Protein AF-0000000072978382 (afdb_homodimer)

Nearest PDB structures (foldseek):
  4eac-assembly1_A  TM=9.762E-01  e=7.987E-50  Escherichia coli K-12
  3ban-assembly1_B  TM=9.102E-01  e=1.188E-33  Streptococcus suis
  3ban-assembly1_A  TM=9.199E-01  e=2.379E-32  Streptococcus suis
  1tz9-assembly1_B  TM=9.025E-01  e=1.292E-32  Enterococcus faecalis V583
  3tva-assembly1_A  TM=6.867E-01  e=3.097E-07  Planctopirus limnophila DSM 3776

Structure (mmCIF, N/CA/C/O backbone):
data_AF-0000000072978382-model_v1
#
loop_
_entity.id
_entity.type
_entity.pdbx_description
1 polymer 'Mannonate dehydratase'
#
loop_
_atom_site.group_PDB
_atom_site.id
_atom_site.type_symbol
_atom_site.label_atom_id
_atom_site.label_alt_id
_atom_site.label_comp_id
_atom_site.label_asym_id
_atom_site.label_entity_id
_atom_site.label_seq_id
_atom_site.pdbx_PDB_ins_code
_atom_site.Cartn_x
_atom_site.Cartn_y
_atom_site.Cartn_z
_atom_site.occupancy
_atom_site.B_iso_or_equiv
_atom_site.auth_seq_id
_atom_site.auth_comp_id
_atom_site.auth_asym_id
_atom_site.auth_atom_id
_atom_site.pdbx_PDB_model_num
ATOM 1 N N . MET A 1 1 ? 10.438 -11.766 7.207 1 97.12 1 MET A N 1
ATOM 2 C CA . MET A 1 1 ? 10.297 -12.336 5.871 1 97.12 1 MET A CA 1
ATOM 3 C C . MET A 1 1 ? 10.945 -11.43 4.824 1 97.12 1 MET A C 1
ATOM 5 O O . MET A 1 1 ? 11.062 -10.219 5.035 1 97.12 1 MET A O 1
ATOM 9 N N . ILE A 1 2 ? 11.438 -11.953 3.729 1 98.38 2 ILE A N 1
ATOM 10 C CA . ILE A 1 2 ? 12.07 -11.188 2.66 1 98.38 2 ILE A CA 1
ATOM 11 C C . ILE A 1 2 ? 11.008 -10.727 1.664 1 98.38 2 ILE A C 1
ATOM 13 O O . ILE A 1 2 ? 10.422 -11.539 0.949 1 98.38 2 ILE A O 1
ATOM 17 N N . GLU A 1 3 ? 10.695 -9.414 1.69 1 98.69 3 GLU A N 1
ATOM 18 C CA . GLU A 1 3 ? 9.773 -8.852 0.7 1 98.69 3 GLU A CA 1
ATOM 19 C C . GLU A 1 3 ? 10.367 -8.945 -0.706 1 98.69 3 GLU A C 1
ATOM 21 O O . GLU A 1 3 ? 11.352 -8.281 -1.015 1 98.69 3 GLU A O 1
ATOM 26 N N . SER A 1 4 ? 9.742 -9.758 -1.543 1 98.81 4 SER A N 1
ATOM 27 C CA . SER A 1 4 ? 10.289 -9.961 -2.879 1 98.81 4 SER A CA 1
ATOM 28 C C . SER A 1 4 ? 9.266 -9.625 -3.955 1 98.81 4 SER A C 1
ATOM 30 O O . SER A 1 4 ? 8.094 -9.406 -3.652 1 98.81 4 SER A O 1
ATOM 32 N N . TRP A 1 5 ? 9.734 -9.508 -5.211 1 98.81 5 TRP A N 1
ATOM 33 C CA . TRP A 1 5 ? 8.938 -9.078 -6.355 1 98.81 5 TRP A CA 1
ATOM 34 C C . TRP A 1 5 ? 9.195 -9.969 -7.562 1 98.81 5 TRP A C 1
ATOM 36 O O . TRP A 1 5 ? 10.352 -10.211 -7.93 1 98.81 5 TRP A O 1
ATOM 46 N N . ARG A 1 6 ? 8.172 -10.477 -8.125 1 98.25 6 ARG A N 1
ATOM 47 C CA . ARG A 1 6 ? 8.312 -11.242 -9.359 1 98.25 6 ARG A CA 1
ATOM 48 C C . ARG A 1 6 ? 8.633 -10.32 -10.539 1 98.25 6 ARG A C 1
ATOM 50 O O . ARG A 1 6 ? 7.863 -9.406 -10.844 1 98.25 6 ARG A O 1
ATOM 57 N N . TRP A 1 7 ? 9.711 -10.531 -11.148 1 98 7 TRP A N 1
ATOM 58 C CA . TRP A 1 7 ? 10.172 -9.742 -12.289 1 98 7 TRP A CA 1
ATOM 59 C C . TRP A 1 7 ? 10.469 -10.641 -13.484 1 98 7 TRP A C 1
ATOM 61 O O . TRP A 1 7 ? 11.148 -11.664 -13.359 1 98 7 TRP A O 1
ATOM 71 N N . TYR A 1 8 ? 9.984 -10.305 -14.672 1 95.88 8 TYR A N 1
ATOM 72 C CA . TYR A 1 8 ? 10.047 -11.195 -15.828 1 95.88 8 TYR A CA 1
ATOM 73 C C . TYR A 1 8 ? 11.164 -10.781 -16.781 1 95.88 8 TYR A C 1
ATOM 75 O O . TYR A 1 8 ? 11.078 -11.016 -17.984 1 95.88 8 TYR A O 1
ATOM 83 N N . GLY A 1 9 ? 12.156 -10.109 -16.25 1 94.62 9 GLY A N 1
ATOM 84 C CA . GLY A 1 9 ? 13.289 -9.734 -17.094 1 94.62 9 GLY A CA 1
ATOM 85 C C . GLY A 1 9 ? 12.898 -8.875 -18.281 1 94.62 9 GLY A C 1
ATOM 86 O O . GLY A 1 9 ? 12.172 -7.895 -18.125 1 94.62 9 GLY A O 1
ATOM 87 N N . GLU A 1 10 ? 13.383 -9.203 -19.406 1 92.19 10 GLU A N 1
ATOM 88 C CA . GLU A 1 10 ? 13.195 -8.438 -20.641 1 92.19 10 GLU A CA 1
ATOM 89 C C . GLU A 1 10 ? 11.742 -8.469 -21.094 1 92.19 10 GLU A C 1
ATOM 91 O O . GLU A 1 10 ? 11.328 -7.664 -21.922 1 92.19 10 GLU A O 1
ATOM 96 N N . PHE A 1 11 ? 10.945 -9.297 -20.531 1 91.38 11 PHE A N 1
ATOM 97 C CA . PHE A 1 11 ? 9.547 -9.43 -20.938 1 91.38 11 PHE A CA 1
ATOM 98 C C . PHE A 1 11 ? 8.641 -8.602 -20.047 1 91.38 11 PHE A C 1
ATOM 100 O O . PHE A 1 11 ? 7.434 -8.516 -20.281 1 91.38 11 PHE A O 1
ATOM 107 N N . ASP A 1 12 ? 9.227 -8.047 -19.016 1 94.56 12 ASP A N 1
ATOM 108 C CA . ASP A 1 12 ? 8.461 -7.266 -18.062 1 94.56 12 ASP A CA 1
ATOM 109 C C . ASP A 1 12 ? 8.492 -5.777 -18.406 1 94.56 12 ASP A C 1
ATOM 111 O O . ASP A 1 12 ? 9.57 -5.18 -18.5 1 94.56 12 ASP A O 1
ATOM 115 N N . SER A 1 13 ? 7.352 -5.172 -18.547 1 95.94 13 SER A N 1
ATOM 116 C CA . SER A 1 13 ? 7.297 -3.744 -18.828 1 95.94 13 SER A CA 1
ATOM 117 C C . SER A 1 13 ? 7.551 -2.918 -17.578 1 95.94 13 SER A C 1
ATOM 119 O O . SER A 1 13 ? 7.703 -1.696 -17.656 1 95.94 13 SER A O 1
ATOM 121 N N . ILE A 1 14 ? 7.621 -3.535 -16.453 1 97.81 14 ILE A N 1
ATOM 122 C CA . ILE A 1 14 ? 7.941 -2.861 -15.203 1 97.81 14 ILE A CA 1
ATOM 123 C C . ILE A 1 14 ? 9.453 -2.891 -14.977 1 97.81 14 ILE A C 1
ATOM 125 O O . ILE A 1 14 ? 10.023 -3.953 -14.727 1 97.81 14 ILE A O 1
ATOM 129 N N . PRO A 1 15 ? 10.109 -1.763 -15.094 1 97.38 15 PRO A N 1
ATOM 130 C CA . PRO A 1 15 ? 11.547 -1.766 -14.844 1 97.38 15 PRO A CA 1
ATOM 131 C C . PRO A 1 15 ? 11.891 -1.951 -13.367 1 97.38 15 PRO A C 1
ATOM 133 O O . PRO A 1 15 ? 11.078 -1.638 -12.492 1 97.38 15 PRO A O 1
ATOM 136 N N . LEU A 1 16 ? 13.109 -2.402 -13.062 1 98.25 16 LEU A N 1
ATOM 137 C CA . LEU A 1 16 ? 13.547 -2.648 -11.688 1 98.25 16 LEU A CA 1
ATOM 138 C C . LEU A 1 16 ? 13.602 -1.349 -10.898 1 98.25 16 LEU A C 1
ATOM 140 O O . LEU A 1 16 ? 13.438 -1.354 -9.672 1 98.25 16 LEU A O 1
ATOM 144 N N . SER A 1 17 ? 13.781 -0.19 -11.539 1 97.38 17 SER A N 1
ATOM 145 C CA . SER A 1 17 ? 13.773 1.097 -10.852 1 97.38 17 SER A CA 1
ATOM 146 C C . SER A 1 17 ? 12.406 1.388 -10.242 1 97.38 17 SER A C 1
ATOM 148 O O . SER A 1 17 ? 12.32 2.016 -9.18 1 97.38 17 SER A O 1
ATOM 150 N N . ASP A 1 18 ? 11.32 0.985 -10.953 1 97.88 18 ASP A N 1
ATOM 151 C CA . ASP A 1 18 ? 9.984 1.111 -10.375 1 97.88 18 ASP A CA 1
ATOM 152 C C . ASP A 1 18 ? 9.805 0.17 -9.188 1 97.88 18 ASP A C 1
ATOM 154 O O . ASP A 1 18 ? 9.227 0.552 -8.172 1 97.88 18 ASP A O 1
ATOM 158 N N . VAL A 1 19 ? 10.336 -1.032 -9.367 1 98.44 19 VAL A N 1
ATOM 159 C CA . VAL A 1 19 ? 10.227 -2.023 -8.305 1 98.44 19 VAL A CA 1
ATOM 160 C C . VAL A 1 19 ? 10.914 -1.504 -7.043 1 98.44 19 VAL A C 1
ATOM 162 O O . VAL A 1 19 ? 10.422 -1.716 -5.93 1 98.44 19 VAL A O 1
ATOM 165 N N . ALA A 1 20 ? 12.023 -0.826 -7.223 1 97.81 20 ALA A N 1
ATOM 166 C CA . ALA A 1 20 ? 12.789 -0.312 -6.09 1 97.81 20 ALA A CA 1
ATOM 167 C C . ALA A 1 20 ? 11.938 0.618 -5.23 1 97.81 20 ALA A C 1
ATOM 169 O O . ALA A 1 20 ? 12.148 0.718 -4.02 1 97.81 20 ALA A O 1
ATOM 170 N N . GLN A 1 21 ? 10.938 1.26 -5.785 1 97.56 21 GLN A N 1
ATOM 171 C CA . GLN A 1 21 ? 10.102 2.217 -5.066 1 97.56 21 GLN A CA 1
ATOM 172 C C . GLN A 1 21 ? 9.031 1.504 -4.242 1 97.56 21 GLN A C 1
ATOM 174 O O . GLN A 1 21 ? 8.383 2.117 -3.389 1 97.56 21 GLN A O 1
ATOM 179 N N . THR A 1 22 ? 8.828 0.204 -4.391 1 97.56 22 THR A N 1
ATOM 180 C CA . THR A 1 22 ? 7.801 -0.548 -3.676 1 97.56 22 THR A CA 1
ATOM 181 C C . THR A 1 22 ? 8.305 -0.963 -2.295 1 97.56 22 THR A C 1
ATOM 183 O O . THR A 1 22 ? 7.508 -1.336 -1.428 1 97.56 22 THR A O 1
ATOM 186 N N . GLY A 1 23 ? 9.57 -0.968 -2.117 1 96 23 GLY A N 1
ATOM 187 C CA . GLY A 1 23 ? 10.172 -1.423 -0.873 1 96 23 GLY A CA 1
ATOM 188 C C . GLY A 1 23 ? 10.641 -2.863 -0.929 1 96 23 GLY A C 1
ATOM 189 O O . GLY A 1 23 ? 11.25 -3.359 0.02 1 96 23 GLY A O 1
ATOM 190 N N . ALA A 1 24 ? 10.398 -3.578 -2.061 1 97.69 24 ALA A N 1
ATOM 191 C CA . ALA A 1 24 ? 10.891 -4.941 -2.217 1 97.69 24 ALA A CA 1
ATOM 192 C C . ALA A 1 24 ? 12.422 -4.973 -2.234 1 97.69 24 ALA A C 1
ATOM 194 O O . ALA A 1 24 ? 13.055 -4.059 -2.764 1 97.69 24 ALA A O 1
ATOM 195 N N . ARG A 1 25 ? 12.961 -6.074 -1.666 1 95.94 25 ARG A N 1
ATOM 196 C CA . ARG A 1 25 ? 14.414 -6.18 -1.617 1 95.94 25 ARG A CA 1
ATOM 197 C C . ARG A 1 25 ? 14.906 -7.418 -2.359 1 95.94 25 ARG A C 1
ATOM 199 O O . ARG A 1 25 ? 16.078 -7.516 -2.715 1 95.94 25 ARG A O 1
ATOM 206 N N . GLY A 1 26 ? 14.062 -8.383 -2.469 1 98.56 26 GLY A N 1
ATOM 207 C CA . GLY A 1 26 ? 14.375 -9.578 -3.236 1 98.56 26 GLY A CA 1
ATOM 208 C C . GLY A 1 26 ? 13.664 -9.633 -4.574 1 98.56 26 GLY A C 1
ATOM 209 O O . GLY A 1 26 ? 12.547 -9.125 -4.715 1 98.56 26 GLY A O 1
ATOM 210 N N . ILE A 1 27 ? 14.336 -10.195 -5.559 1 98.88 27 ILE A N 1
ATOM 211 C CA . ILE A 1 27 ? 13.727 -10.398 -6.867 1 98.88 27 ILE A CA 1
ATOM 212 C C . ILE A 1 27 ? 13.516 -11.891 -7.113 1 98.88 27 ILE A C 1
ATOM 214 O O . ILE A 1 27 ? 14.398 -12.703 -6.816 1 98.88 27 ILE A O 1
ATOM 218 N N . VAL A 1 28 ? 12.375 -12.227 -7.473 1 98.81 28 VAL A N 1
ATOM 219 C CA . VAL A 1 28 ? 12.008 -13.547 -7.988 1 98.81 28 VAL A CA 1
ATOM 220 C C . VAL A 1 28 ? 11.984 -13.516 -9.516 1 98.81 28 VAL A C 1
ATOM 222 O O . VAL A 1 28 ? 11.203 -12.773 -10.117 1 98.81 28 VAL A O 1
ATOM 225 N N . THR A 1 29 ? 12.844 -14.219 -10.141 1 98.44 29 THR A N 1
ATOM 226 C CA . THR A 1 29 ? 12.922 -14.18 -11.594 1 98.44 29 THR A CA 1
ATOM 227 C C . THR A 1 29 ? 13.406 -15.516 -12.148 1 98.44 29 THR A C 1
ATOM 229 O O . THR A 1 29 ? 13.492 -16.5 -11.414 1 98.44 29 THR A O 1
ATOM 232 N N . ALA A 1 30 ? 13.5 -15.648 -13.453 1 97.62 30 ALA A N 1
ATOM 233 C CA . ALA A 1 30 ? 13.93 -16.844 -14.18 1 97.62 30 ALA A CA 1
ATOM 234 C C . ALA A 1 30 ? 14.609 -16.469 -15.5 1 97.62 30 ALA A C 1
ATOM 236 O O . ALA A 1 30 ? 14.75 -15.281 -15.812 1 97.62 30 ALA A O 1
ATOM 237 N N . LEU A 1 31 ? 15.195 -17.406 -16.125 1 97.19 31 LEU A N 1
ATOM 238 C CA . LEU A 1 31 ? 15.656 -17.234 -17.5 1 97.19 31 LEU A CA 1
ATOM 239 C C . LEU A 1 31 ? 14.562 -17.625 -18.5 1 97.19 31 LEU A C 1
ATOM 241 O O . LEU A 1 31 ? 14.609 -18.688 -19.094 1 97.19 31 LEU A O 1
ATOM 245 N N . HIS A 1 32 ? 13.656 -16.719 -18.703 1 93.31 32 HIS A N 1
ATOM 246 C CA . HIS A 1 32 ? 12.375 -16.938 -19.359 1 93.31 32 HIS A CA 1
ATOM 247 C C . HIS A 1 32 ? 12.57 -17.297 -20.844 1 93.31 32 HIS A C 1
ATOM 249 O O . HIS A 1 32 ? 11.68 -17.859 -21.469 1 93.31 32 HIS A O 1
ATOM 255 N N . GLY A 1 33 ? 13.703 -16.984 -21.406 1 92 33 GLY A N 1
ATOM 256 C CA . GLY A 1 33 ? 13.938 -17.219 -22.812 1 92 33 GLY A CA 1
ATOM 257 C C . GLY A 1 33 ? 14.492 -18.594 -23.125 1 92 33 GLY A C 1
ATOM 258 O O . GLY A 1 33 ? 14.602 -18.984 -24.281 1 92 33 GLY A O 1
ATOM 259 N N . ILE A 1 34 ? 14.812 -19.375 -22.109 1 95.56 34 ILE A N 1
ATOM 260 C CA . ILE A 1 34 ? 15.398 -20.703 -22.312 1 95.56 34 ILE A CA 1
ATOM 261 C C . ILE A 1 34 ? 14.289 -21.75 -22.359 1 95.56 34 ILE A C 1
ATOM 263 O O . ILE A 1 34 ? 13.461 -21.828 -21.438 1 95.56 34 ILE A O 1
ATOM 267 N N . PRO A 1 35 ? 14.258 -22.578 -23.406 1 94 35 PRO A N 1
ATOM 268 C CA . PRO A 1 35 ? 13.203 -23.594 -23.516 1 94 35 PRO A CA 1
ATOM 269 C C . PRO A 1 35 ? 13.211 -24.594 -22.375 1 94 35 PRO A C 1
ATOM 271 O O . PRO A 1 35 ? 14.273 -24.891 -21.812 1 94 35 PRO A O 1
ATOM 274 N N . TYR A 1 36 ? 12.055 -25.125 -22.078 1 93.81 36 TYR A N 1
ATOM 275 C CA . TYR A 1 36 ? 11.938 -26.156 -21.047 1 93.81 36 TYR A CA 1
ATOM 276 C C . TYR A 1 36 ? 12.82 -27.359 -21.375 1 93.81 36 TYR A C 1
ATOM 278 O O . TYR A 1 36 ? 12.891 -27.797 -22.516 1 93.81 36 TYR A O 1
ATOM 286 N N . GLY A 1 37 ? 13.531 -27.766 -20.406 1 96.44 37 GLY A N 1
ATOM 287 C CA . GLY A 1 37 ? 14.328 -28.984 -20.562 1 96.44 37 GLY A CA 1
ATOM 288 C C . GLY A 1 37 ? 15.766 -28.703 -20.938 1 96.44 37 GLY A C 1
ATOM 289 O O . GLY A 1 37 ? 16.609 -29.609 -20.891 1 96.44 37 GLY A O 1
ATOM 290 N N . GLU A 1 38 ? 16.031 -27.547 -21.281 1 97.75 38 GLU A N 1
ATOM 291 C CA . GLU A 1 38 ? 17.391 -27.172 -21.625 1 97.75 38 GLU A CA 1
ATOM 292 C C . GLU A 1 38 ? 18.172 -26.703 -20.406 1 97.75 38 GLU A C 1
ATOM 294 O O . GLU A 1 38 ? 17.578 -26.234 -19.422 1 97.75 38 GLU A O 1
ATOM 299 N N . VAL A 1 39 ? 19.469 -26.891 -20.469 1 98.75 39 VAL A N 1
ATOM 300 C CA . VAL A 1 39 ? 20.344 -26.469 -19.375 1 98.75 39 VAL A CA 1
ATOM 301 C C . VAL A 1 39 ? 20.375 -24.938 -19.328 1 98.75 39 VAL A C 1
ATOM 303 O O . VAL A 1 39 ? 20.5 -24.266 -20.359 1 98.75 39 VAL A O 1
ATOM 306 N N . TRP A 1 40 ? 20.172 -24.359 -18.125 1 98.75 40 TRP A N 1
ATOM 307 C CA . TRP A 1 40 ? 20.469 -22.953 -17.922 1 98.75 40 TRP A CA 1
ATOM 308 C C . TRP A 1 40 ? 21.969 -22.703 -17.844 1 98.75 40 TRP A C 1
ATOM 310 O O . TRP A 1 40 ? 22.609 -23.094 -16.875 1 98.75 40 TRP A O 1
ATOM 320 N N . PRO A 1 41 ? 22.5 -22.062 -18.891 1 98.69 41 PRO A N 1
ATOM 321 C CA . PRO A 1 41 ? 23.938 -21.828 -18.875 1 98.69 41 PRO A CA 1
ATOM 322 C C . PRO A 1 41 ? 24.359 -20.906 -17.734 1 98.69 41 PRO A C 1
ATOM 324 O O . PRO A 1 41 ? 23.656 -19.953 -17.422 1 98.69 41 PRO A O 1
ATOM 327 N N . GLN A 1 42 ? 25.516 -21.234 -17.156 1 98.62 42 GLN A N 1
ATOM 328 C CA . GLN A 1 42 ? 26 -20.453 -16.016 1 98.62 42 GLN A CA 1
ATOM 329 C C . GLN A 1 42 ? 26.156 -18.984 -16.406 1 98.62 42 GLN A C 1
ATOM 331 O O . GLN A 1 42 ? 25.859 -18.094 -15.602 1 98.62 42 GLN A O 1
ATOM 336 N N . ASP A 1 43 ? 26.609 -18.719 -17.625 1 98.56 43 ASP A N 1
ATOM 337 C CA . ASP A 1 43 ? 26.828 -17.344 -18.062 1 98.56 43 ASP A CA 1
ATOM 338 C C . ASP A 1 43 ? 25.516 -16.562 -18.109 1 98.56 43 ASP A C 1
ATOM 340 O O . ASP A 1 43 ? 25.484 -15.375 -17.797 1 98.56 43 ASP A O 1
ATOM 344 N N . ALA A 1 44 ? 24.438 -17.172 -18.547 1 98.56 44 ALA A N 1
ATOM 345 C CA . ALA A 1 44 ? 23.125 -16.531 -18.562 1 98.56 44 ALA A CA 1
ATOM 346 C C . ALA A 1 44 ? 22.641 -16.219 -17.156 1 98.56 44 ALA A C 1
ATOM 348 O O . ALA A 1 44 ? 22.031 -15.172 -16.922 1 98.56 44 ALA A O 1
ATOM 349 N N . ILE A 1 45 ? 22.922 -17.094 -16.234 1 98.81 45 ILE A N 1
ATOM 350 C CA . ILE A 1 45 ? 22.578 -16.891 -14.828 1 98.81 45 ILE A CA 1
ATOM 351 C C . ILE A 1 45 ? 23.344 -15.703 -14.266 1 98.81 45 ILE A C 1
ATOM 353 O O . ILE A 1 45 ? 22.766 -14.836 -13.617 1 98.81 45 ILE A O 1
ATOM 357 N N . VAL A 1 46 ? 24.609 -15.672 -14.555 1 98.75 46 VAL A N 1
ATOM 358 C CA . VAL A 1 46 ? 25.469 -14.578 -14.102 1 98.75 46 VAL A CA 1
ATOM 359 C C . VAL A 1 46 ? 24.953 -13.25 -14.648 1 98.75 46 VAL A C 1
ATOM 361 O O . VAL A 1 46 ? 24.891 -12.258 -13.922 1 98.75 46 VAL A O 1
ATOM 364 N N . ALA A 1 47 ? 24.578 -13.25 -15.914 1 98.62 47 ALA A N 1
ATOM 365 C CA . ALA A 1 47 ? 24.078 -12.031 -16.547 1 98.62 47 ALA A CA 1
ATOM 366 C C . ALA A 1 47 ? 22.781 -11.555 -15.891 1 98.62 47 ALA A C 1
ATOM 368 O O . ALA A 1 47 ? 22.625 -10.359 -15.633 1 98.62 47 ALA A O 1
ATOM 369 N N . ARG A 1 48 ? 21.844 -12.453 -15.68 1 98.62 48 ARG A N 1
ATOM 370 C CA . ARG A 1 48 ? 20.594 -12.109 -15.016 1 98.62 48 ARG A CA 1
ATOM 371 C C . ARG A 1 48 ? 20.844 -11.602 -13.602 1 98.62 48 ARG A C 1
ATOM 373 O O . ARG A 1 48 ? 20.266 -10.594 -13.18 1 98.62 48 ARG A O 1
ATOM 380 N N . LYS A 1 49 ? 21.688 -12.297 -12.859 1 98.75 49 LYS A N 1
ATOM 381 C CA . LYS A 1 49 ? 22.031 -11.898 -11.492 1 98.75 49 LYS A CA 1
ATOM 382 C C . LYS A 1 49 ? 22.656 -10.5 -11.477 1 98.75 49 LYS A C 1
ATOM 384 O O . LYS A 1 49 ? 22.359 -9.703 -10.586 1 98.75 49 LYS A O 1
ATOM 389 N N . ALA A 1 50 ? 23.453 -10.211 -12.422 1 98.62 50 ALA A N 1
ATOM 390 C CA . ALA A 1 50 ? 24.094 -8.906 -12.508 1 98.62 50 ALA A CA 1
ATOM 391 C C . ALA A 1 50 ? 23.062 -7.797 -12.68 1 98.62 50 ALA A C 1
ATOM 393 O O . ALA A 1 50 ? 23.172 -6.734 -12.055 1 98.62 50 ALA A O 1
ATOM 394 N N . LEU A 1 51 ? 22.047 -8.016 -13.562 1 98.38 51 LEU A N 1
ATOM 395 C CA . LEU A 1 51 ? 20.984 -7.043 -13.742 1 98.38 51 LEU A CA 1
ATOM 396 C C . LEU A 1 51 ? 20.281 -6.758 -12.422 1 98.38 51 LEU A C 1
ATOM 398 O O . LEU A 1 51 ? 20.016 -5.602 -12.086 1 98.38 51 LEU A O 1
ATOM 402 N N . VAL A 1 52 ? 20.016 -7.789 -11.68 1 98.69 52 VAL A N 1
ATOM 403 C CA . VAL A 1 52 ? 19.281 -7.695 -10.422 1 98.69 52 VAL A CA 1
ATOM 404 C C . VAL A 1 52 ? 20.141 -6.98 -9.375 1 98.69 52 VAL A C 1
ATOM 406 O O . VAL A 1 52 ? 19.688 -6.023 -8.742 1 98.69 52 VAL A O 1
ATOM 409 N N . THR A 1 53 ? 21.422 -7.402 -9.258 1 98.38 53 THR A N 1
ATOM 410 C CA . THR A 1 53 ? 22.297 -6.855 -8.227 1 98.38 53 THR A CA 1
ATOM 411 C C . THR A 1 53 ? 22.672 -5.41 -8.539 1 98.38 53 THR A C 1
ATOM 413 O O . THR A 1 53 ? 22.812 -4.586 -7.637 1 98.38 53 THR A O 1
ATOM 416 N N . GLU A 1 54 ? 22.844 -5.125 -9.789 1 97.75 54 GLU A N 1
ATOM 417 C CA . GLU A 1 54 ? 23.156 -3.76 -10.195 1 97.75 54 GLU A CA 1
ATOM 418 C C . GLU A 1 54 ? 22.016 -2.809 -9.883 1 97.75 54 GLU A C 1
ATOM 420 O O . GLU A 1 54 ? 22.234 -1.621 -9.625 1 97.75 54 GLU A O 1
ATOM 425 N N . ALA A 1 55 ? 20.859 -3.328 -9.867 1 97.25 55 ALA A N 1
ATOM 426 C CA . ALA A 1 55 ? 19.688 -2.52 -9.562 1 97.25 55 ALA A CA 1
ATOM 427 C C . ALA A 1 55 ? 19.469 -2.42 -8.055 1 97.25 55 ALA A C 1
ATOM 429 O O . ALA A 1 55 ? 18.516 -1.77 -7.594 1 97.25 55 ALA A O 1
ATOM 430 N N . GLY A 1 56 ? 20.281 -3.076 -7.301 1 96.94 56 GLY A N 1
ATOM 431 C CA . GLY A 1 56 ? 20.25 -2.928 -5.855 1 96.94 56 GLY A CA 1
ATOM 432 C C . GLY A 1 56 ? 19.453 -4.02 -5.16 1 96.94 56 GLY A C 1
ATOM 433 O O . GLY A 1 56 ? 19.094 -3.873 -3.992 1 96.94 56 GLY A O 1
ATOM 434 N N . PHE A 1 57 ? 19.172 -5.121 -5.859 1 98.38 57 PHE A N 1
ATOM 435 C CA . PHE A 1 57 ? 18.359 -6.199 -5.312 1 98.38 57 PHE A CA 1
ATOM 436 C C . PHE A 1 57 ? 19.188 -7.473 -5.152 1 98.38 57 PHE A C 1
ATOM 438 O O . PHE A 1 57 ? 20.312 -7.555 -5.648 1 98.38 57 PHE A O 1
ATOM 445 N N . ASP A 1 58 ? 18.594 -8.383 -4.422 1 98.25 58 ASP A N 1
ATOM 446 C CA . ASP A 1 58 ? 19.078 -9.758 -4.383 1 98.25 58 ASP A CA 1
ATOM 447 C C . ASP A 1 58 ? 18.172 -10.688 -5.18 1 98.25 58 ASP A C 1
ATOM 449 O O . ASP A 1 58 ? 16.938 -10.578 -5.113 1 98.25 58 ASP A O 1
ATOM 453 N N . TRP A 1 59 ? 18.781 -11.492 -6.012 1 98.75 59 TRP A N 1
ATOM 454 C CA . TRP A 1 59 ? 18.016 -12.586 -6.594 1 98.75 59 TRP A CA 1
ATOM 455 C C . TRP A 1 59 ? 17.766 -13.68 -5.562 1 98.75 59 TRP A C 1
ATOM 457 O O . TRP A 1 59 ? 18.656 -14.484 -5.27 1 98.75 59 TRP A O 1
ATOM 467 N N . VAL A 1 60 ? 16.469 -13.805 -5.125 1 98.69 60 VAL A N 1
ATOM 468 C CA . VAL A 1 60 ? 16.281 -14.602 -3.916 1 98.69 60 VAL A CA 1
ATOM 469 C C . VAL A 1 60 ? 15.586 -15.922 -4.266 1 98.69 60 VAL A C 1
ATOM 471 O O . VAL A 1 60 ? 15.695 -16.906 -3.531 1 98.69 60 VAL A O 1
ATOM 474 N N . VAL A 1 61 ? 14.844 -15.945 -5.312 1 98.88 61 VAL A N 1
ATOM 475 C CA . VAL A 1 61 ? 14.141 -17.156 -5.711 1 98.88 61 VAL A CA 1
ATOM 476 C C . VAL A 1 61 ? 14.109 -17.266 -7.234 1 98.88 61 VAL A C 1
ATOM 478 O O . VAL A 1 61 ? 13.914 -16.266 -7.926 1 98.88 61 VAL A O 1
ATOM 481 N N . VAL A 1 62 ? 14.344 -18.469 -7.691 1 98.81 62 VAL A N 1
ATOM 482 C CA . VAL A 1 62 ? 14.055 -18.766 -9.094 1 98.81 62 VAL A CA 1
ATOM 483 C C . VAL A 1 62 ? 12.609 -19.219 -9.234 1 98.81 62 VAL A C 1
ATOM 485 O O . VAL A 1 62 ? 12.172 -20.172 -8.578 1 98.81 62 VAL A O 1
ATOM 488 N N . GLU A 1 63 ? 11.906 -18.547 -10.008 1 97.44 63 GLU A N 1
ATOM 489 C CA . GLU A 1 63 ? 10.555 -18.969 -10.359 1 97.44 63 GLU A CA 1
ATOM 490 C C . GLU A 1 63 ? 10.266 -18.719 -11.836 1 97.44 63 GLU A C 1
ATOM 492 O O . GLU A 1 63 ? 10.078 -17.562 -12.242 1 97.44 63 GLU A O 1
ATOM 497 N N . SER A 1 64 ? 10.25 -19.75 -12.633 1 94.94 64 SER A N 1
ATOM 498 C CA . SER A 1 64 ? 10.438 -21.141 -12.234 1 94.94 64 SER A CA 1
ATOM 499 C C . SER A 1 64 ? 11.57 -21.797 -13.023 1 94.94 64 SER A C 1
ATOM 501 O O . SER A 1 64 ? 11.938 -21.328 -14.094 1 94.94 64 SER A O 1
ATOM 503 N N . LEU A 1 65 ? 12.289 -22.641 -12.391 1 97.62 65 LEU A N 1
ATOM 504 C CA . LEU A 1 65 ? 12.961 -23.641 -13.227 1 97.62 65 LEU A CA 1
ATOM 505 C C . LEU A 1 65 ? 11.969 -24.688 -13.719 1 97.62 65 LEU A C 1
ATOM 507 O O . LEU A 1 65 ? 11.57 -25.578 -12.961 1 97.62 65 LEU A O 1
ATOM 511 N N . PRO A 1 66 ? 11.539 -24.594 -14.945 1 95.25 66 PRO A N 1
ATOM 512 C CA . PRO A 1 66 ? 10.359 -25.344 -15.391 1 95.25 66 PRO A CA 1
ATOM 513 C C . PRO A 1 66 ? 10.641 -26.828 -15.594 1 95.25 66 PRO A C 1
ATOM 515 O O . PRO A 1 66 ? 11.766 -27.203 -15.93 1 95.25 66 PRO A O 1
ATOM 518 N N . ILE A 1 67 ? 9.695 -27.594 -15.43 1 96.69 67 ILE A N 1
ATOM 519 C CA . ILE A 1 67 ? 9.742 -29.031 -15.664 1 96.69 67 ILE A CA 1
ATOM 520 C C . ILE A 1 67 ? 9.164 -29.359 -17.031 1 96.69 67 ILE A C 1
ATOM 522 O O . ILE A 1 67 ? 8.047 -28.953 -17.359 1 96.69 67 ILE A O 1
ATOM 526 N N . HIS A 1 68 ? 9.922 -30.031 -17.797 1 96.06 68 HIS A N 1
ATOM 527 C CA . HIS A 1 68 ? 9.477 -30.422 -19.141 1 96.06 68 HIS A CA 1
ATOM 528 C C . HIS A 1 68 ? 8.25 -31.312 -19.078 1 96.06 68 HIS A C 1
ATOM 530 O O . HIS A 1 68 ? 8.164 -32.188 -18.203 1 96.06 68 HIS A O 1
ATOM 536 N N . GLU A 1 69 ? 7.344 -31.266 -20.031 1 95.06 69 GLU A N 1
ATOM 537 C CA . GLU A 1 69 ? 6.086 -32 -20.047 1 95.06 69 GLU A CA 1
ATOM 538 C C . GLU A 1 69 ? 6.336 -33.5 -20.094 1 95.06 69 GLU A C 1
ATOM 540 O O . GLU A 1 69 ? 5.574 -34.281 -19.516 1 95.06 69 GLU A O 1
ATOM 545 N N . ARG A 1 70 ? 7.414 -33.969 -20.734 1 96.69 70 ARG A N 1
ATOM 546 C CA . ARG A 1 70 ? 7.707 -35.375 -20.828 1 96.69 70 ARG A CA 1
ATOM 547 C C . ARG A 1 70 ? 7.98 -36 -19.469 1 96.69 70 ARG A C 1
ATOM 549 O O . ARG A 1 70 ? 7.711 -37.156 -19.234 1 96.69 70 ARG A O 1
ATOM 556 N N . ILE A 1 71 ? 8.539 -35.219 -18.578 1 98.06 71 ILE A N 1
ATOM 557 C CA . ILE A 1 71 ? 8.758 -35.688 -17.219 1 98.06 71 ILE A CA 1
ATOM 558 C C . ILE A 1 71 ? 7.418 -35.875 -16.516 1 98.06 71 ILE A C 1
ATOM 560 O O . ILE A 1 71 ? 7.215 -36.906 -15.828 1 98.06 71 ILE A O 1
ATOM 564 N N . LYS A 1 72 ? 6.473 -35 -16.719 1 97.56 72 LYS A N 1
ATOM 565 C CA . LYS A 1 72 ? 5.156 -35.094 -16.094 1 97.56 72 LYS A CA 1
ATOM 566 C C . LYS A 1 72 ? 4.371 -36.281 -16.672 1 97.56 72 LYS A C 1
ATOM 568 O O . LYS A 1 72 ? 3.621 -36.938 -15.938 1 97.56 72 LYS A O 1
ATOM 573 N N . ARG A 1 73 ? 4.621 -36.594 -17.938 1 96.94 73 ARG A N 1
ATOM 574 C CA . ARG A 1 73 ? 3.91 -37.688 -18.594 1 96.94 73 ARG A CA 1
ATOM 575 C C . ARG A 1 73 ? 4.621 -39.031 -18.359 1 96.94 73 ARG A C 1
ATOM 577 O O . ARG A 1 73 ? 4.043 -40.094 -18.562 1 96.94 73 ARG A O 1
ATOM 584 N N . GLY A 1 74 ? 5.875 -38.938 -17.922 1 96.38 74 GLY A N 1
ATOM 585 C CA . GLY A 1 74 ? 6.66 -40.156 -17.766 1 96.38 74 GLY A CA 1
ATOM 586 C C . GLY A 1 74 ? 6.949 -40.844 -19.094 1 96.38 74 GLY A C 1
ATOM 587 O O . GLY A 1 74 ? 6.973 -42.062 -19.172 1 96.38 74 GLY A O 1
ATOM 588 N N . ASP A 1 75 ? 7.242 -40.031 -20.078 1 91.06 75 ASP A N 1
ATOM 589 C CA . ASP A 1 75 ? 7.312 -40.531 -21.453 1 91.06 75 ASP A CA 1
ATOM 590 C C . ASP A 1 75 ? 8.758 -40.781 -21.875 1 91.06 75 ASP A C 1
ATOM 592 O O . ASP A 1 75 ? 9.547 -39.844 -22.047 1 91.06 75 ASP A O 1
ATOM 596 N N . GLY A 1 76 ? 9.008 -42.094 -22.156 1 92.12 76 GLY A N 1
ATOM 597 C CA . GLY A 1 76 ? 10.258 -42.406 -22.828 1 92.12 76 GLY A CA 1
ATOM 598 C C . GLY A 1 76 ? 11.469 -42.312 -21.922 1 92.12 76 GLY A C 1
ATOM 599 O O . GLY A 1 76 ? 11.375 -42.562 -20.719 1 92.12 76 GLY A O 1
ATOM 600 N N . ASP A 1 77 ? 12.633 -42.094 -22.609 1 97.38 77 ASP A N 1
ATOM 601 C CA . ASP A 1 77 ? 13.891 -41.938 -21.891 1 97.38 77 ASP A CA 1
ATOM 602 C C . ASP A 1 77 ? 14.047 -40.5 -21.391 1 97.38 77 ASP A C 1
ATOM 604 O O . ASP A 1 77 ? 14.188 -39.562 -22.188 1 97.38 77 ASP A O 1
ATOM 608 N N . LEU A 1 78 ? 14.016 -40.344 -20.125 1 98.38 78 LEU A N 1
ATOM 609 C CA . LEU A 1 78 ? 14 -39.031 -19.484 1 98.38 78 LEU A CA 1
ATOM 610 C C . LEU A 1 78 ? 15.375 -38.688 -18.891 1 98.38 78 LEU A C 1
ATOM 612 O O . LEU A 1 78 ? 15.539 -37.688 -18.234 1 98.38 78 LEU A O 1
ATOM 616 N N . SER A 1 79 ? 16.375 -39.531 -19.156 1 98.38 79 SER A N 1
ATOM 617 C CA . SER A 1 79 ? 17.688 -39.406 -18.516 1 98.38 79 SER A CA 1
ATOM 618 C C . SER A 1 79 ? 18.312 -38.031 -18.812 1 98.38 79 SER A C 1
ATOM 620 O O . SER A 1 79 ? 18.844 -37.375 -17.922 1 98.38 79 SER A O 1
ATOM 622 N N . GLN A 1 80 ? 18.203 -37.656 -20.031 1 98.31 80 GLN A N 1
ATOM 623 C CA . GLN A 1 80 ? 18.812 -36.375 -20.422 1 98.31 80 GLN A CA 1
ATOM 624 C C . GLN A 1 80 ? 18.078 -35.188 -19.797 1 98.31 80 GLN A C 1
ATOM 626 O O . GLN A 1 80 ? 18.719 -34.219 -19.391 1 98.31 80 GLN A O 1
ATOM 631 N N . LEU A 1 81 ? 16.766 -35.219 -19.75 1 98.5 81 LEU A N 1
ATOM 632 C CA . LEU A 1 81 ? 15.977 -34.156 -19.141 1 98.5 81 LEU A CA 1
ATOM 633 C C . LEU A 1 81 ? 16.297 -34 -17.656 1 98.5 81 LEU A C 1
ATOM 635 O O . LEU A 1 81 ? 16.453 -32.875 -17.156 1 98.5 81 LEU A O 1
ATOM 639 N N . PHE A 1 82 ? 16.469 -35.125 -16.953 1 98.81 82 PHE A N 1
ATOM 640 C CA . PHE A 1 82 ? 16.859 -35.094 -15.555 1 98.81 82 PHE A CA 1
ATOM 641 C C . PHE A 1 82 ? 18.266 -34.531 -15.398 1 98.81 82 PHE A C 1
ATOM 643 O O . PHE A 1 82 ? 18.547 -33.75 -14.5 1 98.81 82 PHE A O 1
ATOM 650 N N . ALA A 1 83 ? 19.156 -35 -16.281 1 98.81 83 ALA A N 1
ATOM 651 C CA . ALA A 1 83 ? 20.531 -34.5 -16.25 1 98.81 83 ALA A CA 1
ATOM 652 C C . ALA A 1 83 ? 20.578 -32.969 -16.453 1 98.81 83 ALA A C 1
ATOM 654 O O . ALA A 1 83 ? 21.312 -32.281 -15.766 1 98.81 83 ALA A O 1
ATOM 655 N N . ASN A 1 84 ? 19.812 -32.469 -17.422 1 98.81 84 ASN A N 1
ATOM 656 C CA . ASN A 1 84 ? 19.75 -31.031 -17.688 1 98.81 84 ASN A CA 1
ATOM 657 C C . ASN A 1 84 ? 19.219 -30.266 -16.484 1 98.81 84 ASN A C 1
ATOM 659 O O . ASN A 1 84 ? 19.719 -29.188 -16.172 1 98.81 84 ASN A O 1
ATOM 663 N N . TYR A 1 85 ? 18.203 -30.781 -15.867 1 98.81 85 TYR A N 1
ATOM 664 C CA . TYR A 1 85 ? 17.625 -30.125 -14.695 1 98.81 85 TYR A CA 1
ATOM 665 C C . TYR A 1 85 ? 18.656 -30.047 -13.57 1 98.81 85 TYR A C 1
ATOM 667 O O . TYR A 1 85 ? 18.844 -28.984 -12.969 1 98.81 85 TYR A O 1
ATOM 675 N N . ARG A 1 86 ? 19.375 -31.172 -13.305 1 98.88 86 ARG A N 1
ATOM 676 C CA . ARG A 1 86 ? 20.391 -31.203 -12.266 1 98.88 86 ARG A CA 1
ATOM 677 C C . ARG A 1 86 ? 21.531 -30.234 -12.586 1 98.88 86 ARG A C 1
ATOM 679 O O . ARG A 1 86 ? 22.047 -29.562 -11.695 1 98.88 86 ARG A O 1
ATOM 686 N N . GLN A 1 87 ? 21.859 -30.203 -13.828 1 98.88 87 GLN A N 1
ATOM 687 C CA . GLN A 1 87 ? 22.922 -29.281 -14.227 1 98.88 87 GLN A CA 1
ATOM 688 C C . GLN A 1 87 ? 22.5 -27.828 -14.047 1 98.88 87 GLN A C 1
ATOM 690 O O . GLN A 1 87 ? 23.297 -26.984 -13.641 1 98.88 87 GLN A O 1
ATOM 695 N N . SER A 1 88 ? 21.266 -27.5 -14.484 1 98.88 88 SER A N 1
ATOM 696 C CA . SER A 1 88 ? 20.734 -26.156 -14.266 1 98.88 88 SER A CA 1
ATOM 697 C C . SER A 1 88 ? 20.781 -25.781 -12.789 1 98.88 88 SER A C 1
ATOM 699 O O . SER A 1 88 ? 21.172 -24.672 -12.438 1 98.88 88 SER A O 1
ATOM 701 N N . MET A 1 89 ? 20.406 -26.719 -11.891 1 98.81 89 MET A N 1
ATOM 702 C CA . MET A 1 89 ? 20.453 -26.5 -10.445 1 98.81 89 MET A CA 1
ATOM 703 C C . MET A 1 89 ? 21.891 -26.234 -9.992 1 98.81 89 MET A C 1
ATOM 705 O O . MET A 1 89 ? 22.125 -25.328 -9.18 1 98.81 89 MET A O 1
ATOM 709 N N . ALA A 1 90 ? 22.812 -27.016 -10.5 1 98.88 90 ALA A N 1
ATOM 710 C CA . ALA A 1 90 ? 24.219 -26.859 -10.141 1 98.88 90 ALA A CA 1
ATOM 711 C C . ALA A 1 90 ? 24.719 -25.484 -10.555 1 98.88 90 ALA A C 1
ATOM 713 O O . ALA A 1 90 ? 25.469 -24.828 -9.805 1 98.88 90 ALA A O 1
ATOM 714 N N . ASN A 1 91 ? 24.344 -25.047 -11.766 1 98.94 91 ASN A N 1
ATOM 715 C CA . ASN A 1 91 ? 24.75 -23.734 -12.242 1 98.94 91 ASN A CA 1
ATOM 716 C C . ASN A 1 91 ? 24.172 -22.625 -11.375 1 98.94 91 ASN A C 1
ATOM 718 O O . ASN A 1 91 ? 24.859 -21.625 -11.094 1 98.94 91 ASN A O 1
ATOM 722 N N . LEU A 1 92 ? 22.922 -22.75 -10.969 1 98.88 92 LEU A N 1
ATOM 723 C CA . LEU A 1 92 ? 22.297 -21.781 -10.086 1 98.88 92 LEU A CA 1
ATOM 724 C C . LEU A 1 92 ? 23 -21.75 -8.734 1 98.88 92 LEU A C 1
ATOM 726 O O . LEU A 1 92 ? 23.344 -20.672 -8.234 1 98.88 92 LEU A O 1
ATOM 730 N N . ALA A 1 93 ? 23.25 -22.906 -8.18 1 98.81 93 ALA A N 1
ATOM 731 C CA . ALA A 1 93 ? 23.891 -23.016 -6.879 1 98.81 93 ALA A CA 1
ATOM 732 C C . ALA A 1 93 ? 25.297 -22.406 -6.91 1 98.81 93 ALA A C 1
ATOM 734 O O . ALA A 1 93 ? 25.734 -21.781 -5.941 1 98.81 93 ALA A O 1
ATOM 735 N N . ALA A 1 94 ? 25.953 -22.625 -7.984 1 98.69 94 ALA A N 1
ATOM 736 C CA . ALA A 1 94 ? 27.312 -22.094 -8.141 1 98.69 94 ALA A CA 1
ATOM 737 C C . ALA A 1 94 ? 27.297 -20.562 -8.062 1 98.69 94 ALA A C 1
ATOM 739 O O . ALA A 1 94 ? 28.312 -19.953 -7.707 1 98.69 94 ALA A O 1
ATOM 740 N N . GLU A 1 95 ? 26.156 -19.969 -8.398 1 98.5 95 GLU A N 1
ATOM 741 C CA . GLU A 1 95 ? 26.031 -18.516 -8.352 1 98.5 95 GLU A CA 1
ATOM 742 C C . GLU A 1 95 ? 25.297 -18.062 -7.094 1 98.5 95 GLU A C 1
ATOM 744 O O . GLU A 1 95 ? 24.875 -16.906 -6.996 1 98.5 95 GLU A O 1
ATOM 749 N N . GLY A 1 96 ? 25.062 -18.906 -6.168 1 97.94 96 GLY A N 1
ATOM 750 C CA . GLY A 1 96 ? 24.516 -18.562 -4.867 1 97.94 96 GLY A CA 1
ATOM 751 C C . GLY A 1 96 ? 23 -18.516 -4.855 1 97.94 96 GLY A C 1
ATOM 752 O O . GLY A 1 96 ? 22.391 -17.984 -3.92 1 97.94 96 GLY A O 1
ATOM 753 N N . ILE A 1 97 ? 22.344 -18.953 -5.855 1 98.44 97 ILE A N 1
ATOM 754 C CA . ILE A 1 97 ? 20.891 -19.016 -5.922 1 98.44 97 ILE A CA 1
ATOM 755 C C . ILE A 1 97 ? 20.406 -20.406 -5.527 1 98.44 97 ILE A C 1
ATOM 757 O O . ILE A 1 97 ? 20.609 -21.375 -6.27 1 98.44 97 ILE A O 1
ATOM 761 N N . THR A 1 98 ? 19.688 -20.5 -4.371 1 98.25 98 THR A N 1
ATOM 762 C CA . THR A 1 98 ? 19.531 -21.828 -3.818 1 98.25 98 THR A CA 1
ATOM 763 C C . THR A 1 98 ? 18.062 -22.109 -3.512 1 98.25 98 THR A C 1
ATOM 765 O O . THR A 1 98 ? 17.734 -23.125 -2.895 1 98.25 98 THR A O 1
ATOM 768 N N . THR A 1 99 ? 17.141 -21.234 -3.783 1 98.88 99 THR A N 1
ATOM 769 C CA . THR A 1 99 ? 15.703 -21.484 -3.656 1 98.88 99 THR A CA 1
ATOM 770 C C . THR A 1 99 ? 15.039 -21.516 -5.027 1 98.88 99 THR A C 1
ATOM 772 O O . THR A 1 99 ? 15.102 -20.531 -5.77 1 98.88 99 THR A O 1
ATOM 775 N N . ILE A 1 100 ? 14.438 -22.625 -5.383 1 98.88 100 ILE A N 1
ATOM 776 C CA . ILE A 1 100 ? 13.875 -22.812 -6.719 1 98.88 100 ILE A CA 1
ATOM 777 C C . ILE A 1 100 ? 12.406 -23.234 -6.605 1 98.88 100 ILE A C 1
ATOM 779 O O . ILE A 1 100 ? 12.102 -24.297 -6.055 1 98.88 100 ILE A O 1
ATOM 783 N N . CYS A 1 101 ? 11.555 -22.406 -7.09 1 98.81 101 CYS A N 1
ATOM 784 C CA . CYS A 1 101 ? 10.133 -22.719 -7.203 1 98.81 101 CYS A CA 1
ATOM 785 C C . CYS A 1 101 ? 9.82 -23.391 -8.539 1 98.81 101 CYS A C 1
ATOM 787 O O . CYS A 1 101 ? 10.352 -22.984 -9.57 1 98.81 101 CYS A O 1
ATOM 789 N N . TYR A 1 102 ? 9.062 -24.391 -8.5 1 98.06 102 TYR A N 1
ATOM 790 C CA . TYR A 1 102 ? 8.57 -25.078 -9.688 1 98.06 102 TYR A CA 1
ATOM 791 C C . TYR A 1 102 ? 7.121 -25.516 -9.5 1 98.06 102 TYR A C 1
ATOM 793 O O . TYR A 1 102 ? 6.52 -25.266 -8.453 1 98.06 102 TYR A O 1
ATOM 801 N N . ASN A 1 103 ? 6.5 -25.969 -10.523 1 96.5 103 ASN A N 1
ATOM 802 C CA . ASN A 1 103 ? 5.191 -26.594 -10.406 1 96.5 103 ASN A CA 1
ATOM 803 C C . ASN A 1 103 ? 5.113 -27.875 -11.227 1 96.5 103 ASN A C 1
ATOM 805 O O . ASN A 1 103 ? 5.992 -28.156 -12.047 1 96.5 103 ASN A O 1
ATOM 809 N N . PHE A 1 104 ? 4.18 -28.688 -10.922 1 97.56 104 PHE A N 1
ATOM 810 C CA . PHE A 1 104 ? 4.008 -29.953 -11.633 1 97.56 104 PHE A CA 1
ATOM 811 C C . PHE A 1 104 ? 2.623 -30.031 -12.258 1 97.56 104 PHE A C 1
ATOM 813 O O . PHE A 1 104 ? 2.021 -31.109 -12.312 1 97.56 104 PHE A O 1
ATOM 820 N N . MET A 1 105 ? 2.025 -28.875 -12.555 1 95.62 105 MET A N 1
ATOM 821 C CA . MET A 1 105 ? 0.729 -28.812 -13.227 1 95.62 105 MET A CA 1
ATOM 822 C C . MET A 1 105 ? 0.842 -29.266 -14.68 1 95.62 105 MET A C 1
ATOM 824 O O . MET A 1 105 ? 1.689 -28.766 -15.422 1 95.62 105 MET A O 1
ATOM 828 N N . PRO A 1 106 ? -0.008 -30.172 -15.078 1 93.88 106 PRO A N 1
ATOM 829 C CA . PRO A 1 106 ? 0.053 -30.609 -16.469 1 93.88 106 PRO A CA 1
ATOM 830 C C . PRO A 1 106 ? -0.415 -29.547 -17.453 1 93.88 106 PRO A C 1
ATOM 832 O O . PRO A 1 106 ? -1.519 -29.016 -17.312 1 93.88 106 PRO A O 1
ATOM 835 N N . LEU A 1 107 ? 0.407 -29.203 -18.359 1 90.12 107 LEU A N 1
ATOM 836 C CA . LEU A 1 107 ? 0.103 -28.453 -19.578 1 90.12 107 LEU A CA 1
ATOM 837 C C . LEU A 1 107 ? -0.116 -26.984 -19.266 1 90.12 107 LEU A C 1
ATOM 839 O O . LEU A 1 107 ? 0.5 -26.109 -19.891 1 90.12 107 LEU A O 1
ATOM 843 N N . LEU A 1 108 ? -1.064 -26.688 -18.297 1 88.62 108 LEU A N 1
ATOM 844 C CA . LEU A 1 108 ? -1.368 -25.297 -17.984 1 88.62 108 LEU A CA 1
ATOM 845 C C . LEU A 1 108 ? -0.94 -24.953 -16.547 1 88.62 108 LEU A C 1
ATOM 847 O O . LEU A 1 108 ? -1.26 -25.703 -15.617 1 88.62 108 LEU A O 1
ATOM 851 N N . ASP A 1 109 ? -0.202 -23.859 -16.391 1 89.31 109 ASP A N 1
ATOM 852 C CA . ASP A 1 109 ? 0.173 -23.391 -15.062 1 89.31 109 ASP A CA 1
ATOM 853 C C . ASP A 1 109 ? -1.035 -22.828 -14.32 1 89.31 109 ASP A C 1
ATOM 855 O O . ASP A 1 109 ? -1.883 -23.578 -13.836 1 89.31 109 ASP A O 1
ATOM 859 N N . TRP A 1 110 ? -1.341 -21.562 -14.406 1 92.44 110 TRP A N 1
ATOM 860 C CA . TRP A 1 110 ? -2.559 -21.016 -13.812 1 92.44 110 TRP A CA 1
ATOM 861 C C . TRP A 1 110 ? -3.604 -20.734 -14.883 1 92.44 110 TRP A C 1
ATOM 863 O O . TRP A 1 110 ? -3.262 -20.453 -16.031 1 92.44 110 TRP A O 1
ATOM 873 N N . THR A 1 111 ? -4.848 -20.906 -14.562 1 95.12 111 THR A N 1
ATOM 874 C CA . THR A 1 111 ? -5.926 -20.734 -15.531 1 95.12 111 THR A CA 1
ATOM 875 C C . THR A 1 111 ? -6.98 -19.766 -14.984 1 95.12 111 THR A C 1
ATOM 877 O O . THR A 1 111 ? -7.367 -19.859 -13.82 1 95.12 111 THR A O 1
ATOM 880 N N . ARG A 1 112 ? -7.309 -18.859 -15.828 1 97.38 112 ARG A N 1
ATOM 881 C CA . ARG A 1 112 ? -8.422 -17.938 -15.594 1 97.38 112 ARG A CA 1
ATOM 882 C C . ARG A 1 112 ? -9.305 -17.828 -16.828 1 97.38 112 ARG A C 1
ATOM 884 O O . ARG A 1 112 ? -8.906 -18.25 -17.922 1 97.38 112 ARG A O 1
ATOM 891 N N . THR A 1 113 ? -10.531 -17.312 -16.609 1 97.81 113 THR A N 1
ATOM 892 C CA . THR A 1 113 ? -11.469 -17.203 -17.719 1 97.81 113 THR A CA 1
ATOM 893 C C . THR A 1 113 ? -11.703 -15.734 -18.078 1 97.81 113 THR A C 1
ATOM 895 O O . THR A 1 113 ? -12.281 -15.43 -19.125 1 97.81 113 THR A O 1
ATOM 898 N N . ASP A 1 114 ? -11.32 -14.867 -17.25 1 97.69 114 ASP A N 1
ATOM 899 C CA . ASP A 1 114 ? -11.414 -13.43 -17.453 1 97.69 114 ASP A CA 1
ATOM 900 C C . ASP A 1 114 ? -10.219 -12.703 -16.844 1 97.69 114 ASP A C 1
ATOM 902 O O . ASP A 1 114 ? -9.961 -12.82 -15.648 1 97.69 114 ASP A O 1
ATOM 906 N N . LEU A 1 115 ? -9.508 -11.945 -17.688 1 96.75 115 LEU A N 1
ATOM 907 C CA . LEU A 1 115 ? -8.266 -11.328 -17.234 1 96.75 115 LEU A CA 1
ATOM 908 C C . LEU A 1 115 ? -8.508 -9.914 -16.719 1 96.75 115 LEU A C 1
ATOM 910 O O . LEU A 1 115 ? -7.59 -9.273 -16.203 1 96.75 115 LEU A O 1
ATOM 914 N N . ALA A 1 116 ? -9.742 -9.422 -16.859 1 97 116 ALA A N 1
ATOM 915 C CA . ALA A 1 116 ? -10.016 -8.039 -16.484 1 97 116 ALA A CA 1
ATOM 916 C C . ALA A 1 116 ? -11.43 -7.883 -15.938 1 97 116 ALA A C 1
ATOM 918 O O . ALA A 1 116 ? -12.18 -7.004 -16.375 1 97 11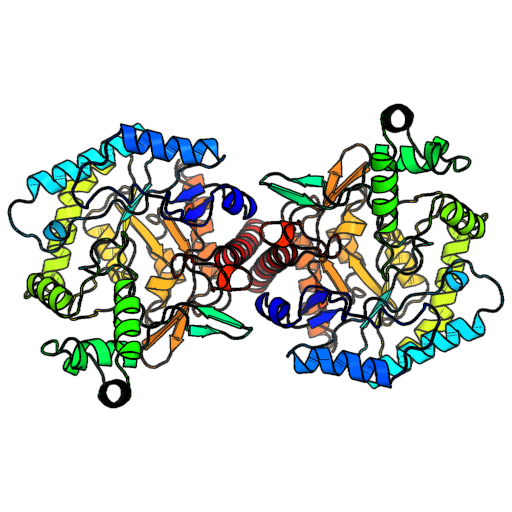6 ALA A O 1
ATOM 919 N N . ALA A 1 117 ? -11.789 -8.805 -15.039 1 98 117 ALA A N 1
ATOM 920 C CA . ALA A 1 117 ? -13.102 -8.695 -14.406 1 98 117 ALA A CA 1
ATOM 921 C C . ALA A 1 117 ? -13.172 -7.461 -13.508 1 98 117 ALA A C 1
ATOM 923 O O . ALA A 1 117 ? -12.258 -7.191 -12.727 1 98 117 ALA A O 1
ATOM 924 N N . PRO A 1 118 ? -14.281 -6.695 -13.602 1 97.56 118 PRO A N 1
ATOM 925 C CA . PRO A 1 118 ? -14.375 -5.465 -12.812 1 97.56 118 PRO A CA 1
ATOM 926 C C . PRO A 1 118 ? -14.5 -5.738 -11.312 1 97.56 118 PRO A C 1
ATOM 928 O O . PRO A 1 118 ? -15.125 -6.723 -10.914 1 97.56 118 PRO A O 1
ATOM 931 N N . VAL A 1 119 ? -13.859 -4.906 -10.539 1 95.81 119 VAL A N 1
ATOM 932 C CA . VAL A 1 119 ? -14.055 -4.93 -9.094 1 95.81 119 VAL A CA 1
ATOM 933 C C . VAL A 1 119 ? -14.57 -3.572 -8.617 1 95.81 119 VAL A C 1
ATOM 935 O O . VAL A 1 119 ? -14.508 -2.586 -9.359 1 95.81 119 VAL A O 1
ATOM 938 N N . ALA A 1 120 ? -15.141 -3.572 -7.395 1 90.44 120 ALA A N 1
ATOM 939 C CA . ALA A 1 120 ? -15.648 -2.33 -6.816 1 90.44 120 ALA A CA 1
ATOM 940 C C . ALA A 1 120 ? -14.555 -1.271 -6.746 1 90.44 120 ALA A C 1
ATOM 942 O O . ALA A 1 120 ? -13.406 -1.573 -6.391 1 90.44 120 ALA A O 1
ATOM 943 N N . GLY A 1 121 ? -14.891 -0.075 -7.184 1 90.56 121 GLY A N 1
ATOM 944 C CA . GLY A 1 121 ? -13.969 1.041 -7.078 1 90.56 121 GLY A CA 1
ATOM 945 C C . GLY A 1 121 ? -13.32 1.404 -8.398 1 90.56 121 GLY A C 1
ATOM 946 O O . GLY A 1 121 ? -12.688 2.455 -8.516 1 90.56 121 GLY A O 1
ATOM 947 N N . GLY A 1 122 ? -13.445 0.501 -9.414 1 94.19 122 GLY A N 1
ATOM 948 C CA . GLY A 1 122 ? -13 0.897 -10.742 1 94.19 122 GLY A CA 1
ATOM 949 C C . GLY A 1 122 ? -11.812 0.094 -11.234 1 94.19 122 GLY A C 1
ATOM 950 O O . GLY A 1 122 ? -11.398 0.229 -12.391 1 94.19 122 GLY A O 1
ATOM 951 N N . ALA A 1 123 ? -11.242 -0.801 -10.43 1 97.5 123 ALA A N 1
ATOM 952 C CA . ALA A 1 123 ? -10.141 -1.679 -10.82 1 97.5 123 ALA A CA 1
ATOM 953 C C . ALA A 1 123 ? -10.664 -2.947 -11.492 1 97.5 123 ALA A C 1
ATOM 955 O O . ALA A 1 123 ? -11.867 -3.088 -11.719 1 97.5 123 ALA A O 1
ATOM 956 N N . THR A 1 124 ? -9.758 -3.762 -11.984 1 98.19 124 THR A N 1
ATOM 957 C CA . THR A 1 124 ? -10.117 -5.07 -12.523 1 98.19 124 THR A CA 1
ATOM 958 C C . THR A 1 124 ? -9.234 -6.16 -11.906 1 98.19 124 THR A C 1
ATOM 960 O O . THR A 1 124 ? -8.227 -5.867 -11.266 1 98.19 124 THR A O 1
ATOM 963 N N . CYS A 1 125 ? -9.656 -7.359 -12.016 1 98.12 125 CYS A N 1
ATOM 964 C CA . CYS A 1 125 ? -8.898 -8.477 -11.461 1 98.12 125 CYS A CA 1
ATOM 965 C C . CYS A 1 125 ? -9.031 -9.711 -12.344 1 98.12 125 CYS A C 1
ATOM 967 O O . CYS A 1 125 ? -9.828 -9.727 -13.281 1 98.12 125 CYS A O 1
ATOM 969 N N . LEU A 1 126 ? -8.18 -10.688 -12.094 1 98.06 126 LEU A N 1
ATOM 970 C CA . LEU A 1 126 ? -8.32 -12.008 -12.703 1 98.06 126 LEU A CA 1
ATOM 971 C C . LEU A 1 126 ? -9.492 -12.773 -12.102 1 98.06 126 LEU A C 1
ATOM 973 O O . LEU A 1 126 ? -9.711 -12.719 -10.891 1 98.06 126 LEU A O 1
ATOM 977 N N . ARG A 1 127 ? -10.227 -13.492 -12.992 1 98.5 127 ARG A N 1
ATOM 978 C CA . ARG A 1 127 ? -11.375 -14.242 -12.516 1 98.5 127 ARG A CA 1
ATOM 979 C C . ARG A 1 127 ? -11.492 -15.586 -13.227 1 98.5 127 ARG A C 1
ATOM 981 O O . ARG A 1 127 ? -11.219 -15.68 -14.43 1 98.5 127 ARG A O 1
ATOM 988 N N . PHE A 1 128 ? -11.789 -16.641 -12.523 1 98.44 128 PHE A N 1
ATOM 989 C CA . PHE A 1 128 ? -12.156 -17.969 -13.023 1 98.44 128 PHE A CA 1
ATOM 990 C C . PHE A 1 128 ? -13.648 -18.219 -12.852 1 98.44 128 PHE A C 1
ATOM 992 O O . PHE A 1 128 ? -14.148 -18.25 -11.727 1 98.44 128 PHE A O 1
ATOM 999 N N . GLU A 1 129 ? -14.32 -18.438 -13.938 1 98.25 129 GLU A N 1
ATOM 1000 C CA . GLU A 1 129 ? -15.758 -18.688 -13.906 1 98.25 129 GLU A CA 1
ATOM 1001 C C . GLU A 1 129 ? -16.062 -20.125 -14.328 1 98.25 129 GLU A C 1
ATOM 1003 O O . GLU A 1 129 ? -15.688 -20.547 -15.422 1 98.25 129 GLU A O 1
ATOM 1008 N N . ALA A 1 130 ? -16.828 -20.75 -13.508 1 97.44 130 ALA A N 1
ATOM 1009 C CA . ALA A 1 130 ? -17.203 -22.141 -13.773 1 97.44 130 ALA A CA 1
ATOM 1010 C C . ALA A 1 130 ? -17.953 -22.25 -15.094 1 97.44 130 ALA A C 1
ATOM 1012 O O . ALA A 1 130 ? -17.703 -23.172 -15.883 1 97.44 130 ALA A O 1
ATOM 1013 N N . VAL A 1 131 ? -18.844 -21.328 -15.352 1 98 131 VAL A N 1
ATOM 1014 C CA . VAL A 1 131 ? -19.688 -21.359 -16.547 1 98 131 VAL A CA 1
ATOM 1015 C C . VAL A 1 131 ? -18.828 -21.203 -17.797 1 98 131 VAL A C 1
ATOM 1017 O O . VAL A 1 131 ? -18.984 -21.969 -18.75 1 98 131 VAL A O 1
ATOM 1020 N N . ARG A 1 132 ? -17.938 -20.25 -17.75 1 98.12 132 ARG A N 1
ATOM 1021 C CA . ARG A 1 132 ? -17.078 -20.016 -18.906 1 98.12 132 ARG A CA 1
ATOM 1022 C C . ARG A 1 132 ? -16.125 -21.188 -19.125 1 98.12 132 ARG A C 1
ATOM 1024 O O . ARG A 1 132 ? -15.82 -21.531 -20.266 1 98.12 132 ARG A O 1
ATOM 1031 N N . MET A 1 133 ? -15.602 -21.719 -18.078 1 97.62 133 MET A N 1
ATOM 1032 C CA . MET A 1 133 ? -14.719 -22.875 -18.188 1 97.62 133 MET A CA 1
ATOM 1033 C C . MET A 1 133 ? -15.469 -24.062 -18.797 1 97.62 133 MET A C 1
ATOM 1035 O O . MET A 1 133 ? -14.93 -24.766 -19.656 1 97.62 133 MET A O 1
ATOM 1039 N N . ALA A 1 134 ? -16.703 -24.297 -18.344 1 97.81 134 ALA A N 1
ATOM 1040 C CA . ALA A 1 134 ? -17.531 -25.359 -18.891 1 97.81 134 ALA A CA 1
ATOM 1041 C C . ALA A 1 134 ? -17.812 -25.125 -20.375 1 97.81 134 ALA A C 1
ATOM 1043 O O . ALA A 1 134 ? -17.75 -26.062 -21.172 1 97.81 134 ALA A O 1
ATOM 1044 N N . ALA A 1 135 ? -18.141 -23.891 -20.719 1 98.12 135 ALA A N 1
ATOM 1045 C CA . ALA A 1 135 ? -18.391 -23.547 -22.109 1 98.12 135 ALA A CA 1
ATOM 1046 C C . ALA A 1 135 ? -17.172 -23.875 -22.969 1 98.12 135 ALA A C 1
ATOM 1048 O O . ALA A 1 135 ? -17.312 -24.375 -24.094 1 98.12 135 ALA A O 1
ATOM 1049 N N . PHE A 1 136 ? -16.078 -23.531 -22.422 1 97.5 136 PHE A N 1
ATOM 1050 C CA . PHE A 1 136 ? -14.844 -23.781 -23.156 1 97.5 136 PHE A CA 1
ATOM 1051 C C . PHE A 1 136 ? -14.625 -25.281 -23.344 1 97.5 136 PHE A C 1
ATOM 1053 O O . PHE A 1 136 ? -14.391 -25.734 -24.469 1 97.5 136 PHE A O 1
ATOM 1060 N N . GLU A 1 137 ? -14.711 -26.125 -22.328 1 96.81 137 GLU A N 1
ATOM 1061 C CA . GLU A 1 137 ? -14.398 -27.547 -22.375 1 96.81 137 GLU A CA 1
ATOM 1062 C C . GLU A 1 137 ? -15.422 -28.312 -23.203 1 96.81 137 GLU A C 1
ATOM 1064 O O . GLU A 1 137 ? -15.055 -29.172 -24 1 96.81 137 GLU A O 1
ATOM 1069 N N . VAL A 1 138 ? -16.703 -27.953 -23.031 1 97.25 138 VAL A N 1
ATOM 1070 C CA . VAL A 1 138 ? -17.766 -28.75 -23.609 1 97.25 138 VAL A CA 1
ATOM 1071 C C . VAL A 1 138 ? -18.031 -28.297 -25.047 1 97.25 138 VAL A C 1
ATOM 1073 O O . VAL A 1 138 ? -18.125 -29.109 -25.969 1 97.25 138 VAL A O 1
ATOM 1076 N N . HIS A 1 139 ? -18.031 -27 -25.266 1 96.94 139 HIS A N 1
ATOM 1077 C CA . HIS A 1 139 ? -18.562 -26.516 -26.516 1 96.94 139 HIS A CA 1
ATOM 1078 C C . HIS A 1 139 ? -17.438 -26.016 -27.438 1 96.94 139 HIS A C 1
ATOM 1080 O O . HIS A 1 139 ? -17.562 -26.094 -28.672 1 96.94 139 HIS A O 1
ATOM 1086 N N . MET A 1 140 ? -16.391 -25.469 -26.875 1 95.88 140 MET A N 1
ATOM 1087 C CA . MET A 1 140 ? -15.305 -24.984 -27.719 1 95.88 140 MET A CA 1
ATOM 1088 C C . MET A 1 140 ? -14.312 -26.094 -28.016 1 95.88 140 MET A C 1
ATOM 1090 O O . MET A 1 140 ? -14 -26.359 -29.188 1 95.88 140 MET A O 1
ATOM 1094 N N . LEU A 1 141 ? -13.859 -26.766 -26.984 1 94.56 141 LEU A N 1
ATOM 1095 C CA . LEU A 1 141 ? -12.891 -27.844 -27.125 1 94.56 141 LEU A CA 1
ATOM 1096 C C . LEU A 1 141 ? -13.586 -29.141 -27.531 1 94.56 141 LEU A C 1
ATOM 1098 O O . LEU A 1 141 ? -13.008 -29.953 -28.266 1 94.56 141 LEU A O 1
ATOM 1102 N N . GLY A 1 142 ? -14.742 -29.359 -27.031 1 94.31 142 GLY A N 1
ATOM 1103 C CA . GLY A 1 142 ? -15.453 -30.609 -27.281 1 94.31 142 GLY A CA 1
ATOM 1104 C C . GLY A 1 142 ? -14.797 -31.812 -26.625 1 94.31 142 GLY A C 1
ATOM 1105 O O . GLY A 1 142 ? -14.664 -32.875 -27.234 1 94.31 142 GLY A O 1
ATOM 1106 N N . ARG A 1 143 ? -14.273 -31.625 -25.438 1 90.31 143 ARG A N 1
ATOM 1107 C CA . ARG A 1 143 ? -13.609 -32.719 -24.719 1 90.31 143 ARG A CA 1
ATOM 1108 C C . ARG A 1 143 ? -14.594 -33.812 -24.375 1 90.31 143 ARG A C 1
ATOM 1110 O O . ARG A 1 143 ? -15.711 -33.562 -23.922 1 90.31 143 ARG A O 1
ATOM 1117 N N . ARG A 1 144 ? -14.055 -34.969 -24.547 1 81.38 144 ARG A N 1
ATOM 1118 C CA . ARG A 1 144 ? -14.867 -36.156 -24.219 1 81.38 144 ARG A CA 1
ATOM 1119 C C . ARG A 1 144 ? -15.148 -36.219 -22.719 1 81.38 144 ARG A C 1
ATOM 1121 O O . ARG A 1 144 ? -14.258 -36 -21.906 1 81.38 144 ARG A O 1
ATOM 1128 N N . ALA A 1 145 ? -16.297 -36.469 -22.188 1 87.31 145 ALA A N 1
ATOM 1129 C CA . ALA A 1 145 ? -16.703 -36.688 -20.797 1 87.31 145 ALA A CA 1
ATOM 1130 C C . ALA A 1 145 ? -16.75 -35.375 -20.016 1 87.31 145 ALA A C 1
ATOM 1132 O O . ALA A 1 145 ? -16.875 -35.406 -18.781 1 87.31 145 ALA A O 1
ATOM 1133 N N . ALA A 1 146 ? -16.453 -34.25 -20.719 1 91.56 146 ALA A N 1
ATOM 1134 C CA . ALA A 1 146 ? -16.422 -32.969 -20.031 1 91.56 146 ALA A CA 1
ATOM 1135 C C . ALA A 1 146 ? -17.75 -32.688 -19.312 1 91.56 146 ALA A C 1
ATOM 1137 O O . ALA A 1 146 ? -17.766 -32.062 -18.25 1 91.56 146 ALA A O 1
ATOM 1138 N N . GLU A 1 147 ? -18.797 -33.156 -19.844 1 93.31 147 GLU A N 1
ATOM 1139 C CA . GLU A 1 147 ? -20.125 -32.906 -19.281 1 93.31 147 GLU A CA 1
ATOM 1140 C C . GLU A 1 147 ? -20.25 -33.562 -17.891 1 93.31 147 GLU A C 1
ATOM 1142 O O . GLU A 1 147 ? -21 -33.062 -17.047 1 93.31 147 GLU A O 1
ATOM 1147 N N . ASP A 1 148 ? -19.484 -34.562 -17.656 1 93.25 148 ASP A N 1
ATOM 1148 C CA . ASP A 1 148 ? -19.547 -35.281 -16.391 1 93.25 148 ASP A CA 1
ATOM 1149 C C . ASP A 1 148 ? -18.859 -34.5 -15.273 1 93.25 148 ASP A C 1
ATOM 1151 O O . ASP A 1 148 ? -19.047 -34.781 -14.094 1 93.25 148 ASP A O 1
ATOM 1155 N N . ASP A 1 149 ? -18.078 -33.531 -15.648 1 93 149 ASP A N 1
ATOM 1156 C CA . ASP A 1 149 ? -17.25 -32.812 -14.695 1 93 149 ASP A CA 1
ATOM 1157 C C . ASP A 1 149 ? -18 -31.609 -14.109 1 93 149 ASP A C 1
ATOM 1159 O O . ASP A 1 149 ? -17.516 -30.953 -13.188 1 93 149 ASP A O 1
ATOM 1163 N N . TYR A 1 150 ? -19.266 -31.281 -14.648 1 94.88 150 TYR A N 1
ATOM 1164 C CA . TYR A 1 150 ? -19.984 -30.078 -14.25 1 94.88 150 TYR A CA 1
ATOM 1165 C C . TYR A 1 150 ? -21.438 -30.406 -13.906 1 94.88 150 TYR A C 1
ATOM 1167 O O . TYR A 1 150 ? -22.047 -31.281 -14.508 1 94.88 150 TYR A O 1
ATOM 1175 N N . PRO A 1 151 ? -21.969 -29.672 -12.922 1 95.25 151 PRO A N 1
ATOM 1176 C CA . PRO A 1 151 ? -23.391 -29.828 -12.641 1 95.25 151 PRO A CA 1
ATOM 1177 C C . PRO A 1 151 ? -24.281 -29.359 -13.789 1 95.25 151 PRO A C 1
ATOM 1179 O O . PRO A 1 151 ? -23.859 -28.516 -14.586 1 95.25 151 PRO A O 1
ATOM 1182 N N . ASP A 1 152 ? -25.547 -29.828 -13.766 1 96.75 152 ASP A N 1
ATOM 1183 C CA . ASP A 1 152 ? -26.484 -29.562 -14.844 1 96.75 152 ASP A CA 1
ATOM 1184 C C . ASP A 1 152 ? -26.734 -28.078 -15.008 1 96.75 152 ASP A C 1
ATOM 1186 O O . ASP A 1 152 ? -26.875 -27.578 -16.125 1 96.75 152 ASP A O 1
ATOM 1190 N N . ASP A 1 153 ? -26.859 -27.422 -13.945 1 97.12 153 ASP A N 1
ATOM 1191 C CA . ASP A 1 153 ? -27.156 -26 -14.008 1 97.12 153 ASP A CA 1
ATOM 1192 C C . ASP A 1 153 ? -26.016 -25.219 -14.664 1 97.12 153 ASP A C 1
ATOM 1194 O O . ASP A 1 153 ? -26.25 -24.281 -15.43 1 97.12 153 ASP A O 1
ATOM 1198 N N . ILE A 1 154 ? -24.75 -25.609 -14.414 1 97.44 154 ILE A N 1
ATOM 1199 C CA . ILE A 1 154 ? -23.578 -24.984 -15.016 1 97.44 154 ILE A CA 1
ATOM 1200 C C . ILE A 1 154 ? -23.531 -25.297 -16.5 1 97.44 154 ILE A C 1
ATOM 1202 O O . ILE A 1 154 ? -23.234 -24.422 -17.328 1 97.44 154 ILE A O 1
ATOM 1206 N N . LEU A 1 155 ? -23.875 -26.531 -16.844 1 97.75 155 LEU A N 1
ATOM 1207 C CA . LEU A 1 155 ? -23.875 -26.953 -18.25 1 97.75 155 LEU A CA 1
ATOM 1208 C C . LEU A 1 155 ? -24.891 -26.141 -19.047 1 97.75 155 LEU A C 1
ATOM 1210 O O . LEU A 1 155 ? -24.609 -25.75 -20.188 1 97.75 155 LEU A O 1
ATOM 1214 N N . ALA A 1 156 ? -26.047 -25.938 -18.406 1 98.12 156 ALA A N 1
ATOM 1215 C CA . ALA A 1 156 ? -27.078 -25.156 -19.094 1 98.12 156 ALA A CA 1
ATOM 1216 C C . ALA A 1 156 ? -26.625 -23.719 -19.328 1 98.12 156 ALA A C 1
ATOM 1218 O O . ALA A 1 156 ? -26.797 -23.188 -20.422 1 98.12 156 ALA A O 1
ATOM 1219 N N . LYS A 1 157 ? -26.031 -23.109 -18.344 1 98.31 157 LYS A N 1
ATOM 1220 C CA . LYS A 1 157 ? -25.53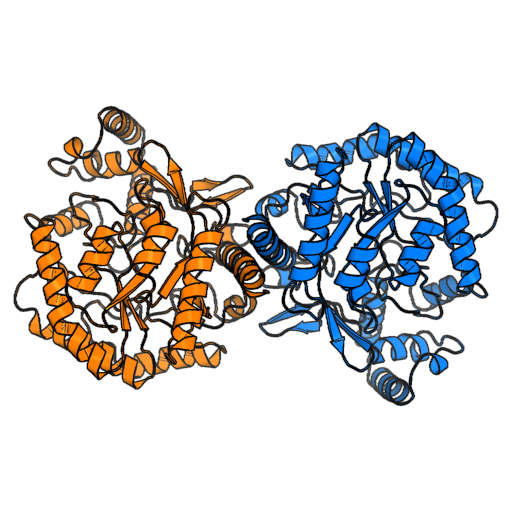1 -21.734 -18.453 1 98.31 157 LYS A CA 1
ATOM 1221 C C . LYS A 1 157 ? -24.391 -21.656 -19.469 1 98.31 157 LYS A C 1
ATOM 1223 O O . LYS A 1 157 ? -24.25 -20.656 -20.188 1 98.31 157 LYS A O 1
ATOM 1228 N N . ALA A 1 158 ? -23.578 -22.641 -19.484 1 98.25 158 ALA A N 1
ATOM 1229 C CA . ALA A 1 158 ? -22.453 -22.703 -20.422 1 98.25 158 ALA A CA 1
ATOM 1230 C C . ALA A 1 158 ? -22.938 -22.766 -21.859 1 98.25 158 ALA A C 1
ATOM 1232 O O . ALA A 1 158 ? -22.406 -22.078 -22.734 1 98.25 158 ALA A O 1
ATOM 1233 N N . ALA A 1 159 ? -23.906 -23.594 -22.094 1 97.88 159 ALA A N 1
ATOM 1234 C CA . ALA A 1 159 ? -24.484 -23.703 -23.438 1 97.88 159 ALA A CA 1
ATOM 1235 C C . ALA A 1 159 ? -25.094 -22.375 -23.875 1 97.88 159 ALA A C 1
ATOM 1237 O O . ALA A 1 159 ? -24.922 -21.953 -25.031 1 97.88 159 ALA A O 1
ATOM 1238 N N . ALA A 1 160 ? -25.781 -21.75 -22.938 1 98.5 160 ALA A N 1
ATOM 1239 C CA . ALA A 1 160 ? -26.375 -20.453 -23.219 1 98.5 160 ALA A CA 1
ATOM 1240 C C . ALA A 1 160 ? -25.312 -19.422 -23.562 1 98.5 160 ALA A C 1
ATOM 1242 O O . ALA A 1 160 ? -25.469 -18.625 -24.484 1 98.5 160 ALA A O 1
ATOM 1243 N N . TRP A 1 161 ? -24.266 -19.359 -22.797 1 98.25 161 TRP A N 1
ATOM 1244 C CA . TRP A 1 161 ? -23.172 -18.422 -23.062 1 98.25 161 TRP A CA 1
ATOM 1245 C C . TRP A 1 161 ? -22.578 -18.672 -24.438 1 98.25 161 TRP A C 1
ATOM 1247 O O . TRP A 1 161 ? -22.344 -17.734 -25.203 1 98.25 161 TRP A O 1
ATOM 1257 N N . PHE A 1 162 ? -22.281 -19.938 -24.766 1 98 162 PHE A N 1
ATOM 1258 C CA . PHE A 1 162 ? -21.641 -20.297 -26.031 1 98 162 PHE A CA 1
ATOM 1259 C C . PHE A 1 162 ? -22.5 -19.875 -27.219 1 98 162 PHE A C 1
ATOM 1261 O O . PHE A 1 162 ? -21.984 -19.375 -28.219 1 98 162 PHE A O 1
ATOM 1268 N N . GLN A 1 163 ? -23.781 -20.062 -27.094 1 97.81 163 GLN A N 1
ATOM 1269 C CA . GLN A 1 163 ? -24.719 -19.703 -28.156 1 97.81 163 GLN A CA 1
ATOM 1270 C C . GLN A 1 163 ? -24.75 -18.188 -28.359 1 97.81 163 GLN A C 1
ATOM 1272 O O . GLN A 1 163 ? -24.891 -17.703 -29.484 1 97.81 163 GLN A O 1
ATOM 1277 N N . ALA A 1 164 ? -24.625 -17.5 -27.297 1 98.12 164 ALA A N 1
ATOM 1278 C CA . ALA A 1 164 ? -24.719 -16.047 -27.344 1 98.12 164 ALA A CA 1
ATOM 1279 C C . ALA A 1 164 ? -23.375 -15.414 -27.719 1 98.12 164 ALA A C 1
ATOM 1281 O O . ALA A 1 164 ? -23.328 -14.297 -28.234 1 98.12 164 ALA A O 1
ATOM 1282 N N . ALA A 1 165 ? -22.25 -16.078 -27.469 1 97.94 165 ALA A N 1
ATOM 1283 C CA . ALA A 1 165 ? -20.906 -15.547 -27.625 1 97.94 165 ALA A CA 1
ATOM 1284 C C . ALA A 1 165 ? -20.547 -15.375 -29.094 1 97.94 165 ALA A C 1
ATOM 1286 O O . ALA A 1 165 ? -20.891 -16.234 -29.922 1 97.94 165 ALA A O 1
ATOM 1287 N N . ASN A 1 166 ? -19.984 -14.266 -29.438 1 97.62 166 ASN A N 1
ATOM 1288 C CA . ASN A 1 166 ? -19.438 -14.07 -30.781 1 97.62 166 ASN A CA 1
ATOM 1289 C C . ASN A 1 166 ? -17.984 -14.516 -30.859 1 97.62 166 ASN A C 1
ATOM 1291 O O . ASN A 1 166 ? -17.438 -15.078 -29.906 1 97.62 166 ASN A O 1
ATOM 1295 N N . ASP A 1 167 ? -17.359 -14.297 -31.969 1 96.69 167 ASP A N 1
ATOM 1296 C CA . ASP A 1 167 ? -15.992 -14.773 -32.188 1 96.69 167 ASP A CA 1
ATOM 1297 C C . ASP A 1 167 ? -15.008 -14.07 -31.266 1 96.69 167 ASP A C 1
ATOM 1299 O O . ASP A 1 167 ? -14.055 -14.68 -30.781 1 96.69 167 ASP A O 1
ATOM 1303 N N . ALA A 1 168 ? -15.273 -12.867 -31.094 1 97 168 ALA A N 1
ATOM 1304 C CA . ALA A 1 168 ? -14.398 -12.094 -30.219 1 97 168 ALA A CA 1
ATOM 1305 C C . ALA A 1 168 ? -14.477 -12.609 -28.781 1 97 168 ALA A C 1
ATOM 1307 O O . ALA A 1 168 ? -13.453 -12.688 -28.094 1 97 168 ALA A O 1
ATOM 1308 N N . ASP A 1 169 ? -15.648 -12.922 -28.328 1 97.19 169 ASP A N 1
ATOM 1309 C CA . ASP A 1 169 ? -15.859 -13.484 -27 1 97.19 169 ASP A CA 1
ATOM 1310 C C . ASP A 1 169 ? -15.094 -14.789 -26.812 1 97.19 169 ASP A C 1
ATOM 1312 O O . ASP A 1 169 ? -14.414 -14.984 -25.812 1 97.19 169 ASP A O 1
ATOM 1316 N N . ARG A 1 170 ? -15.227 -15.609 -27.781 1 96.88 170 ARG A N 1
ATOM 1317 C CA . ARG A 1 170 ? -14.586 -16.922 -27.719 1 96.88 170 ARG A CA 1
ATOM 1318 C C . ARG A 1 170 ? -13.07 -16.797 -27.781 1 96.88 170 ARG A C 1
ATOM 1320 O O . ARG A 1 170 ? -12.352 -17.516 -27.078 1 96.88 170 ARG A O 1
ATOM 1327 N N . ALA A 1 171 ? -12.656 -15.914 -28.609 1 95.5 171 ALA A N 1
ATOM 1328 C CA . ALA A 1 171 ? -11.219 -15.664 -28.719 1 95.5 171 ALA A CA 1
ATOM 1329 C C . ALA A 1 171 ? -10.664 -15.133 -27.391 1 95.5 171 ALA A C 1
ATOM 1331 O O . ALA A 1 171 ? -9.57 -15.516 -26.984 1 95.5 171 ALA A O 1
ATOM 1332 N N . ALA A 1 172 ? -11.398 -14.273 -26.719 1 95.56 172 ALA A N 1
ATOM 1333 C CA . ALA A 1 172 ? -10.984 -13.711 -25.438 1 95.56 172 ALA A CA 1
ATOM 1334 C C . ALA A 1 172 ? -10.922 -14.797 -24.359 1 95.56 172 ALA A C 1
ATOM 1336 O O . ALA A 1 172 ? -10.008 -14.805 -23.531 1 95.56 172 ALA A O 1
ATOM 1337 N N . LEU A 1 173 ? -11.836 -15.641 -24.375 1 96.81 173 LEU A N 1
ATOM 1338 C CA . LEU A 1 173 ? -11.852 -16.734 -23.422 1 96.81 173 LEU A CA 1
ATOM 1339 C C . LEU A 1 173 ? -10.648 -17.656 -23.625 1 96.81 173 LEU A C 1
ATOM 1341 O O . LEU A 1 173 ? -9.961 -18.016 -22.672 1 96.81 173 LEU A O 1
ATOM 1345 N N . LEU A 1 174 ? -10.383 -18 -24.859 1 94.69 174 LEU A N 1
ATOM 1346 C CA . LEU A 1 174 ? -9.219 -18.828 -25.172 1 94.69 174 LEU A CA 1
ATOM 1347 C C . LEU A 1 174 ? -7.93 -18.125 -24.719 1 94.69 174 LEU A C 1
ATOM 1349 O O . LEU A 1 174 ? -7.059 -18.766 -24.125 1 94.69 174 LEU A O 1
ATOM 1353 N N . ALA A 1 175 ? -7.844 -16.906 -25.016 1 92.81 175 ALA A N 1
ATOM 1354 C CA . ALA A 1 175 ? -6.66 -16.141 -24.641 1 92.81 175 ALA A CA 1
ATOM 1355 C C . ALA A 1 175 ? -6.473 -16.141 -23.125 1 92.81 175 ALA A C 1
ATOM 1357 O O . ALA A 1 175 ? -5.348 -16.25 -22.641 1 92.81 175 ALA A O 1
ATOM 1358 N N . ALA A 1 176 ? -7.562 -15.977 -22.375 1 94.81 176 ALA A N 1
ATOM 1359 C CA . ALA A 1 176 ? -7.508 -15.961 -20.922 1 94.81 176 ALA A CA 1
ATOM 1360 C C . ALA A 1 176 ? -7.023 -17.297 -20.375 1 94.81 176 ALA A C 1
ATOM 1362 O O . ALA A 1 176 ? -6.164 -17.344 -19.5 1 94.81 176 ALA A O 1
ATOM 1363 N N . ILE A 1 177 ? -7.527 -18.281 -20.938 1 93.19 177 ILE A N 1
ATOM 1364 C CA . ILE A 1 177 ? -7.203 -19.641 -20.484 1 93.19 177 ILE A CA 1
ATOM 1365 C C . ILE A 1 177 ? -5.734 -19.938 -20.766 1 93.19 177 ILE A C 1
ATOM 1367 O O . ILE A 1 177 ? -5.062 -20.609 -19.984 1 93.19 177 ILE A O 1
ATOM 1371 N N . MET A 1 178 ? -5.188 -19.344 -21.781 1 89.19 178 MET A N 1
ATOM 1372 C CA . MET A 1 178 ? -3.822 -19.625 -22.219 1 89.19 178 MET A CA 1
ATOM 1373 C C . MET A 1 178 ? -2.834 -18.672 -21.547 1 89.19 178 MET A C 1
ATOM 1375 O O . MET A 1 178 ? -1.62 -18.859 -21.672 1 89.19 178 MET A O 1
ATOM 1379 N N . ALA A 1 179 ? -3.324 -17.703 -20.812 1 84.62 179 ALA A N 1
ATOM 1380 C CA . ALA A 1 179 ? -2.475 -16.656 -20.281 1 84.62 179 ALA A CA 1
ATOM 1381 C C . ALA A 1 179 ? -1.533 -17.188 -19.203 1 84.62 179 ALA A C 1
ATOM 1383 O O . ALA A 1 179 ? -0.468 -16.625 -18.953 1 84.62 179 ALA A O 1
ATOM 1384 N N . GLY A 1 180 ? -1.899 -18.234 -18.484 1 72.94 180 GLY A N 1
ATOM 1385 C CA . GLY A 1 180 ? -1.105 -18.781 -17.406 1 72.94 180 GLY A CA 1
ATOM 1386 C C . GLY A 1 180 ? 0.133 -19.516 -17.875 1 72.94 180 GLY A C 1
ATOM 1387 O O . GLY A 1 180 ? 0.925 -20 -17.062 1 72.94 180 GLY A O 1
ATOM 1388 N N . LEU A 1 181 ? 0.224 -19.734 -19.094 1 61.97 181 LEU A N 1
ATOM 1389 C CA . LEU A 1 181 ? 1.397 -20.422 -19.625 1 61.97 181 LEU A CA 1
ATOM 1390 C C . LEU A 1 181 ? 2.582 -19.469 -19.734 1 61.97 181 LEU A C 1
ATOM 1392 O O . LEU A 1 181 ? 2.531 -18.484 -20.484 1 61.97 181 LEU A O 1
ATOM 1396 N N . PRO A 1 182 ? 3.527 -19.609 -18.5 1 54.16 182 PRO A N 1
ATOM 1397 C CA . PRO A 1 182 ? 4.711 -18.75 -18.641 1 54.16 182 PRO A CA 1
ATOM 1398 C C . PRO A 1 182 ? 5.445 -18.969 -19.953 1 54.16 182 PRO A C 1
ATOM 1400 O O . PRO A 1 182 ? 5.496 -20.094 -20.469 1 54.16 182 PRO A O 1
ATOM 1403 N N . GLY A 1 183 ? 5.918 -17.938 -20.562 1 51.78 183 GLY A N 1
ATOM 1404 C CA . GLY A 1 183 ? 6.699 -18.016 -21.781 1 51.78 183 GLY A CA 1
ATOM 1405 C C . GLY A 1 183 ? 5.84 -18.094 -23.031 1 51.78 183 GLY A C 1
ATOM 1406 O O . GLY A 1 183 ? 6.312 -18.5 -24.094 1 51.78 183 GLY A O 1
ATOM 1407 N N . ALA A 1 184 ? 4.844 -17.094 -23.141 1 50.19 184 ALA A N 1
ATOM 1408 C CA . ALA A 1 184 ? 3.973 -16.719 -24.266 1 50.19 184 ALA A CA 1
ATOM 1409 C C . ALA A 1 184 ? 4.207 -17.641 -25.469 1 50.19 184 ALA A C 1
ATOM 1411 O O . ALA A 1 184 ? 3.574 -17.484 -26.5 1 50.19 184 ALA A O 1
ATOM 1412 N N . PHE A 1 185 ? 5.266 -18.484 -25.484 1 45.75 185 PHE A N 1
ATOM 1413 C CA . PHE A 1 185 ? 5.723 -18.797 -26.828 1 45.75 185 PHE A CA 1
ATOM 1414 C C . PHE A 1 185 ? 4.77 -19.781 -27.5 1 45.75 185 PHE A C 1
ATOM 1416 O O . PHE A 1 185 ? 4.645 -19.797 -28.719 1 45.75 185 PHE A O 1
ATOM 1423 N N . ASP A 1 186 ? 4.168 -20.781 -26.484 1 58 186 ASP A N 1
ATOM 1424 C CA . ASP A 1 186 ? 3.445 -21.703 -27.359 1 58 186 ASP A CA 1
ATOM 1425 C C . ASP A 1 186 ? 1.944 -21.656 -27.078 1 58 186 ASP A C 1
ATOM 1427 O O . ASP A 1 186 ? 1.417 -22.469 -26.312 1 58 186 ASP A O 1
ATOM 1431 N N . ARG A 1 187 ? 1.301 -20.406 -27.453 1 72.06 187 ARG A N 1
ATOM 1432 C CA . ARG A 1 187 ? -0.156 -20.359 -27.391 1 72.06 187 ARG A CA 1
ATOM 1433 C C . ARG A 1 187 ? -0.783 -21.344 -28.375 1 72.06 187 ARG A C 1
ATOM 1435 O O . ARG A 1 187 ? -0.331 -21.453 -29.516 1 72.06 187 ARG A O 1
ATOM 1442 N N . TYR A 1 188 ? -1.586 -22.156 -27.688 1 80 188 TYR A N 1
ATOM 1443 C CA . TYR A 1 188 ? -2.336 -23.125 -28.484 1 80 188 TYR A CA 1
ATOM 1444 C C . TYR A 1 188 ? -3.633 -22.516 -29 1 80 188 TYR A C 1
ATOM 1446 O O . TYR A 1 188 ? -4.301 -21.766 -28.297 1 80 188 TYR A O 1
ATOM 1454 N N . ASP A 1 189 ? -3.82 -22.797 -30.312 1 88.88 189 ASP A N 1
ATOM 1455 C CA . ASP A 1 189 ? -5.23 -22.719 -30.688 1 88.88 189 ASP A CA 1
ATOM 1456 C C . ASP A 1 189 ? -6.004 -23.938 -30.188 1 88.88 189 ASP A C 1
ATOM 1458 O O . ASP A 1 189 ? -5.453 -24.781 -29.484 1 88.88 189 ASP A O 1
ATOM 1462 N N . VAL A 1 190 ? -7.242 -23.938 -30.469 1 91.56 190 VAL A N 1
ATOM 1463 C CA . VAL A 1 190 ? -8.109 -24.984 -29.938 1 91.56 190 VAL A CA 1
ATOM 1464 C C . VAL A 1 190 ? -7.605 -26.344 -30.375 1 91.56 190 VAL A C 1
ATOM 1466 O O . VAL A 1 190 ? -7.516 -27.281 -29.578 1 91.56 190 VAL A O 1
ATOM 1469 N N . ASP A 1 191 ? -7.238 -26.469 -31.625 1 92.62 191 ASP A N 1
ATOM 1470 C CA . ASP A 1 191 ? -6.75 -27.75 -32.156 1 92.62 191 ASP A CA 1
ATOM 1471 C C . ASP A 1 191 ? -5.418 -28.125 -31.5 1 92.62 191 ASP A C 1
ATOM 1473 O O . ASP A 1 191 ? -5.199 -29.297 -31.172 1 92.62 191 ASP A O 1
ATOM 1477 N N . GLY A 1 192 ? -4.594 -27.203 -31.422 1 91.44 192 GLY A N 1
ATOM 1478 C CA . GLY A 1 192 ? -3.326 -27.438 -30.75 1 91.44 192 GLY A CA 1
ATOM 1479 C C . GLY A 1 192 ? -3.49 -27.891 -29.312 1 91.44 192 GLY A C 1
ATOM 1480 O O . GLY A 1 192 ? -2.787 -28.797 -28.859 1 91.44 192 GLY A O 1
ATOM 1481 N N . LEU A 1 193 ? -4.418 -27.25 -28.609 1 91.81 193 LEU A N 1
ATOM 1482 C CA . LEU A 1 193 ? -4.684 -27.609 -27.219 1 91.81 193 LEU A CA 1
ATOM 1483 C C . LEU A 1 193 ? -5.25 -29.031 -27.141 1 91.81 193 LEU A C 1
ATOM 1485 O O . LEU A 1 193 ? -4.863 -29.797 -26.266 1 91.81 193 LEU A O 1
ATOM 1489 N N . LYS A 1 194 ? -6.082 -29.391 -28.031 1 91.62 194 LYS A N 1
ATOM 1490 C CA . LYS A 1 194 ? -6.645 -30.75 -28.094 1 91.62 194 LYS A CA 1
ATOM 1491 C C . LYS A 1 194 ? -5.547 -31.797 -28.266 1 91.62 194 LYS A C 1
ATOM 1493 O O . LYS A 1 194 ? -5.562 -32.844 -27.609 1 91.62 194 LYS A O 1
ATOM 1498 N N . ALA A 1 195 ? -4.68 -31.469 -29.141 1 92.31 195 ALA A N 1
ATOM 1499 C CA . ALA A 1 195 ? -3.572 -32.375 -29.391 1 92.31 195 ALA A CA 1
ATOM 1500 C C . ALA A 1 195 ? -2.695 -32.531 -28.156 1 92.31 195 ALA A C 1
ATOM 1502 O O . ALA A 1 195 ? -2.266 -33.656 -27.812 1 92.31 195 ALA A O 1
ATOM 1503 N N . ALA A 1 196 ? -2.42 -31.453 -27.516 1 92.06 196 ALA A N 1
ATOM 1504 C CA . ALA A 1 196 ? -1.604 -31.484 -26.297 1 92.06 196 ALA A CA 1
ATOM 1505 C C . ALA A 1 196 ? -2.295 -32.25 -25.188 1 92.06 196 ALA A C 1
ATOM 1507 O O . ALA A 1 196 ? -1.647 -33 -24.453 1 92.06 196 ALA A O 1
ATOM 1508 N N . LEU A 1 197 ? -3.609 -32.125 -25.109 1 92.88 197 LEU A N 1
ATOM 1509 C CA . LEU A 1 197 ? -4.387 -32.844 -24.094 1 92.88 197 LEU A CA 1
ATOM 1510 C C . LEU A 1 197 ? -4.379 -34.344 -24.344 1 92.88 197 LEU A C 1
ATOM 1512 O O . LEU A 1 197 ? -4.336 -35.125 -23.391 1 92.88 197 LEU A O 1
ATOM 1516 N N . ALA A 1 198 ? -4.344 -34.688 -25.609 1 93.31 198 ALA A N 1
ATOM 1517 C CA . ALA A 1 198 ? -4.363 -36.094 -25.984 1 93.31 198 ALA A CA 1
ATOM 1518 C C . ALA A 1 198 ? -3.113 -36.812 -25.484 1 93.31 198 ALA A C 1
ATOM 1520 O O . ALA A 1 198 ? -3.158 -38 -25.172 1 93.31 198 ALA A O 1
ATOM 1521 N N . ALA A 1 199 ? -2.074 -36.094 -25.375 1 93 199 ALA A N 1
ATOM 1522 C CA . ALA A 1 199 ? -0.816 -36.688 -24.922 1 93 199 ALA A CA 1
ATOM 1523 C C . ALA A 1 199 ? -0.913 -37.125 -23.453 1 93 199 ALA A C 1
ATOM 1525 O O . ALA A 1 199 ? -0.081 -37.875 -22.969 1 93 199 ALA A O 1
ATOM 1526 N N . TYR A 1 200 ? -1.899 -36.656 -22.719 1 94.5 200 TYR A N 1
ATOM 1527 C CA . TYR A 1 200 ? -2.078 -36.969 -21.297 1 94.5 200 TYR A CA 1
ATOM 1528 C C . TYR A 1 200 ? -3.156 -38.031 -21.125 1 94.5 200 TYR A C 1
ATOM 1530 O O . TYR A 1 200 ? -3.498 -38.406 -20 1 94.5 200 TYR A O 1
ATOM 1538 N N . ASP A 1 201 ? -3.699 -38.531 -22.297 1 92.56 201 ASP A N 1
ATOM 1539 C CA . ASP A 1 201 ? -4.719 -39.562 -22.203 1 92.56 201 ASP A CA 1
ATOM 1540 C C . ASP A 1 201 ? -4.199 -40.781 -21.438 1 92.56 201 ASP A C 1
ATOM 1542 O O . ASP A 1 201 ? -3.104 -41.281 -21.703 1 92.56 201 ASP A O 1
ATOM 1546 N N . GLY A 1 202 ? -5.012 -41.188 -20.438 1 92.31 202 GLY A N 1
ATOM 1547 C CA . GLY A 1 202 ? -4.672 -42.375 -19.688 1 92.31 202 GLY A CA 1
ATOM 1548 C C . GLY A 1 202 ? -3.812 -42.094 -18.469 1 92.31 202 GLY A C 1
ATOM 1549 O O . GLY A 1 202 ? -3.531 -43 -17.688 1 92.31 202 GLY A O 1
ATOM 1550 N N . ILE A 1 203 ? -3.367 -40.938 -18.25 1 96.31 203 ILE A N 1
ATOM 1551 C CA . ILE A 1 203 ? -2.561 -40.562 -17.094 1 96.31 203 ILE A CA 1
ATOM 1552 C C . ILE A 1 203 ? -3.459 -40 -16 1 96.31 203 ILE A C 1
ATOM 1554 O O . ILE A 1 203 ? -3.828 -38.844 -16.031 1 96.31 203 ILE A O 1
ATOM 1558 N N . GLY A 1 204 ? -3.832 -40.812 -15.062 1 96.5 204 GLY A N 1
ATOM 1559 C CA . GLY A 1 204 ? -4.656 -40.375 -13.938 1 96.5 204 GLY A CA 1
ATOM 1560 C C . GLY A 1 204 ? -3.85 -39.844 -12.773 1 96.5 204 GLY A C 1
ATOM 1561 O O . GLY A 1 204 ? -2.646 -39.625 -12.898 1 96.5 204 GLY A O 1
ATOM 1562 N N . ARG A 1 205 ? -4.465 -39.625 -11.758 1 97.44 205 ARG A N 1
ATOM 1563 C CA . ARG A 1 205 ? -3.857 -39.062 -10.562 1 97.44 205 ARG A CA 1
ATOM 1564 C C . ARG A 1 205 ? -2.688 -39.906 -10.07 1 97.44 205 ARG A C 1
ATOM 1566 O O . ARG A 1 205 ? -1.61 -39.375 -9.789 1 97.44 205 ARG A O 1
ATOM 1573 N N . ASP A 1 206 ? -2.918 -41.219 -9.969 1 98 206 ASP A N 1
ATOM 1574 C CA . ASP A 1 206 ? -1.889 -42.094 -9.453 1 98 206 ASP A CA 1
ATOM 1575 C C . ASP A 1 206 ? -0.66 -42.094 -10.359 1 98 206 ASP A C 1
ATOM 1577 O O . ASP A 1 206 ? 0.475 -42.094 -9.875 1 98 206 ASP A O 1
ATOM 1581 N N . ALA A 1 207 ? -0.914 -42.156 -11.641 1 98 207 ALA A N 1
ATOM 1582 C CA . ALA A 1 207 ? 0.193 -42.156 -12.594 1 98 207 ALA A CA 1
ATOM 1583 C C . ALA A 1 207 ? 0.965 -40.844 -12.516 1 98 207 ALA A C 1
ATOM 1585 O O . ALA A 1 207 ? 2.197 -40.844 -12.578 1 98 207 ALA A O 1
ATOM 1586 N N . LEU A 1 208 ? 0.262 -39.781 -12.445 1 98.38 208 LEU A N 1
ATOM 1587 C CA . LEU A 1 208 ? 0.91 -38.469 -12.352 1 98.38 208 LEU A CA 1
ATOM 1588 C C . LEU A 1 208 ? 1.723 -38.375 -11.062 1 98.38 208 LEU A C 1
ATOM 1590 O O . LEU A 1 208 ? 2.838 -37.844 -11.07 1 98.38 208 LEU A O 1
ATOM 1594 N N . ARG A 1 209 ? 1.209 -38.812 -9.953 1 98.62 209 ARG A N 1
ATOM 1595 C CA . ARG A 1 209 ? 1.937 -38.812 -8.688 1 98.62 209 ARG A CA 1
ATOM 1596 C C . ARG A 1 209 ? 3.195 -39.688 -8.781 1 98.62 209 ARG A C 1
ATOM 1598 O O . ARG A 1 209 ? 4.238 -39.312 -8.234 1 98.62 209 ARG A O 1
ATOM 1605 N N . ALA A 1 210 ? 3.064 -40.781 -9.445 1 98.5 210 ALA A N 1
ATOM 1606 C CA . ALA A 1 210 ? 4.234 -41.656 -9.625 1 98.5 210 ALA A CA 1
ATOM 1607 C C . ALA A 1 210 ? 5.32 -40.938 -10.422 1 98.5 210 ALA A C 1
ATOM 1609 O O . ALA A 1 210 ? 6.508 -41.031 -10.102 1 98.5 210 ALA A O 1
ATOM 1610 N N . ASN A 1 211 ? 4.883 -40.25 -11.484 1 98.62 211 ASN A N 1
ATOM 1611 C CA . ASN A 1 211 ? 5.832 -39.469 -12.281 1 98.62 211 ASN A CA 1
ATOM 1612 C C . ASN A 1 211 ? 6.457 -38.344 -11.461 1 98.62 211 ASN A C 1
ATOM 1614 O O . ASN A 1 211 ? 7.645 -38.062 -11.602 1 98.62 211 ASN A O 1
ATOM 1618 N N . TYR A 1 212 ? 5.66 -37.75 -10.594 1 98.75 212 TYR A N 1
ATOM 1619 C CA . TYR A 1 212 ? 6.152 -36.688 -9.711 1 98.75 212 TYR A CA 1
ATOM 1620 C C . TYR A 1 212 ? 7.184 -37.25 -8.727 1 98.75 212 TYR A C 1
ATOM 1622 O O . TYR A 1 212 ? 8.242 -36.656 -8.531 1 98.75 212 TYR A O 1
ATOM 1630 N N . GLN A 1 213 ? 6.855 -38.344 -8.148 1 98.75 213 GLN A N 1
ATOM 1631 C CA . GLN A 1 213 ? 7.801 -38.969 -7.23 1 98.75 213 GLN A CA 1
ATOM 1632 C C . GLN A 1 213 ? 9.102 -39.344 -7.938 1 98.75 213 GLN A C 1
ATOM 1634 O O . GLN A 1 213 ? 10.188 -39.219 -7.359 1 98.75 213 GLN A O 1
ATOM 1639 N N . ARG A 1 214 ? 9.008 -39.812 -9.141 1 98.69 214 ARG A N 1
ATOM 1640 C CA . ARG A 1 214 ? 10.211 -40.125 -9.906 1 98.69 214 ARG A CA 1
ATOM 1641 C C . ARG A 1 214 ? 11.07 -38.875 -10.078 1 98.69 214 ARG A C 1
ATOM 1643 O O . ARG A 1 214 ? 12.289 -38.906 -9.93 1 98.69 214 ARG A O 1
ATOM 1650 N N . PHE A 1 215 ? 10.414 -37.812 -10.477 1 98.75 215 PHE A N 1
ATOM 1651 C CA . PHE A 1 215 ? 11.125 -36.531 -10.586 1 98.75 215 PHE A CA 1
ATOM 1652 C C . PHE A 1 215 ? 11.867 -36.219 -9.297 1 98.75 215 PHE A C 1
ATOM 1654 O O . PHE A 1 215 ? 13.055 -35.875 -9.328 1 98.75 215 PHE A O 1
ATOM 1661 N N . LEU A 1 216 ? 11.172 -36.25 -8.133 1 98.88 216 LEU A N 1
ATOM 1662 C CA . LEU A 1 216 ? 11.789 -35.969 -6.84 1 98.88 216 LEU A CA 1
ATOM 1663 C C . LEU A 1 216 ? 12.977 -36.875 -6.59 1 98.88 216 LEU A C 1
ATOM 1665 O O . LEU A 1 216 ? 14.047 -36.438 -6.18 1 98.88 216 LEU A O 1
ATOM 1669 N N . ASN A 1 217 ? 12.797 -38.156 -6.895 1 98.75 217 ASN A N 1
ATOM 1670 C CA . ASN A 1 217 ? 13.867 -39.156 -6.699 1 98.75 217 ASN A CA 1
ATOM 1671 C C . ASN A 1 217 ? 15.086 -38.812 -7.551 1 98.75 217 ASN A C 1
ATOM 1673 O O . ASN A 1 217 ? 16.219 -39.062 -7.137 1 98.75 217 ASN A O 1
ATOM 1677 N N . GLU A 1 218 ? 14.828 -38.344 -8.695 1 98.62 218 GLU A N 1
ATOM 1678 C CA . GLU A 1 218 ? 15.898 -38.094 -9.664 1 98.62 218 GLU A CA 1
ATOM 1679 C C . GLU A 1 218 ? 16.625 -36.781 -9.344 1 98.62 218 GLU A C 1
ATOM 1681 O O . GLU A 1 218 ? 17.812 -36.625 -9.672 1 98.62 218 GLU A O 1
ATOM 1686 N N . VAL A 1 219 ? 15.961 -35.844 -8.688 1 98.69 219 VAL A N 1
ATOM 1687 C CA . VAL A 1 219 ? 16.516 -34.469 -8.68 1 98.69 219 VAL A CA 1
ATOM 1688 C C . VAL A 1 219 ? 16.844 -34.062 -7.254 1 98.69 219 VAL A C 1
ATOM 1690 O O . VAL A 1 219 ? 17.797 -33.312 -7.023 1 98.69 219 VAL A O 1
ATOM 1693 N N . VAL A 1 220 ? 16.188 -34.531 -6.188 1 98.88 220 VAL A N 1
ATOM 1694 C CA . VAL A 1 220 ? 16.297 -34.031 -4.82 1 98.88 220 VAL A CA 1
ATOM 1695 C C . VAL A 1 220 ? 17.672 -34.375 -4.262 1 98.88 220 VAL A C 1
ATOM 1697 O O . VAL A 1 220 ? 18.281 -33.594 -3.531 1 98.88 220 VAL A O 1
ATOM 1700 N N . PRO A 1 221 ? 18.25 -35.594 -4.547 1 98.81 221 PRO A N 1
ATOM 1701 C CA . PRO A 1 221 ? 19.594 -35.875 -4.062 1 98.81 221 PRO A CA 1
ATOM 1702 C C . PRO A 1 221 ? 20.609 -34.812 -4.492 1 98.81 221 PRO A C 1
ATOM 1704 O O . PRO A 1 221 ? 21.453 -34.406 -3.695 1 98.81 221 PRO A O 1
ATOM 1707 N N . THR A 1 222 ? 20.547 -34.438 -5.742 1 98.81 222 THR A N 1
ATOM 1708 C CA . THR A 1 222 ? 21.422 -33.375 -6.219 1 98.81 222 THR A CA 1
ATOM 1709 C C . THR A 1 222 ? 21.156 -32.094 -5.465 1 98.81 222 THR A C 1
ATOM 1711 O O . THR A 1 222 ? 22.094 -31.359 -5.117 1 98.81 222 THR A O 1
ATOM 1714 N N . ALA A 1 223 ? 19.859 -31.75 -5.246 1 98.88 223 ALA A N 1
ATOM 1715 C CA . ALA A 1 223 ? 19.516 -30.562 -4.477 1 98.88 223 ALA A CA 1
ATOM 1716 C C . ALA A 1 223 ? 20.141 -30.594 -3.088 1 98.88 223 ALA A C 1
ATOM 1718 O O . ALA A 1 223 ? 20.688 -29.594 -2.623 1 98.88 223 ALA A O 1
ATOM 1719 N N . GLU A 1 224 ? 20.109 -31.75 -2.453 1 98.62 224 GLU A N 1
ATOM 1720 C CA . GLU A 1 224 ? 20.734 -31.922 -1.142 1 98.62 224 GLU A CA 1
ATOM 1721 C C . GLU A 1 224 ? 22.234 -31.625 -1.188 1 98.62 224 GLU A C 1
ATOM 1723 O O . GLU A 1 224 ? 22.75 -30.891 -0.343 1 98.62 224 GLU A O 1
ATOM 1728 N N . GLU A 1 225 ? 22.812 -32.156 -2.127 1 98.56 225 GLU A N 1
ATOM 1729 C CA . GLU A 1 225 ? 24.266 -32 -2.268 1 98.56 225 GLU A CA 1
ATOM 1730 C C . GLU A 1 225 ? 24.641 -30.547 -2.488 1 98.56 225 GLU A C 1
ATOM 1732 O O . GLU A 1 225 ? 25.656 -30.078 -1.975 1 98.56 225 GLU A O 1
ATOM 1737 N N . LEU A 1 226 ? 23.859 -29.828 -3.209 1 98.56 226 LEU A N 1
ATOM 1738 C CA . LEU A 1 226 ? 24.156 -28.469 -3.637 1 98.56 226 LEU A CA 1
ATOM 1739 C C . LEU A 1 226 ? 23.672 -27.453 -2.613 1 98.56 226 LEU A C 1
ATOM 1741 O O . LEU A 1 226 ? 23.984 -26.266 -2.721 1 98.56 226 LEU A O 1
ATOM 1745 N N . GLY A 1 227 ? 22.844 -27.891 -1.609 1 97.94 227 GLY A N 1
ATOM 1746 C CA . GLY A 1 227 ? 22.234 -26.953 -0.675 1 97.94 227 GLY A CA 1
ATOM 1747 C C . GLY A 1 227 ? 21.062 -26.203 -1.274 1 97.94 227 GLY A C 1
ATOM 1748 O O . GLY A 1 227 ? 20.781 -25.062 -0.868 1 97.94 227 GLY A O 1
ATOM 1749 N N . VAL A 1 228 ? 20.469 -26.75 -2.289 1 98.38 228 VAL A N 1
ATOM 1750 C CA . VAL A 1 228 ? 19.344 -26.141 -2.979 1 98.38 228 VAL A CA 1
ATOM 1751 C C . VAL A 1 228 ? 18.031 -26.609 -2.328 1 98.38 228 VAL A C 1
ATOM 1753 O O . VAL A 1 228 ? 17.922 -27.75 -1.906 1 98.38 228 VAL A O 1
ATOM 1756 N N . ARG A 1 229 ? 17.078 -25.719 -2.191 1 98.56 229 ARG A N 1
ATOM 1757 C CA . ARG A 1 229 ? 15.727 -26 -1.735 1 98.56 229 ARG A CA 1
ATOM 1758 C C . ARG A 1 229 ? 14.727 -25.891 -2.883 1 98.56 229 ARG A C 1
ATOM 1760 O O . ARG A 1 229 ? 14.57 -24.828 -3.473 1 98.56 229 ARG A O 1
ATOM 1767 N N . LEU A 1 230 ? 14.125 -26.953 -3.191 1 98.81 230 LEU A N 1
ATOM 1768 C CA . LEU A 1 230 ? 13.039 -27 -4.164 1 98.81 230 LEU A CA 1
ATOM 1769 C C . LEU A 1 230 ? 11.688 -26.797 -3.482 1 98.81 230 LEU A C 1
ATOM 1771 O O . LEU A 1 230 ? 11.461 -27.312 -2.389 1 98.81 230 LEU A O 1
ATOM 1775 N N . CYS A 1 231 ? 10.875 -26.062 -4.062 1 98.88 231 CYS A N 1
ATOM 1776 C CA . CYS A 1 231 ? 9.555 -25.859 -3.469 1 98.88 231 CYS A CA 1
ATOM 1777 C C . CYS A 1 231 ? 8.469 -25.828 -4.539 1 98.88 231 CYS A C 1
ATOM 1779 O O . CYS A 1 231 ? 8.555 -25.047 -5.492 1 98.88 231 CYS A O 1
ATOM 1781 N N . VAL A 1 232 ? 7.484 -26.703 -4.438 1 98.88 232 VAL A N 1
ATOM 1782 C CA . VAL A 1 232 ? 6.445 -26.891 -5.445 1 98.88 232 VAL A CA 1
ATOM 1783 C C . VAL A 1 232 ? 5.316 -25.875 -5.215 1 98.88 232 VAL A C 1
ATOM 1785 O O . VAL A 1 232 ? 4.871 -25.688 -4.078 1 98.88 232 VAL A O 1
ATOM 1788 N N . HIS A 1 233 ? 4.961 -25.172 -6.219 1 98.62 233 HIS A N 1
ATOM 1789 C CA . HIS A 1 233 ? 3.766 -24.328 -6.199 1 98.62 233 HIS A CA 1
ATOM 1790 C C . HIS A 1 233 ? 2.502 -25.172 -6.352 1 98.62 233 HIS A C 1
ATOM 1792 O O . HIS A 1 233 ? 2.439 -26.062 -7.211 1 98.62 233 HIS A O 1
ATOM 1798 N N . PRO A 1 234 ? 1.504 -24.938 -5.598 1 98.62 234 PRO A N 1
ATOM 1799 C CA . PRO A 1 234 ? 0.266 -25.703 -5.707 1 98.62 234 PRO A CA 1
ATOM 1800 C C . PRO A 1 234 ? -0.479 -25.453 -7.016 1 98.62 234 PRO A C 1
ATOM 1802 O O . PRO A 1 234 ? -0.147 -24.516 -7.742 1 98.62 234 PRO A O 1
ATOM 1805 N N . ASP A 1 235 ? -1.425 -26.312 -7.254 1 98.12 235 ASP A N 1
ATOM 1806 C CA . ASP A 1 235 ? -2.24 -26.219 -8.461 1 98.12 235 ASP A CA 1
ATOM 1807 C C . ASP A 1 235 ? -3.078 -24.938 -8.461 1 98.12 235 ASP A C 1
ATOM 1809 O O . ASP A 1 235 ? -3.611 -24.547 -7.426 1 98.12 235 ASP A O 1
ATOM 1813 N N . ASP A 1 236 ? -3.201 -24.344 -9.609 1 97.56 236 ASP A N 1
ATOM 1814 C CA . ASP A 1 236 ? -3.961 -23.109 -9.75 1 97.56 236 ASP A CA 1
ATOM 1815 C C . ASP A 1 236 ? -4.781 -23.109 -11.039 1 97.56 236 ASP A C 1
ATOM 1817 O O . ASP A 1 236 ? -4.285 -22.734 -12.094 1 97.56 236 ASP A O 1
ATOM 1821 N N . PRO A 1 237 ? -6.074 -23.516 -11.031 1 97.06 237 PRO A N 1
ATOM 1822 C CA . PRO A 1 237 ? -6.836 -23.703 -9.797 1 97.06 237 PRO A CA 1
ATOM 1823 C C . PRO A 1 237 ? -6.574 -25.062 -9.148 1 97.06 237 PRO A C 1
ATOM 1825 O O . PRO A 1 237 ? -6.023 -25.953 -9.789 1 97.06 237 PRO A O 1
ATOM 1828 N N . PRO A 1 238 ? -6.91 -25.141 -7.867 1 97.94 238 PRO A N 1
ATOM 1829 C CA . PRO A 1 238 ? -6.641 -26.359 -7.098 1 97.94 238 PRO A CA 1
ATOM 1830 C C . PRO A 1 238 ? -7.719 -27.422 -7.277 1 97.94 238 PRO A C 1
ATOM 1832 O O . PRO A 1 238 ? -8.258 -27.938 -6.293 1 97.94 238 PRO A O 1
ATOM 1835 N N . ARG A 1 239 ? -8.023 -27.766 -8.492 1 96.31 239 ARG A N 1
ATOM 1836 C CA . ARG A 1 239 ? -8.961 -28.781 -8.93 1 96.31 239 ARG A CA 1
ATOM 1837 C C . ARG A 1 239 ? -8.656 -29.234 -10.352 1 96.31 239 ARG A C 1
ATOM 1839 O O . ARG A 1 239 ? -7.996 -28.531 -11.109 1 96.31 239 ARG A O 1
ATOM 1846 N N . ASP A 1 240 ? -9.172 -30.422 -10.656 1 95.38 240 ASP A N 1
ATOM 1847 C CA . ASP A 1 240 ? -8.984 -30.922 -12.016 1 95.38 240 ASP A CA 1
ATOM 1848 C C . ASP A 1 240 ? -9.633 -30 -13.039 1 95.38 240 ASP A C 1
ATOM 1850 O O . ASP A 1 240 ? -10.727 -29.484 -12.812 1 95.38 240 ASP A O 1
ATOM 1854 N N . ILE A 1 241 ? -8.898 -29.734 -14.086 1 93 241 ILE A N 1
ATOM 1855 C CA . ILE A 1 241 ? -9.469 -28.984 -15.203 1 93 241 ILE A CA 1
ATOM 1856 C C . ILE A 1 241 ? -9.047 -29.641 -16.516 1 93 241 ILE A C 1
ATOM 1858 O O . ILE A 1 241 ? -7.957 -30.203 -16.625 1 93 241 ILE A O 1
ATOM 1862 N N . LEU A 1 242 ? -9.906 -29.625 -17.516 1 93.5 242 LEU A N 1
ATOM 1863 C CA . LEU A 1 242 ? -9.625 -30.109 -18.859 1 93.5 242 LEU A CA 1
ATOM 1864 C C . LEU A 1 242 ? -9.32 -31.609 -18.844 1 93.5 242 LEU A C 1
ATOM 1866 O O . LEU A 1 242 ? -8.531 -32.094 -19.656 1 93.5 242 LEU A O 1
ATOM 1870 N N . GLY A 1 243 ? -9.836 -32.25 -17.812 1 93.5 243 GLY A N 1
ATOM 1871 C CA . GLY A 1 243 ? -9.609 -33.656 -17.672 1 93.5 243 GLY A CA 1
ATOM 1872 C C . GLY A 1 243 ? -8.234 -34 -17.141 1 93.5 243 GLY A C 1
ATOM 1873 O O . GLY A 1 243 ? -7.855 -35.188 -17.078 1 93.5 243 GLY A O 1
ATOM 1874 N N . LEU A 1 244 ? -7.457 -33.031 -16.812 1 94.62 244 LEU A N 1
ATOM 1875 C CA . LEU A 1 244 ? -6.109 -33.219 -16.281 1 94.62 244 LEU A CA 1
ATOM 1876 C C . LEU A 1 244 ? -6.129 -33.25 -14.75 1 94.62 244 LEU A C 1
ATOM 1878 O O . LEU A 1 244 ? -6.66 -32.344 -14.109 1 94.62 244 LEU A O 1
ATOM 1882 N N . PRO A 1 245 ? -5.57 -34.281 -14.211 1 96.19 245 PRO A N 1
ATOM 1883 C CA . PRO A 1 245 ? -5.559 -34.344 -12.742 1 96.19 245 PRO A CA 1
ATOM 1884 C C . PRO A 1 245 ? -4.668 -33.281 -12.117 1 96.19 245 PRO A C 1
ATOM 1886 O O . PRO A 1 245 ? -3.609 -32.969 -12.664 1 96.19 245 PRO A O 1
ATOM 1889 N N . ARG A 1 246 ? -5.094 -32.719 -11.031 1 97.19 246 ARG A N 1
ATOM 1890 C CA . ARG A 1 246 ? -4.297 -31.859 -10.156 1 97.19 246 ARG A CA 1
ATOM 1891 C C . ARG A 1 246 ? -3.939 -32.594 -8.867 1 97.19 246 ARG A C 1
ATOM 1893 O O . ARG A 1 246 ? -4.809 -33.188 -8.211 1 97.19 246 ARG A O 1
ATOM 1900 N N . ILE A 1 247 ? -2.621 -32.594 -8.539 1 98.38 247 ILE A N 1
ATOM 1901 C CA . ILE A 1 247 ? -2.182 -33.5 -7.492 1 98.38 247 ILE A CA 1
ATOM 1902 C C . ILE A 1 247 ? -1.533 -32.719 -6.355 1 98.38 247 ILE A C 1
ATOM 1904 O O . ILE A 1 247 ? -0.935 -33.281 -5.449 1 98.38 247 ILE A O 1
ATOM 1908 N N . VAL A 1 248 ? -1.534 -31.375 -6.328 1 98.69 248 VAL A N 1
ATOM 1909 C CA . VAL A 1 248 ? -1.036 -30.5 -5.273 1 98.69 248 VAL A CA 1
ATOM 1910 C C . VAL A 1 248 ? -2.072 -29.422 -4.965 1 98.69 248 VAL A C 1
ATOM 1912 O O . VAL A 1 248 ? -1.814 -28.234 -5.156 1 98.69 248 VAL A O 1
ATOM 1915 N N . SER A 1 249 ? -3.26 -29.828 -4.457 1 98.44 249 SER A N 1
ATOM 1916 C CA . SER A 1 249 ? -4.41 -28.922 -4.445 1 98.44 249 SER A CA 1
ATOM 1917 C C . SER A 1 249 ? -4.902 -28.672 -3.023 1 98.44 249 SER A C 1
ATOM 1919 O O . SER A 1 249 ? -5.758 -27.828 -2.797 1 98.44 249 SER A O 1
ATOM 1921 N N . ASN A 1 250 ? -4.414 -29.422 -2.031 1 98.56 250 ASN A N 1
ATOM 1922 C CA . ASN A 1 250 ? -4.898 -29.312 -0.659 1 98.56 250 ASN A CA 1
ATOM 1923 C C . ASN A 1 250 ? -3.844 -29.766 0.345 1 98.56 250 ASN A C 1
ATOM 1925 O O . ASN A 1 250 ? -2.709 -30.062 -0.032 1 98.56 250 ASN A O 1
ATOM 1929 N N . GLY A 1 251 ? -4.223 -29.75 1.617 1 98.62 251 GLY A N 1
ATOM 1930 C CA . GLY A 1 251 ? -3.295 -30.109 2.678 1 98.62 251 GLY A CA 1
ATOM 1931 C C . GLY A 1 251 ? -2.764 -31.516 2.553 1 98.62 251 GLY A C 1
ATOM 1932 O O . GLY A 1 251 ? -1.566 -31.75 2.725 1 98.62 251 GLY A O 1
ATOM 1933 N N . ASP A 1 252 ? -3.602 -32.469 2.248 1 98.56 252 ASP A N 1
ATOM 1934 C CA . ASP A 1 252 ? -3.189 -33.844 2.094 1 98.56 252 ASP A CA 1
ATOM 1935 C C . ASP A 1 252 ? -2.191 -34 0.949 1 98.56 252 ASP A C 1
ATOM 1937 O O . ASP A 1 252 ? -1.245 -34.781 1.044 1 98.56 252 ASP A O 1
ATOM 1941 N N . ASP A 1 253 ? -2.467 -33.312 -0.121 1 98.75 253 ASP A N 1
ATOM 1942 C CA . ASP A 1 253 ? -1.549 -33.344 -1.255 1 98.75 253 ASP A CA 1
ATOM 1943 C C . ASP A 1 253 ? -0.169 -32.812 -0.86 1 98.75 253 ASP A C 1
ATOM 1945 O O . ASP A 1 253 ? 0.852 -33.375 -1.243 1 98.75 253 ASP A O 1
ATOM 1949 N N . LEU A 1 254 ? -0.15 -31.719 -0.155 1 98.88 254 LEU A N 1
ATOM 1950 C CA . LEU A 1 254 ? 1.125 -31.141 0.268 1 98.88 254 LEU A CA 1
ATOM 1951 C C . LEU A 1 254 ? 1.876 -32.125 1.178 1 98.88 254 LEU A C 1
ATOM 1953 O O . LEU A 1 254 ? 3.09 -32.281 1.044 1 98.88 254 LEU A O 1
ATOM 1957 N N . GLU A 1 255 ? 1.188 -32.688 2.08 1 98.56 255 GLU A N 1
ATOM 1958 C CA . GLU A 1 255 ? 1.816 -33.688 2.947 1 98.56 255 GLU A CA 1
ATOM 1959 C C . GLU A 1 255 ? 2.357 -34.875 2.139 1 98.56 255 GLU A C 1
ATOM 1961 O O . GLU A 1 255 ? 3.439 -35.375 2.432 1 98.56 255 GLU A O 1
ATOM 1966 N N . TRP A 1 256 ? 1.593 -35.25 1.206 1 98.75 256 TRP A N 1
ATOM 1967 C CA . TRP A 1 256 ? 2.061 -36.344 0.339 1 98.75 256 TRP A CA 1
ATOM 1968 C C . TRP A 1 256 ? 3.367 -35.969 -0.349 1 98.75 256 TRP A C 1
ATOM 1970 O O . TRP A 1 256 ? 4.297 -36.75 -0.422 1 98.75 256 TRP A O 1
ATOM 1980 N N . VAL A 1 257 ? 3.441 -34.75 -0.882 1 98.81 257 VAL A N 1
ATOM 1981 C CA . VAL A 1 257 ? 4.645 -34.281 -1.564 1 98.81 257 VAL A CA 1
ATOM 1982 C C . VAL A 1 257 ? 5.848 -34.406 -0.629 1 98.81 257 VAL A C 1
ATOM 1984 O O . VAL A 1 257 ? 6.902 -34.906 -1.021 1 98.81 257 VAL A O 1
ATOM 1987 N N . LEU A 1 258 ? 5.668 -33.938 0.585 1 98.81 258 LEU A N 1
ATOM 1988 C CA . LEU A 1 258 ? 6.762 -33.906 1.55 1 98.81 258 LEU A CA 1
ATOM 1989 C C . LEU A 1 258 ? 7.188 -35.344 1.901 1 98.81 258 LEU A C 1
ATOM 1991 O O . LEU A 1 258 ? 8.375 -35.625 2.068 1 98.81 258 LEU A O 1
ATOM 1995 N N . LYS A 1 259 ? 6.273 -36.281 1.903 1 98.38 259 LYS A N 1
ATOM 1996 C CA . LYS A 1 259 ? 6.559 -37.656 2.262 1 98.38 259 LYS A CA 1
ATOM 1997 C C . LYS A 1 259 ? 7.117 -38.438 1.069 1 98.38 259 LYS A C 1
ATOM 1999 O O . LYS A 1 259 ? 7.852 -39.406 1.243 1 98.38 259 LYS A O 1
ATOM 2004 N N . ALA A 1 260 ? 6.707 -38 -0.11 1 98.56 260 ALA A N 1
ATOM 2005 C CA . ALA A 1 260 ? 7.168 -38.688 -1.32 1 98.56 260 ALA A CA 1
ATOM 2006 C C . ALA A 1 260 ? 8.695 -38.688 -1.396 1 98.56 260 ALA A C 1
ATOM 2008 O O . ALA A 1 260 ? 9.289 -39.594 -1.961 1 98.56 260 ALA A O 1
ATOM 2009 N N . TYR A 1 261 ? 9.32 -37.688 -0.896 1 98.69 261 TYR A N 1
ATOM 2010 C CA . TYR A 1 261 ? 10.75 -37.594 -0.624 1 98.69 261 TYR A CA 1
ATOM 2011 C C . TYR A 1 261 ? 11.031 -36.75 0.598 1 98.69 261 TYR A C 1
ATOM 2013 O O . TYR A 1 261 ? 11.07 -35.5 0.498 1 98.69 261 TYR A O 1
ATOM 2021 N N . ASP A 1 262 ? 11.258 -37.406 1.705 1 98.5 262 ASP A N 1
ATOM 2022 C CA . ASP A 1 262 ? 11.383 -36.688 2.98 1 98.5 262 ASP A CA 1
ATOM 2023 C C . ASP A 1 262 ? 12.781 -36.094 3.145 1 98.5 262 ASP A C 1
ATOM 2025 O O . ASP A 1 262 ? 13.711 -36.812 3.572 1 98.5 262 ASP A O 1
ATOM 2029 N N . SER A 1 263 ? 12.945 -34.906 2.723 1 98.38 263 SER A N 1
ATOM 2030 C CA . SER A 1 263 ? 14.188 -34.125 2.77 1 98.38 263 SER A CA 1
ATOM 2031 C C . SER A 1 263 ? 13.906 -32.625 2.9 1 98.38 263 SER A C 1
ATOM 2033 O O . SER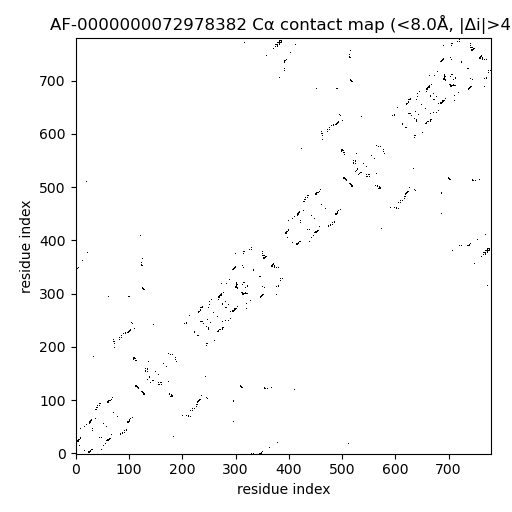 A 1 263 ? 12.984 -32.125 2.277 1 98.38 263 SER A O 1
ATOM 2035 N N . PRO A 1 264 ? 14.727 -31.922 3.691 1 97.25 264 PRO A N 1
ATOM 2036 C CA . PRO A 1 264 ? 14.57 -30.469 3.754 1 97.25 264 PRO A CA 1
ATOM 2037 C C . PRO A 1 264 ? 14.742 -29.797 2.391 1 97.25 264 PRO A C 1
ATOM 2039 O O . PRO A 1 264 ? 14.305 -28.656 2.199 1 97.25 264 PRO A O 1
ATOM 2042 N N . ALA A 1 265 ? 15.328 -30.453 1.453 1 98.56 265 ALA A N 1
ATOM 2043 C CA . ALA A 1 265 ? 15.539 -29.922 0.111 1 98.56 265 ALA A CA 1
ATOM 2044 C C . ALA A 1 265 ? 14.25 -29.969 -0.706 1 98.56 265 ALA A C 1
ATOM 2046 O O . ALA A 1 265 ? 14.148 -29.344 -1.762 1 98.56 265 ALA A O 1
ATOM 2047 N N . ASN A 1 266 ? 13.297 -30.781 -0.258 1 98.81 266 ASN A N 1
ATOM 2048 C CA . ASN A 1 266 ? 11.977 -30.891 -0.858 1 98.81 266 ASN A CA 1
ATOM 2049 C C . ASN A 1 266 ? 10.922 -30.156 -0.038 1 98.81 266 ASN A C 1
ATOM 2051 O O . ASN A 1 266 ? 10.57 -30.578 1.062 1 98.81 266 ASN A O 1
ATOM 2055 N N . GLY A 1 267 ? 10.453 -29.016 -0.571 1 98.81 267 GLY A N 1
ATOM 2056 C CA . GLY A 1 267 ? 9.516 -28.203 0.197 1 98.81 267 GLY A CA 1
ATOM 2057 C C . GLY A 1 267 ? 8.398 -27.625 -0.646 1 98.81 267 GLY A C 1
ATOM 2058 O O . GLY A 1 267 ? 8.039 -28.188 -1.685 1 98.81 267 GLY A O 1
ATOM 2059 N N . ILE A 1 268 ? 7.777 -26.609 -0.028 1 98.75 268 ILE A N 1
ATOM 2060 C CA . ILE A 1 268 ? 6.523 -26.078 -0.557 1 98.75 268 ILE A CA 1
ATOM 2061 C C . ILE A 1 268 ? 6.668 -24.578 -0.825 1 98.75 268 ILE A C 1
ATOM 2063 O O . ILE A 1 268 ? 7.25 -23.859 -0.019 1 98.75 268 ILE A O 1
ATOM 2067 N N . THR A 1 269 ? 6.242 -24.156 -2.014 1 98.88 269 THR A N 1
ATOM 2068 C CA . THR A 1 269 ? 5.801 -22.781 -2.17 1 98.88 269 THR A CA 1
ATOM 2069 C C . THR A 1 269 ? 4.352 -22.625 -1.723 1 98.88 269 THR A C 1
ATOM 2071 O O . THR A 1 269 ? 3.434 -23.078 -2.406 1 98.88 269 THR A O 1
ATOM 2074 N N . LEU A 1 270 ? 4.191 -22.062 -0.6 1 98.88 270 LEU A N 1
ATOM 2075 C CA . LEU A 1 270 ? 2.832 -21.844 -0.125 1 98.88 270 LEU A CA 1
ATOM 2076 C C . LEU A 1 270 ? 2.164 -20.719 -0.906 1 98.88 270 LEU A C 1
ATOM 2078 O O . LEU A 1 270 ? 2.623 -19.562 -0.871 1 98.88 270 LEU A O 1
ATOM 2082 N N . CYS A 1 271 ? 1.142 -21.016 -1.653 1 98.81 271 CYS A N 1
ATOM 2083 C CA . CYS A 1 271 ? 0.37 -19.969 -2.332 1 98.81 271 CYS A CA 1
ATOM 2084 C C . CYS A 1 271 ? -1.041 -19.891 -1.763 1 98.81 271 CYS A C 1
ATOM 2086 O O . CYS A 1 271 ? -1.882 -20.75 -2.039 1 98.81 271 CYS A O 1
ATOM 2088 N N . SER A 1 272 ? -1.275 -18.797 -1.104 1 98.88 272 SER A N 1
ATOM 2089 C CA . SER A 1 272 ? -2.541 -18.656 -0.395 1 98.88 272 SER A CA 1
ATOM 2090 C C . SER A 1 272 ? -3.707 -18.5 -1.368 1 98.88 272 SER A C 1
ATOM 2092 O O . SER A 1 272 ? -4.832 -18.891 -1.062 1 98.88 272 SER A O 1
ATOM 2094 N N . GLY A 1 273 ? -3.479 -17.891 -2.5 1 98.69 273 GLY A N 1
ATOM 2095 C CA . GLY A 1 273 ? -4.543 -17.766 -3.48 1 98.69 273 GLY A CA 1
ATOM 2096 C C . GLY A 1 273 ? -4.918 -19.078 -4.133 1 98.69 273 GLY A C 1
ATOM 2097 O O . GLY A 1 273 ? -6.102 -19.406 -4.258 1 98.69 273 GLY A O 1
ATOM 2098 N N . SER A 1 274 ? -3.895 -19.844 -4.57 1 98.5 274 SER A N 1
ATOM 2099 C CA . SER A 1 274 ? -4.156 -21.125 -5.207 1 98.5 274 SER A CA 1
ATOM 2100 C C . SER A 1 274 ? -4.879 -22.078 -4.262 1 98.5 274 SER A C 1
ATOM 2102 O O . SER A 1 274 ? -5.953 -22.578 -4.586 1 98.5 274 SER A O 1
ATOM 2104 N N . LEU A 1 275 ? -4.293 -22.266 -3.084 1 98.88 275 LEU A N 1
ATOM 2105 C CA . LEU A 1 275 ? -4.914 -23.156 -2.105 1 98.88 275 LEU A CA 1
ATOM 2106 C C . LEU A 1 275 ? -6.262 -22.594 -1.656 1 98.88 275 LEU A C 1
ATOM 2108 O O . LEU A 1 275 ? -7.207 -23.359 -1.427 1 98.88 275 LEU A O 1
ATOM 2112 N N . GLY A 1 276 ? -6.348 -21.281 -1.563 1 98.69 276 GLY A N 1
ATOM 2113 C CA . GLY A 1 276 ? -7.543 -20.625 -1.05 1 98.69 276 GLY A CA 1
ATOM 2114 C C . GLY A 1 276 ? -8.727 -20.734 -1.987 1 98.69 276 GLY A C 1
ATOM 2115 O O . GLY A 1 276 ? -9.875 -20.547 -1.57 1 98.69 276 GLY A O 1
ATOM 2116 N N . ALA A 1 277 ? -8.484 -21.016 -3.246 1 98.56 277 ALA A N 1
ATOM 2117 C CA . ALA A 1 277 ? -9.562 -21.125 -4.227 1 98.56 277 ALA A CA 1
ATOM 2118 C C . ALA A 1 277 ? -10.352 -22.422 -4.027 1 98.56 277 ALA A C 1
ATOM 2120 O O . ALA A 1 277 ? -11.438 -22.578 -4.59 1 98.56 277 ALA A O 1
ATOM 2121 N N . ASN A 1 278 ? -9.805 -23.359 -3.275 1 97.69 278 ASN A N 1
ATOM 2122 C CA . ASN A 1 278 ? -10.516 -24.562 -2.857 1 97.69 278 ASN A CA 1
ATOM 2123 C C . ASN A 1 278 ? -11.312 -24.328 -1.579 1 97.69 278 ASN A C 1
ATOM 2125 O O . ASN A 1 278 ? -10.742 -24.094 -0.515 1 97.69 278 ASN A O 1
ATOM 2129 N N . PRO A 1 279 ? -12.641 -24.391 -1.664 1 96.81 279 PRO A N 1
ATOM 2130 C CA . PRO A 1 279 ? -13.461 -24.078 -0.491 1 96.81 279 PRO A CA 1
ATOM 2131 C C . PRO A 1 279 ? -13.219 -25.031 0.676 1 96.81 279 PRO A C 1
ATOM 2133 O O . PRO A 1 279 ? -13.539 -24.703 1.822 1 96.81 279 PRO A O 1
ATOM 2136 N N . ALA A 1 280 ? -12.625 -26.156 0.409 1 97.12 280 ALA A N 1
ATOM 2137 C CA . ALA A 1 280 ? -12.375 -27.125 1.467 1 97.12 280 ALA A CA 1
ATOM 2138 C C . ALA A 1 280 ? -11.102 -26.781 2.234 1 97.12 280 ALA A C 1
ATOM 2140 O O . ALA A 1 280 ? -10.852 -27.328 3.312 1 97.12 280 ALA A O 1
ATOM 2141 N N . ASN A 1 281 ? -10.32 -25.891 1.734 1 98.56 281 ASN A N 1
ATOM 2142 C CA . ASN A 1 281 ? -9.023 -25.594 2.33 1 98.56 281 ASN A CA 1
ATOM 2143 C C . ASN A 1 281 ? -9.117 -24.484 3.361 1 98.56 281 ASN A C 1
ATOM 2145 O O . ASN A 1 281 ? -9.75 -23.453 3.109 1 98.56 281 ASN A O 1
ATOM 2149 N N . ASP A 1 282 ? -8.625 -24.719 4.496 1 98.69 282 ASP A N 1
ATOM 2150 C CA . ASP A 1 282 ? -8.242 -23.672 5.445 1 98.69 282 ASP A CA 1
ATOM 2151 C C . ASP A 1 282 ? -6.746 -23.375 5.371 1 98.69 282 ASP A C 1
ATOM 2153 O O . ASP A 1 282 ? -5.941 -24.094 5.961 1 98.69 282 ASP A O 1
ATOM 2157 N N . VAL A 1 283 ? -6.375 -22.328 4.691 1 98.88 283 VAL A N 1
ATOM 2158 C CA . VAL A 1 283 ? -5.004 -22.109 4.246 1 98.88 283 VAL A CA 1
ATOM 2159 C C . VAL A 1 283 ? -4.09 -21.922 5.461 1 98.88 283 VAL A C 1
ATOM 2161 O O . VAL A 1 283 ? -3.016 -22.516 5.531 1 98.88 283 VAL A O 1
ATOM 2164 N N . PRO A 1 284 ? -4.48 -21.125 6.484 1 98.88 284 PRO A N 1
ATOM 2165 C CA . PRO A 1 284 ? -3.613 -21.016 7.656 1 98.88 284 PRO A CA 1
ATOM 2166 C C . PRO A 1 284 ? -3.377 -22.359 8.344 1 98.88 284 PRO A C 1
ATOM 2168 O O . PRO A 1 284 ? -2.26 -22.641 8.781 1 98.88 284 PRO A O 1
ATOM 2171 N N . VAL A 1 285 ? -4.406 -23.172 8.438 1 98.81 285 VAL A N 1
ATOM 2172 C CA . VAL A 1 285 ? -4.27 -24.484 9.062 1 98.81 285 VAL A CA 1
ATOM 2173 C C . VAL A 1 285 ? -3.316 -25.344 8.234 1 98.81 285 VAL A C 1
ATOM 2175 O O . VAL A 1 285 ? -2.42 -25.984 8.789 1 98.81 285 VAL A O 1
ATOM 2178 N N . ILE A 1 286 ? -3.518 -25.312 6.945 1 98.88 286 ILE A N 1
ATOM 2179 C CA . ILE A 1 286 ? -2.648 -26.062 6.047 1 98.88 286 ILE A CA 1
ATOM 2180 C C . ILE A 1 286 ? -1.208 -25.578 6.195 1 98.88 286 ILE A C 1
ATOM 2182 O O . ILE A 1 286 ? -0.284 -26.391 6.32 1 98.88 286 ILE A O 1
ATOM 2186 N N . ALA A 1 287 ? -0.997 -24.281 6.199 1 98.88 287 ALA A N 1
ATOM 2187 C CA . ALA A 1 287 ? 0.332 -23.688 6.355 1 98.88 287 ALA A CA 1
ATOM 2188 C C . ALA A 1 287 ? 0.993 -24.172 7.648 1 98.88 287 ALA A C 1
ATOM 2190 O O . ALA A 1 287 ? 2.188 -24.469 7.664 1 98.88 287 ALA A O 1
ATOM 2191 N N . GLY A 1 288 ? 0.212 -24.203 8.703 1 98.75 288 GLY A N 1
ATOM 2192 C CA . GLY A 1 288 ? 0.747 -24.656 9.977 1 98.75 288 GLY A CA 1
ATOM 2193 C C . GLY A 1 288 ? 1.287 -26.062 9.93 1 98.75 288 GLY A C 1
ATOM 2194 O O . GLY A 1 288 ? 2.311 -26.375 10.547 1 98.75 288 GLY A O 1
ATOM 2195 N N . LYS A 1 289 ? 0.627 -26.891 9.156 1 98.38 289 LYS A N 1
ATOM 2196 C CA . LYS A 1 289 ? 0.996 -28.297 9.086 1 98.38 289 LYS A CA 1
ATOM 2197 C C . LYS A 1 289 ? 2.293 -28.484 8.297 1 98.38 289 LYS A C 1
ATOM 2199 O O . LYS A 1 289 ? 3.066 -29.406 8.586 1 98.38 289 LYS A O 1
ATOM 2204 N N . VAL A 1 290 ? 2.539 -27.594 7.359 1 98.75 290 VAL A N 1
ATOM 2205 C CA . VAL A 1 290 ? 3.682 -27.828 6.48 1 98.75 290 VAL A CA 1
ATOM 2206 C C . VAL A 1 290 ? 4.699 -26.703 6.656 1 98.75 290 VAL A C 1
ATOM 2208 O O . VAL A 1 290 ? 5.633 -26.578 5.863 1 98.75 290 VAL A O 1
ATOM 2211 N N . ALA A 1 291 ? 4.598 -25.922 7.664 1 98.56 291 ALA A N 1
ATOM 2212 C CA . ALA A 1 291 ? 5.363 -24.688 7.867 1 98.56 291 ALA A CA 1
ATOM 2213 C C . ALA A 1 291 ? 6.863 -24.969 7.809 1 98.56 291 ALA A C 1
ATOM 2215 O O . ALA A 1 291 ? 7.621 -24.188 7.219 1 98.56 291 ALA A O 1
ATOM 2216 N N . HIS A 1 292 ? 7.301 -26.047 8.336 1 98 292 HIS A N 1
ATOM 2217 C CA . HIS A 1 292 ? 8.719 -26.375 8.477 1 98 292 HIS A CA 1
ATOM 2218 C C . HIS A 1 292 ? 9.359 -26.609 7.117 1 98 292 HIS A C 1
ATOM 2220 O O . HIS A 1 292 ? 10.586 -26.641 7.004 1 98 292 HIS A O 1
ATOM 2226 N N . ARG A 1 293 ? 8.508 -26.766 6.078 1 98.56 293 ARG A N 1
ATOM 2227 C CA . ARG A 1 293 ? 9.023 -27.031 4.742 1 98.56 293 ARG A CA 1
ATOM 2228 C C . ARG A 1 293 ? 8.578 -25.953 3.756 1 98.56 293 ARG A C 1
ATOM 2230 O O . ARG A 1 293 ? 8.672 -26.141 2.541 1 98.56 293 ARG A O 1
ATOM 2237 N N . ILE A 1 294 ? 8.047 -24.828 4.215 1 98.88 294 ILE A N 1
ATOM 2238 C CA . ILE A 1 294 ? 7.746 -23.719 3.33 1 98.88 294 ILE A CA 1
ATOM 2239 C C . ILE A 1 294 ? 9.023 -22.938 3.029 1 98.88 294 ILE A C 1
ATOM 2241 O O . ILE A 1 294 ? 9.617 -22.328 3.928 1 98.88 294 ILE A O 1
ATOM 2245 N N . HIS A 1 295 ? 9.461 -22.938 1.802 1 98.88 295 HIS A N 1
ATOM 2246 C CA . HIS A 1 295 ? 10.695 -22.25 1.413 1 98.88 295 HIS A CA 1
ATOM 2247 C C . HIS A 1 295 ? 10.391 -20.938 0.722 1 98.88 295 HIS A C 1
ATOM 2249 O O . HIS A 1 295 ? 11.281 -20.094 0.565 1 98.88 295 HIS A O 1
ATOM 2255 N N . PHE A 1 296 ? 9.211 -20.766 0.281 1 98.88 296 PHE A N 1
ATOM 2256 C CA . PHE A 1 296 ? 8.742 -19.594 -0.453 1 98.88 296 PHE A CA 1
ATOM 2257 C C . PHE A 1 296 ? 7.242 -19.406 -0.242 1 98.88 296 PHE A C 1
ATOM 2259 O O . PHE A 1 296 ? 6.504 -20.359 -0.054 1 98.88 296 PHE A O 1
ATOM 2266 N N . ALA A 1 297 ? 6.75 -18.156 -0.251 1 98.94 297 ALA A N 1
ATOM 2267 C CA . ALA A 1 297 ? 5.32 -17.922 -0.054 1 98.94 297 ALA A CA 1
ATOM 2268 C C . ALA A 1 297 ? 4.777 -16.938 -1.081 1 98.94 297 ALA A C 1
ATOM 2270 O O . ALA A 1 297 ? 5.371 -15.875 -1.31 1 98.94 297 ALA A O 1
ATOM 2271 N N . HIS A 1 298 ? 3.752 -17.312 -1.787 1 98.88 298 HIS A N 1
ATOM 2272 C CA . HIS A 1 298 ? 2.881 -16.406 -2.533 1 98.88 298 HIS A CA 1
ATOM 2273 C C . HIS A 1 298 ? 1.71 -15.945 -1.677 1 98.88 298 HIS A C 1
ATOM 2275 O O . HIS A 1 298 ? 0.792 -16.719 -1.395 1 98.88 298 HIS A O 1
ATOM 2281 N N . LEU A 1 299 ? 1.779 -14.711 -1.326 1 98.94 299 LEU A N 1
ATOM 2282 C CA . LEU A 1 299 ? 0.699 -14.188 -0.502 1 98.94 299 LEU A CA 1
ATOM 2283 C C . LEU A 1 299 ? -0.246 -13.32 -1.332 1 98.94 299 LEU A C 1
ATOM 2285 O O . LEU A 1 299 ? 0.092 -12.195 -1.694 1 98.94 299 LEU A O 1
ATOM 2289 N N . ARG A 1 300 ? -1.304 -13.844 -1.694 1 98.75 300 ARG A N 1
ATOM 2290 C CA . ARG A 1 300 ? -2.443 -13.234 -2.375 1 98.75 300 ARG A CA 1
ATOM 2291 C C . ARG A 1 300 ? -3.758 -13.828 -1.879 1 98.75 300 ARG A C 1
ATOM 2293 O O . ARG A 1 300 ? -3.758 -14.789 -1.107 1 98.75 300 ARG A O 1
ATOM 2300 N N . ASN A 1 301 ? -4.867 -13.219 -2.258 1 98.81 301 ASN A N 1
ATOM 2301 C CA . ASN A 1 301 ? -6.152 -13.672 -1.732 1 98.81 301 ASN A CA 1
ATOM 2302 C C . ASN A 1 301 ? -7.195 -13.789 -2.838 1 98.81 301 ASN A C 1
ATOM 2304 O O . ASN A 1 301 ? -7.047 -13.195 -3.908 1 98.81 301 ASN A O 1
ATOM 2308 N N . VAL A 1 302 ? -8.164 -14.625 -2.643 1 98.75 302 VAL A N 1
ATOM 2309 C CA . VAL A 1 302 ? -9.266 -14.781 -3.594 1 98.75 302 VAL A CA 1
ATOM 2310 C C . VAL A 1 302 ? -10.594 -14.766 -2.85 1 98.75 302 VAL A C 1
ATOM 2312 O O . VAL A 1 302 ? -10.641 -14.945 -1.631 1 98.75 302 VAL A O 1
ATOM 2315 N N . ARG A 1 303 ? -11.633 -14.422 -3.545 1 98.44 303 ARG A N 1
ATOM 2316 C CA . ARG A 1 303 ? -13.023 -14.555 -3.113 1 98.44 303 ARG A CA 1
ATOM 2317 C C . ARG A 1 303 ? -13.758 -15.586 -3.953 1 98.44 303 ARG A C 1
ATOM 2319 O O . ARG A 1 303 ? -13.711 -15.547 -5.184 1 98.44 303 ARG A O 1
ATOM 2326 N N . LYS A 1 304 ? -14.383 -16.531 -3.291 1 98.56 304 LYS A N 1
ATOM 2327 C CA . LYS A 1 304 ? -15.023 -17.656 -3.988 1 98.56 304 LYS A CA 1
ATOM 2328 C C . LYS A 1 304 ? -16.531 -17.438 -4.102 1 98.56 304 LYS A C 1
ATOM 2330 O O . LYS A 1 304 ? -17.141 -16.859 -3.211 1 98.56 304 LYS A O 1
ATOM 2335 N N . ASP A 1 305 ? -17.078 -17.891 -5.199 1 97.56 305 ASP A N 1
ATOM 2336 C CA . ASP A 1 305 ? -18.531 -17.984 -5.383 1 97.56 305 ASP A CA 1
ATOM 2337 C C . ASP A 1 305 ? -19.031 -19.391 -5.059 1 97.56 305 ASP A C 1
ATOM 2339 O O . ASP A 1 305 ? -18.25 -20.359 -5.094 1 97.56 305 ASP A O 1
ATOM 2343 N N . PRO A 1 306 ? -20.281 -19.531 -4.805 1 95.56 306 PRO A N 1
ATOM 2344 C CA . PRO A 1 306 ? -20.828 -20.844 -4.445 1 95.56 306 PRO A CA 1
ATOM 2345 C C . PRO A 1 306 ? -20.672 -21.859 -5.562 1 95.56 306 PRO A C 1
ATOM 2347 O O . PRO A 1 306 ? -20.594 -23.062 -5.293 1 95.56 306 PRO A O 1
ATOM 2350 N N . ASP A 1 307 ? -20.578 -21.453 -6.824 1 95.06 307 ASP A N 1
ATOM 2351 C CA . ASP A 1 307 ? -20.562 -22.391 -7.941 1 95.06 307 ASP A CA 1
ATOM 2352 C C . ASP A 1 307 ? -19.125 -22.828 -8.266 1 95.06 307 ASP A C 1
ATOM 2354 O O . ASP A 1 307 ? -18.891 -23.5 -9.266 1 95.06 307 ASP A O 1
ATOM 2358 N N . GLY A 1 308 ? -18.156 -22.391 -7.473 1 94.31 308 GLY A N 1
ATOM 2359 C CA . GLY A 1 308 ? -16.766 -22.781 -7.684 1 94.31 308 GLY A CA 1
ATOM 2360 C C . GLY A 1 308 ? -15.945 -21.719 -8.383 1 94.31 308 GLY A C 1
ATOM 2361 O O . GLY A 1 308 ? -14.719 -21.828 -8.469 1 94.31 308 GLY A O 1
ATOM 2362 N N . SER A 1 309 ? -16.641 -20.672 -8.859 1 97.94 309 SER A N 1
ATOM 2363 C CA . SER A 1 309 ? -15.914 -19.531 -9.406 1 97.94 309 SER A CA 1
ATOM 2364 C C . SER A 1 309 ? -15.156 -18.781 -8.312 1 97.94 309 SER A C 1
ATOM 2366 O O . SER A 1 309 ? -15.438 -18.953 -7.125 1 97.94 309 SER A O 1
ATOM 2368 N N . PHE A 1 310 ? -14.117 -18.062 -8.75 1 98.69 310 PHE A N 1
ATOM 2369 C CA . PHE A 1 310 ? -13.391 -17.219 -7.809 1 98.69 310 PHE A CA 1
ATOM 2370 C C . PHE A 1 310 ? -12.711 -16.062 -8.531 1 98.69 310 PHE A C 1
ATOM 2372 O O . PHE A 1 310 ? -12.555 -16.094 -9.75 1 98.69 310 PHE A O 1
ATOM 2379 N N . GLU A 1 311 ? -12.383 -15.062 -7.852 1 98.62 311 GLU A N 1
ATOM 2380 C CA . GLU A 1 311 ? -11.664 -13.914 -8.383 1 98.62 311 GLU A CA 1
ATOM 2381 C C . GLU A 1 311 ? -10.562 -13.453 -7.43 1 98.62 311 GLU A C 1
ATOM 2383 O O . GLU A 1 311 ? -10.633 -13.719 -6.227 1 98.62 311 GLU A O 1
ATOM 2388 N N . GLU A 1 312 ? -9.508 -12.883 -8.008 1 98.56 312 GLU A N 1
ATOM 2389 C CA . GLU A 1 312 ? -8.492 -12.266 -7.164 1 98.56 312 GLU A CA 1
ATOM 2390 C C . GLU A 1 312 ? -9.094 -11.164 -6.301 1 98.56 312 GLU A C 1
ATOM 2392 O O . GLU A 1 312 ? -9.773 -10.266 -6.809 1 98.56 312 GLU A O 1
ATOM 2397 N N . ALA A 1 313 ? -8.922 -11.219 -5.031 1 98.25 313 ALA A N 1
ATOM 2398 C CA . ALA A 1 313 ? -9.391 -10.211 -4.086 1 98.25 313 ALA A CA 1
ATOM 2399 C C . ALA A 1 313 ? -8.227 -9.359 -3.57 1 98.25 313 ALA A C 1
ATOM 2401 O O . ALA A 1 313 ? -7.062 -9.656 -3.844 1 98.25 313 ALA A O 1
ATOM 2402 N N . ALA A 1 314 ? -8.586 -8.25 -2.918 1 97.5 314 ALA A N 1
ATOM 2403 C CA . ALA A 1 314 ? -7.547 -7.527 -2.182 1 97.5 314 ALA A CA 1
ATOM 2404 C C . ALA A 1 314 ? -6.883 -8.422 -1.145 1 97.5 314 ALA A C 1
ATOM 2406 O O . ALA A 1 314 ? -7.535 -9.289 -0.552 1 97.5 314 ALA A O 1
ATOM 2407 N N . HIS A 1 315 ? -5.637 -8.195 -0.856 1 98.56 315 HIS A N 1
ATOM 2408 C CA . HIS A 1 315 ? -4.801 -9.109 -0.081 1 98.56 315 HIS A CA 1
ATOM 2409 C C . HIS A 1 315 ? -5.371 -9.32 1.316 1 98.56 315 HIS A C 1
ATOM 2411 O O . HIS A 1 315 ? -5.207 -10.398 1.9 1 98.56 315 HIS A O 1
ATOM 2417 N N . LEU A 1 316 ? -6.117 -8.312 1.85 1 98.44 316 LEU A N 1
ATOM 2418 C CA . LEU A 1 316 ? -6.613 -8.445 3.215 1 98.44 316 LEU A CA 1
ATOM 2419 C C . LEU A 1 316 ? -8.125 -8.641 3.227 1 98.44 316 LEU A C 1
ATOM 2421 O O . LEU A 1 316 ? -8.734 -8.75 4.293 1 98.44 316 LEU A O 1
ATOM 2425 N N . ASP A 1 317 ? -8.773 -8.719 2.051 1 96.75 317 ASP A N 1
ATOM 2426 C CA . ASP A 1 317 ? -10.234 -8.703 2.035 1 96.75 317 ASP A CA 1
ATOM 2427 C C . ASP A 1 317 ? -10.789 -9.922 1.297 1 96.75 317 ASP A C 1
ATOM 2429 O O . ASP A 1 317 ? -11.969 -9.953 0.942 1 96.75 317 ASP A O 1
ATOM 2433 N N . GLY A 1 318 ? -9.922 -10.898 1.031 1 98.12 318 GLY A N 1
ATOM 2434 C CA . GLY A 1 318 ? -10.391 -12.156 0.469 1 98.12 318 GLY A CA 1
ATOM 2435 C C . GLY A 1 318 ? -10.805 -13.164 1.523 1 98.12 318 GLY A C 1
ATOM 2436 O O . GLY A 1 318 ? -11.016 -12.805 2.684 1 98.12 318 GLY A O 1
ATOM 2437 N N . ASP A 1 319 ? -11.016 -14.398 1.132 1 98.56 319 ASP A N 1
ATOM 2438 C CA . ASP A 1 319 ? -11.586 -15.43 1.984 1 98.56 319 ASP A CA 1
ATOM 2439 C C . ASP A 1 319 ? -10.547 -15.992 2.947 1 98.56 319 ASP A C 1
ATOM 2441 O O . ASP A 1 319 ? -10.891 -16.484 4.023 1 98.56 319 ASP A O 1
ATOM 2445 N N . THR A 1 320 ? -9.273 -15.938 2.584 1 98.69 320 THR A N 1
ATOM 2446 C CA . THR A 1 320 ? -8.211 -16.438 3.447 1 98.69 320 THR A CA 1
ATOM 2447 C C . THR A 1 320 ? -7.883 -15.43 4.543 1 98.69 320 THR A C 1
ATOM 2449 O O . THR A 1 320 ? -7.715 -14.242 4.266 1 98.69 320 THR A O 1
ATOM 2452 N N . ASP A 1 321 ? -7.922 -15.859 5.789 1 98.56 321 ASP A N 1
ATOM 2453 C CA . ASP A 1 321 ? -7.453 -15.023 6.887 1 98.56 321 ASP A CA 1
ATOM 2454 C C . ASP A 1 321 ? -5.957 -14.75 6.773 1 98.56 321 ASP A C 1
ATOM 2456 O O . ASP A 1 321 ? -5.141 -15.508 7.309 1 98.56 321 ASP A O 1
ATOM 2460 N N . MET A 1 322 ? -5.605 -13.672 6.172 1 98.81 322 MET A N 1
ATOM 2461 C CA . MET A 1 322 ? -4.223 -13.359 5.824 1 98.81 322 MET A CA 1
ATOM 2462 C C . MET A 1 322 ? -3.4 -13.07 7.074 1 98.81 322 MET A C 1
ATOM 2464 O O . MET A 1 322 ? -2.211 -13.391 7.129 1 98.81 322 MET A O 1
ATOM 2468 N N . VAL A 1 323 ? -3.988 -12.43 8.078 1 98.81 323 VAL A N 1
ATOM 2469 C CA . VAL A 1 323 ? -3.268 -12.125 9.312 1 98.81 323 VAL A CA 1
ATOM 2470 C C . VAL A 1 323 ? -2.852 -13.43 9.992 1 98.81 323 VAL A C 1
ATOM 2472 O O . VAL A 1 323 ? -1.696 -13.586 10.398 1 98.81 323 VAL A O 1
ATOM 2475 N N . ALA A 1 324 ? -3.789 -14.359 10.094 1 98.81 324 ALA A N 1
ATOM 2476 C CA . ALA A 1 324 ? -3.48 -15.664 10.68 1 98.81 324 ALA A CA 1
ATOM 2477 C C . ALA A 1 324 ? -2.377 -16.375 9.898 1 98.81 324 ALA A C 1
ATOM 2479 O O . ALA A 1 324 ? -1.492 -17 10.484 1 98.81 324 ALA A O 1
ATOM 2480 N N . LEU A 1 325 ? -2.459 -16.281 8.617 1 98.88 325 LEU A N 1
ATOM 2481 C CA . LEU A 1 325 ? -1.475 -16.938 7.77 1 98.88 325 LEU A CA 1
ATOM 2482 C C . LEU A 1 325 ? -0.087 -16.344 7.98 1 98.88 325 LEU A C 1
ATOM 2484 O O . LEU A 1 325 ? 0.892 -17.078 8.141 1 98.88 325 LEU A O 1
ATOM 2488 N N . VAL A 1 326 ? -0.002 -15.047 7.953 1 98.88 326 VAL A N 1
ATOM 2489 C CA . VAL A 1 326 ? 1.277 -14.375 8.148 1 98.88 326 VAL A CA 1
ATOM 2490 C C . VAL A 1 326 ? 1.845 -14.734 9.523 1 98.88 326 VAL A C 1
ATOM 2492 O O . VAL A 1 326 ? 3.055 -14.914 9.672 1 98.88 326 VAL A O 1
ATOM 2495 N N . ARG A 1 327 ? 1.003 -14.852 10.516 1 98.5 327 ARG A N 1
ATOM 2496 C CA . ARG A 1 327 ? 1.453 -15.258 11.844 1 98.5 327 ARG A CA 1
ATOM 2497 C C . ARG A 1 327 ? 2.121 -16.625 11.797 1 98.5 327 ARG A C 1
ATOM 2499 O O . ARG A 1 327 ? 3.166 -16.844 12.414 1 98.5 327 ARG A O 1
ATOM 2506 N N . VAL A 1 328 ? 1.494 -17.547 11.07 1 98.81 328 VAL A N 1
ATOM 2507 C CA . VAL A 1 328 ? 2.062 -18.891 10.93 1 98.81 328 VAL A CA 1
ATOM 2508 C C . VAL A 1 328 ? 3.469 -18.797 10.344 1 98.81 328 VAL A C 1
ATOM 2510 O O . VAL A 1 328 ? 4.395 -19.438 10.828 1 98.81 328 VAL A O 1
ATOM 2513 N N . LEU A 1 329 ? 3.648 -18 9.344 1 98.81 329 LEU A N 1
ATOM 2514 C CA . LEU A 1 329 ? 4.93 -17.875 8.656 1 98.81 329 LEU A CA 1
ATOM 2515 C C . LEU A 1 329 ? 5.969 -17.219 9.555 1 98.81 329 LEU A C 1
ATOM 2517 O O . LEU A 1 329 ? 7.125 -17.656 9.594 1 98.81 329 LEU A O 1
ATOM 2521 N N . LEU A 1 330 ? 5.574 -16.188 10.25 1 98.69 330 LEU A N 1
ATOM 2522 C CA . LEU A 1 330 ? 6.488 -15.508 11.156 1 98.69 330 LEU A CA 1
ATOM 2523 C C . LEU A 1 330 ? 6.902 -16.438 12.305 1 98.69 330 LEU A C 1
ATOM 2525 O O . LEU A 1 330 ? 8.062 -16.422 12.719 1 98.69 330 LEU A O 1
ATOM 2529 N N . ASP A 1 331 ? 5.93 -17.156 12.844 1 98.5 331 ASP A N 1
ATOM 2530 C CA . ASP A 1 331 ? 6.242 -18.141 13.883 1 98.5 331 ASP A CA 1
ATOM 2531 C C . ASP A 1 331 ? 7.266 -19.156 13.391 1 98.5 331 ASP A C 1
ATOM 2533 O O . ASP A 1 331 ? 8.18 -19.531 14.133 1 98.5 331 ASP A O 1
ATOM 2537 N N . GLU A 1 332 ? 7.078 -19.609 12.211 1 98.69 332 GLU A N 1
ATOM 2538 C CA . GLU A 1 332 ? 8.031 -20.562 11.641 1 98.69 332 GLU A CA 1
ATOM 2539 C C . GLU A 1 332 ? 9.414 -19.938 11.5 1 98.69 332 GLU A C 1
ATOM 2541 O O . GLU A 1 332 ? 10.422 -20.594 11.773 1 98.69 332 GLU A O 1
ATOM 2546 N N . GLU A 1 333 ? 9.492 -18.719 11.039 1 98.5 333 GLU A N 1
ATOM 2547 C CA . GLU A 1 333 ? 10.781 -18.031 10.953 1 98.5 333 GLU A CA 1
ATOM 2548 C C . GLU A 1 333 ? 11.461 -17.969 12.312 1 98.5 333 GLU A C 1
ATOM 2550 O O . GLU A 1 333 ? 12.672 -18.172 12.422 1 98.5 333 GLU A O 1
ATOM 2555 N N . ALA A 1 334 ? 10.695 -17.625 13.312 1 97.94 334 ALA A N 1
ATOM 2556 C CA . ALA A 1 334 ? 11.227 -17.578 14.672 1 97.94 334 ALA A CA 1
ATOM 2557 C C . ALA A 1 334 ? 11.781 -18.938 15.094 1 97.94 334 ALA A C 1
ATOM 2559 O O . ALA A 1 334 ? 12.875 -19.016 15.664 1 97.94 334 ALA A O 1
ATOM 2560 N N . ARG A 1 335 ? 10.984 -19.938 14.812 1 98.12 335 ARG A N 1
ATOM 2561 C CA . ARG A 1 335 ? 11.438 -21.281 15.141 1 98.12 335 ARG A CA 1
ATOM 2562 C C . ARG A 1 335 ? 12.742 -21.609 14.422 1 98.12 335 ARG A C 1
ATOM 2564 O O . ARG A 1 335 ? 13.664 -22.156 15.031 1 98.12 335 ARG A O 1
ATOM 2571 N N . ARG A 1 336 ? 12.82 -21.312 13.086 1 98.19 336 ARG A N 1
ATOM 2572 C CA . ARG A 1 336 ? 14.031 -21.547 12.297 1 98.19 336 ARG A CA 1
ATOM 2573 C C . ARG A 1 336 ? 15.219 -20.797 12.891 1 98.19 336 ARG A C 1
ATOM 2575 O O . ARG A 1 336 ? 16.328 -21.328 12.945 1 98.19 336 ARG A O 1
ATOM 2582 N N . CYS A 1 337 ? 15.016 -19.594 13.266 1 97.25 337 CYS A N 1
ATOM 2583 C CA . CYS A 1 337 ? 16.062 -18.797 13.891 1 97.25 337 CYS A CA 1
ATOM 2584 C C . CYS A 1 337 ? 16.562 -19.453 15.18 1 97.25 337 CYS A C 1
ATOM 2586 O O . CYS A 1 337 ? 17.766 -19.516 15.422 1 97.25 337 CYS A O 1
ATOM 2588 N N . ASP A 1 338 ? 15.672 -19.938 15.961 1 97.69 338 ASP A N 1
ATOM 2589 C CA . ASP A 1 338 ? 15.992 -20.547 17.25 1 97.69 338 ASP A CA 1
ATOM 2590 C C . ASP A 1 338 ? 16.875 -21.781 17.062 1 97.69 338 ASP A C 1
ATOM 2592 O O . ASP A 1 338 ? 17.75 -22.047 17.906 1 97.69 338 ASP A O 1
ATOM 2596 N N . VAL A 1 339 ? 16.688 -22.453 16.016 1 97.12 339 VAL A N 1
ATOM 2597 C CA . VAL A 1 339 ? 17.438 -23.688 15.844 1 97.12 339 VAL A CA 1
ATOM 2598 C C . VAL A 1 339 ? 18.641 -23.422 14.938 1 97.12 339 VAL A C 1
ATOM 2600 O O . VAL A 1 339 ? 19.297 -24.375 14.492 1 97.12 339 VAL A O 1
ATOM 2603 N N . GLY A 1 340 ? 18.875 -22.172 14.5 1 96.44 340 GLY A N 1
ATOM 2604 C CA . GLY A 1 340 ? 20.094 -21.766 13.82 1 96.44 340 GLY A CA 1
ATOM 2605 C C . GLY A 1 340 ? 20.078 -22.031 12.328 1 96.44 340 GLY A C 1
ATOM 2606 O O . GLY A 1 340 ? 21.125 -22.156 11.703 1 96.44 340 GLY A O 1
ATOM 2607 N N . ARG A 1 341 ? 18.891 -22.141 11.75 1 94.88 341 ARG A N 1
ATOM 2608 C CA . ARG A 1 341 ? 18.781 -22.344 10.312 1 94.88 341 ARG A CA 1
ATOM 2609 C C . ARG A 1 341 ? 19.203 -21.078 9.562 1 94.88 341 ARG A C 1
ATOM 2611 O O . ARG A 1 341 ? 18.734 -19.984 9.891 1 94.88 341 ARG A O 1
ATOM 2618 N N . ALA A 1 342 ? 20.047 -21.266 8.57 1 92.19 342 ALA A N 1
ATOM 2619 C CA . ALA A 1 342 ? 20.516 -20.141 7.777 1 92.19 342 ALA A CA 1
ATOM 2620 C C . ALA A 1 342 ? 19.391 -19.547 6.934 1 92.19 342 ALA A C 1
ATOM 2622 O O . ALA A 1 342 ? 19.359 -18.359 6.66 1 92.19 342 ALA A O 1
ATOM 2623 N N . ASP A 1 343 ? 18.484 -20.391 6.531 1 93.94 343 ASP A N 1
ATOM 2624 C CA . ASP A 1 343 ? 17.375 -19.969 5.691 1 93.94 343 ASP A CA 1
ATOM 2625 C C . ASP A 1 343 ? 16.141 -19.625 6.535 1 93.94 343 ASP A C 1
ATOM 2627 O O . ASP A 1 343 ? 15.023 -19.984 6.191 1 93.94 343 ASP A O 1
ATOM 2631 N N . HIS A 1 344 ? 16.359 -18.953 7.672 1 96.31 344 HIS A N 1
ATOM 2632 C CA . HIS A 1 344 ? 15.266 -18.656 8.594 1 96.31 344 HIS A CA 1
ATOM 2633 C C . HIS A 1 344 ? 14.297 -17.641 8 1 96.31 344 HIS A C 1
ATOM 2635 O O . HIS A 1 344 ? 13.094 -17.672 8.297 1 96.31 344 HIS A O 1
ATOM 2641 N N . ALA A 1 345 ? 14.75 -16.719 7.168 1 97.19 345 ALA A N 1
ATOM 2642 C CA . ALA A 1 345 ? 13.875 -15.734 6.535 1 97.19 345 ALA A CA 1
ATOM 2643 C C . ALA A 1 345 ? 13.219 -16.312 5.285 1 97.19 345 ALA A C 1
ATOM 2645 O O . ALA A 1 345 ? 13.906 -16.766 4.363 1 97.19 345 ALA A O 1
ATOM 2646 N N . ILE A 1 346 ? 11.938 -16.328 5.223 1 98.69 346 ILE A N 1
ATOM 2647 C CA . ILE A 1 346 ? 11.18 -16.891 4.109 1 98.69 346 ILE A CA 1
ATOM 2648 C C . ILE A 1 346 ? 10.867 -15.805 3.092 1 98.69 346 ILE A C 1
ATOM 2650 O O . ILE A 1 346 ? 10.211 -14.812 3.418 1 98.69 346 ILE A O 1
ATOM 2654 N N . PRO A 1 347 ? 11.398 -15.914 1.854 1 98.81 347 PRO A N 1
ATOM 2655 C CA . PRO A 1 347 ? 10.961 -14.953 0.836 1 98.81 347 PRO A CA 1
ATOM 2656 C C . PRO A 1 347 ? 9.477 -15.07 0.518 1 98.81 347 PRO A C 1
ATOM 2658 O O . PRO A 1 347 ? 8.922 -16.172 0.517 1 98.81 347 PRO A O 1
ATOM 2661 N N . PHE A 1 348 ? 8.836 -13.961 0.323 1 98.88 348 PHE A N 1
ATOM 2662 C CA . PHE A 1 348 ? 7.449 -13.969 -0.134 1 98.88 348 PHE A CA 1
ATOM 2663 C C . PHE A 1 348 ? 7.215 -12.875 -1.174 1 98.88 348 PHE A C 1
ATOM 2665 O O . PHE A 1 348 ? 7.988 -11.922 -1.261 1 98.88 348 PHE A O 1
ATOM 2672 N N . ARG A 1 349 ? 6.254 -13.047 -1.994 1 98.69 349 ARG A N 1
ATOM 2673 C CA . ARG A 1 349 ? 5.797 -12.008 -2.918 1 98.69 349 ARG A CA 1
ATOM 2674 C C . ARG A 1 349 ? 4.285 -11.828 -2.836 1 98.69 349 ARG A C 1
ATOM 2676 O O . ARG A 1 349 ? 3.559 -12.773 -2.525 1 98.69 349 ARG A O 1
ATOM 2683 N N . PRO A 1 350 ? 3.768 -10.625 -3.043 1 98.38 350 PRO A N 1
ATOM 2684 C CA . PRO A 1 350 ? 2.324 -10.383 -2.953 1 98.38 350 PRO A CA 1
ATOM 2685 C C . PRO A 1 350 ? 1.542 -11.094 -4.059 1 98.38 350 PRO A C 1
ATOM 2687 O O . PRO A 1 350 ? 0.315 -11.195 -3.979 1 98.38 350 PRO A O 1
ATOM 2690 N N . ASP A 1 351 ? 2.262 -11.68 -4.941 1 96.88 351 ASP A N 1
ATOM 2691 C CA . ASP A 1 351 ? 1.847 -12.445 -6.109 1 96.88 351 ASP A CA 1
ATOM 2692 C C . ASP A 1 351 ? 0.853 -11.664 -6.961 1 96.88 351 ASP A C 1
ATOM 2694 O O . ASP A 1 351 ? 1.166 -10.57 -7.441 1 96.88 351 ASP A O 1
ATOM 2698 N N . HIS A 1 352 ? -0.449 -12.062 -7.184 1 97.06 352 HIS A N 1
ATOM 2699 C CA . HIS A 1 352 ? -1.383 -11.359 -8.062 1 97.06 352 HIS A CA 1
ATOM 2700 C C . HIS A 1 352 ? -1.996 -10.156 -7.363 1 97.06 352 HIS A C 1
ATOM 2702 O O . HIS A 1 352 ? -2.152 -10.148 -6.137 1 97.06 352 HIS A O 1
ATOM 2708 N N . GLY A 1 353 ? -2.254 -9.133 -8.125 1 97.06 353 GLY A N 1
ATOM 2709 C CA . GLY A 1 353 ? -2.926 -7.941 -7.629 1 97.06 353 GLY A CA 1
ATOM 2710 C C . GLY A 1 353 ? -3.967 -7.402 -8.594 1 97.06 353 GLY A C 1
ATOM 2711 O O . GLY A 1 353 ? -4.035 -7.828 -9.742 1 97.06 353 GLY A O 1
ATOM 2712 N N . HIS A 1 354 ? -4.816 -6.484 -8.094 1 98.12 354 HIS A N 1
ATOM 2713 C CA . HIS A 1 354 ? -5.785 -5.797 -8.945 1 98.12 354 HIS A CA 1
ATOM 2714 C C . HIS A 1 354 ? -5.09 -4.879 -9.938 1 98.12 354 HIS A C 1
ATOM 2716 O O . HIS A 1 354 ? -4.062 -4.277 -9.625 1 98.12 354 HIS A O 1
ATOM 2722 N N . HIS A 1 355 ? -5.594 -4.879 -11.164 1 98.06 355 HIS A N 1
ATOM 2723 C CA . HIS A 1 355 ? -5.211 -3.881 -12.156 1 98.06 355 HIS A CA 1
ATOM 2724 C C . HIS A 1 355 ? -5.891 -2.543 -11.883 1 98.06 355 HIS A C 1
ATOM 2726 O O . HIS A 1 355 ? -7.102 -2.406 -12.078 1 98.06 355 HIS A O 1
ATOM 2732 N N . MET A 1 356 ? -5.082 -1.512 -11.453 1 98.31 356 MET A N 1
ATOM 2733 C CA . MET A 1 356 ? -5.703 -0.313 -10.898 1 98.31 356 MET A CA 1
ATOM 2734 C C . MET A 1 356 ? -4.883 0.929 -11.227 1 98.31 356 MET A C 1
ATOM 2736 O O . MET A 1 356 ? -3.666 0.842 -11.414 1 98.31 356 MET A O 1
ATOM 2740 N N . LEU A 1 357 ? -5.602 2.098 -11.328 1 98.06 357 LEU A N 1
ATOM 2741 C CA . LEU A 1 357 ? -4.984 3.408 -11.492 1 98.06 357 LEU A CA 1
ATOM 2742 C C . LEU A 1 357 ? -4.086 3.432 -12.727 1 98.06 357 LEU A C 1
ATOM 2744 O O . LEU A 1 357 ? -4.539 3.125 -13.836 1 98.06 357 LEU A O 1
ATOM 2748 N N . SER A 1 358 ? -2.82 3.77 -12.578 1 97.38 358 SER A N 1
ATOM 2749 C CA . SER A 1 358 ? -1.969 3.906 -13.758 1 97.38 358 SER A CA 1
ATOM 2750 C C . SER A 1 358 ? -1.762 2.564 -14.445 1 97.38 358 SER A C 1
ATOM 2752 O O . SER A 1 358 ? -1.37 2.518 -15.617 1 97.38 358 SER A O 1
ATOM 2754 N N . ASP A 1 359 ? -1.959 1.436 -13.789 1 97.88 359 ASP A N 1
ATOM 2755 C CA . ASP A 1 359 ? -1.873 0.12 -14.414 1 97.88 359 ASP A CA 1
ATOM 2756 C C . ASP A 1 359 ? -2.875 -0.01 -15.562 1 97.88 359 ASP A C 1
ATOM 2758 O O . ASP A 1 359 ? -2.615 -0.708 -16.547 1 97.88 359 ASP A O 1
ATOM 2762 N N . LEU A 1 360 ? -4.004 0.633 -15.383 1 96.62 360 LEU A N 1
ATOM 2763 C CA . LEU A 1 360 ? -5.105 0.486 -16.328 1 96.62 360 LEU A CA 1
ATOM 2764 C C . LEU A 1 360 ? -4.711 1.005 -17.703 1 96.62 360 LEU A C 1
ATOM 2766 O O . LEU A 1 360 ? -5.293 0.6 -18.719 1 96.62 360 LEU A O 1
ATOM 2770 N N . ALA A 1 361 ? -3.766 1.861 -17.75 1 94.31 361 ALA A N 1
ATOM 2771 C CA . ALA A 1 361 ? -3.348 2.469 -19.016 1 94.31 361 ALA A CA 1
ATOM 2772 C C . ALA A 1 361 ? -2.08 1.809 -19.547 1 94.31 361 ALA A C 1
ATOM 2774 O O . ALA A 1 361 ? -1.494 2.275 -20.531 1 94.31 361 ALA A O 1
ATOM 2775 N N . ARG A 1 362 ? -1.64 0.747 -18.906 1 94.12 362 ARG A N 1
ATOM 2776 C CA . ARG A 1 362 ? -0.395 0.081 -19.281 1 94.12 362 ARG A CA 1
ATOM 2777 C C . ARG A 1 362 ? -0.655 -1.349 -19.75 1 94.12 362 ARG A C 1
ATOM 2779 O O . ARG A 1 362 ? -1.606 -1.989 -19.297 1 94.12 362 ARG A O 1
ATOM 2786 N N . ASP A 1 363 ? 0.194 -1.769 -20.656 1 92.69 363 ASP A N 1
ATOM 2787 C CA . ASP A 1 363 ? 0.216 -3.182 -21.016 1 92.69 363 ASP A CA 1
ATOM 2788 C C . ASP A 1 363 ? 1.113 -3.979 -20.078 1 92.69 363 ASP A C 1
ATOM 2790 O O . ASP A 1 363 ? 2.338 -3.951 -20.203 1 92.69 363 ASP A O 1
ATOM 2794 N N . LEU A 1 364 ? 0.507 -4.652 -19.188 1 94.69 364 LEU A N 1
ATOM 2795 C CA . LEU A 1 364 ? 1.223 -5.406 -18.156 1 94.69 364 LEU A CA 1
ATOM 2796 C C . LEU A 1 364 ? 0.865 -6.887 -18.219 1 94.69 364 LEU A C 1
ATOM 2798 O O . LEU A 1 364 ? -0.146 -7.262 -18.828 1 94.69 364 LEU A O 1
ATOM 2802 N N . ILE A 1 365 ? 1.729 -7.723 -17.688 1 93.38 365 ILE A N 1
ATOM 2803 C CA . ILE A 1 365 ? 1.445 -9.148 -17.578 1 93.38 365 ILE A CA 1
ATOM 2804 C C . ILE A 1 365 ? 0.224 -9.367 -16.688 1 93.38 365 ILE A C 1
ATOM 2806 O O . ILE A 1 365 ? 0.167 -8.867 -15.57 1 93.38 365 ILE A O 1
ATOM 2810 N N . PRO A 1 366 ? -0.799 -10.094 -17.203 1 93.31 366 PRO A N 1
ATOM 2811 C CA . PRO A 1 366 ? -2.016 -10.312 -16.422 1 93.31 366 PRO A CA 1
ATOM 2812 C C . PRO A 1 366 ? -1.727 -10.859 -15.023 1 93.31 366 PRO A C 1
ATOM 2814 O O . PRO A 1 366 ? -0.993 -11.844 -14.883 1 93.31 366 PRO A O 1
ATOM 2817 N N . GLY A 1 367 ? -2.301 -10.188 -14.062 1 94.81 367 GLY A N 1
ATOM 2818 C CA . GLY A 1 367 ? -2.143 -10.625 -12.688 1 94.81 367 GLY A CA 1
ATOM 2819 C C . GLY A 1 367 ? -0.943 -10.008 -11.992 1 94.81 367 GLY A C 1
ATOM 2820 O O . GLY A 1 367 ? -0.81 -10.086 -10.773 1 94.81 367 GLY A O 1
ATOM 2821 N N . TYR A 1 368 ? -0.127 -9.344 -12.812 1 96.56 368 TYR A N 1
ATOM 2822 C CA . TYR A 1 368 ? 1.114 -8.828 -12.242 1 96.56 368 TYR A CA 1
ATOM 2823 C C . TYR A 1 368 ? 1.244 -7.328 -12.484 1 96.56 368 TYR A C 1
ATOM 2825 O O . TYR A 1 368 ? 2.254 -6.863 -13.016 1 96.56 368 TYR A O 1
ATOM 2833 N N . PRO A 1 369 ? 0.209 -6.555 -12.031 1 98 369 PRO A N 1
ATOM 2834 C CA . PRO A 1 369 ? 0.281 -5.094 -12.148 1 98 369 PRO A CA 1
ATOM 2835 C C . PRO A 1 369 ? 1.29 -4.477 -11.188 1 98 369 PRO A C 1
ATOM 2837 O O . PRO A 1 369 ? 1.739 -5.137 -10.242 1 98 369 PRO A O 1
ATOM 2840 N N . LEU A 1 370 ? 1.703 -3.279 -11.484 1 98.56 370 LEU A N 1
ATOM 2841 C CA . LEU A 1 370 ? 2.645 -2.578 -10.617 1 98.56 370 LEU A CA 1
ATOM 2842 C C . LEU A 1 370 ? 1.945 -2.051 -9.367 1 98.56 370 LEU A C 1
ATOM 2844 O O . LEU A 1 370 ? 2.312 -2.408 -8.25 1 98.56 370 LEU A O 1
ATOM 2848 N N . ILE A 1 371 ? 0.866 -1.243 -9.516 1 98.69 371 ILE A N 1
ATOM 2849 C CA . ILE A 1 371 ? 0.243 -0.537 -8.398 1 98.69 371 ILE A CA 1
ATOM 2850 C C . ILE A 1 371 ? -0.542 -1.523 -7.539 1 98.69 371 ILE A C 1
ATOM 2852 O O . ILE A 1 371 ? -0.525 -1.433 -6.309 1 98.69 371 ILE A O 1
ATOM 2856 N N . GLY A 1 372 ? -1.21 -2.453 -8.164 1 98.38 372 GLY A N 1
ATOM 2857 C CA . GLY A 1 372 ? -1.958 -3.447 -7.414 1 98.38 372 GLY A CA 1
ATOM 2858 C C . GLY A 1 372 ? -1.082 -4.297 -6.512 1 98.38 372 GLY A C 1
ATOM 2859 O O . GLY A 1 372 ? -1.437 -4.559 -5.359 1 98.38 372 GLY A O 1
ATOM 2860 N N . ARG A 1 373 ? 0.042 -4.746 -7.035 1 98.75 373 ARG A N 1
ATOM 2861 C CA . ARG A 1 373 ? 0.952 -5.547 -6.223 1 98.75 373 ARG A CA 1
ATOM 2862 C C . ARG A 1 373 ? 1.644 -4.688 -5.168 1 98.75 373 ARG A C 1
ATOM 2864 O O . ARG A 1 373 ? 1.93 -5.16 -4.066 1 98.75 373 ARG A O 1
ATOM 2871 N N . LEU A 1 374 ? 1.92 -3.434 -5.531 1 98.75 374 LEU A N 1
ATOM 2872 C CA . LEU A 1 374 ? 2.459 -2.51 -4.539 1 98.75 374 LEU A CA 1
ATOM 2873 C C . LEU A 1 374 ? 1.511 -2.369 -3.352 1 98.75 374 LEU A C 1
ATOM 2875 O O . LEU A 1 374 ? 1.942 -2.41 -2.197 1 98.75 374 LEU A O 1
ATOM 2879 N N . ARG A 1 375 ? 0.229 -2.197 -3.613 1 98.62 375 ARG A N 1
ATOM 2880 C CA . ARG A 1 375 ? -0.77 -2.088 -2.555 1 98.62 375 ARG A CA 1
ATOM 2881 C C . ARG A 1 375 ? -0.783 -3.338 -1.683 1 98.62 375 ARG A C 1
ATOM 2883 O O . ARG A 1 375 ? -0.803 -3.244 -0.454 1 98.62 375 ARG A O 1
ATOM 2890 N N . GLY A 1 376 ? -0.778 -4.477 -2.338 1 98.75 376 GLY A N 1
ATOM 2891 C CA . GLY A 1 376 ? -0.754 -5.73 -1.597 1 98.75 376 GLY A CA 1
ATOM 2892 C C . GLY A 1 376 ? 0.478 -5.883 -0.726 1 98.75 376 GLY A C 1
ATOM 2893 O O . GLY A 1 376 ? 0.375 -6.266 0.442 1 98.75 376 GLY A O 1
ATOM 2894 N N . LEU A 1 377 ? 1.652 -5.609 -1.308 1 98.88 377 LEU A N 1
ATOM 2895 C CA . LEU A 1 377 ? 2.904 -5.707 -0.566 1 98.88 377 LEU A CA 1
ATOM 2896 C C . LEU A 1 377 ? 2.887 -4.789 0.652 1 98.88 377 LEU A C 1
ATOM 2898 O O . LEU A 1 377 ? 3.328 -5.18 1.735 1 98.88 377 LEU A O 1
ATOM 2902 N N . ALA A 1 378 ? 2.357 -3.586 0.437 1 98.81 378 ALA A N 1
ATOM 2903 C CA . ALA A 1 378 ? 2.279 -2.609 1.52 1 98.81 378 ALA A CA 1
ATOM 2904 C C . ALA A 1 378 ? 1.361 -3.102 2.637 1 98.81 378 ALA A C 1
ATOM 2906 O O . ALA A 1 378 ? 1.696 -2.988 3.818 1 98.81 378 ALA A O 1
ATOM 2907 N N . GLU A 1 379 ? 0.214 -3.596 2.295 1 98.81 379 GLU A N 1
ATOM 2908 C CA . GLU A 1 379 ? -0.712 -4.141 3.281 1 98.81 379 GLU A CA 1
ATOM 2909 C C . GLU A 1 379 ? -0.064 -5.27 4.082 1 98.81 379 GLU A C 1
ATOM 2911 O O . GLU A 1 379 ? -0.166 -5.305 5.309 1 98.81 379 GLU A O 1
ATOM 2916 N N . LEU A 1 380 ? 0.583 -6.141 3.387 1 98.94 380 LEU A N 1
ATOM 2917 C CA . LEU A 1 380 ? 1.231 -7.277 4.027 1 98.94 380 LEU A CA 1
ATOM 2918 C C . LEU A 1 380 ? 2.363 -6.816 4.938 1 98.94 380 LEU A C 1
ATOM 2920 O O . LEU A 1 380 ? 2.541 -7.355 6.035 1 98.94 380 LEU A O 1
ATOM 2924 N N . ARG A 1 381 ? 3.117 -5.875 4.465 1 98.75 381 ARG A N 1
ATOM 2925 C CA . ARG A 1 381 ? 4.164 -5.285 5.297 1 98.75 381 ARG A CA 1
ATOM 2926 C C . ARG A 1 381 ? 3.588 -4.758 6.609 1 98.75 381 ARG A C 1
ATOM 2928 O O . ARG A 1 381 ? 4.188 -4.941 7.672 1 98.75 381 ARG A O 1
ATOM 2935 N N . GLY A 1 382 ? 2.428 -4.055 6.5 1 98.75 382 GLY A N 1
ATOM 2936 C CA . GLY A 1 382 ? 1.767 -3.578 7.703 1 98.75 382 GLY A CA 1
ATOM 2937 C C . GLY A 1 382 ? 1.411 -4.695 8.672 1 98.75 382 GLY A C 1
ATOM 2938 O O . GLY A 1 382 ? 1.648 -4.578 9.875 1 98.75 382 GLY A O 1
ATOM 2939 N N . VAL A 1 383 ? 0.893 -5.746 8.164 1 98.81 383 VAL A N 1
ATOM 2940 C CA . VAL A 1 383 ? 0.518 -6.895 8.992 1 98.81 383 VAL A CA 1
ATOM 2941 C C . VAL A 1 383 ? 1.756 -7.461 9.68 1 98.81 383 VAL A C 1
ATOM 2943 O O . VAL A 1 383 ? 1.747 -7.695 10.891 1 98.81 383 VAL A O 1
ATOM 2946 N N . MET A 1 384 ? 2.799 -7.676 8.914 1 98.62 384 MET A N 1
ATOM 2947 C CA . MET A 1 384 ? 4.027 -8.258 9.445 1 98.62 384 MET A CA 1
ATOM 2948 C C . MET A 1 384 ? 4.621 -7.375 10.531 1 98.62 384 MET A C 1
ATOM 2950 O O . MET A 1 384 ? 5.055 -7.875 11.57 1 98.62 384 MET A O 1
ATOM 2954 N N . ARG A 1 385 ? 4.652 -6.039 10.266 1 98.38 385 ARG A N 1
ATOM 2955 C CA . ARG A 1 385 ? 5.199 -5.105 11.242 1 98.38 385 ARG A CA 1
ATOM 2956 C C . ARG A 1 385 ? 4.418 -5.156 12.547 1 98.38 385 ARG A C 1
ATOM 2958 O O . ARG A 1 385 ? 5.004 -5.117 13.633 1 98.38 385 ARG A O 1
ATOM 2965 N N . ALA A 1 386 ? 3.143 -5.211 12.445 1 98.56 386 ALA A N 1
ATOM 2966 C CA . ALA A 1 386 ? 2.287 -5.242 13.625 1 98.56 386 ALA A CA 1
ATOM 2967 C C . ALA A 1 386 ? 2.482 -6.535 14.414 1 98.56 38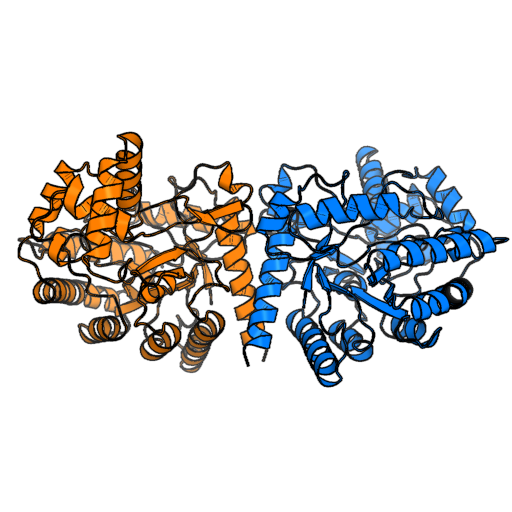6 ALA A C 1
ATOM 2969 O O . ALA A 1 386 ? 2.605 -6.516 15.641 1 98.56 386 ALA A O 1
ATOM 2970 N N . LEU A 1 387 ? 2.52 -7.668 13.703 1 98.25 387 LEU A N 1
ATOM 2971 C CA . LEU A 1 387 ? 2.646 -8.969 14.352 1 98.25 387 LEU A CA 1
ATOM 2972 C C . LEU A 1 387 ? 4.02 -9.125 14.992 1 98.25 387 LEU A C 1
ATOM 2974 O O . LEU A 1 387 ? 4.164 -9.828 15.992 1 98.25 387 LEU A O 1
ATOM 2978 N N . SER A 1 388 ? 4.988 -8.477 14.484 1 96.94 388 SER A N 1
ATOM 2979 C CA . SER A 1 388 ? 6.352 -8.586 14.992 1 96.94 388 SER A CA 1
ATOM 2980 C C . SER A 1 388 ? 6.613 -7.578 16.109 1 96.94 388 SER A C 1
ATOM 2982 O O . SER A 1 388 ? 7.684 -7.586 16.719 1 96.94 388 SER A O 1
ATOM 2984 N N . HIS A 1 389 ? 5.797 -6.488 16.281 1 94.25 389 HIS A N 1
ATOM 2985 C CA . HIS A 1 389 ? 5.992 -5.387 17.219 1 94.25 389 HIS A CA 1
ATOM 2986 C C . HIS A 1 389 ? 5.895 -5.867 18.672 1 94.25 389 HIS A C 1
ATOM 2988 O O . HIS A 1 389 ? 6.531 -5.301 19.547 1 94.25 389 HIS A O 1
ATOM 2994 N N . GLY A 1 390 ? 5.695 -7.172 19.203 1 73.81 390 GLY A N 1
ATOM 2995 C CA . GLY A 1 390 ? 5.602 -7.645 20.562 1 73.81 390 GLY A CA 1
ATOM 2996 C C . GLY A 1 390 ? 4.516 -6.945 21.375 1 73.81 390 GLY A C 1
ATOM 2997 O O . GLY A 1 390 ? 4.082 -5.852 21 1 73.81 390 GLY A O 1
ATOM 2998 N N . MET B 1 1 ? -11.156 2.176 12.68 1 97.12 1 MET B N 1
ATOM 2999 C CA . MET B 1 1 ? -10.938 3.557 12.266 1 97.12 1 MET B CA 1
ATOM 3000 C C . MET B 1 1 ? -11.477 3.791 10.859 1 97.12 1 MET B C 1
ATOM 3002 O O . MET B 1 1 ? -11.578 2.855 10.062 1 97.12 1 MET B O 1
ATOM 3006 N N . ILE B 1 2 ? -11.906 4.988 10.523 1 98.38 2 ILE B N 1
ATOM 3007 C CA . ILE B 1 2 ? -12.422 5.328 9.203 1 98.38 2 ILE B CA 1
ATOM 3008 C C . ILE B 1 2 ? -11.273 5.75 8.289 1 98.38 2 ILE B C 1
ATOM 3010 O O . ILE B 1 2 ? -10.664 6.801 8.492 1 98.38 2 ILE B O 1
ATOM 3014 N N . GLU B 1 3 ? -10.922 4.863 7.332 1 98.69 3 GLU B N 1
ATOM 3015 C CA . GLU B 1 3 ? -9.914 5.223 6.336 1 98.69 3 GLU B CA 1
ATOM 3016 C C . GLU B 1 3 ? -10.398 6.375 5.457 1 98.69 3 GLU B C 1
ATOM 3018 O O . GLU B 1 3 ? -11.336 6.215 4.672 1 98.69 3 GLU B O 1
ATOM 3023 N N . SER B 1 4 ? -9.742 7.52 5.594 1 98.88 4 SER B N 1
ATOM 3024 C CA . SER B 1 4 ? -10.195 8.688 4.852 1 98.88 4 SER B CA 1
ATOM 3025 C C . SER B 1 4 ? -9.086 9.258 3.977 1 98.88 4 SER B C 1
ATOM 3027 O O . SER B 1 4 ? -7.93 8.836 4.082 1 98.88 4 SER B O 1
ATOM 3029 N N . TRP B 1 5 ? -9.453 10.148 3.047 1 98.81 5 TRP B N 1
ATOM 3030 C CA . TRP B 1 5 ? -8.562 10.711 2.037 1 98.81 5 TRP B CA 1
ATOM 3031 C C . TRP B 1 5 ? -8.758 12.219 1.923 1 98.81 5 TRP B C 1
ATOM 3033 O O . TRP B 1 5 ? -9.891 12.695 1.788 1 98.81 5 TRP B O 1
ATOM 3043 N N . ARG B 1 6 ? -7.715 12.945 2.029 1 98.25 6 ARG B N 1
ATOM 3044 C CA . ARG B 1 6 ? -7.789 14.383 1.806 1 98.25 6 ARG B CA 1
ATOM 3045 C C . ARG B 1 6 ? -7.984 14.695 0.326 1 98.25 6 ARG B C 1
ATOM 3047 O O . ARG B 1 6 ? -7.164 14.312 -0.509 1 98.25 6 ARG B O 1
ATOM 3054 N N . TRP B 1 7 ? -9.016 15.344 0.004 1 98.06 7 TRP B N 1
ATOM 3055 C CA . TRP B 1 7 ? -9.367 15.719 -1.362 1 98.06 7 TRP B CA 1
ATOM 3056 C C . TRP B 1 7 ? -9.602 17.219 -1.471 1 98.06 7 TRP B C 1
ATOM 3058 O O . TRP B 1 7 ? -10.32 17.797 -0.66 1 98.06 7 TRP B O 1
ATOM 3068 N N . TYR B 1 8 ? -9.023 17.891 -2.455 1 95.94 8 TYR B N 1
ATOM 3069 C CA . TYR B 1 8 ? -9.023 19.344 -2.521 1 95.94 8 TYR B CA 1
ATOM 3070 C C . TYR B 1 8 ? -10.055 19.844 -3.531 1 95.94 8 TYR B C 1
ATOM 3072 O O . TYR B 1 8 ? -9.891 20.922 -4.125 1 95.94 8 TYR B O 1
ATOM 3080 N N . GLY B 1 9 ? -11.055 19.047 -3.781 1 94.69 9 GLY B N 1
ATOM 3081 C CA . GLY B 1 9 ? -12.109 19.469 -4.688 1 94.69 9 GLY B CA 1
ATOM 3082 C C . GLY B 1 9 ? -11.602 19.812 -6.074 1 94.69 9 GLY B C 1
ATOM 3083 O O . GLY B 1 9 ? -10.852 19.031 -6.672 1 94.69 9 GLY B O 1
ATOM 3084 N N . GLU B 1 10 ? -12.008 20.906 -6.586 1 92.12 10 GLU B N 1
ATOM 3085 C CA . GLU B 1 10 ? -11.703 21.328 -7.945 1 92.12 10 GLU B CA 1
ATOM 3086 C C . GLU B 1 10 ? -10.219 21.656 -8.109 1 92.12 10 GLU B C 1
ATOM 3088 O O . GLU B 1 10 ? -9.719 21.75 -9.227 1 92.12 10 GLU B O 1
ATOM 3093 N N . PHE B 1 11 ? -9.5 21.734 -7.055 1 91.31 11 PHE B N 1
ATOM 3094 C CA . PHE B 1 11 ? -8.086 22.078 -7.109 1 91.31 11 PHE B CA 1
ATOM 3095 C C . PHE B 1 11 ? -7.223 20.828 -7.102 1 91.31 11 PHE B C 1
ATOM 3097 O O . PHE B 1 11 ? -6 20.906 -7.238 1 91.31 11 PHE B O 1
ATOM 3104 N N . ASP B 1 12 ? -7.871 19.719 -6.906 1 94.69 12 ASP B N 1
ATOM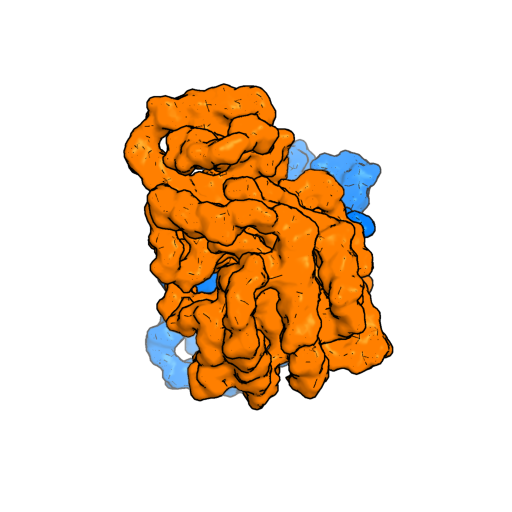 3105 C CA . ASP B 1 12 ? -7.156 18.453 -6.832 1 94.69 12 ASP B CA 1
ATOM 3106 C C . ASP B 1 12 ? -7.109 17.766 -8.195 1 94.69 12 ASP B C 1
ATOM 3108 O O . ASP B 1 12 ? -8.156 17.484 -8.789 1 94.69 12 ASP B O 1
ATOM 3112 N N . SER B 1 13 ? -5.934 17.438 -8.664 1 96 13 SER B N 1
ATOM 3113 C CA . SER B 1 13 ? -5.809 16.734 -9.93 1 96 13 SER B CA 1
ATOM 3114 C C . SER B 1 13 ? -6.129 15.258 -9.781 1 96 13 SER B C 1
ATOM 3116 O O . SER B 1 13 ? -6.234 14.531 -10.773 1 96 13 SER B O 1
ATOM 3118 N N . ILE B 1 14 ? -6.301 14.797 -8.594 1 97.81 14 ILE B N 1
ATOM 3119 C CA . ILE B 1 14 ? -6.688 13.414 -8.336 1 97.81 14 ILE B CA 1
ATOM 3120 C C . ILE B 1 14 ? -8.211 13.305 -8.273 1 97.81 14 ILE B C 1
ATOM 3122 O O . ILE B 1 14 ? -8.844 13.828 -7.352 1 97.81 14 ILE B O 1
ATOM 3126 N N . PRO B 1 15 ? -8.805 12.688 -9.25 1 97.38 15 PRO B N 1
ATOM 3127 C CA . PRO B 1 15 ? -10.266 12.547 -9.195 1 97.38 15 PRO B CA 1
ATOM 3128 C C . PRO B 1 15 ? -10.719 11.555 -8.133 1 97.38 15 PRO B C 1
ATOM 3130 O O . PRO B 1 15 ? -9.961 10.664 -7.746 1 97.38 15 PRO B O 1
ATOM 3133 N N . LEU B 1 16 ? -11.977 11.656 -7.688 1 98.19 16 LEU B N 1
ATOM 3134 C CA . LEU B 1 16 ? -12.523 10.789 -6.648 1 98.19 16 LEU B CA 1
ATOM 3135 C C . LEU B 1 16 ? -12.594 9.344 -7.129 1 98.19 16 LEU B C 1
ATOM 3137 O O . LEU B 1 16 ? -12.523 8.414 -6.32 1 98.19 16 LEU B O 1
ATOM 3141 N N . SER B 1 17 ? -12.688 9.094 -8.438 1 97.38 17 SER B N 1
ATOM 3142 C CA . SER B 1 17 ? -12.688 7.734 -8.969 1 97.38 17 SER B CA 1
ATOM 3143 C C . SER B 1 17 ? -11.359 7.035 -8.695 1 97.38 17 SER B C 1
ATOM 3145 O O . SER B 1 17 ? -11.328 5.82 -8.484 1 97.38 17 SER B O 1
ATOM 3147 N N . ASP B 1 18 ? -10.242 7.797 -8.766 1 97.88 18 ASP B N 1
ATOM 3148 C CA . ASP B 1 18 ? -8.945 7.234 -8.391 1 97.88 18 ASP B CA 1
ATOM 3149 C C . ASP B 1 18 ? -8.883 6.938 -6.895 1 97.88 18 ASP B C 1
ATOM 3151 O O . ASP B 1 18 ? -8.367 5.898 -6.48 1 97.88 18 ASP B O 1
ATOM 3155 N N . VAL B 1 19 ? -9.445 7.871 -6.137 1 98.44 19 VAL B N 1
ATOM 3156 C CA . VAL B 1 19 ? -9.453 7.703 -4.688 1 98.44 19 VAL B CA 1
ATOM 3157 C C . VAL B 1 19 ? -10.203 6.43 -4.316 1 98.44 19 VAL B C 1
ATOM 3159 O O . VAL B 1 19 ? -9.805 5.707 -3.4 1 98.44 19 VAL B O 1
ATOM 3162 N N . ALA B 1 20 ? -11.273 6.16 -5.027 1 97.81 20 ALA B N 1
ATOM 3163 C CA . ALA B 1 20 ? -12.102 4.988 -4.746 1 97.81 20 ALA B CA 1
ATOM 3164 C C . ALA B 1 20 ? -11.273 3.707 -4.832 1 97.81 20 ALA B C 1
ATOM 3166 O O . ALA B 1 20 ? -11.555 2.732 -4.129 1 97.81 20 ALA B O 1
ATOM 3167 N N . GLN B 1 21 ? -10.227 3.676 -5.609 1 97.56 21 GLN B N 1
ATOM 3168 C CA . GLN B 1 21 ? -9.414 2.482 -5.816 1 97.56 21 GLN B CA 1
ATOM 3169 C C . GLN B 1 21 ? -8.43 2.281 -4.664 1 97.56 21 GLN B C 1
ATOM 3171 O O . GLN B 1 21 ? -7.824 1.214 -4.539 1 97.56 21 GLN B O 1
ATOM 3176 N N . THR B 1 22 ? -8.25 3.23 -3.77 1 97.62 22 THR B N 1
ATOM 3177 C CA . THR B 1 22 ? -7.312 3.135 -2.656 1 97.62 22 THR B CA 1
ATOM 3178 C C . THR B 1 22 ? -7.93 2.365 -1.492 1 97.62 22 THR B C 1
ATOM 3180 O O . THR B 1 22 ? -7.223 1.918 -0.589 1 97.62 22 THR B O 1
ATOM 3183 N N . GLY B 1 23 ? -9.219 2.279 -1.477 1 96.06 23 GLY B N 1
ATOM 3184 C CA . GLY B 1 23 ? -9.922 1.641 -0.378 1 96.06 23 GLY B CA 1
ATOM 3185 C C . GLY B 1 23 ? -10.445 2.627 0.649 1 96.06 23 GLY B C 1
ATOM 3186 O O . GLY B 1 23 ? -11.148 2.244 1.586 1 96.06 23 GLY B O 1
ATOM 3187 N N . ALA B 1 24 ? -10.141 3.941 0.49 1 97.75 24 ALA B N 1
ATOM 3188 C CA . ALA B 1 24 ? -10.68 4.957 1.394 1 97.75 24 ALA B CA 1
ATOM 3189 C C . ALA B 1 24 ? -12.195 5.047 1.284 1 97.75 24 ALA B C 1
ATOM 3191 O O . ALA B 1 24 ? -12.758 4.879 0.199 1 97.75 24 ALA B O 1
ATOM 3192 N N . ARG B 1 25 ? -12.82 5.348 2.453 1 95.94 25 ARG B N 1
ATOM 3193 C CA . ARG B 1 25 ? -14.273 5.434 2.449 1 95.94 25 ARG B CA 1
ATOM 3194 C C . ARG B 1 25 ? -14.742 6.82 2.885 1 95.94 25 ARG B C 1
ATOM 3196 O O . ARG B 1 25 ? -15.883 7.207 2.621 1 95.94 25 ARG B O 1
ATOM 3203 N N . GLY B 1 26 ? -13.938 7.492 3.631 1 98.56 26 GLY B N 1
ATOM 3204 C CA . GLY B 1 26 ? -14.227 8.859 4.027 1 98.56 26 GLY B CA 1
ATOM 3205 C C . GLY B 1 26 ? -13.422 9.891 3.258 1 98.56 26 GLY B C 1
ATOM 3206 O O . GLY B 1 26 ? -12.281 9.633 2.867 1 98.56 26 GLY B O 1
ATOM 3207 N N . ILE B 1 27 ? -14.047 11.023 3.004 1 98.88 27 ILE B N 1
ATOM 3208 C CA . ILE B 1 27 ? -13.344 12.133 2.359 1 98.88 27 ILE B CA 1
ATOM 3209 C C . ILE B 1 27 ? -13.164 13.281 3.352 1 98.88 27 ILE B C 1
ATOM 3211 O O . ILE B 1 27 ? -14.094 13.609 4.098 1 98.88 27 ILE B O 1
ATOM 3215 N N . VAL B 1 28 ? -12.016 13.734 3.467 1 98.88 28 VAL B N 1
ATOM 3216 C CA . VAL B 1 28 ? -11.648 14.961 4.168 1 98.88 28 VAL B CA 1
ATOM 3217 C C . VAL B 1 28 ? -11.508 16.109 3.164 1 98.88 28 VAL B C 1
ATOM 3219 O O . VAL B 1 28 ? -10.656 16.062 2.273 1 98.88 28 VAL B O 1
ATOM 3222 N N . THR B 1 29 ? -12.344 17.062 3.236 1 98.44 29 THR B N 1
ATOM 3223 C CA . THR B 1 29 ? -12.305 18.156 2.262 1 98.44 29 THR B CA 1
ATOM 3224 C C . THR B 1 29 ? -12.789 19.453 2.889 1 98.44 29 THR B C 1
ATOM 3226 O O . THR B 1 29 ? -12.961 19.547 4.105 1 98.44 29 THR B O 1
ATOM 3229 N N . ALA B 1 30 ? -12.805 20.531 2.135 1 97.62 30 ALA B N 1
ATOM 3230 C CA . ALA B 1 30 ? -13.219 21.875 2.541 1 97.62 30 ALA B CA 1
ATOM 3231 C C . ALA B 1 30 ? -13.781 22.656 1.357 1 97.62 30 ALA B C 1
ATOM 3233 O O . ALA B 1 30 ? -13.859 22.141 0.243 1 97.62 30 ALA B O 1
ATOM 3234 N N . LEU B 1 31 ? -14.344 23.766 1.628 1 97.19 31 LEU B N 1
ATOM 3235 C CA . LEU B 1 31 ? -14.695 24.734 0.587 1 97.19 31 LEU B CA 1
ATOM 3236 C C . LEU B 1 31 ? -13.539 25.688 0.322 1 97.19 31 LEU B C 1
ATOM 3238 O O . LEU B 1 31 ? -13.578 26.844 0.739 1 97.19 31 LEU B O 1
ATOM 3242 N N . HIS B 1 32 ? -12.594 25.234 -0.436 1 93.5 32 HIS B N 1
ATOM 3243 C CA . HIS B 1 32 ? -11.281 25.828 -0.598 1 93.5 32 HIS B CA 1
ATOM 3244 C C . HIS B 1 32 ? -11.375 27.188 -1.296 1 93.5 32 HIS B C 1
ATOM 3246 O O . HIS B 1 32 ? -10.461 28 -1.2 1 93.5 32 HIS B O 1
ATOM 3252 N N . GLY B 1 33 ? -12.445 27.469 -1.965 1 92.06 33 GLY B N 1
ATOM 3253 C CA . GLY B 1 33 ? -12.586 28.703 -2.723 1 92.06 33 GLY B CA 1
ATOM 3254 C C . GLY B 1 33 ? -13.164 29.844 -1.907 1 92.06 33 GLY B C 1
ATOM 3255 O O . GLY B 1 33 ? -13.203 30.984 -2.371 1 92.06 33 GLY B O 1
ATOM 3256 N N . ILE B 1 34 ? -13.578 29.594 -0.678 1 95.69 34 ILE B N 1
ATOM 3257 C CA . ILE B 1 34 ? -14.188 30.625 0.163 1 95.69 34 ILE B CA 1
ATOM 3258 C C . ILE B 1 34 ? -13.117 31.297 1.017 1 95.69 34 ILE B C 1
ATOM 3260 O O . ILE B 1 34 ? -12.359 30.609 1.719 1 95.69 34 ILE B O 1
ATOM 3264 N N . PRO B 1 35 ? -13.031 32.625 0.976 1 94 35 PRO B N 1
ATOM 3265 C CA . PRO B 1 35 ? -12.008 33.312 1.747 1 94 35 PRO B CA 1
ATOM 3266 C C . PRO B 1 35 ? -12.133 33.094 3.252 1 94 35 PRO B C 1
ATOM 3268 O O . PRO B 1 35 ? -13.242 32.906 3.756 1 94 35 PRO B O 1
ATOM 3271 N N . TYR B 1 36 ? -11.016 33.188 3.926 1 93.75 36 TYR B N 1
ATOM 3272 C CA . TYR B 1 36 ? -11.016 33.062 5.379 1 93.75 36 TYR B CA 1
ATOM 3273 C C . TYR B 1 36 ? -11.914 34.094 6.023 1 93.75 36 TYR B C 1
ATOM 3275 O O . TYR B 1 36 ? -11.906 35.281 5.621 1 93.75 36 TYR B O 1
ATOM 3283 N N . GLY B 1 37 ? -12.711 33.656 6.914 1 96.44 37 GLY B N 1
ATOM 3284 C CA . GLY B 1 37 ? -13.523 34.594 7.68 1 96.44 37 GLY B CA 1
ATOM 3285 C C . GLY B 1 37 ? -14.93 34.75 7.121 1 96.44 37 GLY B C 1
ATOM 3286 O O . GLY B 1 37 ? -15.797 35.344 7.773 1 96.44 37 GLY B O 1
ATOM 3287 N N . GLU B 1 38 ? -15.125 34.281 5.992 1 97.75 38 GLU B N 1
ATOM 3288 C CA . GLU B 1 38 ? -16.453 34.344 5.387 1 97.75 38 GLU B CA 1
ATOM 3289 C C . GLU B 1 38 ? -17.297 33.125 5.762 1 97.75 38 GLU B C 1
ATOM 3291 O O . GLU B 1 38 ? -16.75 32.062 6.082 1 97.75 38 GLU B O 1
ATOM 3296 N N . VAL B 1 39 ? -18.594 33.375 5.754 1 98.75 39 VAL B N 1
ATOM 3297 C CA . VAL B 1 39 ? -19.531 32.281 6.062 1 98.75 39 VAL B CA 1
ATOM 3298 C C . VAL B 1 39 ? -19.516 31.25 4.934 1 98.75 39 VAL B C 1
ATOM 3300 O O . VAL B 1 39 ? -19.531 31.625 3.754 1 98.75 39 VAL B O 1
ATOM 3303 N N . TRP B 1 40 ? -19.391 29.969 5.277 1 98.75 40 TRP B N 1
ATOM 3304 C CA . TRP B 1 40 ? -19.641 28.906 4.316 1 98.75 40 TRP B CA 1
ATOM 3305 C C . TRP B 1 40 ? -21.141 28.734 4.066 1 98.75 40 TRP B C 1
ATOM 3307 O O . TRP B 1 40 ? -21.875 28.281 4.938 1 98.75 40 TRP B O 1
ATOM 3317 N N . PRO B 1 41 ? -21.562 29.156 2.865 1 98.69 41 PRO B N 1
ATOM 3318 C CA . PRO B 1 41 ? -23 29.031 2.594 1 98.69 41 PRO B CA 1
ATOM 3319 C C . PRO B 1 41 ? -23.484 27.578 2.578 1 98.69 41 PRO B C 1
ATOM 3321 O O . PRO B 1 41 ? -22.766 26.703 2.107 1 98.69 41 PRO B O 1
ATOM 3324 N N . GLN B 1 42 ? -24.688 27.391 3.113 1 98.62 42 GLN B N 1
ATOM 3325 C CA . GLN B 1 42 ? -25.219 26.031 3.205 1 98.62 42 GLN B CA 1
ATOM 3326 C C . GLN B 1 42 ? -25.312 25.391 1.827 1 98.62 42 GLN B C 1
ATOM 3328 O O . GLN B 1 42 ? -25.047 24.188 1.682 1 98.62 42 GLN B O 1
ATOM 3333 N N . ASP B 1 43 ? -25.641 26.156 0.814 1 98.56 43 ASP B N 1
ATOM 3334 C CA . ASP B 1 43 ? -25.781 25.609 -0.532 1 98.56 43 ASP B CA 1
ATOM 3335 C C . ASP B 1 43 ? -24.438 25.094 -1.055 1 98.56 43 ASP B C 1
ATOM 3337 O O . ASP B 1 43 ? -24.391 24.094 -1.765 1 98.56 43 ASP B O 1
ATOM 3341 N N . ALA B 1 44 ? -23.359 25.781 -0.795 1 98.56 44 ALA B N 1
ATOM 3342 C CA . ALA B 1 44 ? -22.031 25.344 -1.198 1 98.56 44 ALA B CA 1
ATOM 3343 C C . ALA B 1 44 ? -21.641 24.047 -0.492 1 98.56 44 ALA B C 1
ATOM 3345 O O . ALA B 1 44 ? -21.016 23.172 -1.088 1 98.56 44 ALA B O 1
ATOM 3346 N N . ILE B 1 45 ? -22.031 23.922 0.76 1 98.81 45 ILE B N 1
ATOM 3347 C CA . ILE B 1 45 ? -21.781 22.703 1.534 1 98.81 45 ILE B CA 1
ATOM 3348 C C . ILE B 1 45 ? -22.547 21.531 0.927 1 98.81 45 ILE B C 1
ATOM 3350 O O . ILE B 1 45 ? -21.984 20.453 0.728 1 98.81 45 ILE B O 1
ATOM 3354 N N . VAL B 1 46 ? -23.781 21.781 0.61 1 98.75 46 VAL B N 1
ATOM 3355 C CA . VAL B 1 46 ? -24.641 20.766 0.007 1 98.75 46 VAL B CA 1
ATOM 3356 C C . VAL B 1 46 ? -24.031 20.312 -1.316 1 98.75 46 VAL B C 1
ATOM 3358 O O . VAL B 1 46 ? -24 19.109 -1.605 1 98.75 46 VAL B O 1
ATOM 3361 N N . ALA B 1 47 ? -23.562 21.25 -2.096 1 98.62 47 ALA B N 1
ATOM 3362 C CA . ALA B 1 47 ? -22.984 20.938 -3.396 1 98.62 47 ALA B CA 1
ATOM 3363 C C . ALA B 1 47 ? -21.719 20.078 -3.24 1 98.62 47 ALA B C 1
ATOM 3365 O O . ALA B 1 47 ? -21.531 19.109 -3.971 1 98.62 47 ALA B O 1
ATOM 3366 N N . ARG B 1 48 ? -20.828 20.469 -2.354 1 98.62 48 ARG B N 1
ATOM 3367 C CA . ARG B 1 48 ? -19.625 19.688 -2.092 1 98.62 48 ARG B CA 1
ATOM 3368 C C . ARG B 1 48 ? -19.969 18.281 -1.585 1 98.62 48 ARG B C 1
ATOM 3370 O O . ARG B 1 48 ? -19.391 17.297 -2.031 1 98.62 48 ARG B O 1
ATOM 3377 N N . LYS B 1 49 ? -20.875 18.203 -0.647 1 98.75 49 LYS B N 1
ATOM 3378 C CA . LYS B 1 49 ? -21.328 16.922 -0.103 1 98.75 49 LYS B CA 1
ATOM 3379 C C . LYS B 1 49 ? -21.891 16.031 -1.199 1 98.75 49 LYS B C 1
ATOM 3381 O O . LYS B 1 49 ? -21.641 14.82 -1.217 1 98.75 49 LYS B O 1
ATOM 3386 N N . ALA B 1 50 ? -22.609 16.594 -2.082 1 98.62 50 ALA B N 1
ATOM 3387 C CA . ALA B 1 50 ? -23.203 15.836 -3.182 1 98.62 50 ALA B CA 1
ATOM 3388 C C . ALA B 1 50 ? -22.125 15.211 -4.059 1 98.62 50 ALA B C 1
ATOM 3390 O O . ALA B 1 50 ? -22.25 14.062 -4.48 1 98.62 50 ALA B O 1
ATOM 3391 N N . LEU B 1 51 ? -21.047 16 -4.383 1 98.38 51 LEU B N 1
ATOM 3392 C CA . LEU B 1 51 ? -19.938 15.469 -5.16 1 98.38 51 LEU B CA 1
ATOM 3393 C C . LEU B 1 51 ? -19.328 14.25 -4.477 1 98.38 51 LEU B C 1
ATOM 3395 O O . LEU B 1 51 ? -19.062 13.242 -5.125 1 98.38 51 LEU B O 1
ATOM 3399 N N . VAL B 1 52 ? -19.156 14.344 -3.201 1 98.69 52 VAL B N 1
ATOM 3400 C CA . VAL B 1 52 ? -18.516 13.297 -2.412 1 98.69 52 VAL B CA 1
ATOM 3401 C C . VAL B 1 52 ? -19.406 12.062 -2.35 1 98.69 52 VAL B C 1
ATOM 3403 O O . VAL B 1 52 ? -18.969 10.945 -2.633 1 98.69 52 VAL B O 1
ATOM 3406 N N . THR B 1 53 ? -20.719 12.297 -2.049 1 98.38 53 THR B N 1
ATOM 3407 C CA . THR B 1 53 ? -21.656 11.188 -1.87 1 98.38 53 THR B CA 1
ATOM 3408 C C . THR B 1 53 ? -21.953 10.508 -3.203 1 98.38 53 THR B C 1
ATOM 3410 O O . THR B 1 53 ? -22.125 9.289 -3.26 1 98.38 53 THR B O 1
ATOM 3413 N N . GLU B 1 54 ? -22.016 11.281 -4.23 1 97.75 54 GLU B N 1
ATOM 3414 C CA . GLU B 1 54 ? -22.25 10.719 -5.559 1 97.75 54 GLU B CA 1
ATOM 3415 C C . GLU B 1 54 ? -21.094 9.828 -5.992 1 97.75 54 GLU B C 1
ATOM 3417 O O . GLU B 1 54 ? -21.297 8.875 -6.75 1 97.75 54 GLU B O 1
ATOM 3422 N N . ALA B 1 55 ? -19.969 10.109 -5.504 1 97.25 55 ALA B N 1
ATOM 3423 C CA . ALA B 1 55 ? -18.781 9.312 -5.828 1 97.25 55 ALA B CA 1
ATOM 3424 C C . ALA B 1 55 ? -18.688 8.086 -4.922 1 97.25 55 ALA B C 1
ATOM 3426 O O . ALA B 1 55 ? -17.766 7.281 -5.051 1 97.25 55 ALA B O 1
ATOM 3427 N N . GLY B 1 56 ? -19.578 7.973 -3.996 1 96.94 56 GLY B N 1
ATOM 3428 C CA . GLY B 1 56 ? -19.672 6.773 -3.176 1 96.94 56 GLY B CA 1
ATOM 3429 C C . GLY B 1 56 ? -18.969 6.918 -1.838 1 96.94 56 GLY B C 1
ATOM 3430 O O . GLY B 1 56 ? -18.688 5.922 -1.17 1 96.94 56 GLY B O 1
ATOM 3431 N N . PHE B 1 57 ? -18.656 8.148 -1.428 1 98.38 57 PHE B N 1
ATOM 3432 C CA . PHE B 1 57 ? -17.938 8.398 -0.193 1 98.38 57 PHE B CA 1
ATOM 3433 C C . PHE B 1 57 ? -18.797 9.133 0.818 1 98.38 57 PHE B C 1
ATOM 3435 O O . PHE B 1 57 ? -19.891 9.602 0.479 1 98.38 57 PHE B O 1
ATOM 3442 N N . ASP B 1 58 ? -18.297 9.141 2.029 1 98.25 58 ASP B N 1
ATOM 3443 C CA . ASP B 1 58 ? -18.844 10.016 3.062 1 98.25 58 ASP B CA 1
ATOM 3444 C C . ASP B 1 58 ? -17.906 11.195 3.33 1 98.25 58 ASP B C 1
ATOM 3446 O O . ASP B 1 58 ? -16.688 11.031 3.371 1 98.25 58 ASP B O 1
ATOM 3450 N N . TRP B 1 59 ? -18.484 12.352 3.359 1 98.75 59 TRP B N 1
ATOM 3451 C CA . TRP B 1 59 ? -17.719 13.477 3.877 1 98.75 59 TRP B CA 1
ATOM 3452 C C . TRP B 1 59 ? -17.578 13.398 5.395 1 98.75 59 TRP B C 1
ATOM 3454 O O . TRP B 1 59 ? -18.516 13.719 6.125 1 98.75 59 TRP B O 1
ATOM 3464 N N . VAL B 1 60 ? -16.328 13.109 5.867 1 98.69 60 VAL B N 1
ATOM 3465 C CA . VAL B 1 60 ? -16.25 12.695 7.266 1 98.69 60 VAL B CA 1
ATOM 3466 C C . VAL B 1 60 ? -15.586 13.789 8.094 1 98.69 60 VAL B C 1
ATOM 3468 O O . VAL B 1 60 ? -15.781 13.867 9.312 1 98.69 60 VAL B O 1
ATOM 3471 N N . VAL B 1 61 ? -14.758 14.578 7.496 1 98.88 61 VAL B N 1
ATOM 3472 C CA . VAL B 1 61 ? -14.07 15.641 8.219 1 98.88 61 VAL B CA 1
ATOM 3473 C C . VAL B 1 61 ? -13.93 16.859 7.32 1 98.88 61 VAL B C 1
ATOM 3475 O O . VAL B 1 61 ? -13.656 16.734 6.125 1 98.88 61 VAL B O 1
ATOM 3478 N N . VAL B 1 62 ? -14.164 18 7.926 1 98.81 62 VAL B N 1
ATOM 3479 C CA . VAL B 1 62 ? -13.781 19.25 7.277 1 98.81 62 VAL B CA 1
ATOM 3480 C C . VAL B 1 62 ? -12.344 19.594 7.637 1 98.81 62 VAL B C 1
ATOM 3482 O O . VAL B 1 62 ? -11.992 19.688 8.812 1 98.81 62 VAL B O 1
ATOM 3485 N N . GLU B 1 63 ? -11.562 19.719 6.672 1 97.44 63 GLU B N 1
ATOM 3486 C CA . GLU B 1 63 ? -10.203 20.219 6.871 1 97.44 63 GLU B CA 1
ATOM 3487 C C . GLU B 1 63 ? -9.789 21.156 5.75 1 97.44 63 GLU B C 1
ATOM 3489 O O . GLU B 1 63 ? -9.539 20.734 4.621 1 97.44 63 GLU B O 1
ATOM 3494 N N . SER B 1 64 ? -9.75 22.453 6.035 1 94.88 64 SER B N 1
ATOM 3495 C CA . SER B 1 64 ? -10.016 23.047 7.34 1 94.88 64 SER B CA 1
ATOM 3496 C C . SER B 1 64 ? -11.109 24.109 7.242 1 94.88 64 SER B C 1
ATOM 3498 O O . SER B 1 64 ? -11.375 24.641 6.156 1 94.88 64 SER B O 1
ATOM 3500 N N . LEU B 1 65 ? -11.898 24.203 8.242 1 97.62 65 LEU B N 1
ATOM 3501 C CA . LEU B 1 65 ? -12.531 25.516 8.414 1 97.62 65 LEU B CA 1
ATOM 3502 C C . LEU B 1 65 ? -11.547 26.531 8.977 1 97.62 65 LEU B C 1
ATOM 3504 O O . LEU B 1 65 ? -11.234 26.516 10.164 1 97.62 65 LEU B O 1
ATOM 3508 N N . PRO B 1 66 ? -11.023 27.391 8.148 1 95.19 66 PRO B N 1
ATOM 3509 C CA . PRO B 1 66 ? -9.836 28.156 8.516 1 95.19 66 PRO B CA 1
ATOM 3510 C C . PRO B 1 66 ? -10.156 29.297 9.5 1 95.19 66 PRO B C 1
ATOM 3512 O O . PRO B 1 66 ? -11.266 29.828 9.484 1 95.19 66 PRO B O 1
ATOM 3515 N N . ILE B 1 67 ? -9.25 29.641 10.258 1 96.62 67 ILE B N 1
ATOM 3516 C CA . ILE B 1 67 ? -9.336 30.75 11.203 1 96.62 67 ILE B CA 1
ATOM 3517 C C . ILE B 1 67 ? -8.664 31.984 10.609 1 96.62 67 ILE B C 1
ATOM 3519 O O . ILE B 1 67 ? -7.508 31.922 10.18 1 96.62 67 ILE B O 1
ATOM 3523 N N . HIS B 1 68 ? -9.383 33.031 10.578 1 96 68 HIS B N 1
ATOM 3524 C CA . HIS B 1 68 ? -8.852 34.281 10.047 1 96 68 HIS B CA 1
ATOM 3525 C C . HIS B 1 68 ? -7.664 34.781 10.867 1 96 68 HIS B C 1
ATOM 3527 O O . HIS B 1 68 ? -7.676 34.656 12.102 1 96 68 HIS B O 1
ATOM 3533 N N . GLU B 1 69 ? -6.68 35.438 10.273 1 95.06 69 GLU B N 1
ATOM 3534 C CA . GLU B 1 69 ? -5.453 35.875 10.93 1 95.06 69 GLU B CA 1
ATOM 3535 C C . GLU B 1 69 ? -5.75 36.875 12.031 1 95.06 69 GLU B C 1
ATOM 3537 O O . GLU B 1 69 ? -5.062 36.938 13.055 1 95.06 69 GLU B O 1
ATOM 3542 N N . ARG B 1 70 ? -6.801 37.688 11.891 1 96.69 70 ARG B N 1
ATOM 3543 C CA . ARG B 1 70 ? -7.137 38.719 12.891 1 96.69 70 ARG B CA 1
ATOM 3544 C C . ARG B 1 70 ? -7.535 38.062 14.211 1 96.69 70 ARG B C 1
ATOM 3546 O O . ARG B 1 70 ? -7.324 38.656 15.281 1 96.69 70 ARG B O 1
ATOM 3553 N N . ILE B 1 71 ? -8.125 36.906 14.141 1 98.06 71 ILE B N 1
ATOM 3554 C CA . ILE B 1 71 ? -8.469 36.188 15.352 1 98.06 71 ILE B CA 1
ATOM 3555 C C . ILE B 1 71 ? -7.195 35.719 16.062 1 98.06 71 ILE B C 1
ATOM 3557 O O . ILE B 1 71 ? -7.082 35.844 17.281 1 98.06 71 ILE B O 1
ATOM 3561 N N . LYS B 1 72 ? -6.203 35.281 15.328 1 97.5 72 LYS B N 1
ATOM 3562 C CA . LYS B 1 72 ? -4.938 34.844 15.898 1 97.5 72 LYS B CA 1
ATOM 3563 C C . LYS B 1 72 ? -4.152 36 16.5 1 97.5 72 LYS B C 1
ATOM 3565 O O . LYS B 1 72 ? -3.49 35.844 17.531 1 97.5 72 LYS B O 1
ATOM 3570 N N . ARG B 1 73 ? -4.316 37.188 15.906 1 96.88 73 ARG B N 1
ATOM 3571 C CA . ARG B 1 73 ? -3.594 38.344 16.375 1 96.88 73 ARG B CA 1
ATOM 3572 C C . ARG B 1 73 ? -4.367 39.062 17.484 1 96.88 73 ARG B C 1
ATOM 3574 O O . ARG B 1 73 ? -3.807 39.875 18.219 1 96.88 73 ARG B O 1
ATOM 3581 N N . GLY B 1 74 ? -5.656 38.719 17.594 1 96.38 74 GLY B N 1
ATOM 3582 C CA . GLY B 1 74 ? -6.492 39.406 18.562 1 96.38 74 GLY B CA 1
ATOM 3583 C C . GLY B 1 74 ? -6.703 40.875 18.203 1 96.38 74 GLY B C 1
ATOM 3584 O O . GLY B 1 74 ? -6.758 41.75 19.094 1 96.38 74 GLY B O 1
ATOM 3585 N N . ASP B 1 75 ? -6.891 41.125 16.938 1 91.25 75 ASP B N 1
ATOM 3586 C CA . ASP B 1 75 ? -6.875 42.5 16.406 1 91.25 75 ASP B CA 1
ATOM 3587 C C . ASP B 1 75 ? -8.289 43.031 16.234 1 91.25 75 ASP B C 1
ATOM 3589 O O . ASP B 1 75 ? -9.023 42.594 15.344 1 91.25 75 ASP B O 1
ATOM 3593 N N . GLY B 1 76 ? -8.578 44.094 17.031 1 92.25 76 GLY B N 1
ATOM 3594 C CA . GLY B 1 76 ? -9.781 44.844 16.719 1 92.25 76 GLY B CA 1
ATOM 3595 C C . GLY B 1 76 ? -11.055 44.125 17.141 1 92.25 76 GLY B C 1
ATOM 3596 O O . GLY B 1 76 ? -11.047 43.375 18.125 1 92.25 76 GLY B O 1
ATOM 3597 N N . ASP B 1 77 ? -12.156 44.594 16.484 1 97.38 77 ASP B N 1
ATOM 3598 C CA . ASP B 1 77 ? -13.461 43.969 16.719 1 97.38 77 ASP B CA 1
ATOM 3599 C C . ASP B 1 77 ? -13.602 42.656 15.938 1 97.38 77 ASP B C 1
ATOM 3601 O O . ASP B 1 77 ? -13.664 42.656 14.711 1 97.38 77 ASP B O 1
ATOM 3605 N N . LEU B 1 78 ? -13.656 41.594 16.656 1 98.38 78 LEU B N 1
ATOM 3606 C CA . LEU B 1 78 ? -13.641 40.25 16.078 1 98.38 78 LEU B CA 1
ATOM 3607 C C . LEU B 1 78 ? -15.039 39.656 16.078 1 98.38 78 LEU B C 1
ATOM 3609 O O . LEU B 1 78 ? -15.219 38.5 15.711 1 98.38 78 LEU B O 1
ATOM 3613 N N . SER B 1 79 ? -16.047 40.406 16.469 1 98.38 79 SER B N 1
ATOM 3614 C CA . SER B 1 79 ? -17.391 39.906 16.672 1 98.38 79 SER B CA 1
ATOM 3615 C C . SER B 1 79 ? -17.953 39.25 15.406 1 98.38 79 SER B C 1
ATOM 3617 O O . SER B 1 79 ? -18.531 38.188 15.445 1 98.38 79 SER B O 1
ATOM 3619 N N . GLN B 1 80 ? -17.734 39.938 14.328 1 98.31 80 GLN B N 1
ATOM 3620 C CA . GLN B 1 80 ? -18.281 39.438 13.07 1 98.31 80 GLN B CA 1
ATOM 3621 C C . GLN B 1 80 ? -17.562 38.156 12.633 1 98.31 80 GLN B C 1
ATOM 3623 O O . GLN B 1 80 ? -18.172 37.25 12.094 1 98.31 80 GLN B O 1
ATOM 3628 N N . LEU B 1 81 ? -16.25 38.094 12.773 1 98.5 81 LEU B N 1
ATOM 3629 C CA . LEU B 1 81 ? -15.477 36.906 12.406 1 98.5 81 LEU B CA 1
ATOM 3630 C C . LEU B 1 81 ? -15.906 35.688 13.227 1 98.5 81 LEU B C 1
ATOM 3632 O O . LEU B 1 81 ? -16.047 34.594 12.695 1 98.5 81 LEU B O 1
ATOM 3636 N N . PHE B 1 82 ? -16.156 35.906 14.516 1 98.81 82 PHE B N 1
ATOM 3637 C CA . PHE B 1 82 ? -16.641 34.812 15.359 1 98.81 82 PHE B CA 1
ATOM 3638 C C . PHE B 1 82 ? -18.047 34.406 14.938 1 98.81 82 PHE B C 1
ATOM 3640 O O . PHE B 1 82 ? -18.359 33.188 14.891 1 98.81 82 PHE B O 1
ATOM 3647 N N . ALA B 1 83 ? -18.875 35.406 14.641 1 98.81 83 ALA B N 1
ATOM 3648 C CA . ALA B 1 83 ? -20.234 35.094 14.188 1 98.81 83 ALA B CA 1
ATOM 3649 C C . ALA B 1 83 ? -20.203 34.281 12.898 1 98.81 83 ALA B C 1
ATOM 3651 O O . ALA B 1 83 ? -20.984 33.312 12.75 1 98.81 83 ALA B O 1
ATOM 3652 N N . ASN B 1 84 ? -19.359 34.656 11.953 1 98.81 84 ASN B N 1
ATOM 3653 C CA . ASN B 1 84 ? -19.234 33.938 10.688 1 98.81 84 ASN B CA 1
ATOM 3654 C C . ASN B 1 84 ? -18.766 32.5 10.906 1 98.81 84 ASN B C 1
ATOM 3656 O O . ASN B 1 84 ? -19.25 31.578 10.25 1 98.81 84 ASN B O 1
ATOM 3660 N N . TYR B 1 85 ? -17.812 32.312 11.773 1 98.81 85 TYR B N 1
ATOM 3661 C CA . TYR B 1 85 ? -17.312 30.984 12.07 1 98.81 85 TYR B CA 1
ATOM 3662 C C . TYR B 1 85 ? -18.406 30.109 12.648 1 98.81 85 TYR B C 1
ATOM 3664 O O . TYR B 1 85 ? -18.609 28.969 12.211 1 98.81 85 TYR B O 1
ATOM 3672 N N . ARG B 1 86 ? -19.188 30.656 13.625 1 98.88 86 ARG B N 1
ATOM 3673 C CA . ARG B 1 86 ? -20.281 29.922 14.242 1 98.88 86 ARG B CA 1
ATOM 3674 C C . ARG B 1 86 ? -21.359 29.594 13.211 1 98.88 86 ARG B C 1
ATOM 3676 O O . ARG B 1 86 ? -21.922 28.484 13.227 1 98.88 86 ARG B O 1
ATOM 3683 N N . GLN B 1 87 ? -21.594 30.516 12.367 1 98.88 87 GLN B N 1
ATOM 3684 C CA . GLN B 1 87 ? -22.594 30.266 11.336 1 98.88 87 GLN B CA 1
ATOM 3685 C C . GLN B 1 87 ? -22.125 29.188 10.367 1 98.88 87 GLN B C 1
ATOM 3687 O O . GLN B 1 87 ? -22.938 28.359 9.93 1 98.88 87 GLN B O 1
ATOM 3692 N N . SER B 1 88 ? -20.844 29.266 9.938 1 98.88 88 SER B N 1
ATOM 3693 C CA . SER B 1 88 ? -20.297 28.203 9.094 1 98.88 88 SER B CA 1
ATOM 3694 C C . SER B 1 88 ? -20.438 26.844 9.758 1 98.88 88 SER B C 1
ATOM 3696 O O . SER B 1 88 ? -20.812 25.859 9.102 1 98.88 88 SER B O 1
ATOM 3698 N N . MET B 1 89 ? -20.172 26.734 11.07 1 98.81 89 MET B N 1
ATOM 3699 C CA . MET B 1 89 ? -20.328 25.5 11.828 1 98.81 89 MET B CA 1
ATOM 3700 C C . MET B 1 89 ? -21.781 25.031 11.805 1 98.81 89 MET B C 1
ATOM 3702 O O . MET B 1 89 ? -22.062 23.844 11.625 1 98.81 89 MET B O 1
ATOM 3706 N N . ALA B 1 90 ? -22.688 25.969 12.008 1 98.88 90 ALA B N 1
ATOM 3707 C CA . ALA B 1 90 ? -24.109 25.641 12.008 1 98.88 90 ALA B CA 1
ATOM 3708 C C . ALA B 1 90 ? -24.547 25.078 10.656 1 98.88 90 ALA B C 1
ATOM 3710 O O . ALA B 1 90 ? -25.312 24.109 10.586 1 98.88 90 ALA B O 1
ATOM 3711 N N . ASN B 1 91 ? -24.047 25.703 9.578 1 98.94 91 ASN B N 1
ATOM 3712 C CA . ASN B 1 91 ? -24.375 25.234 8.234 1 98.94 91 ASN B CA 1
ATOM 3713 C C . ASN B 1 91 ? -23.828 23.828 7.988 1 98.94 91 ASN B C 1
ATOM 3715 O O . ASN B 1 91 ? -24.484 23 7.363 1 98.94 91 ASN B O 1
ATOM 3719 N N . LEU B 1 92 ? -22.625 23.562 8.453 1 98.88 92 LEU B N 1
ATOM 3720 C CA . LEU B 1 92 ? -22.031 22.234 8.328 1 98.88 92 LEU B CA 1
ATOM 3721 C C . LEU B 1 92 ? -22.828 21.203 9.117 1 98.88 92 LEU B C 1
ATOM 3723 O O . LEU B 1 92 ? -23.188 20.156 8.594 1 98.88 92 LEU B O 1
ATOM 3727 N N . ALA B 1 93 ? -23.156 21.562 10.336 1 98.81 93 ALA B N 1
ATOM 3728 C CA . ALA B 1 93 ? -23.906 20.656 11.203 1 98.81 93 ALA B CA 1
ATOM 3729 C C . ALA B 1 93 ? -25.281 20.328 10.609 1 98.81 93 ALA B C 1
ATOM 3731 O O . ALA B 1 93 ? -25.766 19.203 10.734 1 98.81 93 ALA B O 1
ATOM 3732 N N . ALA B 1 94 ? -25.859 21.312 10.047 1 98.69 94 ALA B N 1
ATOM 3733 C CA . ALA B 1 94 ? -27.172 21.141 9.43 1 98.69 94 ALA B CA 1
ATOM 3734 C C . ALA B 1 94 ? -27.109 20.094 8.32 1 98.69 94 ALA B C 1
ATOM 3736 O O . ALA B 1 94 ? -28.125 19.453 8 1 98.69 94 ALA B O 1
ATOM 3737 N N . GLU B 1 95 ? -25.938 19.922 7.742 1 98.5 95 GLU B N 1
ATOM 3738 C CA . GLU B 1 95 ? -25.766 18.938 6.672 1 98.5 95 GLU B CA 1
ATOM 3739 C C . GLU B 1 95 ? -25.109 17.672 7.191 1 98.5 95 GLU B C 1
ATOM 3741 O O . GLU B 1 95 ? -24.656 16.828 6.41 1 98.5 95 GLU B O 1
ATOM 3746 N N . GLY B 1 96 ? -24.984 17.5 8.438 1 97.94 96 GLY B N 1
ATOM 3747 C CA . GLY B 1 96 ? -24.516 16.266 9.055 1 97.94 96 GLY B CA 1
ATOM 3748 C C . GLY B 1 96 ? -23 16.172 9.148 1 97.94 96 GLY B C 1
ATOM 3749 O O . GLY B 1 96 ? -22.453 15.102 9.391 1 97.94 96 GLY B O 1
ATOM 3750 N N . ILE B 1 97 ? -22.297 17.188 8.883 1 98.44 97 ILE B N 1
ATOM 3751 C CA . ILE B 1 97 ? -20.844 17.219 8.992 1 98.44 97 ILE B CA 1
ATOM 3752 C C . ILE B 1 97 ? -20.438 17.812 10.344 1 98.44 97 ILE B C 1
ATOM 3754 O O . ILE B 1 97 ? -20.625 19.016 10.586 1 98.44 97 ILE B O 1
ATOM 3758 N N . THR B 1 98 ? -19.812 16.984 11.203 1 98.25 98 THR B N 1
ATOM 3759 C CA . THR B 1 98 ? -19.734 17.422 12.594 1 98.25 98 THR B CA 1
ATOM 3760 C C . THR B 1 98 ? -18.312 17.312 13.117 1 98.25 98 THR B C 1
ATOM 3762 O O . THR B 1 98 ? -18.062 17.5 14.312 1 98.25 98 THR B O 1
ATOM 3765 N N . THR B 1 99 ? -17.328 16.906 12.336 1 98.81 99 THR B N 1
ATOM 3766 C CA . THR B 1 99 ? -15.922 16.922 12.727 1 98.81 99 THR B CA 1
ATOM 3767 C C . THR B 1 99 ? -15.156 17.969 11.914 1 98.81 99 THR B C 1
ATOM 3769 O O . THR B 1 99 ? -15.125 17.891 10.688 1 98.81 99 THR B O 1
ATOM 3772 N N . ILE B 1 100 ? -14.57 18.938 12.578 1 98.88 100 ILE B N 1
ATOM 3773 C CA . ILE B 1 100 ? -13.914 20.062 11.906 1 98.88 100 ILE B CA 1
ATOM 3774 C C . ILE B 1 100 ? -12.477 20.188 12.406 1 98.88 100 ILE B C 1
ATOM 3776 O O . ILE B 1 100 ? -12.25 20.438 13.594 1 98.88 100 ILE B O 1
ATOM 3780 N N . CYS B 1 101 ? -11.562 20 11.523 1 98.81 101 CYS B N 1
ATOM 3781 C CA . CYS B 1 101 ? -10.148 20.219 11.789 1 98.81 101 CYS B CA 1
ATOM 3782 C C . CYS B 1 101 ? -9.758 21.672 11.469 1 98.81 101 CYS B C 1
ATOM 3784 O O . CYS B 1 101 ? -10.195 22.219 10.461 1 98.81 101 CYS B O 1
ATOM 3786 N N . TYR B 1 102 ? -9.039 22.266 12.32 1 98.06 102 TYR B N 1
ATOM 3787 C CA . TYR B 1 102 ? -8.484 23.594 12.133 1 98.06 102 TYR B CA 1
ATOM 3788 C C . TYR B 1 102 ? -7.066 23.688 12.688 1 98.06 102 TYR B C 1
ATOM 3790 O O . TYR B 1 102 ? -6.535 22.688 13.211 1 98.06 102 TYR B O 1
ATOM 3798 N N . ASN B 1 103 ? -6.383 24.719 12.422 1 96.5 103 ASN B N 1
ATOM 3799 C CA . ASN B 1 103 ? -5.109 25 13.086 1 96.5 103 ASN B CA 1
ATOM 3800 C C . ASN B 1 103 ? -5.016 26.453 13.539 1 96.5 103 ASN B C 1
ATOM 3802 O O . ASN B 1 103 ? -5.84 27.281 13.156 1 96.5 103 ASN B O 1
ATOM 3806 N N . PHE B 1 104 ? -4.137 26.688 14.414 1 97.62 104 PHE B N 1
ATOM 3807 C CA . PHE B 1 104 ? -3.951 28.047 14.945 1 97.62 104 PHE B CA 1
ATOM 3808 C C . PHE B 1 104 ? -2.525 28.531 14.711 1 97.62 104 PHE B C 1
ATOM 3810 O O . PHE B 1 104 ? -1.959 29.234 15.539 1 97.62 104 PHE B O 1
ATOM 3817 N N . MET B 1 105 ? -1.872 27.984 13.672 1 95.62 105 MET B N 1
ATOM 3818 C CA . MET B 1 105 ? -0.528 28.406 13.281 1 95.62 105 MET B CA 1
ATOM 3819 C C . MET B 1 105 ? -0.548 29.812 12.695 1 95.62 105 MET B C 1
ATOM 3821 O O . MET B 1 105 ? -1.318 30.094 11.773 1 95.62 105 MET B O 1
ATOM 3825 N N . PRO B 1 106 ? 0.293 30.672 13.195 1 93.94 106 PRO B N 1
ATOM 3826 C CA . PRO B 1 106 ? 0.321 32.031 12.633 1 93.94 106 PRO B CA 1
ATOM 3827 C C . PRO B 1 106 ? 0.896 32.062 11.219 1 93.94 106 PRO B C 1
ATOM 3829 O O . PRO B 1 106 ? 2 31.578 10.984 1 93.94 106 PRO B O 1
ATOM 3832 N N . LEU B 1 107 ? 0.163 32.562 10.312 1 90.12 107 LEU B N 1
ATOM 3833 C CA . LEU B 1 107 ? 0.58 33 8.984 1 90.12 107 LEU B CA 1
ATOM 3834 C C . LEU B 1 107 ? 0.819 31.812 8.07 1 90.12 107 LEU B C 1
ATOM 3836 O O . LEU B 1 107 ? 0.278 31.75 6.965 1 90.12 107 LEU B O 1
ATOM 3840 N N . LEU B 1 108 ? 1.714 30.844 8.523 1 88.5 108 LEU B N 1
ATOM 3841 C CA . LEU B 1 108 ? 2.033 29.688 7.691 1 88.5 108 LEU B CA 1
ATOM 3842 C C . LEU B 1 108 ? 1.508 28.406 8.32 1 88.5 108 LEU B C 1
ATOM 3844 O O . LEU B 1 108 ? 1.736 28.156 9.508 1 88.5 108 LEU B O 1
ATOM 3848 N N . ASP B 1 109 ? 0.793 27.609 7.527 1 89.25 109 ASP B N 1
ATOM 3849 C CA . ASP B 1 109 ? 0.334 26.297 7.992 1 89.25 109 ASP B CA 1
ATOM 3850 C C . ASP B 1 109 ? 1.501 25.328 8.125 1 89.25 109 ASP B C 1
ATOM 3852 O O . ASP B 1 109 ? 2.293 25.422 9.07 1 89.25 109 ASP B O 1
ATOM 3856 N N . TRP B 1 110 ? 1.853 24.562 7.133 1 92.44 110 TRP B N 1
ATOM 3857 C CA . TRP B 1 110 ? 3.041 23.719 7.191 1 92.44 110 TRP B CA 1
ATOM 3858 C C . TRP B 1 110 ? 4.172 24.297 6.359 1 92.44 110 TRP B C 1
ATOM 3860 O O . TRP B 1 110 ? 3.926 25.016 5.383 1 92.44 110 TRP B O 1
ATOM 3870 N N . THR B 1 111 ? 5.383 24.141 6.812 1 95.25 111 THR B N 1
ATOM 3871 C CA . THR B 1 111 ? 6.539 24.719 6.129 1 95.25 111 THR B CA 1
ATOM 3872 C C . THR B 1 111 ? 7.578 23.641 5.824 1 95.25 111 THR B C 1
ATOM 3874 O O . THR B 1 111 ? 7.875 22.797 6.672 1 95.25 111 THR B O 1
ATOM 3877 N N . ARG B 1 112 ? 7.992 23.672 4.617 1 97.5 112 ARG B N 1
ATOM 3878 C CA . ARG B 1 112 ? 9.117 22.875 4.145 1 97.5 112 ARG B CA 1
ATOM 3879 C C . ARG B 1 112 ? 10.102 23.719 3.344 1 97.5 112 ARG B C 1
ATOM 3881 O O . ARG B 1 112 ? 9.766 24.828 2.926 1 97.5 112 ARG B O 1
ATOM 3888 N N . THR B 1 113 ? 11.32 23.172 3.174 1 97.81 113 THR B N 1
ATOM 3889 C CA . THR B 1 113 ? 12.344 23.906 2.441 1 97.81 113 THR B CA 1
ATOM 3890 C C . THR B 1 113 ? 12.656 23.234 1.113 1 97.81 113 THR B C 1
ATOM 3892 O O . THR B 1 113 ? 13.328 23.812 0.257 1 97.81 113 THR B O 1
ATOM 3895 N N . ASP B 1 114 ? 12.242 22.047 0.958 1 97.69 114 ASP B N 1
ATOM 3896 C CA . ASP B 1 114 ? 12.414 21.281 -0.265 1 97.69 114 ASP B CA 1
ATOM 3897 C C . ASP B 1 114 ? 11.195 20.391 -0.521 1 97.69 114 ASP B C 1
ATOM 3899 O O . ASP B 1 114 ? 10.844 19.547 0.315 1 97.69 114 ASP B O 1
ATOM 3903 N N . LEU B 1 115 ? 10.578 20.562 -1.69 1 96.81 115 LEU B N 1
ATOM 3904 C CA . LEU B 1 115 ? 9.328 19.859 -1.959 1 96.81 115 LEU B CA 1
ATOM 3905 C C . LEU B 1 115 ? 9.586 18.547 -2.691 1 96.81 115 LEU B C 1
ATOM 3907 O O . LEU B 1 115 ? 8.656 17.766 -2.912 1 96.81 115 LEU B O 1
ATOM 3911 N N . ALA B 1 116 ? 10.844 18.281 -3.057 1 96.94 116 ALA B N 1
ATOM 3912 C CA . ALA B 1 116 ? 11.141 17.109 -3.859 1 96.94 116 ALA B CA 1
ATOM 3913 C C . ALA B 1 116 ? 12.508 16.531 -3.516 1 96.94 116 ALA B C 1
ATOM 3915 O O . ALA B 1 116 ? 13.32 16.266 -4.406 1 96.94 116 ALA B O 1
ATOM 3916 N N . ALA B 1 117 ? 12.766 16.438 -2.205 1 97.94 117 ALA B N 1
ATOM 3917 C CA . ALA B 1 117 ? 14.023 15.828 -1.777 1 97.94 117 ALA B CA 1
ATOM 3918 C C . ALA B 1 117 ? 14.078 14.344 -2.141 1 97.94 117 ALA B C 1
ATOM 3920 O O . ALA B 1 117 ? 13.109 13.617 -1.918 1 97.94 117 ALA B O 1
ATOM 3921 N N . PRO B 1 118 ? 15.211 13.883 -2.693 1 97.56 118 PRO B N 1
ATOM 3922 C CA . PRO B 1 118 ? 15.289 12.477 -3.115 1 97.56 118 PRO B CA 1
ATOM 3923 C C . PRO B 1 118 ? 15.289 11.508 -1.938 1 97.56 118 PRO B C 1
ATOM 3925 O O . PRO B 1 118 ? 15.844 11.812 -0.878 1 97.56 118 PRO B O 1
ATOM 3928 N N . VAL B 1 119 ? 14.609 10.406 -2.139 1 95.81 119 VAL B N 1
ATOM 3929 C CA . VAL B 1 119 ? 14.688 9.312 -1.179 1 95.81 119 VAL B CA 1
ATOM 3930 C C . VAL B 1 119 ? 15.219 8.055 -1.869 1 95.81 119 VAL B C 1
ATOM 3932 O O . VAL B 1 119 ? 15.25 7.984 -3.1 1 95.81 119 VAL B O 1
ATOM 3935 N N . ALA B 1 120 ? 15.703 7.105 -1.029 1 90.5 120 ALA B N 1
ATOM 3936 C CA . ALA B 1 120 ? 16.219 5.848 -1.569 1 90.5 120 ALA B CA 1
ATOM 3937 C C . ALA B 1 120 ? 15.156 5.145 -2.414 1 90.5 120 ALA B C 1
ATOM 3939 O O . ALA B 1 120 ? 13.977 5.105 -2.039 1 90.5 120 ALA B O 1
ATOM 3940 N N . GLY B 1 121 ? 15.57 4.691 -3.58 1 90.69 121 GLY B N 1
ATOM 3941 C CA . GLY B 1 121 ? 14.68 3.924 -4.438 1 90.69 121 GLY B CA 1
ATOM 3942 C C . GLY B 1 121 ? 14.141 4.727 -5.609 1 90.69 121 GLY B C 1
ATOM 3943 O O . GLY B 1 121 ? 13.555 4.164 -6.535 1 90.69 121 GLY B O 1
ATOM 3944 N N . GLY B 1 122 ? 14.305 6.074 -5.562 1 94.19 122 GLY B N 1
ATOM 3945 C CA . GLY B 1 122 ? 13.977 6.852 -6.75 1 94.19 122 GLY B CA 1
ATOM 3946 C C . GLY B 1 122 ? 12.797 7.785 -6.539 1 94.19 122 GLY B C 1
ATOM 3947 O O . GLY B 1 122 ? 12.484 8.602 -7.41 1 94.19 122 GLY B O 1
ATOM 3948 N N . ALA B 1 123 ? 12.133 7.762 -5.395 1 97.5 123 ALA B N 1
ATOM 3949 C CA . ALA B 1 123 ? 11.039 8.664 -5.055 1 97.5 123 ALA B CA 1
ATOM 3950 C C . ALA B 1 123 ? 11.562 9.977 -4.477 1 97.5 123 ALA B C 1
ATOM 3952 O O . ALA B 1 123 ? 12.773 10.195 -4.438 1 97.5 123 ALA B O 1
ATOM 3953 N N . THR B 1 124 ? 10.68 10.914 -4.238 1 98.12 124 THR B N 1
ATOM 3954 C CA . THR B 1 124 ? 11.039 12.156 -3.557 1 98.12 124 THR B CA 1
ATOM 3955 C C . THR B 1 124 ? 10.078 12.43 -2.398 1 98.12 124 THR B C 1
ATOM 3957 O O . THR B 1 124 ? 9.039 11.781 -2.285 1 98.12 124 THR B O 1
ATOM 3960 N N . CYS B 1 125 ? 10.461 13.266 -1.526 1 98.19 125 CYS B N 1
ATOM 3961 C CA . CYS B 1 125 ? 9.625 13.594 -0.374 1 98.19 125 CYS B CA 1
ATOM 3962 C C . CYS B 1 125 ? 9.781 15.055 0.013 1 98.19 125 CYS B C 1
ATOM 3964 O O . CYS B 1 125 ? 10.641 15.758 -0.524 1 98.19 125 CYS B O 1
ATOM 3966 N N . LEU B 1 126 ? 8.875 15.531 0.847 1 98.12 126 LEU B N 1
ATOM 3967 C CA . LEU B 1 126 ? 9.016 16.844 1.469 1 98.12 126 LEU B CA 1
ATOM 3968 C C . LEU B 1 126 ? 10.109 16.828 2.531 1 98.12 126 LEU B C 1
ATOM 3970 O O . LEU B 1 126 ? 10.234 15.867 3.285 1 98.12 126 LEU B O 1
ATOM 3974 N N . ARG B 1 127 ? 10.875 17.953 2.561 1 98.5 127 ARG B N 1
ATOM 3975 C CA . ARG B 1 127 ? 11.961 18.031 3.531 1 98.5 127 ARG B CA 1
ATOM 3976 C C . ARG B 1 127 ? 12.078 19.453 4.102 1 98.5 127 ARG B C 1
ATOM 3978 O O . ARG B 1 127 ? 11.891 20.438 3.385 1 98.5 127 ARG B O 1
ATOM 3985 N N . PHE B 1 128 ? 12.289 19.578 5.379 1 98.5 128 PHE B N 1
ATOM 3986 C CA . PHE B 1 128 ? 12.641 20.797 6.094 1 98.5 128 PHE B CA 1
ATOM 3987 C C . PHE B 1 128 ? 14.109 20.766 6.508 1 98.5 128 PHE B C 1
ATOM 3989 O O . PHE B 1 128 ? 14.523 19.922 7.305 1 98.5 128 PHE B O 1
ATOM 3996 N N . GLU B 1 129 ? 14.859 21.719 6.023 1 98.31 129 GLU B N 1
ATOM 3997 C CA . GLU B 1 129 ? 16.281 21.812 6.352 1 98.31 129 GLU B CA 1
ATOM 3998 C C . GLU B 1 129 ? 16.578 23.047 7.195 1 98.31 129 GLU B C 1
ATOM 4000 O O . GLU B 1 129 ? 16.266 24.172 6.793 1 98.31 129 GLU B O 1
ATOM 4005 N N . ALA B 1 130 ? 17.25 22.797 8.25 1 97.5 130 ALA B N 1
ATOM 4006 C CA . ALA B 1 130 ? 17.594 23.875 9.156 1 97.5 130 ALA B CA 1
ATOM 4007 C C . ALA B 1 130 ? 18.453 24.938 8.453 1 97.5 130 ALA B C 1
ATOM 4009 O O . ALA B 1 130 ? 18.234 26.141 8.633 1 97.5 130 ALA B O 1
ATOM 4010 N N . VAL B 1 131 ? 19.375 24.5 7.656 1 98 131 VAL B N 1
ATOM 4011 C CA . VAL B 1 131 ? 20.297 25.406 6.973 1 98 131 VAL B CA 1
ATOM 4012 C C . VAL B 1 131 ? 19.531 26.297 5.996 1 98 131 VAL B C 1
ATOM 4014 O O . VAL B 1 131 ? 19.734 27.5 5.965 1 98 131 VAL B O 1
ATOM 4017 N N . ARG B 1 132 ? 18.688 25.672 5.234 1 98.12 132 ARG B N 1
ATOM 4018 C CA . ARG B 1 132 ? 17.922 26.422 4.246 1 98.12 132 ARG B CA 1
ATOM 4019 C C . ARG B 1 132 ? 16.953 27.375 4.926 1 98.12 132 ARG B C 1
ATOM 4021 O O . ARG B 1 132 ? 16.703 28.484 4.422 1 98.12 132 ARG B O 1
ATOM 4028 N N . MET B 1 133 ? 16.344 26.953 5.98 1 97.62 133 MET B N 1
ATOM 4029 C CA . MET B 1 133 ? 15.43 27.828 6.719 1 97.62 133 MET B CA 1
ATOM 4030 C C . MET B 1 133 ? 16.172 29.016 7.293 1 97.62 133 MET B C 1
ATOM 4032 O O . MET B 1 133 ? 15.68 30.156 7.234 1 97.62 133 MET B O 1
ATOM 4036 N N . ALA B 1 134 ? 17.359 28.781 7.844 1 97.81 134 ALA B N 1
ATOM 4037 C CA . ALA B 1 134 ? 18.188 29.859 8.367 1 97.81 134 ALA B CA 1
ATOM 4038 C C . ALA B 1 134 ? 18.578 30.828 7.258 1 97.81 134 ALA B C 1
ATOM 4040 O O . ALA B 1 134 ? 18.562 32.062 7.457 1 97.81 134 ALA B O 1
ATOM 4041 N N . ALA B 1 135 ? 18.984 30.266 6.117 1 98.12 135 ALA B N 1
ATOM 4042 C CA . ALA B 1 135 ? 19.344 31.109 4.98 1 98.12 135 ALA B CA 1
ATOM 4043 C C . ALA B 1 135 ? 18.188 32.031 4.582 1 98.12 135 ALA B C 1
ATOM 4045 O O . ALA B 1 135 ? 18.391 33.188 4.254 1 98.12 135 ALA B O 1
ATOM 4046 N N . PHE B 1 136 ? 17.078 31.406 4.582 1 97.5 136 PHE B N 1
ATOM 4047 C CA . PHE B 1 136 ? 15.883 32.188 4.223 1 97.5 136 PHE B CA 1
ATOM 4048 C C . PHE B 1 136 ? 15.641 33.281 5.219 1 97.5 136 PHE B C 1
ATOM 4050 O O . PHE B 1 136 ? 15.469 34.469 4.832 1 97.5 136 PHE B O 1
ATOM 4057 N N . GLU B 1 137 ? 15.617 33.062 6.527 1 96.81 137 GLU B N 1
ATOM 4058 C CA . GLU B 1 137 ? 15.266 34.031 7.562 1 96.81 137 GLU B CA 1
ATOM 4059 C C . GLU B 1 137 ? 16.312 35.125 7.68 1 96.81 137 GLU B C 1
ATOM 4061 O O . GLU B 1 137 ? 15.984 36.312 7.793 1 96.81 137 GLU B O 1
ATOM 4066 N N . VAL B 1 138 ? 17.594 34.719 7.617 1 97.31 138 VAL B N 1
ATOM 4067 C CA . VAL B 1 138 ? 18.672 35.656 7.926 1 97.31 138 VAL B CA 1
ATOM 4068 C C . VAL B 1 138 ? 19.062 36.438 6.672 1 97.31 138 VAL B C 1
ATOM 4070 O O . VAL B 1 138 ? 19.188 37.656 6.719 1 97.31 138 VAL B O 1
ATOM 4073 N N . HIS B 1 139 ? 19.109 35.75 5.562 1 96.94 139 HIS B N 1
ATOM 4074 C CA . HIS B 1 139 ? 19.75 36.375 4.41 1 96.94 139 HIS B CA 1
ATOM 4075 C C . HIS B 1 139 ? 18.719 36.812 3.367 1 96.94 139 HIS B C 1
ATOM 4077 O O . HIS B 1 139 ? 18.938 37.781 2.645 1 96.94 139 HIS B O 1
ATOM 4083 N N . MET B 1 140 ? 17.656 36.062 3.23 1 95.88 140 MET B N 1
ATOM 4084 C CA . MET B 1 140 ? 16.641 36.406 2.236 1 95.88 140 MET B CA 1
ATOM 4085 C C . MET B 1 140 ? 15.641 37.406 2.82 1 95.88 140 MET B C 1
ATOM 4087 O O . MET B 1 140 ? 15.406 38.469 2.244 1 95.88 140 MET B O 1
ATOM 4091 N N . LEU B 1 141 ? 15.102 37.062 3.961 1 94.5 141 LEU B N 1
ATOM 4092 C CA . LEU B 1 141 ? 14.109 37.906 4.621 1 94.5 141 LEU B CA 1
ATOM 4093 C C . LEU B 1 141 ? 14.789 39.031 5.398 1 94.5 141 LEU B C 1
ATOM 4095 O O . LEU B 1 141 ? 14.242 40.125 5.52 1 94.5 141 LEU B O 1
ATOM 4099 N N . GLY B 1 142 ? 15.914 38.75 5.969 1 94.25 142 GLY B N 1
ATOM 4100 C CA . GLY B 1 142 ? 16.594 39.719 6.812 1 94.25 142 GLY B CA 1
ATOM 4101 C C . GLY B 1 142 ? 15.859 40.031 8.109 1 94.25 142 GLY B C 1
ATOM 4102 O O . GLY B 1 142 ? 15.742 41.188 8.516 1 94.25 142 GLY B O 1
ATOM 4103 N N . ARG B 1 143 ? 15.258 39.031 8.695 1 90.38 143 ARG B N 1
ATOM 4104 C CA . ARG B 1 143 ? 14.508 39.188 9.93 1 90.38 143 ARG B CA 1
ATOM 4105 C C . ARG B 1 143 ? 15.422 39.625 11.078 1 90.38 143 ARG B C 1
ATOM 4107 O O . ARG B 1 143 ? 16.516 39.062 11.242 1 90.38 143 ARG B O 1
ATOM 4114 N N . ARG B 1 144 ? 14.875 40.5 11.812 1 81.69 144 ARG B N 1
ATOM 4115 C CA . ARG B 1 144 ? 15.617 40.969 12.977 1 81.69 144 ARG B CA 1
ATOM 4116 C C . ARG B 1 144 ? 15.781 39.875 14.016 1 81.69 144 ARG B C 1
ATOM 4118 O O . ARG B 1 144 ? 14.836 39.125 14.289 1 81.69 144 ARG B O 1
ATOM 4125 N N . ALA B 1 145 ? 16.875 39.594 14.625 1 87.12 145 ALA B N 1
ATOM 4126 C CA . ALA B 1 145 ? 17.156 38.656 15.719 1 87.12 145 ALA B CA 1
ATOM 4127 C C . ALA B 1 145 ? 17.172 37.219 15.234 1 87.12 145 ALA B C 1
ATOM 4129 O O . ALA B 1 145 ? 17.219 36.281 16.047 1 87.12 145 ALA B O 1
ATOM 4130 N N . ALA B 1 146 ? 16.984 37.031 13.891 1 91.62 146 ALA B N 1
ATOM 4131 C CA . ALA B 1 146 ? 16.938 35.656 13.352 1 91.62 146 ALA B CA 1
ATOM 4132 C C . ALA B 1 146 ? 18.203 34.906 13.703 1 91.62 146 ALA B C 1
ATOM 4134 O O . ALA B 1 146 ? 18.172 33.688 13.914 1 91.62 146 ALA B O 1
ATOM 4135 N N . GLU B 1 147 ? 19.281 35.562 13.789 1 93.31 147 GLU B N 1
ATOM 4136 C CA . GLU B 1 147 ? 20.562 34.906 14.07 1 93.31 147 GLU B CA 1
ATOM 4137 C C . GLU B 1 147 ? 20.562 34.281 15.461 1 93.31 147 GLU B C 1
ATOM 4139 O O . GLU B 1 147 ? 21.266 33.281 15.688 1 93.31 147 GLU B O 1
ATOM 4144 N N . ASP B 1 148 ? 19.75 34.781 16.328 1 93.25 148 ASP B N 1
ATOM 4145 C CA . ASP B 1 148 ? 19.703 34.281 17.688 1 93.25 148 ASP B CA 1
ATOM 4146 C C . ASP B 1 148 ? 18.953 32.938 17.75 1 93.25 148 ASP B C 1
ATOM 4148 O O . ASP B 1 148 ? 19.047 32.219 18.734 1 93.25 148 ASP B O 1
ATOM 4152 N N . ASP B 1 149 ? 18.234 32.625 16.719 1 93.06 149 ASP B N 1
ATOM 4153 C CA . ASP B 1 149 ? 17.359 31.453 16.719 1 93.06 149 ASP B CA 1
ATOM 4154 C C . ASP B 1 149 ? 18.109 30.219 16.234 1 93.06 149 ASP B C 1
ATOM 4156 O O . ASP B 1 149 ? 17.594 29.109 16.297 1 93.06 149 ASP B O 1
ATOM 4160 N N . TYR B 1 150 ? 19.422 30.375 15.734 1 94.81 150 TYR B N 1
ATOM 4161 C CA . TYR B 1 150 ? 20.141 29.266 15.117 1 94.81 150 TYR B CA 1
ATOM 4162 C C . TYR B 1 150 ? 21.562 29.156 15.695 1 94.81 150 TYR B C 1
ATOM 4164 O O . TYR B 1 150 ? 22.172 30.172 16.016 1 94.81 150 TYR B O 1
ATOM 4172 N N . PRO B 1 151 ? 22.016 27.922 15.805 1 95.31 151 PRO B N 1
ATOM 4173 C CA . PRO B 1 151 ? 23.422 27.75 16.203 1 95.31 151 PRO B CA 1
ATOM 4174 C C . PRO B 1 151 ? 24.406 28.297 15.172 1 95.31 151 PRO B C 1
ATOM 4176 O O . PRO B 1 151 ? 24.078 28.375 13.984 1 95.31 151 PRO B O 1
ATOM 4179 N N . ASP B 1 152 ? 25.656 28.531 15.648 1 96.75 152 ASP B N 1
ATOM 4180 C CA . ASP B 1 152 ? 26.68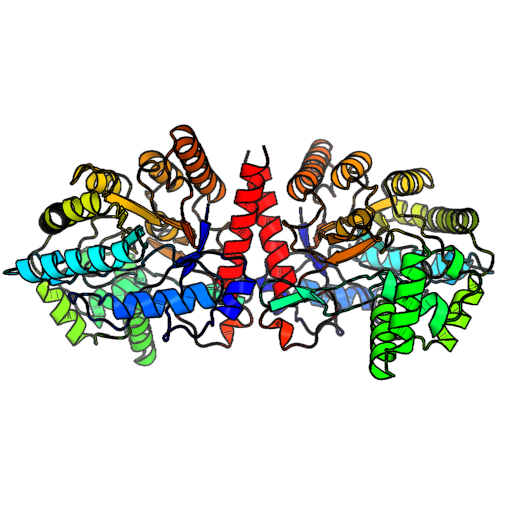8 29.141 14.82 1 96.75 152 ASP B CA 1
ATOM 4181 C C . ASP B 1 152 ? 27 28.297 13.594 1 96.75 152 ASP B C 1
ATOM 4183 O O . ASP B 1 152 ? 27.234 28.828 12.508 1 96.75 152 ASP B O 1
ATOM 4187 N N . ASP B 1 153 ? 27.047 27.078 13.797 1 97.06 153 ASP B N 1
ATOM 4188 C CA . ASP B 1 153 ? 27.391 26.188 12.688 1 97.06 153 ASP B CA 1
ATOM 4189 C C . ASP B 1 153 ? 26.328 26.219 11.594 1 97.06 153 ASP B C 1
ATOM 4191 O O . ASP B 1 153 ? 26.656 26.188 10.406 1 97.06 153 ASP B O 1
ATOM 4195 N N . ILE B 1 154 ? 25.047 26.328 11.945 1 97.44 154 ILE B N 1
ATOM 4196 C CA . ILE B 1 154 ? 23.938 26.422 10.992 1 97.44 154 ILE B CA 1
ATOM 4197 C C . ILE B 1 154 ? 24 27.766 10.273 1 97.44 154 ILE B C 1
ATOM 4199 O O . ILE B 1 154 ? 23.781 27.844 9.062 1 97.44 154 ILE B O 1
ATOM 4203 N N . LEU B 1 155 ? 24.328 28.812 11.031 1 97.75 155 LEU B N 1
ATOM 4204 C CA . LEU B 1 155 ? 24.406 30.156 10.453 1 97.75 155 LEU B CA 1
ATOM 4205 C C . LEU B 1 155 ? 25.516 30.203 9.398 1 97.75 155 LEU B C 1
ATOM 4207 O O . LEU B 1 155 ? 25.328 30.828 8.344 1 97.75 155 LEU B O 1
ATOM 4211 N N . ALA B 1 156 ? 26.625 29.547 9.727 1 98.19 156 ALA B N 1
ATOM 4212 C CA . ALA B 1 156 ? 27.734 29.516 8.781 1 98.19 156 ALA B CA 1
ATOM 4213 C C . ALA B 1 156 ? 27.344 28.797 7.496 1 98.19 156 ALA B C 1
ATOM 4215 O O . ALA B 1 156 ? 27.625 29.281 6.395 1 98.19 156 ALA B O 1
ATOM 4216 N N . LYS B 1 157 ? 26.703 27.672 7.609 1 98.25 157 LYS B N 1
ATOM 4217 C CA . LYS B 1 157 ? 26.25 26.891 6.457 1 98.25 157 LYS B CA 1
ATOM 4218 C C . LYS B 1 157 ? 25.188 27.641 5.664 1 98.25 157 LYS B C 1
ATOM 4220 O O . LYS B 1 157 ? 25.141 27.562 4.438 1 98.25 157 LYS B O 1
ATOM 4225 N N . ALA B 1 158 ? 24.359 28.328 6.34 1 98.25 158 ALA B N 1
ATOM 4226 C CA . ALA B 1 158 ? 23.297 29.125 5.711 1 98.25 158 ALA B CA 1
ATOM 4227 C C . ALA B 1 158 ? 23.891 30.25 4.863 1 98.25 158 ALA B C 1
ATOM 4229 O O . ALA B 1 158 ? 23.438 30.484 3.742 1 98.25 158 ALA B O 1
ATOM 4230 N N . ALA B 1 159 ? 24.859 30.922 5.426 1 97.88 159 ALA B N 1
ATOM 4231 C CA . ALA B 1 159 ? 25.531 31.984 4.691 1 97.88 159 ALA B CA 1
ATOM 4232 C C . ALA B 1 159 ? 26.203 31.453 3.432 1 97.88 159 ALA B C 1
ATOM 4234 O O . ALA B 1 159 ? 26.141 32.062 2.369 1 97.88 159 ALA B O 1
ATOM 4235 N N . ALA B 1 160 ? 26.828 30.297 3.617 1 98.5 160 ALA B N 1
ATOM 4236 C CA . ALA B 1 160 ? 27.5 29.656 2.486 1 98.5 160 ALA B CA 1
ATOM 4237 C C . ALA B 1 160 ? 26.484 29.281 1.401 1 98.5 160 ALA B C 1
ATOM 4239 O O . ALA B 1 160 ? 26.75 29.484 0.211 1 98.5 160 ALA B O 1
ATOM 4240 N N . TRP B 1 161 ? 25.391 28.703 1.776 1 98.31 161 TRP B N 1
ATOM 4241 C CA . TRP B 1 161 ? 24.359 28.344 0.817 1 98.31 161 TRP B CA 1
ATOM 4242 C C . TRP B 1 161 ? 23.859 29.578 0.073 1 98.31 161 TRP B C 1
ATOM 4244 O O . TRP B 1 161 ? 23.703 29.562 -1.15 1 98.31 161 TRP B O 1
ATOM 4254 N N . PHE B 1 162 ? 23.562 30.688 0.773 1 98 162 PHE B N 1
ATOM 4255 C CA . PHE B 1 162 ? 23.016 31.891 0.182 1 98 162 PHE B CA 1
ATOM 4256 C C . PHE B 1 162 ? 23.969 32.5 -0.836 1 98 162 PHE B C 1
ATOM 4258 O O . PHE B 1 162 ? 23.547 32.969 -1.896 1 98 162 PHE B O 1
ATOM 4265 N N . GLN B 1 163 ? 25.219 32.438 -0.496 1 97.88 163 GLN B N 1
ATOM 4266 C CA . GLN B 1 163 ? 26.234 33 -1.389 1 97.88 163 GLN B CA 1
ATOM 4267 C C . GLN B 1 163 ? 26.344 32.156 -2.668 1 97.88 163 GLN B C 1
ATOM 4269 O O . GLN B 1 163 ? 26.578 32.719 -3.748 1 97.88 163 GLN B O 1
ATOM 4274 N N . ALA B 1 164 ? 26.141 30.922 -2.518 1 98.12 164 ALA B N 1
ATOM 4275 C CA . ALA B 1 164 ? 26.297 30 -3.654 1 98.12 164 ALA B CA 1
ATOM 4276 C C . ALA B 1 164 ? 25 29.938 -4.469 1 98.12 164 ALA B C 1
ATOM 4278 O O . ALA B 1 164 ? 25.031 29.609 -5.66 1 98.12 164 ALA B O 1
ATOM 4279 N N . ALA B 1 165 ? 23.844 30.219 -3.887 1 97.94 165 ALA B N 1
ATOM 4280 C CA . ALA B 1 165 ? 22.531 30.047 -4.496 1 97.94 165 ALA B CA 1
ATOM 4281 C C . ALA B 1 165 ? 22.297 31.078 -5.598 1 97.94 165 ALA B C 1
ATOM 4283 O O . ALA B 1 165 ? 22.672 32.25 -5.457 1 97.94 165 ALA B O 1
ATOM 4284 N N . ASN B 1 166 ? 21.797 30.641 -6.699 1 97.62 166 ASN B N 1
ATOM 4285 C CA . ASN B 1 166 ? 21.359 31.562 -7.746 1 97.62 166 ASN B CA 1
ATOM 4286 C C . ASN B 1 166 ? 19.906 31.969 -7.574 1 97.62 166 ASN B C 1
ATOM 4288 O O . ASN B 1 166 ? 19.281 31.609 -6.57 1 97.62 166 ASN B O 1
ATOM 4292 N N . ASP B 1 167 ? 19.375 32.688 -8.492 1 96.69 167 ASP B N 1
ATOM 4293 C CA . ASP B 1 167 ? 18.016 33.219 -8.383 1 96.69 167 ASP B CA 1
ATOM 4294 C C . ASP B 1 167 ? 16.984 32.094 -8.391 1 96.69 167 ASP B C 1
ATOM 4296 O O . ASP B 1 167 ? 15.977 32.156 -7.688 1 96.69 167 ASP B O 1
ATOM 4300 N N . ALA B 1 168 ? 17.281 31.172 -9.18 1 96.94 168 ALA B N 1
ATOM 4301 C CA . ALA B 1 168 ? 16.375 30.031 -9.266 1 96.94 168 ALA B CA 1
ATOM 4302 C C . ALA B 1 168 ? 16.328 29.266 -7.949 1 96.94 168 ALA B C 1
ATOM 4304 O O . ALA B 1 168 ? 15.258 28.812 -7.523 1 96.94 168 ALA B O 1
ATOM 4305 N N . ASP B 1 169 ? 17.453 29.078 -7.324 1 97.19 169 ASP B N 1
ATOM 4306 C CA . ASP B 1 169 ? 17.547 28.422 -6.027 1 97.19 169 ASP B CA 1
ATOM 4307 C C . ASP B 1 169 ? 16.719 29.156 -4.977 1 97.19 169 ASP B C 1
ATOM 4309 O O . ASP B 1 169 ? 15.961 28.531 -4.227 1 97.19 169 ASP B O 1
ATOM 4313 N N . ARG B 1 170 ? 16.891 30.406 -4.957 1 96.94 170 ARG B N 1
ATOM 4314 C CA . ARG B 1 170 ? 16.203 31.234 -3.963 1 96.94 170 ARG B CA 1
ATOM 4315 C C . ARG B 1 170 ? 14.695 31.266 -4.215 1 96.94 170 ARG B C 1
ATOM 4317 O O . ARG B 1 170 ? 13.906 31.219 -3.27 1 96.94 170 ARG B O 1
ATOM 4324 N N . ALA B 1 171 ? 14.383 31.328 -5.449 1 95.44 171 ALA B N 1
ATOM 4325 C CA . ALA B 1 171 ? 12.969 31.297 -5.809 1 95.44 171 ALA B CA 1
ATOM 4326 C C . ALA B 1 171 ? 12.328 29.969 -5.41 1 95.44 171 ALA B C 1
ATOM 4328 O O . ALA B 1 171 ? 11.195 29.938 -4.934 1 95.44 171 ALA B O 1
ATOM 4329 N N . ALA B 1 172 ? 13.039 28.875 -5.578 1 95.5 172 ALA B N 1
ATOM 4330 C CA . ALA B 1 172 ? 12.555 27.547 -5.207 1 95.5 172 ALA B CA 1
ATOM 4331 C C . ALA B 1 172 ? 12.367 27.438 -3.695 1 95.5 172 ALA B C 1
ATOM 4333 O O . ALA B 1 172 ? 11.406 26.828 -3.225 1 95.5 172 ALA B O 1
ATOM 4334 N N . LEU B 1 173 ? 13.258 27.953 -3 1 96.81 173 LEU B N 1
ATOM 4335 C CA . LEU B 1 173 ? 13.164 27.938 -1.544 1 96.81 173 LEU B CA 1
ATOM 4336 C C . LEU B 1 173 ? 11.953 28.734 -1.068 1 96.81 173 LEU B C 1
ATOM 4338 O O . LEU B 1 173 ? 11.188 28.25 -0.228 1 96.81 173 LEU B O 1
ATOM 4342 N N . LEU B 1 174 ? 11.766 29.906 -1.613 1 94.69 174 LEU B N 1
ATOM 4343 C CA . LEU B 1 174 ? 10.594 30.719 -1.27 1 94.69 174 LEU B CA 1
ATOM 4344 C C . LEU B 1 174 ? 9.305 29.984 -1.608 1 94.69 174 LEU B C 1
ATOM 4346 O O . LEU B 1 174 ? 8.367 29.953 -0.808 1 94.69 174 LEU B O 1
ATOM 4350 N N . ALA B 1 175 ? 9.289 29.406 -2.732 1 92.81 175 ALA B N 1
ATOM 4351 C CA . ALA B 1 175 ? 8.109 28.656 -3.162 1 92.81 175 ALA B CA 1
ATOM 4352 C C . ALA B 1 175 ? 7.812 27.516 -2.207 1 92.81 175 ALA B C 1
ATOM 4354 O O . ALA B 1 175 ? 6.648 27.25 -1.885 1 92.81 175 ALA B O 1
ATOM 4355 N N . ALA B 1 176 ? 8.844 26.812 -1.771 1 94.81 176 ALA B N 1
ATOM 4356 C CA . ALA B 1 176 ? 8.68 25.688 -0.847 1 94.81 176 ALA B CA 1
ATOM 4357 C C . ALA B 1 176 ? 8.109 26.156 0.489 1 94.81 176 ALA B C 1
ATOM 4359 O O . ALA B 1 176 ? 7.191 25.547 1.03 1 94.81 176 ALA B O 1
ATOM 4360 N N . ILE B 1 177 ? 8.617 27.203 0.913 1 93.25 177 ILE B N 1
ATOM 4361 C CA . ILE B 1 177 ? 8.219 27.734 2.207 1 93.25 177 ILE B CA 1
ATOM 4362 C C . ILE B 1 177 ? 6.766 28.203 2.143 1 93.25 177 ILE B C 1
ATOM 4364 O O . ILE B 1 177 ? 6.016 28.062 3.111 1 93.25 177 ILE B O 1
ATOM 4368 N N . MET B 1 178 ? 6.32 28.609 0.996 1 89.19 178 MET B N 1
ATOM 4369 C CA . MET B 1 178 ? 4.98 29.156 0.832 1 89.19 178 MET B CA 1
ATOM 4370 C C . MET B 1 178 ? 3.98 28.062 0.459 1 89.19 178 MET B C 1
ATOM 4372 O O . MET B 1 178 ? 2.773 28.312 0.435 1 89.19 178 MET B O 1
ATOM 4376 N N . ALA B 1 179 ? 4.441 26.875 0.253 1 84.56 179 ALA B N 1
ATOM 4377 C CA . ALA B 1 179 ? 3.6 25.812 -0.283 1 84.56 179 ALA B CA 1
ATOM 4378 C C . ALA B 1 179 ? 2.557 25.359 0.738 1 84.56 179 ALA B C 1
ATOM 4380 O O . ALA B 1 179 ? 1.508 24.828 0.371 1 84.56 179 ALA B O 1
ATOM 4381 N N . GLY B 1 180 ? 2.805 25.5 2.021 1 73.19 180 GLY B N 1
ATOM 4382 C CA . GLY B 1 180 ? 1.916 25.016 3.068 1 73.19 180 GLY B CA 1
ATOM 4383 C C . GLY B 1 180 ? 0.65 25.844 3.197 1 73.19 180 GLY B C 1
ATOM 4384 O O . GLY B 1 180 ? -0.225 25.531 4.004 1 73.19 180 GLY B O 1
ATOM 4385 N N . LEU B 1 181 ? 0.576 26.922 2.543 1 62.94 181 LEU B N 1
ATOM 4386 C CA . LEU B 1 181 ? -0.627 27.75 2.592 1 62.94 181 LEU B CA 1
ATOM 4387 C C . LEU B 1 181 ? -1.688 27.219 1.635 1 62.94 181 LEU B C 1
ATOM 4389 O O . LEU B 1 181 ? -1.499 27.234 0.416 1 62.94 181 LEU B O 1
ATOM 4393 N N . PRO B 1 182 ? -2.717 26.312 2.355 1 55.16 182 PRO B N 1
ATOM 4394 C CA . PRO B 1 182 ? -3.771 25.859 1.448 1 55.16 182 PRO B CA 1
ATOM 4395 C C . PRO B 1 182 ? -4.453 27 0.708 1 55.16 182 PRO B C 1
ATOM 4397 O O . PRO B 1 182 ? -4.602 28.094 1.262 1 55.16 182 PRO B O 1
ATOM 4400 N N . GLY B 1 183 ? -4.836 26.828 -0.58 1 51.38 183 GLY B N 1
ATOM 4401 C CA . GLY B 1 183 ? -5.574 27.812 -1.365 1 51.38 183 GLY B CA 1
ATOM 4402 C C . GLY B 1 183 ? -4.699 28.922 -1.904 1 51.38 183 GLY B C 1
ATOM 4403 O O . GLY B 1 183 ? -4.293 29.828 -1.158 1 51.38 183 GLY B O 1
ATOM 4404 N N . ALA B 1 184 ? -3.717 28.547 -2.914 1 49.97 184 ALA B N 1
ATOM 4405 C CA . ALA B 1 184 ? -2.867 29.422 -3.717 1 49.97 184 ALA B CA 1
ATOM 4406 C C . ALA B 1 184 ? -3.1 30.891 -3.365 1 49.97 184 ALA B C 1
ATOM 4408 O O . ALA B 1 184 ? -2.602 31.781 -4.051 1 49.97 184 ALA B O 1
ATOM 4409 N N . PHE B 1 185 ? -4 31.203 -2.488 1 46.72 185 PHE B N 1
ATOM 4410 C CA . PHE B 1 185 ? -4.465 32.562 -2.666 1 46.72 185 PHE B CA 1
ATOM 4411 C C . PHE B 1 185 ? -3.311 33.562 -2.533 1 46.72 185 PHE B C 1
ATOM 4413 O O . PHE B 1 185 ? -3.172 34.469 -3.348 1 46.72 185 PHE B O 1
ATOM 4420 N N . ASP B 1 186 ? -2.734 33.594 -1.072 1 57.88 186 ASP B N 1
ATOM 4421 C CA . ASP B 1 186 ? -1.907 34.812 -0.982 1 57.88 186 ASP B CA 1
ATOM 4422 C C . ASP B 1 186 ? -0.431 34.438 -0.839 1 57.88 186 ASP B C 1
ATOM 4424 O O . ASP B 1 186 ? 0.09 34.375 0.276 1 57.88 186 ASP B O 1
ATOM 4428 N N . ARG B 1 187 ? 0.16 33.875 -2.072 1 72.5 187 ARG B N 1
ATOM 4429 C CA . ARG B 1 187 ? 1.612 33.719 -2.02 1 72.5 187 ARG B CA 1
ATOM 4430 C C . ARG B 1 187 ? 2.287 35.094 -1.888 1 72.5 187 ARG B C 1
ATOM 4432 O O . ARG B 1 187 ? 1.881 36.062 -2.535 1 72.5 187 ARG B O 1
ATOM 4439 N N . TYR B 1 188 ? 3.072 35.062 -0.852 1 80 188 TYR B N 1
ATOM 4440 C CA . TYR B 1 188 ? 3.848 36.25 -0.574 1 80 188 TYR B CA 1
ATOM 4441 C C . TYR B 1 188 ? 5.195 36.219 -1.286 1 80 188 TYR B C 1
ATOM 4443 O O . TYR B 1 188 ? 5.832 35.156 -1.359 1 80 188 TYR B O 1
ATOM 4451 N N . ASP B 1 189 ? 5.465 37.375 -1.903 1 89 189 ASP B N 1
ATOM 4452 C CA . ASP B 1 189 ? 6.898 37.562 -2.115 1 89 189 ASP B CA 1
ATOM 4453 C C . ASP B 1 189 ? 7.602 37.938 -0.815 1 89 189 ASP B C 1
ATOM 4455 O O . ASP B 1 189 ? 6.977 37.969 0.247 1 89 189 ASP B O 1
ATOM 4459 N N . VAL B 1 190 ? 8.844 38.094 -0.921 1 91.69 190 VAL B N 1
ATOM 4460 C CA . VAL B 1 190 ? 9.641 38.344 0.278 1 91.69 190 VAL B CA 1
ATOM 4461 C C . VAL B 1 190 ? 9.117 39.594 0.996 1 91.69 190 VAL B C 1
ATOM 4463 O O . VAL B 1 190 ? 8.945 39.594 2.215 1 91.69 190 VAL B O 1
ATOM 4466 N N . ASP B 1 191 ? 8.844 40.625 0.276 1 92.69 191 ASP B N 1
ATOM 4467 C CA . ASP B 1 191 ? 8.352 41.875 0.871 1 92.69 191 ASP B CA 1
ATOM 4468 C C . ASP B 1 191 ? 6.969 41.688 1.485 1 92.69 191 ASP B C 1
ATOM 4470 O O . ASP B 1 191 ? 6.688 42.219 2.566 1 92.69 191 ASP B O 1
ATOM 4474 N N . GLY B 1 192 ? 6.164 41.062 0.771 1 91.44 192 GLY B N 1
ATOM 4475 C CA . GLY B 1 192 ? 4.844 40.75 1.295 1 91.44 192 GLY B CA 1
ATOM 4476 C C . GLY B 1 192 ? 4.891 39.938 2.576 1 91.44 192 GLY B C 1
ATOM 4477 O O . GLY B 1 192 ? 4.125 40.188 3.508 1 91.44 192 GLY B O 1
ATOM 4478 N N . LEU B 1 193 ? 5.789 38.938 2.604 1 91.75 193 LEU B N 1
ATOM 4479 C CA . LEU B 1 193 ? 5.941 38.125 3.797 1 91.75 193 LEU B CA 1
ATOM 4480 C C . LEU B 1 193 ? 6.453 38.938 4.969 1 91.75 193 LEU B C 1
ATOM 4482 O O . LEU B 1 193 ? 5.984 38.781 6.098 1 91.75 193 LEU B O 1
ATOM 4486 N N . LYS B 1 194 ? 7.344 39.844 4.727 1 91.69 194 LYS B N 1
ATOM 4487 C CA . LYS B 1 194 ? 7.863 40.75 5.758 1 91.69 194 LYS B CA 1
ATOM 4488 C C . LYS B 1 194 ? 6.746 41.594 6.363 1 91.69 194 LYS B C 1
ATOM 4490 O O . LYS B 1 194 ? 6.68 41.75 7.582 1 91.69 194 LYS B O 1
ATOM 4495 N N . ALA B 1 195 ? 5.957 42.062 5.496 1 92.31 195 ALA B N 1
ATOM 4496 C CA . ALA B 1 195 ? 4.84 42.906 5.953 1 92.31 195 ALA B CA 1
ATOM 4497 C C . ALA B 1 195 ? 3.871 42.094 6.801 1 92.31 195 ALA B C 1
ATOM 4499 O O . ALA B 1 195 ? 3.383 42.562 7.828 1 92.31 195 ALA B O 1
ATOM 4500 N N . ALA B 1 196 ? 3.584 40.906 6.375 1 92 196 ALA B N 1
ATOM 4501 C CA . ALA B 1 196 ? 2.68 40.031 7.113 1 92 196 ALA B CA 1
ATOM 4502 C C . ALA B 1 196 ? 3.264 39.656 8.477 1 92 196 ALA B C 1
ATOM 4504 O O . ALA B 1 196 ? 2.539 39.594 9.469 1 92 196 ALA B O 1
ATOM 4505 N N . LEU B 1 197 ? 4.574 39.469 8.523 1 92.88 197 LEU B N 1
ATOM 4506 C CA . LEU B 1 197 ? 5.25 39.125 9.766 1 92.88 197 LEU B CA 1
ATOM 4507 C C . LEU B 1 197 ? 5.211 40.281 10.742 1 92.88 197 LEU B C 1
ATOM 4509 O O . LEU B 1 197 ? 5.078 40.094 11.953 1 92.88 197 LEU B O 1
ATOM 4513 N N . ALA B 1 198 ? 5.258 41.469 10.188 1 93.31 198 ALA B N 1
ATOM 4514 C CA . ALA B 1 198 ? 5.258 42.656 11.023 1 93.31 198 ALA B CA 1
ATOM 4515 C C . ALA B 1 198 ? 3.945 42.812 11.797 1 93.31 198 ALA B C 1
ATOM 4517 O O . ALA B 1 198 ? 3.926 43.344 12.906 1 93.31 198 ALA B O 1
ATOM 4518 N N . ALA B 1 199 ? 2.922 42.281 11.242 1 92.94 199 ALA B N 1
ATOM 4519 C CA . ALA B 1 199 ? 1.613 42.375 11.891 1 92.94 199 ALA B CA 1
ATOM 4520 C C . ALA B 1 199 ? 1.586 41.531 13.164 1 92.94 199 ALA B C 1
ATOM 4522 O O . ALA B 1 199 ? 0.7 41.688 14.008 1 92.94 199 ALA B O 1
ATOM 4523 N N . TYR B 1 200 ? 2.531 40.625 13.352 1 94.44 200 TYR B N 1
ATOM 4524 C CA . TYR B 1 200 ? 2.592 39.75 14.523 1 94.44 200 TYR B CA 1
ATOM 4525 C C . TYR B 1 200 ? 3.619 40.281 15.523 1 94.44 200 TYR B C 1
ATOM 4527 O O . TYR B 1 200 ? 3.861 39.625 16.562 1 94.44 200 TYR B O 1
ATOM 4535 N N . ASP B 1 201 ? 4.227 41.469 15.195 1 92.5 201 ASP B N 1
ATOM 4536 C CA . ASP B 1 201 ? 5.199 42.031 16.125 1 92.5 201 ASP B CA 1
ATOM 4537 C C . ASP B 1 201 ? 4.59 42.25 17.5 1 92.5 201 ASP B C 1
ATOM 4539 O O . ASP B 1 201 ? 3.498 42.812 17.625 1 92.5 201 ASP B O 1
ATOM 4543 N N . GLY B 1 202 ? 5.309 41.719 18.5 1 92.25 202 GLY B N 1
ATOM 4544 C CA . GLY B 1 202 ? 4.879 41.938 19.875 1 92.25 202 GLY B CA 1
ATOM 4545 C C . GLY B 1 202 ? 3.941 40.844 20.375 1 92.25 202 GLY B C 1
ATOM 4546 O O . GLY B 1 202 ? 3.57 40.844 21.547 1 92.25 202 GLY B O 1
ATOM 4547 N N . ILE B 1 203 ? 3.52 39.938 19.609 1 96.19 203 ILE B N 1
ATOM 4548 C CA . ILE B 1 203 ? 2.641 38.844 20.016 1 96.19 203 ILE B CA 1
ATOM 4549 C C . ILE B 1 203 ? 3.471 37.625 20.359 1 96.19 203 ILE B C 1
ATOM 4551 O O . ILE B 1 203 ? 3.881 36.875 19.469 1 96.19 203 ILE B O 1
ATOM 4555 N N . GLY B 1 204 ? 3.742 37.406 21.578 1 96.44 204 GLY B N 1
ATOM 4556 C CA . GLY B 1 204 ? 4.492 36.25 22.047 1 96.44 204 GLY B CA 1
ATOM 4557 C C . GLY B 1 204 ? 3.617 35.031 22.328 1 96.44 204 GLY B C 1
ATOM 4558 O O . GLY B 1 204 ? 2.436 35.031 21.984 1 96.44 204 GLY B O 1
ATOM 4559 N N . ARG B 1 205 ? 4.156 34.125 22.875 1 97.44 205 ARG B N 1
ATOM 4560 C CA . ARG B 1 205 ? 3.48 32.844 23.156 1 97.44 205 ARG B CA 1
ATOM 4561 C C . ARG B 1 205 ? 2.25 33.062 24.031 1 97.44 205 ARG B C 1
ATOM 4563 O O . ARG B 1 205 ? 1.173 32.531 23.734 1 97.44 205 ARG B O 1
ATOM 4570 N N . ASP B 1 206 ? 2.426 33.812 25.109 1 98 206 ASP B N 1
ATOM 4571 C CA . ASP B 1 206 ? 1.332 34.062 26.047 1 98 206 ASP B CA 1
ATOM 4572 C C . ASP B 1 206 ? 0.174 34.781 25.359 1 98 206 ASP B C 1
ATOM 4574 O O . ASP B 1 206 ? -0.991 34.438 25.578 1 98 206 ASP B O 1
ATOM 4578 N N . ALA B 1 207 ? 0.518 35.781 24.609 1 98 207 ALA B N 1
ATOM 4579 C CA . ALA B 1 207 ? -0.514 36.562 23.906 1 98 207 ALA B CA 1
ATOM 4580 C C . ALA B 1 207 ? -1.24 35.656 22.891 1 98 207 ALA B C 1
ATOM 4582 O O . ALA B 1 207 ? -2.463 35.75 22.75 1 98 207 ALA B O 1
ATOM 4583 N N . LEU B 1 208 ? -0.504 34.906 22.188 1 98.31 208 LEU B N 1
ATOM 4584 C CA . LEU B 1 208 ? -1.11 34 21.203 1 98.31 208 LEU B CA 1
ATOM 4585 C C . LEU B 1 208 ? -2.016 32.969 21.891 1 98.31 208 LEU B C 1
ATOM 4587 O O . LEU B 1 208 ? -3.104 32.688 21.391 1 98.31 208 LEU B O 1
ATOM 4591 N N . ARG B 1 209 ? -1.608 32.406 23 1 98.62 209 ARG B N 1
ATOM 4592 C CA . ARG B 1 209 ? -2.43 31.469 23.75 1 98.62 209 ARG B CA 1
ATOM 4593 C C . ARG B 1 209 ? -3.707 32.125 24.25 1 98.62 209 ARG B C 1
ATOM 4595 O O . ARG B 1 209 ? -4.777 31.531 24.25 1 98.62 209 ARG B O 1
ATOM 4602 N N . ALA B 1 210 ? -3.572 33.375 24.672 1 98.5 210 ALA B N 1
ATOM 4603 C CA . ALA B 1 210 ? -4.754 34.094 25.125 1 98.5 210 ALA B CA 1
ATOM 4604 C C . ALA B 1 210 ? -5.75 34.281 23.984 1 98.5 210 ALA B C 1
ATOM 4606 O O . ALA B 1 210 ? -6.961 34.156 24.172 1 98.5 210 ALA B O 1
ATOM 4607 N N . ASN B 1 211 ? -5.211 34.625 22.812 1 98.69 211 ASN B N 1
ATOM 4608 C CA . ASN B 1 211 ? -6.07 34.781 21.641 1 98.69 211 ASN B CA 1
ATOM 4609 C C . ASN B 1 211 ? -6.711 33.438 21.266 1 98.69 211 ASN B C 1
ATOM 4611 O O . ASN B 1 211 ? -7.871 33.406 20.859 1 98.69 211 ASN B O 1
ATOM 4615 N N . TYR B 1 212 ? -5.961 32.344 21.406 1 98.75 212 TYR B N 1
ATOM 4616 C CA . TYR B 1 212 ? -6.484 31.016 21.141 1 98.75 212 TYR B CA 1
ATOM 4617 C C . TYR B 1 212 ? -7.602 30.672 22.125 1 98.75 212 TYR B C 1
ATOM 4619 O O . TYR B 1 212 ? -8.656 30.172 21.719 1 98.75 212 TYR B O 1
ATOM 4627 N N . GLN B 1 213 ? -7.359 30.938 23.359 1 98.75 213 GLN B N 1
ATOM 4628 C CA . GLN B 1 213 ? -8.391 30.672 24.359 1 98.75 213 GLN B CA 1
ATOM 4629 C C . GLN B 1 213 ? -9.648 31.484 24.078 1 98.75 213 GLN B C 1
ATOM 4631 O O . GLN B 1 213 ? -10.766 31 24.281 1 98.75 213 GLN B O 1
ATOM 4636 N N . ARG B 1 214 ? -9.477 32.719 23.688 1 98.69 214 ARG B N 1
ATOM 4637 C CA . ARG B 1 214 ? -10.633 33.531 23.328 1 98.69 214 ARG B CA 1
ATOM 4638 C C . ARG B 1 214 ? -11.422 32.875 22.188 1 98.69 214 ARG B C 1
ATOM 4640 O O . ARG B 1 214 ? -12.656 32.844 22.234 1 98.69 214 ARG B O 1
ATOM 4647 N N . PHE B 1 215 ? -10.711 32.469 21.172 1 98.75 215 PHE B N 1
ATOM 4648 C CA . PHE B 1 215 ? -11.367 31.766 20.094 1 98.75 215 PHE B CA 1
ATOM 4649 C C . PHE B 1 215 ? -12.195 30.609 20.625 1 98.75 215 PHE B C 1
ATOM 4651 O O . PHE B 1 215 ? -13.359 30.453 20.25 1 98.75 215 PHE B O 1
ATOM 4658 N N . LEU B 1 216 ? -11.586 29.719 21.453 1 98.88 216 LEU B N 1
ATOM 4659 C CA . LEU B 1 216 ? -12.289 28.562 22.016 1 98.88 216 LEU B CA 1
ATOM 4660 C C . LEU B 1 216 ? -13.523 29.016 22.781 1 98.88 216 LEU B C 1
ATOM 4662 O O . LEU B 1 216 ? -14.602 28.438 22.625 1 98.88 216 LEU B O 1
ATOM 4666 N N . ASN B 1 217 ? -13.367 30.062 23.578 1 98.75 217 ASN B N 1
ATOM 4667 C CA . ASN B 1 217 ? -14.477 30.578 24.375 1 98.75 217 ASN B CA 1
ATOM 4668 C C . ASN B 1 217 ? -15.625 31.062 23.484 1 98.75 217 ASN B C 1
ATOM 4670 O O . ASN B 1 217 ? -16.797 30.938 23.844 1 98.75 217 ASN B O 1
ATOM 4674 N N . GLU B 1 218 ? -15.266 31.625 22.406 1 98.62 218 GLU B N 1
ATOM 4675 C CA . GLU B 1 218 ? -16.25 32.219 21.516 1 98.62 218 GLU B CA 1
ATOM 4676 C C . GLU B 1 218 ? -16.953 31.172 20.672 1 98.62 218 GLU B C 1
ATOM 4678 O O . GLU B 1 218 ? -18.094 31.359 20.25 1 98.62 218 GLU B O 1
ATOM 4683 N N . VAL B 1 219 ? -16.297 30.047 20.422 1 98.69 219 VAL B N 1
ATOM 4684 C CA . VAL B 1 219 ? -16.797 29.188 19.344 1 98.69 219 VAL B CA 1
ATOM 4685 C C . VAL B 1 219 ? -17.234 27.828 19.922 1 98.69 219 VAL B C 1
ATOM 4687 O O . VAL B 1 219 ? -18.172 27.203 19.422 1 98.69 219 VAL B O 1
ATOM 4690 N N . VAL B 1 220 ? -16.672 27.297 21 1 98.88 220 VAL B N 1
ATOM 4691 C CA . VAL B 1 220 ? -16.875 25.938 21.5 1 98.88 220 VAL B CA 1
ATOM 4692 C C . VAL B 1 220 ? -18.297 25.781 22.031 1 98.88 220 VAL B C 1
ATOM 4694 O O . VAL B 1 220 ? -18.922 24.734 21.844 1 98.88 220 VAL B O 1
ATOM 4697 N N . PRO B 1 221 ? -18.875 26.812 22.719 1 98.81 221 PRO B N 1
ATOM 4698 C CA . PRO B 1 221 ? -20.281 26.672 23.141 1 98.81 221 PRO B CA 1
ATOM 4699 C C . PRO B 1 221 ? -21.219 26.359 21.984 1 98.81 221 PRO B C 1
ATOM 4701 O O . PRO B 1 221 ? -22.109 25.5 22.125 1 98.81 221 PRO B O 1
ATOM 4704 N N . THR B 1 222 ? -21.047 27.062 20.906 1 98.81 222 THR B N 1
ATOM 4705 C CA . THR B 1 222 ? -21.844 26.766 19.719 1 98.81 222 THR B CA 1
ATOM 4706 C C . THR B 1 222 ? -21.594 25.344 19.234 1 98.81 222 THR B C 1
ATOM 4708 O O . THR B 1 222 ? -22.516 24.641 18.828 1 98.81 222 THR B O 1
ATOM 4711 N N . ALA B 1 223 ? -20.312 24.922 19.219 1 98.81 223 ALA B N 1
ATOM 4712 C CA . ALA B 1 223 ? -19.969 23.547 18.844 1 98.81 223 ALA B CA 1
ATOM 4713 C C . ALA B 1 223 ? -20.719 22.531 19.703 1 98.81 223 ALA B C 1
ATOM 4715 O O . ALA B 1 223 ? -21.25 21.547 19.203 1 98.81 223 ALA B O 1
ATOM 4716 N N . GLU B 1 224 ? -20.766 22.797 20.984 1 98.62 224 GLU B N 1
ATOM 4717 C CA . GLU B 1 224 ? -21.484 21.922 21.922 1 98.62 224 GLU B CA 1
ATOM 4718 C C . GLU B 1 224 ? -22.953 21.812 21.547 1 98.62 224 GLU B C 1
ATOM 4720 O O . GLU B 1 224 ? -23.516 20.719 21.5 1 98.62 224 GLU B O 1
ATOM 4725 N N . GLU B 1 225 ? -23.5 22.906 21.312 1 98.56 225 GLU B N 1
ATOM 4726 C CA . GLU B 1 225 ? -24.922 22.953 21 1 98.56 225 GLU B CA 1
ATOM 4727 C C . GLU B 1 225 ? -25.234 22.188 19.719 1 98.56 225 GLU B C 1
ATOM 4729 O O . GLU B 1 225 ? -26.266 21.531 19.609 1 98.56 225 GLU B O 1
ATOM 4734 N N . LEU B 1 226 ? -24.359 22.25 18.766 1 98.56 226 LEU B N 1
ATOM 4735 C CA . LEU B 1 226 ? -24.594 21.703 17.438 1 98.56 226 LEU B CA 1
ATOM 4736 C C . LEU B 1 226 ? -24.156 20.25 17.344 1 98.56 226 LEU B C 1
ATOM 4738 O O . LEU B 1 226 ? -24.406 19.578 16.344 1 98.56 226 LEU B O 1
ATOM 4742 N N . GLY B 1 227 ? -23.406 19.75 18.406 1 97.88 227 GLY B N 1
ATOM 4743 C CA . GLY B 1 227 ? -22.828 18.422 18.344 1 97.88 227 GLY B CA 1
ATOM 4744 C C . GLY B 1 227 ? -21.594 18.344 17.469 1 97.88 227 GLY B C 1
ATOM 4745 O O . GLY B 1 227 ? -21.297 17.297 16.891 1 97.88 227 GLY B O 1
ATOM 4746 N N . VAL B 1 228 ? -20.969 19.453 17.266 1 98.38 228 VAL B N 1
ATOM 4747 C CA . VAL B 1 228 ? -19.766 19.547 16.453 1 98.38 228 VAL B CA 1
ATOM 4748 C C . VAL B 1 228 ? -18.531 19.297 17.312 1 98.38 228 VAL B C 1
ATOM 4750 O O . VAL B 1 228 ? -18.484 19.719 18.469 1 98.38 228 VAL B O 1
ATOM 4753 N N . ARG B 1 229 ? -17.547 18.594 16.797 1 98.56 229 ARG B N 1
ATOM 4754 C CA . ARG B 1 229 ? -16.25 18.391 17.406 1 98.56 229 ARG B CA 1
ATOM 4755 C C . ARG B 1 229 ? -15.164 19.156 16.656 1 98.56 229 ARG B C 1
ATOM 4757 O O . ARG B 1 229 ? -14.93 18.906 15.469 1 98.56 229 ARG B O 1
ATOM 4764 N N . LEU B 1 230 ? -14.57 20.047 17.328 1 98.81 230 LEU B N 1
ATOM 4765 C CA . LEU B 1 230 ? -13.414 20.766 16.797 1 98.81 230 LEU B CA 1
ATOM 4766 C C . LEU B 1 230 ? -12.117 20.062 17.188 1 98.81 230 LEU B C 1
ATOM 4768 O O . LEU B 1 230 ? -11.984 19.562 18.297 1 98.81 230 LEU B O 1
ATOM 4772 N N . CYS B 1 231 ? -11.234 20.016 16.312 1 98.88 231 CYS B N 1
ATOM 4773 C CA . CYS B 1 231 ? -9.961 19.391 16.641 1 98.88 231 CYS B CA 1
ATOM 4774 C C . CYS B 1 231 ? -8.797 20.141 16.016 1 98.88 231 CYS B C 1
ATOM 4776 O O . CYS B 1 231 ? -8.781 20.375 14.805 1 98.88 231 CYS B O 1
ATOM 4778 N N . VAL B 1 232 ? -7.855 20.594 16.828 1 98.88 232 VAL B N 1
ATOM 4779 C CA . VAL B 1 232 ? -6.75 21.438 16.391 1 98.88 232 VAL B CA 1
ATOM 4780 C C . VAL B 1 232 ? -5.605 20.578 15.867 1 98.88 232 VAL B C 1
ATOM 4782 O O . VAL B 1 232 ? -5.242 19.578 16.484 1 98.88 232 VAL B O 1
ATOM 4785 N N . HIS B 1 233 ? -5.145 20.875 14.695 1 98.62 233 HIS B N 1
ATOM 4786 C CA . HIS B 1 233 ? -3.93 20.266 14.164 1 98.62 233 HIS B CA 1
ATOM 4787 C C . HIS B 1 233 ? -2.688 20.875 14.797 1 98.62 233 HIS B C 1
ATOM 4789 O O . HIS B 1 233 ? -2.588 22.109 14.938 1 98.62 233 HIS B O 1
ATOM 4795 N N . PRO B 1 234 ? -1.742 20.125 15.172 1 98.62 234 PRO B N 1
ATOM 4796 C CA . PRO B 1 234 ? -0.525 20.656 15.781 1 98.62 234 PRO B CA 1
ATOM 4797 C C . PRO B 1 234 ? 0.325 21.453 14.805 1 98.62 234 PRO B C 1
ATOM 4799 O O . PRO B 1 234 ? 0.086 21.422 13.594 1 98.62 234 PRO B O 1
ATOM 4802 N N . ASP B 1 235 ? 1.255 22.172 15.375 1 98.19 235 ASP B N 1
ATOM 4803 C CA . ASP B 1 235 ? 2.16 23 14.594 1 98.19 235 ASP B CA 1
ATOM 4804 C C . ASP B 1 235 ? 3.043 22.156 13.68 1 98.19 235 ASP B C 1
ATOM 4806 O O . ASP B 1 235 ? 3.508 21.078 14.078 1 98.19 235 ASP B O 1
ATOM 4810 N N . ASP B 1 236 ? 3.271 22.641 12.492 1 97.62 236 ASP B N 1
ATOM 4811 C CA . ASP B 1 236 ? 4.078 21.922 11.516 1 97.62 236 ASP B CA 1
ATOM 4812 C C . ASP B 1 236 ? 4.992 22.875 10.75 1 97.62 236 ASP B C 1
ATOM 4814 O O . ASP B 1 236 ? 4.59 23.453 9.734 1 97.62 236 ASP B O 1
ATOM 4818 N N . PRO B 1 237 ? 6.258 23.078 11.156 1 97.12 237 PRO B N 1
ATOM 4819 C CA . PRO B 1 237 ? 6.914 22.234 12.156 1 97.12 237 PRO B CA 1
ATOM 4820 C C . PRO B 1 237 ? 6.555 22.625 13.586 1 97.12 237 PRO B C 1
ATOM 4822 O O . PRO B 1 237 ? 6.031 23.719 13.82 1 97.12 237 PRO B O 1
ATOM 4825 N N . PRO B 1 238 ? 6.797 21.688 14.492 1 97.94 238 PRO B N 1
ATOM 4826 C CA . PRO B 1 238 ? 6.426 21.891 15.898 1 97.94 238 PRO B CA 1
ATOM 4827 C C . PRO B 1 238 ? 7.48 22.688 16.672 1 97.94 238 PRO B C 1
ATOM 4829 O O . PRO B 1 238 ? 7.926 22.25 17.734 1 97.94 238 PRO B O 1
ATOM 4832 N N . ARG B 1 239 ? 7.859 23.812 16.172 1 96.31 239 ARG B N 1
ATOM 4833 C CA . ARG B 1 239 ? 8.797 24.781 16.75 1 96.31 239 ARG B CA 1
ATOM 4834 C C . ARG B 1 239 ? 8.586 26.172 16.156 1 96.31 239 ARG B C 1
ATOM 4836 O O . ARG B 1 239 ? 8 26.297 15.07 1 96.31 239 ARG B O 1
ATOM 4843 N N . ASP B 1 240 ? 9.086 27.141 16.891 1 95.38 240 ASP B N 1
ATOM 4844 C CA . ASP B 1 240 ? 8.984 28.516 16.375 1 95.38 240 ASP B CA 1
ATOM 4845 C C . ASP B 1 240 ? 9.734 28.672 15.062 1 95.38 240 ASP B C 1
ATOM 4847 O O . ASP B 1 240 ? 10.828 28.109 14.891 1 95.38 240 ASP B O 1
ATOM 4851 N N . ILE B 1 241 ? 9.086 29.312 14.133 1 93 241 ILE B N 1
ATOM 4852 C CA . ILE B 1 241 ? 9.766 29.672 12.891 1 93 241 ILE B CA 1
ATOM 4853 C C . ILE B 1 241 ? 9.422 31.109 12.508 1 93 241 ILE B C 1
ATOM 4855 O O . ILE B 1 241 ? 8.328 31.594 12.805 1 93 241 ILE B O 1
ATOM 4859 N N . LEU B 1 242 ? 10.359 31.828 11.93 1 93.5 242 LEU B N 1
ATOM 4860 C CA . LEU B 1 242 ? 10.156 33.188 11.422 1 93.5 242 LEU B CA 1
ATOM 4861 C C . LEU B 1 242 ? 9.812 34.156 12.547 1 93.5 242 LEU B C 1
ATOM 4863 O O . LEU B 1 242 ? 9.07 35.125 12.344 1 93.5 242 LEU B O 1
ATOM 4867 N N . GLY B 1 243 ? 10.227 33.75 13.727 1 93.44 243 GLY B N 1
ATOM 4868 C CA . GLY B 1 243 ? 9.945 34.562 14.891 1 93.44 243 GLY B CA 1
ATOM 4869 C C . GLY B 1 243 ? 8.523 34.438 15.391 1 93.44 243 GLY B C 1
ATOM 4870 O O . GLY B 1 243 ? 8.102 35.156 16.297 1 93.44 243 GLY B O 1
ATOM 4871 N N . LEU B 1 244 ? 7.754 33.594 14.805 1 94.62 244 LEU B N 1
ATOM 4872 C CA . LEU B 1 244 ? 6.367 33.344 15.188 1 94.62 244 LEU B CA 1
ATOM 4873 C C . LEU B 1 244 ? 6.266 32.219 16.203 1 94.62 244 LEU B C 1
ATOM 4875 O O . LEU B 1 244 ? 6.773 31.109 15.953 1 94.62 244 LEU B O 1
ATOM 4879 N N . PRO B 1 245 ? 5.633 32.5 17.297 1 96.19 245 PRO B N 1
ATOM 4880 C CA . PRO B 1 245 ? 5.504 31.406 18.281 1 96.19 245 PRO B CA 1
ATOM 4881 C C . PRO B 1 245 ? 4.609 30.281 17.797 1 96.19 245 PRO B C 1
ATOM 4883 O O . PRO B 1 245 ? 3.602 30.516 17.125 1 96.19 245 PRO B O 1
ATOM 4886 N N . ARG B 1 246 ? 4.973 29.062 18.109 1 97.19 246 ARG B N 1
ATOM 4887 C CA . ARG B 1 246 ? 4.137 27.875 17.969 1 97.19 246 ARG B CA 1
ATOM 4888 C C . ARG B 1 246 ? 3.656 27.375 19.328 1 97.19 246 ARG B C 1
ATOM 4890 O O . ARG B 1 246 ? 4.449 27.234 20.25 1 97.19 246 ARG B O 1
ATOM 4897 N N . ILE B 1 247 ? 2.316 27.172 19.422 1 98.38 247 ILE B N 1
ATOM 4898 C CA . ILE B 1 247 ? 1.767 26.984 20.75 1 98.38 247 ILE B CA 1
ATOM 4899 C C . ILE B 1 247 ? 1.063 25.625 20.828 1 98.38 247 ILE B C 1
ATOM 4901 O O . ILE B 1 247 ? 0.378 25.328 21.812 1 98.38 247 ILE B O 1
ATOM 4905 N N . VAL B 1 248 ? 1.107 24.75 19.828 1 98.69 248 VAL B N 1
ATOM 4906 C CA . VAL B 1 248 ? 0.562 23.391 19.797 1 98.69 248 VAL B CA 1
ATOM 4907 C C . VAL B 1 248 ? 1.609 22.422 19.25 1 98.69 248 VAL B C 1
ATOM 4909 O O . VAL B 1 248 ? 1.406 21.812 18.203 1 98.69 248 VAL B O 1
ATOM 4912 N N . SER B 1 249 ? 2.736 22.25 19.984 1 98.44 249 SER B N 1
ATOM 4913 C CA . SER B 1 249 ? 3.914 21.625 19.391 1 98.44 249 SER B CA 1
ATOM 4914 C C . SER B 1 249 ? 4.305 20.359 20.156 1 98.44 249 SER B C 1
ATOM 4916 O O . SER B 1 249 ? 5.172 19.609 19.719 1 98.44 249 SER B O 1
ATOM 4918 N N . ASN B 1 250 ? 3.715 20.094 21.328 1 98.56 250 ASN B N 1
ATOM 4919 C CA . ASN B 1 250 ? 4.098 18.969 22.156 1 98.56 250 ASN B CA 1
ATOM 4920 C C . ASN B 1 250 ? 2.955 18.531 23.078 1 98.56 250 ASN B C 1
ATOM 4922 O O . ASN B 1 250 ? 1.843 19.047 22.969 1 98.56 250 ASN B O 1
ATOM 4926 N N . GLY B 1 251 ? 3.232 17.531 23.906 1 98.62 251 GLY B N 1
ATOM 4927 C CA . GLY B 1 251 ? 2.215 16.984 24.797 1 98.62 251 GLY B CA 1
ATOM 4928 C C . GLY B 1 251 ? 1.646 18.016 25.75 1 98.62 251 GLY B C 1
ATOM 4929 O O . GLY B 1 251 ? 0.432 18.078 25.953 1 98.62 251 GLY B O 1
ATOM 4930 N N . ASP B 1 252 ? 2.475 18.828 26.328 1 98.62 252 ASP B N 1
ATOM 4931 C CA . ASP B 1 252 ? 2.027 19.859 27.266 1 98.62 252 ASP B CA 1
ATOM 4932 C C . ASP B 1 252 ? 1.114 20.859 26.562 1 98.62 252 ASP B C 1
ATOM 4934 O O . ASP B 1 252 ? 0.135 21.328 27.156 1 98.62 252 ASP B O 1
ATOM 4938 N N . ASP B 1 253 ? 1.492 21.219 25.375 1 98.75 253 ASP B N 1
ATOM 4939 C CA . ASP B 1 253 ? 0.661 22.141 24.594 1 98.75 253 ASP B CA 1
ATOM 4940 C C . ASP B 1 253 ? -0.725 21.547 24.344 1 98.75 253 ASP B C 1
ATOM 4942 O O . ASP B 1 253 ? -1.733 22.25 24.453 1 98.75 253 ASP B O 1
ATOM 4946 N N . LEU B 1 254 ? -0.754 20.297 23.953 1 98.88 254 LEU B N 1
ATOM 4947 C CA . LEU B 1 254 ? -2.035 19.656 23.703 1 98.88 254 LEU B CA 1
ATOM 49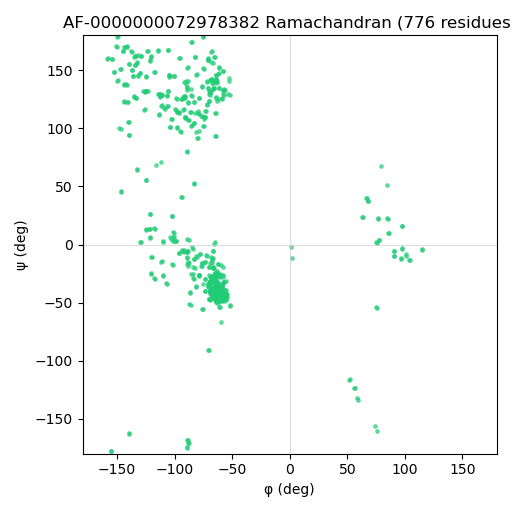48 C C . LEU B 1 254 ? -2.887 19.609 24.969 1 98.88 254 LEU B C 1
ATOM 4950 O O . LEU B 1 254 ? -4.094 19.859 24.922 1 98.88 254 LEU B O 1
ATOM 4954 N N . GLU B 1 255 ? -2.295 19.281 26.047 1 98.56 255 GLU B N 1
ATOM 4955 C CA . GLU B 1 255 ? -3.021 19.281 27.312 1 98.56 255 GLU B CA 1
ATOM 4956 C C . GLU B 1 255 ? -3.541 20.672 27.656 1 98.56 255 GLU B C 1
ATOM 4958 O O . GLU B 1 255 ? -4.656 20.812 28.156 1 98.56 255 GLU B O 1
ATOM 4963 N N . TRP B 1 256 ? -2.715 21.609 27.406 1 98.75 256 TRP B N 1
ATOM 4964 C CA . TRP B 1 256 ? -3.152 22.984 27.641 1 98.75 256 TRP B CA 1
ATOM 4965 C C . TRP B 1 256 ? -4.391 23.297 26.812 1 98.75 256 TRP B C 1
ATOM 4967 O O . TRP B 1 256 ? -5.336 23.922 27.297 1 98.75 256 TRP B O 1
ATOM 4977 N N . VAL B 1 257 ? -4.375 22.938 25.531 1 98.88 257 VAL B N 1
ATOM 4978 C CA . VAL B 1 257 ? -5.508 23.203 24.656 1 98.88 257 VAL B CA 1
ATOM 4979 C C . VAL B 1 257 ? -6.777 22.594 25.25 1 98.88 257 VAL B C 1
ATOM 4981 O O . VAL B 1 257 ? -7.82 23.266 25.297 1 98.88 257 VAL B O 1
ATOM 4984 N N . LEU B 1 258 ? -6.688 21.359 25.688 1 98.81 258 LEU B N 1
ATOM 4985 C CA . LEU B 1 258 ? -7.848 20.656 26.219 1 98.81 258 LEU B CA 1
ATOM 4986 C C . LEU B 1 258 ? -8.352 21.328 27.484 1 98.81 258 LEU B C 1
ATOM 4988 O O . LEU B 1 258 ? -9.555 21.406 27.719 1 98.81 258 LEU B O 1
ATOM 4992 N N . LYS B 1 259 ? -7.473 21.891 28.266 1 98.38 259 LYS B N 1
ATOM 4993 C CA . LYS B 1 259 ? -7.832 22.531 29.531 1 98.38 259 LYS B CA 1
ATOM 4994 C C . LYS B 1 259 ? -8.32 23.953 29.312 1 98.38 259 LYS B C 1
ATOM 4996 O O . LYS B 1 259 ? -9.094 24.484 30.125 1 98.38 259 LYS B O 1
ATOM 5001 N N . ALA B 1 260 ? -7.812 24.562 28.266 1 98.56 260 ALA B N 1
ATOM 5002 C CA . ALA B 1 260 ? -8.203 25.938 27.969 1 98.56 260 ALA B CA 1
ATOM 5003 C C . ALA B 1 260 ? -9.719 26.062 27.812 1 98.56 260 ALA B C 1
ATOM 5005 O O . ALA B 1 260 ? -10.297 27.109 28.109 1 98.56 260 ALA B O 1
ATOM 5006 N N . TYR B 1 261 ? -10.344 25.047 27.328 1 98.69 261 TYR B N 1
ATOM 5007 C CA . TYR B 1 261 ? -11.789 24.844 27.344 1 98.69 261 TYR B CA 1
ATOM 5008 C C . TYR B 1 261 ? -12.133 23.359 27.438 1 98.69 261 TYR B C 1
ATOM 5010 O O . TYR B 1 261 ? -12.125 22.656 26.438 1 98.69 261 TYR B O 1
ATOM 5018 N N . ASP B 1 262 ? -12.453 22.953 28.641 1 98.44 262 ASP B N 1
ATOM 5019 C CA . ASP B 1 262 ? -12.656 21.531 28.906 1 98.44 262 ASP B CA 1
ATOM 5020 C C . ASP B 1 262 ? -14.039 21.078 28.453 1 98.44 262 ASP B C 1
ATOM 5022 O O . ASP B 1 262 ? -15.016 21.219 29.188 1 98.44 262 ASP B O 1
ATOM 5026 N N . SER B 1 263 ? -14.125 20.625 27.25 1 98.38 263 SER B N 1
ATOM 5027 C CA . SER B 1 263 ? -15.336 20.141 26.594 1 98.38 263 SER B CA 1
ATOM 5028 C C . SER B 1 263 ? -15.016 19.078 25.562 1 98.38 263 SER B C 1
ATOM 5030 O O . SER B 1 263 ? -14.031 19.172 24.844 1 98.38 263 SER B O 1
ATOM 5032 N N . PRO B 1 264 ? -15.859 18.031 25.469 1 97.25 264 PRO B N 1
ATOM 5033 C CA . PRO B 1 264 ? -15.664 17.047 24.406 1 97.25 264 PRO B CA 1
ATOM 5034 C C . PRO B 1 264 ? -15.703 17.656 23.016 1 97.25 264 PRO B C 1
ATOM 5036 O O . PRO B 1 264 ? -15.211 17.047 22.062 1 97.25 264 PRO B O 1
ATOM 5039 N N . ALA B 1 265 ? -16.25 18.812 22.875 1 98.56 265 ALA B N 1
ATOM 5040 C CA . ALA B 1 265 ? -16.328 19.5 21.578 1 98.56 265 ALA B CA 1
ATOM 5041 C C . ALA B 1 265 ? -14.984 20.109 21.188 1 98.56 265 ALA B C 1
ATOM 5043 O O . ALA B 1 265 ? -14.781 20.5 20.047 1 98.56 265 ALA B O 1
ATOM 5044 N N . ASN B 1 266 ? -14.109 20.266 22.172 1 98.81 266 ASN B N 1
ATOM 5045 C CA . ASN B 1 266 ? -12.742 20.734 21.969 1 98.81 266 ASN B CA 1
ATOM 5046 C C . ASN B 1 266 ? -11.734 19.594 22.016 1 98.81 266 ASN B C 1
ATOM 5048 O O . ASN B 1 266 ? -11.484 19.016 23.078 1 98.81 266 ASN B O 1
ATOM 5052 N N . GLY B 1 267 ? -11.188 19.25 20.828 1 98.81 267 GLY B N 1
ATOM 5053 C CA . GLY B 1 267 ? -10.289 18.109 20.781 1 98.81 267 GLY B CA 1
ATOM 5054 C C . GLY B 1 267 ? -9.086 18.328 19.891 1 98.81 267 GLY B C 1
ATOM 5055 O O . GLY B 1 267 ? -8.672 19.469 19.672 1 98.81 267 GLY B O 1
ATOM 5056 N N . ILE B 1 268 ? -8.484 17.172 19.547 1 98.81 268 ILE B N 1
ATOM 5057 C CA . ILE B 1 268 ? -7.176 17.203 18.906 1 98.81 268 ILE B CA 1
ATOM 5058 C C . ILE B 1 268 ? -7.242 16.438 17.578 1 98.81 268 ILE B C 1
ATOM 5060 O O . ILE B 1 268 ? -7.863 15.383 17.5 1 98.81 268 ILE B O 1
ATOM 5064 N N . THR B 1 269 ? -6.715 17.062 16.531 1 98.88 269 THR B N 1
ATOM 5065 C CA . THR B 1 269 ? -6.215 16.266 15.406 1 98.88 269 THR B CA 1
ATOM 5066 C C . THR B 1 269 ? -4.801 15.773 15.68 1 98.88 269 THR B C 1
ATOM 5068 O O . THR B 1 269 ? -3.848 16.562 15.664 1 98.88 269 THR B O 1
ATOM 5071 N N . LEU B 1 270 ? -4.703 14.562 15.984 1 98.88 270 LEU B N 1
ATOM 5072 C CA . LEU B 1 270 ? -3.377 14 16.219 1 98.88 270 LEU B CA 1
ATOM 5073 C C . LEU B 1 270 ? -2.615 13.844 14.906 1 98.88 270 LEU B C 1
ATOM 5075 O O . LEU B 1 270 ? -3.037 13.102 14.023 1 98.88 270 LEU B O 1
ATOM 5079 N N . CYS B 1 271 ? -1.556 14.562 14.734 1 98.81 271 CYS B N 1
ATOM 5080 C CA . CYS B 1 271 ? -0.699 14.391 13.562 1 98.81 271 CYS B CA 1
ATOM 5081 C C . CYS B 1 271 ? 0.667 13.852 13.969 1 98.81 271 CYS B C 1
ATOM 5083 O O . CYS B 1 271 ? 1.497 14.586 14.508 1 98.81 271 CYS B O 1
ATOM 5085 N N . SER B 1 272 ? 0.886 12.648 13.578 1 98.88 272 SER B N 1
ATOM 5086 C CA . SER B 1 272 ? 2.1 11.961 14.016 1 98.88 272 SER B CA 1
ATOM 5087 C C . SER B 1 272 ? 3.338 12.57 13.359 1 98.88 272 SER B C 1
ATOM 5089 O O . SER B 1 272 ? 4.426 12.547 13.945 1 98.88 272 SER B O 1
ATOM 5091 N N . GLY B 1 273 ? 3.219 13.047 12.156 1 98.69 273 GLY B N 1
ATOM 5092 C CA . GLY B 1 273 ? 4.359 13.672 11.508 1 98.69 273 GLY B CA 1
ATOM 5093 C C . GLY B 1 273 ? 4.738 15.008 12.117 1 98.69 273 GLY B C 1
ATOM 5094 O O . GLY B 1 273 ? 5.914 15.266 12.375 1 98.69 273 GLY B O 1
ATOM 5095 N N . SER B 1 274 ? 3.719 15.859 12.344 1 98.56 274 SER B N 1
ATOM 5096 C CA . SER B 1 274 ? 3.988 17.172 12.93 1 98.56 274 SER B CA 1
ATOM 5097 C C . SER B 1 274 ? 4.602 17.031 14.32 1 98.56 274 SER B C 1
ATOM 5099 O O . SER B 1 274 ? 5.676 17.578 14.578 1 98.56 274 SER B O 1
ATOM 5101 N N . LEU B 1 275 ? 3.92 16.281 15.18 1 98.88 275 LEU B N 1
ATOM 5102 C CA . LEU B 1 275 ? 4.438 16.094 16.531 1 98.88 275 LEU B CA 1
ATOM 5103 C C . LEU B 1 275 ? 5.766 15.344 16.5 1 98.88 275 LEU B C 1
ATOM 5105 O O . LEU B 1 275 ? 6.664 15.625 17.297 1 98.88 275 LEU B O 1
ATOM 5109 N N . GLY B 1 276 ? 5.887 14.414 15.547 1 98.69 276 GLY B N 1
ATOM 5110 C CA . GLY B 1 276 ? 7.059 13.555 15.469 1 98.69 276 GLY B CA 1
ATOM 5111 C C . GLY B 1 276 ? 8.312 14.297 15.039 1 98.69 276 GLY B C 1
ATOM 5112 O O . GLY B 1 276 ? 9.43 13.82 15.25 1 98.69 276 GLY B O 1
ATOM 5113 N N . ALA B 1 277 ? 8.156 15.445 14.43 1 98.56 277 ALA B N 1
ATOM 5114 C CA . ALA B 1 277 ? 9.305 16.219 13.961 1 98.56 277 ALA B CA 1
ATOM 5115 C C . ALA B 1 277 ? 10.031 16.875 15.133 1 98.56 277 ALA B C 1
ATOM 5117 O O . ALA B 1 277 ? 11.148 17.375 14.977 1 98.56 277 ALA B O 1
ATOM 5118 N N . ASN B 1 278 ? 9.398 16.938 16.297 1 97.75 278 ASN B N 1
ATOM 5119 C CA . ASN B 1 278 ? 10.031 17.375 17.531 1 97.75 278 ASN B CA 1
ATOM 5120 C C . ASN B 1 278 ? 10.742 16.219 18.234 1 97.75 278 ASN B C 1
ATOM 5122 O O . ASN B 1 278 ? 10.094 15.281 18.719 1 97.75 278 ASN B O 1
ATOM 5126 N N . PRO B 1 279 ? 12.062 16.281 18.328 1 96.81 279 PRO B N 1
ATOM 5127 C CA . PRO B 1 279 ? 12.805 15.148 18.906 1 96.81 279 PRO B CA 1
ATOM 5128 C C . PRO B 1 279 ? 12.438 14.891 20.359 1 96.81 279 PRO B C 1
ATOM 5130 O O . PRO B 1 279 ? 12.688 13.797 20.875 1 96.81 279 PRO B O 1
ATOM 5133 N N . ALA B 1 280 ? 11.828 15.836 21 1 97.12 280 ALA B N 1
ATOM 5134 C CA . ALA B 1 280 ? 11.461 15.672 22.406 1 97.12 280 ALA B CA 1
ATOM 5135 C C . ALA B 1 280 ? 10.148 14.906 22.547 1 97.12 280 ALA B C 1
ATOM 5137 O O . ALA B 1 280 ? 9.805 14.453 23.625 1 97.12 280 ALA B O 1
ATOM 5138 N N . ASN B 1 281 ? 9.445 14.742 21.484 1 98.56 281 ASN B N 1
ATOM 5139 C CA . ASN B 1 281 ? 8.109 14.148 21.547 1 98.56 281 ASN B CA 1
ATOM 5140 C C . ASN B 1 281 ? 8.172 12.633 21.359 1 98.56 281 ASN B C 1
ATOM 5142 O O . ASN B 1 281 ? 8.844 12.141 20.453 1 98.56 281 ASN B O 1
ATOM 5146 N N . ASP B 1 282 ? 7.594 11.938 22.234 1 98.69 282 ASP B N 1
ATOM 5147 C CA . ASP B 1 282 ? 7.18 10.555 22.016 1 98.69 282 ASP B CA 1
ATOM 5148 C C . ASP B 1 282 ? 5.703 10.477 21.641 1 98.69 282 ASP B C 1
ATOM 5150 O O . ASP B 1 282 ? 4.828 10.523 22.5 1 98.69 282 ASP B O 1
ATOM 5154 N N . VAL B 1 283 ? 5.418 10.32 20.375 1 98.88 283 VAL B N 1
ATOM 5155 C CA . VAL B 1 283 ? 4.09 10.562 19.812 1 98.88 283 VAL B CA 1
ATOM 5156 C C . VAL B 1 283 ? 3.096 9.555 20.391 1 98.88 283 VAL B C 1
ATOM 5158 O O . VAL B 1 283 ? 1.999 9.922 20.812 1 98.88 283 VAL B O 1
ATOM 5161 N N . PRO B 1 284 ? 3.434 8.242 20.469 1 98.88 284 PRO B N 1
ATOM 5162 C CA . PRO B 1 284 ? 2.482 7.309 21.078 1 98.88 284 PRO B CA 1
ATOM 5163 C C . PRO B 1 284 ? 2.152 7.664 22.531 1 98.88 284 PRO B C 1
ATOM 5165 O O . PRO B 1 284 ? 0.996 7.555 22.953 1 98.88 284 PRO B O 1
ATOM 5168 N N . VAL B 1 285 ? 3.137 8.078 23.281 1 98.81 285 VAL B N 1
ATOM 5169 C CA . VAL B 1 285 ? 2.91 8.461 24.672 1 98.81 285 VAL B CA 1
ATOM 5170 C C . VAL B 1 285 ? 1.995 9.68 24.719 1 98.81 285 VAL B C 1
ATOM 5172 O O . VAL B 1 285 ? 1.04 9.711 25.5 1 98.81 285 VAL B O 1
ATOM 5175 N N . ILE B 1 286 ? 2.297 10.641 23.891 1 98.88 286 ILE B N 1
ATOM 5176 C CA . ILE B 1 286 ? 1.474 11.844 23.812 1 98.88 286 ILE B CA 1
ATOM 5177 C C . ILE B 1 286 ? 0.042 11.469 23.438 1 98.88 286 ILE B C 1
ATOM 5179 O O . ILE B 1 286 ? -0.914 11.93 24.062 1 98.88 286 ILE B O 1
ATOM 5183 N N . ALA B 1 287 ? -0.12 10.633 22.438 1 98.88 287 ALA B N 1
ATOM 5184 C CA . ALA B 1 287 ? -1.436 10.18 21.984 1 98.88 287 ALA B CA 1
ATOM 5185 C C . ALA B 1 287 ? -2.209 9.531 23.125 1 98.88 287 ALA B C 1
ATOM 5187 O O . ALA B 1 287 ? -3.41 9.758 23.281 1 98.88 287 ALA B O 1
ATOM 5188 N N . GLY B 1 288 ? -1.512 8.711 23.891 1 98.75 288 GLY B N 1
ATOM 5189 C CA . GLY B 1 288 ? -2.156 8.055 25.016 1 98.75 288 GLY B CA 1
ATOM 5190 C C . GLY B 1 288 ? -2.738 9.023 26.031 1 98.75 288 GLY B C 1
ATOM 5191 O O . GLY B 1 288 ? -3.814 8.781 26.578 1 98.75 288 GLY B O 1
ATOM 5192 N N . LYS B 1 289 ? -2.057 10.117 26.203 1 98.38 289 LYS B N 1
ATOM 5193 C CA . LYS B 1 289 ? -2.469 11.094 27.203 1 98.38 289 LYS B CA 1
ATOM 5194 C C . LYS B 1 289 ? -3.709 11.859 26.75 1 98.38 289 LYS B C 1
ATOM 5196 O O . LYS B 1 289 ? -4.535 12.258 27.562 1 98.38 289 LYS B O 1
ATOM 5201 N N . VAL B 1 290 ? -3.854 12.016 25.453 1 98.69 290 VAL B N 1
ATOM 5202 C CA . VAL B 1 290 ? -4.938 12.867 24.969 1 98.69 290 VAL B CA 1
ATOM 5203 C C . VAL B 1 290 ? -5.922 12.039 24.156 1 98.69 290 VAL B C 1
ATOM 5205 O O . VAL B 1 290 ? -6.785 12.594 23.469 1 98.69 290 VAL B O 1
ATOM 5208 N N . ALA B 1 291 ? -5.863 10.766 24.203 1 98.56 291 ALA B N 1
ATOM 5209 C CA . ALA B 1 291 ? -6.598 9.844 23.344 1 98.56 291 ALA B CA 1
ATOM 5210 C C . ALA B 1 291 ? -8.102 10.117 23.406 1 98.56 291 ALA B C 1
ATOM 5212 O O . ALA B 1 291 ? -8.781 10.086 22.375 1 98.56 291 ALA B O 1
ATOM 5213 N N . HIS B 1 292 ? -8.609 10.414 24.531 1 97.94 292 HIS B N 1
ATOM 5214 C CA . HIS B 1 292 ? -10.039 10.57 24.766 1 97.94 292 HIS B CA 1
ATOM 5215 C C . HIS B 1 292 ? -10.594 11.789 24.031 1 97.94 292 HIS B C 1
ATOM 5217 O O . HIS B 1 292 ? -11.805 11.938 23.891 1 97.94 292 HIS B O 1
ATOM 5223 N N . ARG B 1 293 ? -9.664 12.648 23.531 1 98.56 293 ARG B N 1
ATOM 5224 C CA . ARG B 1 293 ? -10.094 13.859 22.844 1 98.56 293 ARG B CA 1
ATOM 5225 C C . ARG B 1 293 ? -9.539 13.898 21.422 1 98.56 293 ARG B C 1
ATOM 5227 O O . ARG B 1 293 ? -9.539 14.953 20.781 1 98.56 293 ARG B O 1
ATOM 5234 N N . ILE B 1 294 ? -9.008 12.812 20.906 1 98.88 294 ILE B N 1
ATOM 5235 C CA . ILE B 1 294 ? -8.602 12.75 19.5 1 98.88 294 ILE B CA 1
ATOM 5236 C C . ILE B 1 294 ? -9.82 12.516 18.625 1 98.88 294 ILE B C 1
ATOM 5238 O O . ILE B 1 294 ? -10.453 11.461 18.688 1 98.88 294 ILE B O 1
ATOM 5242 N N . HIS B 1 295 ? -10.18 13.484 17.812 1 98.88 295 HIS B N 1
ATOM 5243 C CA . HIS B 1 295 ? -11.352 13.375 16.938 1 98.88 295 HIS B CA 1
ATOM 5244 C C . HIS B 1 295 ? -10.953 13.039 15.516 1 98.88 295 HIS B C 1
ATOM 5246 O O . HIS B 1 295 ? -11.797 12.648 14.703 1 98.88 295 HIS B O 1
ATOM 5252 N N . PHE B 1 296 ? -9.742 13.227 15.188 1 98.88 296 PHE B N 1
ATOM 5253 C CA . PHE B 1 296 ? -9.172 13.016 13.859 1 98.88 296 PHE B CA 1
ATOM 5254 C C . PHE B 1 296 ? -7.691 12.68 13.953 1 98.88 296 PHE B C 1
ATOM 5256 O O . PHE B 1 296 ? -6.996 13.133 14.867 1 98.88 296 PHE B O 1
ATOM 5263 N N . ALA B 1 297 ? -7.152 11.859 13.031 1 98.94 297 ALA B N 1
ATOM 5264 C CA . ALA B 1 297 ? -5.734 11.508 13.094 1 98.94 297 ALA B CA 1
ATOM 5265 C C . ALA B 1 297 ? -5.082 11.633 11.719 1 98.94 297 ALA B C 1
ATOM 5267 O O . ALA B 1 297 ? -5.625 11.156 10.719 1 98.94 297 ALA B O 1
ATOM 5268 N N . HIS B 1 298 ? -4.02 12.383 11.633 1 98.88 298 HIS B N 1
ATOM 5269 C CA . HIS B 1 298 ? -3.061 12.336 10.539 1 98.88 298 HIS B CA 1
ATOM 5270 C C . HIS B 1 298 ? -1.946 11.336 10.82 1 98.88 298 HIS B C 1
ATOM 5272 O O . HIS B 1 298 ? -1.08 11.586 11.656 1 98.88 298 HIS B O 1
ATOM 5278 N N . LEU B 1 299 ? -1.997 10.281 10.094 1 98.94 299 LEU B N 1
ATOM 5279 C CA . LEU B 1 299 ? -0.964 9.273 10.297 1 98.94 299 LEU B CA 1
ATOM 5280 C C . LEU B 1 299 ? 0.07 9.32 9.18 1 98.94 299 LEU B C 1
ATOM 5282 O O . LEU B 1 299 ? -0.204 8.883 8.062 1 98.94 299 LEU B O 1
ATOM 5286 N N . ARG B 1 300 ? 1.135 9.883 9.422 1 98.75 300 ARG B N 1
ATOM 5287 C CA . ARG B 1 300 ? 2.342 9.969 8.609 1 98.75 300 ARG B CA 1
ATOM 5288 C C . ARG B 1 300 ? 3.594 9.93 9.477 1 98.75 300 ARG B C 1
ATOM 5290 O O . ARG B 1 300 ? 3.504 9.961 10.711 1 98.75 300 ARG B O 1
ATOM 5297 N N . ASN B 1 301 ? 4.75 9.789 8.852 1 98.81 301 ASN B N 1
ATOM 5298 C CA . ASN B 1 301 ? 5.977 9.633 9.625 1 98.81 301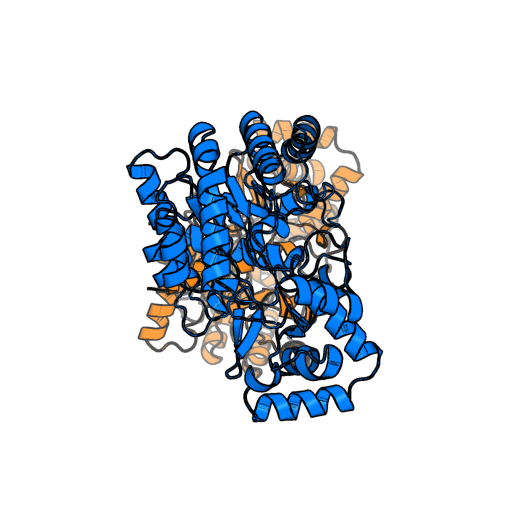 ASN B CA 1
ATOM 5299 C C . ASN B 1 301 ? 7.098 10.523 9.086 1 98.81 301 ASN B C 1
ATOM 5301 O O . ASN B 1 301 ? 7.043 10.961 7.941 1 98.81 301 ASN B O 1
ATOM 5305 N N . VAL B 1 302 ? 8.016 10.875 9.922 1 98.75 302 VAL B N 1
ATOM 5306 C CA . VAL B 1 302 ? 9.172 11.656 9.508 1 98.75 302 VAL B CA 1
ATOM 5307 C C . VAL B 1 302 ? 10.453 11.031 10.078 1 98.75 302 VAL B C 1
ATOM 5309 O O . VAL B 1 302 ? 10.391 10.227 11 1 98.75 302 VAL B O 1
ATOM 5312 N N . ARG B 1 303 ? 11.547 11.305 9.445 1 98.44 303 ARG B N 1
ATOM 5313 C CA . ARG B 1 303 ? 12.891 11.008 9.922 1 98.44 303 ARG B CA 1
ATOM 5314 C C . ARG B 1 303 ? 13.656 12.297 10.227 1 98.44 303 ARG B C 1
ATOM 5316 O O . ARG B 1 303 ? 13.703 13.203 9.406 1 98.44 303 ARG B O 1
ATOM 5323 N N . LYS B 1 304 ? 14.188 12.375 11.422 1 98.56 304 LYS B N 1
ATOM 5324 C CA . LYS B 1 304 ? 14.836 13.602 11.867 1 98.56 304 LYS B CA 1
ATOM 5325 C C . LYS B 1 304 ? 16.359 13.5 11.742 1 98.56 304 LYS B C 1
ATOM 5327 O O . LYS B 1 304 ? 16.922 12.422 11.914 1 98.56 304 LYS B O 1
ATOM 5332 N N . ASP B 1 305 ? 16.984 14.602 11.422 1 97.56 305 ASP B N 1
ATOM 5333 C CA . ASP B 1 305 ? 18.438 14.758 11.492 1 97.56 305 ASP B CA 1
ATOM 5334 C C . ASP B 1 305 ? 18.859 15.398 12.812 1 97.56 305 ASP B C 1
ATOM 5336 O O . ASP B 1 305 ? 18.047 16.062 13.469 1 97.56 305 ASP B O 1
ATOM 5340 N N . PRO B 1 306 ? 20.078 15.242 13.172 1 95.62 306 PRO B N 1
ATOM 5341 C CA . PRO B 1 306 ? 20.547 15.797 14.445 1 95.62 306 PRO B CA 1
ATOM 5342 C C . PRO B 1 306 ? 20.438 17.312 14.5 1 95.62 306 PRO B C 1
ATOM 5344 O O . PRO B 1 306 ? 20.297 17.891 15.586 1 95.62 306 PRO B O 1
ATOM 5347 N N . ASP B 1 307 ? 20.469 18.016 13.359 1 95.12 307 ASP B N 1
ATOM 5348 C CA . ASP B 1 307 ? 20.484 19.469 13.359 1 95.12 307 ASP B CA 1
ATOM 5349 C C . ASP B 1 307 ? 19.078 20.062 13.383 1 95.12 307 ASP B C 1
ATOM 5351 O O . ASP B 1 307 ? 18.891 21.266 13.227 1 95.12 307 ASP B O 1
ATOM 5355 N N . GLY B 1 308 ? 18.062 19.188 13.484 1 94.38 308 GLY B N 1
ATOM 5356 C CA . GLY B 1 308 ? 16.688 19.656 13.539 1 94.38 308 GLY B CA 1
ATOM 5357 C C . GLY B 1 308 ? 15.953 19.531 12.219 1 94.38 308 GLY B C 1
ATOM 5358 O O . GLY B 1 308 ? 14.734 19.703 12.156 1 94.38 308 GLY B O 1
ATOM 5359 N N . SER B 1 309 ? 16.703 19.219 11.172 1 98 309 SER B N 1
ATOM 5360 C CA . SER B 1 309 ? 16.078 18.922 9.898 1 98 309 SER B CA 1
ATOM 5361 C C . SER B 1 309 ? 15.258 17.625 9.969 1 98 309 SER B C 1
ATOM 5363 O O . SER B 1 309 ? 15.445 16.812 10.875 1 98 309 SER B O 1
ATOM 5365 N N . PHE B 1 310 ? 14.281 17.547 9.062 1 98.69 310 PHE B N 1
ATOM 5366 C CA . PHE B 1 310 ? 13.516 16.312 8.977 1 98.69 310 PHE B CA 1
ATOM 5367 C C . PHE B 1 310 ? 12.93 16.125 7.578 1 98.69 310 PHE B C 1
ATOM 5369 O O . PHE B 1 310 ? 12.859 17.094 6.805 1 98.69 310 PHE B O 1
ATOM 5376 N N . GLU B 1 311 ? 12.586 14.977 7.23 1 98.69 311 GLU B N 1
ATOM 5377 C CA . GLU B 1 311 ? 11.953 14.664 5.953 1 98.69 311 GLU B CA 1
ATOM 5378 C C . GLU B 1 311 ? 10.805 13.68 6.137 1 98.69 311 GLU B C 1
ATOM 5380 O O . GLU B 1 311 ? 10.773 12.922 7.109 1 98.69 311 GLU B O 1
ATOM 5385 N N . GLU B 1 312 ? 9.812 13.789 5.242 1 98.56 312 GLU B N 1
ATOM 5386 C CA . GLU B 1 312 ? 8.758 12.781 5.238 1 98.56 312 GLU B CA 1
ATOM 5387 C C . GLU B 1 312 ? 9.336 11.391 4.996 1 98.56 312 GLU B C 1
ATOM 5389 O O . GLU B 1 312 ? 10.086 11.172 4.043 1 98.56 312 GLU B O 1
ATOM 5394 N N . ALA B 1 313 ? 9.062 10.469 5.848 1 98.25 313 ALA B N 1
ATOM 5395 C CA . ALA B 1 313 ? 9.492 9.078 5.727 1 98.25 313 ALA B CA 1
ATOM 5396 C C . ALA B 1 313 ? 8.328 8.18 5.316 1 98.25 313 ALA B C 1
ATOM 5398 O O . ALA B 1 313 ? 7.18 8.625 5.277 1 98.25 313 ALA B O 1
ATOM 5399 N N . ALA B 1 314 ? 8.672 6.938 4.914 1 97.5 314 ALA B N 1
ATOM 5400 C CA . ALA B 1 314 ? 7.609 5.949 4.758 1 97.5 314 ALA B CA 1
ATOM 5401 C C . ALA B 1 314 ? 6.836 5.766 6.062 1 97.5 314 ALA B C 1
ATOM 5403 O O . ALA B 1 314 ? 7.406 5.863 7.148 1 97.5 314 ALA B O 1
ATOM 5404 N N . HIS B 1 315 ? 5.578 5.441 5.98 1 98.56 315 HIS B N 1
ATOM 5405 C CA . HIS B 1 315 ? 4.656 5.473 7.109 1 98.56 315 HIS B CA 1
ATOM 5406 C C . HIS B 1 315 ? 5.109 4.523 8.211 1 98.56 315 HIS B C 1
ATOM 5408 O O . HIS B 1 315 ? 4.859 4.777 9.398 1 98.56 315 HIS B O 1
ATOM 5414 N N . LEU B 1 316 ? 5.855 3.439 7.844 1 98.44 316 LEU B N 1
ATOM 5415 C CA . LEU B 1 316 ? 6.246 2.467 8.859 1 98.44 316 LEU B CA 1
ATOM 5416 C C . LEU B 1 316 ? 7.746 2.531 9.125 1 98.44 316 LEU B C 1
ATOM 5418 O O . LEU B 1 316 ? 8.273 1.762 9.93 1 98.44 316 LEU B O 1
ATOM 5422 N N . ASP B 1 317 ? 8.477 3.459 8.477 1 96.75 317 ASP B N 1
ATOM 5423 C CA . ASP B 1 317 ? 9.93 3.416 8.562 1 96.75 317 ASP B CA 1
ATOM 5424 C C . ASP B 1 317 ? 10.492 4.746 9.055 1 96.75 317 ASP B C 1
ATOM 5426 O O . ASP B 1 317 ? 11.688 5.008 8.914 1 96.75 317 ASP B O 1
ATOM 5430 N N . GLY B 1 318 ? 9.625 5.605 9.578 1 98.12 318 GLY B N 1
ATOM 5431 C CA . GLY B 1 318 ? 10.086 6.832 10.211 1 98.12 318 GLY B CA 1
ATOM 5432 C C . GLY B 1 318 ? 10.383 6.664 11.695 1 98.12 318 GLY B C 1
ATOM 5433 O O . GLY B 1 318 ? 10.516 5.539 12.18 1 98.12 318 GLY B O 1
ATOM 5434 N N . ASP B 1 319 ? 10.578 7.746 12.391 1 98.56 319 ASP B N 1
ATOM 5435 C CA . ASP B 1 319 ? 11.055 7.742 13.766 1 98.56 319 ASP B CA 1
ATOM 5436 C C . ASP B 1 319 ? 9.922 7.41 14.734 1 98.56 319 ASP B C 1
ATOM 5438 O O . ASP B 1 319 ? 10.164 6.887 15.828 1 98.56 319 ASP B O 1
ATOM 5442 N N . THR B 1 320 ? 8.688 7.703 14.367 1 98.69 320 THR B N 1
ATOM 5443 C CA . THR B 1 320 ? 7.543 7.406 15.227 1 98.69 320 THR B CA 1
ATOM 5444 C C . THR B 1 320 ? 7.168 5.93 15.133 1 98.69 320 THR B C 1
ATOM 5446 O O . THR B 1 320 ? 7.059 5.379 14.039 1 98.69 320 THR B O 1
ATOM 5449 N N . ASP B 1 321 ? 7.094 5.258 16.266 1 98.62 321 ASP B N 1
ATOM 5450 C CA . ASP B 1 321 ? 6.574 3.896 16.297 1 98.62 321 ASP B CA 1
ATOM 5451 C C . ASP B 1 321 ? 5.098 3.861 15.914 1 98.62 321 ASP B C 1
ATOM 5453 O O . ASP B 1 321 ? 4.219 3.969 16.766 1 98.62 321 ASP B O 1
ATOM 5457 N N . MET B 1 322 ? 4.836 3.645 14.672 1 98.81 322 MET B N 1
ATOM 5458 C CA . MET B 1 322 ? 3.494 3.754 14.109 1 98.81 322 MET B CA 1
ATOM 5459 C C . MET B 1 322 ? 2.592 2.641 14.625 1 98.81 322 MET B C 1
ATOM 5461 O O . MET B 1 322 ? 1.392 2.846 14.812 1 98.81 322 MET B O 1
ATOM 5465 N N . VAL B 1 323 ? 3.121 1.438 14.82 1 98.81 323 VAL B N 1
ATOM 5466 C CA . VAL B 1 323 ? 2.32 0.329 15.328 1 98.81 323 VAL B CA 1
ATOM 5467 C C . VAL B 1 323 ? 1.81 0.661 16.734 1 98.81 323 VAL B C 1
ATOM 5469 O O . VAL B 1 323 ? 0.624 0.49 17.016 1 98.81 323 VAL B O 1
ATOM 5472 N N . ALA B 1 324 ? 2.699 1.154 17.578 1 98.81 324 ALA B N 1
ATOM 5473 C CA . ALA B 1 324 ? 2.303 1.559 18.922 1 98.81 324 ALA B CA 1
ATOM 5474 C C . ALA B 1 324 ? 1.236 2.65 18.875 1 98.81 324 ALA B C 1
ATOM 5476 O O . ALA B 1 324 ? 0.289 2.635 19.672 1 98.81 324 ALA B O 1
ATOM 5477 N N . LEU B 1 325 ? 1.423 3.562 18 1 98.88 325 LEU B N 1
ATOM 5478 C CA . LEU B 1 325 ? 0.482 4.672 17.875 1 98.88 325 LEU B CA 1
ATOM 5479 C C . LEU B 1 325 ? -0.896 4.172 17.453 1 98.88 325 LEU B C 1
ATOM 5481 O O . LEU B 1 325 ? -1.909 4.562 18.047 1 98.88 325 LEU B O 1
ATOM 5485 N N . VAL B 1 326 ? -0.93 3.361 16.438 1 98.88 326 VAL B N 1
ATOM 5486 C CA . VAL B 1 326 ? -2.195 2.82 15.961 1 98.88 326 VAL B CA 1
ATOM 5487 C C . VAL B 1 326 ? -2.879 2.027 17.078 1 98.88 326 VAL B C 1
ATOM 5489 O O . VAL B 1 326 ? -4.102 2.078 17.219 1 98.88 326 VAL B O 1
ATOM 5492 N N . ARG B 1 327 ? -2.121 1.321 17.859 1 98.5 327 ARG B N 1
ATOM 5493 C CA . ARG B 1 327 ? -2.684 0.591 19 1 98.5 327 ARG B CA 1
ATOM 5494 C C . ARG B 1 327 ? -3.393 1.536 19.969 1 98.5 327 ARG B C 1
ATOM 5496 O O . ARG B 1 327 ? -4.488 1.234 20.438 1 98.5 327 ARG B O 1
ATOM 5503 N N . VAL B 1 328 ? -2.748 2.662 20.25 1 98.81 328 VAL B N 1
ATOM 5504 C CA . VAL B 1 328 ? -3.35 3.65 21.141 1 98.81 328 VAL B CA 1
ATOM 5505 C C . VAL B 1 328 ? -4.703 4.09 20.578 1 98.81 328 VAL B C 1
ATOM 5507 O O . VAL B 1 328 ? -5.688 4.172 21.312 1 98.81 328 VAL B O 1
ATOM 5510 N N . LEU B 1 329 ? -4.777 4.344 19.312 1 98.81 329 LEU B N 1
ATOM 5511 C CA . LEU B 1 329 ? -6 4.832 18.688 1 98.81 329 LEU B CA 1
ATOM 5512 C C . LEU B 1 329 ? -7.078 3.754 18.688 1 98.81 329 LEU B C 1
ATOM 5514 O O . LEU B 1 329 ? -8.25 4.043 18.953 1 98.81 329 LEU B O 1
ATOM 5518 N N . LEU B 1 330 ? -6.703 2.549 18.375 1 98.69 330 LEU B N 1
ATOM 5519 C CA . LEU B 1 330 ? -7.656 1.446 18.375 1 98.69 330 LEU B CA 1
ATOM 5520 C C . LEU B 1 330 ? -8.188 1.183 19.781 1 98.69 330 LEU B C 1
ATOM 5522 O O . LEU B 1 330 ? -9.375 0.899 19.953 1 98.69 330 LEU B O 1
ATOM 5526 N N . ASP B 1 331 ? -7.281 1.21 20.766 1 98.44 331 ASP B N 1
ATOM 5527 C CA . ASP B 1 331 ? -7.703 1.052 22.141 1 98.44 331 ASP B CA 1
ATOM 5528 C C . ASP B 1 331 ? -8.719 2.123 22.547 1 98.44 331 ASP B C 1
ATOM 5530 O O . ASP B 1 331 ? -9.695 1.835 23.234 1 98.44 331 ASP B O 1
ATOM 5534 N N . GLU B 1 332 ? -8.461 3.303 22.125 1 98.69 332 GLU B N 1
ATOM 5535 C CA . GLU B 1 332 ? -9.398 4.383 22.422 1 98.69 332 GLU B CA 1
ATOM 5536 C C . GLU B 1 332 ? -10.742 4.141 21.75 1 98.69 332 GLU B C 1
ATOM 5538 O O . GLU B 1 332 ? -11.797 4.387 22.359 1 98.69 332 GLU B O 1
ATOM 5543 N N . GLU B 1 333 ? -10.742 3.711 20.516 1 98.5 333 GLU B N 1
ATOM 5544 C CA . GLU B 1 333 ? -12 3.381 19.859 1 98.5 333 GLU B CA 1
ATOM 5545 C C . GLU B 1 333 ? -12.773 2.316 20.625 1 98.5 333 GLU B C 1
ATOM 5547 O O . GLU B 1 333 ? -14 2.406 20.75 1 98.5 333 GLU B O 1
ATOM 5552 N N . ALA B 1 334 ? -12.078 1.317 21.062 1 97.88 334 ALA B N 1
ATOM 5553 C CA . ALA B 1 334 ? -12.711 0.264 21.844 1 97.88 334 ALA B CA 1
ATOM 5554 C C . ALA B 1 334 ? -13.336 0.833 23.109 1 97.88 334 ALA B C 1
ATOM 5556 O O . ALA B 1 334 ? -14.469 0.479 23.469 1 97.88 334 ALA B O 1
ATOM 5557 N N . ARG B 1 335 ? -12.555 1.66 23.766 1 98.12 335 ARG B N 1
ATOM 5558 C CA . ARG B 1 335 ? -13.078 2.297 24.969 1 98.12 335 ARG B CA 1
ATOM 5559 C C . ARG B 1 335 ? -14.344 3.098 24.656 1 98.12 335 ARG B C 1
ATOM 5561 O O . ARG B 1 335 ? -15.328 3.018 25.406 1 98.12 335 ARG B O 1
ATOM 5568 N N . ARG B 1 336 ? -14.305 3.924 23.562 1 98.12 336 ARG B N 1
ATOM 5569 C CA . ARG B 1 336 ? -15.461 4.715 23.156 1 98.12 336 ARG B CA 1
ATOM 5570 C C . ARG B 1 336 ? -16.656 3.82 22.875 1 98.12 336 ARG B C 1
ATOM 5572 O O . ARG B 1 336 ? -17.797 4.156 23.234 1 98.12 336 ARG B O 1
ATOM 5579 N N . CYS B 1 337 ? -16.438 2.752 22.203 1 97.12 337 CYS B N 1
ATOM 5580 C CA . CYS B 1 337 ? -17.5 1.797 21.906 1 97.12 337 CYS B CA 1
ATOM 5581 C C . CYS B 1 337 ? -18.109 1.246 23.188 1 97.12 337 CYS B C 1
ATOM 5583 O O . CYS B 1 337 ? -19.344 1.136 23.312 1 97.12 337 CYS B O 1
ATOM 5585 N N . ASP B 1 338 ? -17.312 0.937 24.141 1 97.62 338 ASP B N 1
ATOM 5586 C CA . ASP B 1 338 ? -17.75 0.356 25.406 1 97.62 338 ASP B CA 1
ATOM 5587 C C . ASP B 1 338 ? -18.672 1.315 26.172 1 97.62 338 ASP B C 1
ATOM 5589 O O . ASP B 1 338 ? -19.609 0.885 26.844 1 97.62 338 ASP B O 1
ATOM 5593 N N . VAL B 1 339 ? -18.406 2.537 26.016 1 97.06 339 VAL B N 1
ATOM 5594 C CA . VAL B 1 339 ? -19.188 3.492 26.797 1 97.06 339 VAL B CA 1
ATOM 5595 C C . VAL B 1 339 ? -20.312 4.062 25.938 1 97.06 339 VAL B C 1
ATOM 5597 O O . VAL B 1 339 ? -20.969 5.031 26.312 1 97.06 339 VAL B O 1
ATOM 5600 N N . GLY B 1 340 ? -20.469 3.604 24.672 1 96.31 340 GLY B N 1
ATOM 5601 C CA . GLY B 1 340 ? -21.625 3.896 23.844 1 96.31 340 GLY B CA 1
ATOM 5602 C C . GLY B 1 340 ? -21.5 5.211 23.094 1 96.31 340 GLY B C 1
ATOM 5603 O O . GLY B 1 340 ? -22.5 5.797 22.688 1 96.31 340 GLY B O 1
ATOM 5604 N N . ARG B 1 341 ? -20.281 5.688 22.906 1 94.69 341 ARG B N 1
ATOM 5605 C CA . ARG B 1 341 ? -20.078 6.91 22.125 1 94.69 341 ARG B CA 1
ATOM 5606 C C . ARG B 1 341 ? -20.375 6.68 20.656 1 94.69 341 ARG B C 1
ATOM 5608 O O . ARG B 1 341 ? -19.891 5.711 20.062 1 94.69 341 ARG B O 1
ATOM 5615 N N . ALA B 1 342 ? -21.172 7.582 20.094 1 91.94 342 ALA B N 1
ATOM 5616 C CA . ALA B 1 342 ? -21.531 7.465 18.688 1 91.94 342 ALA B CA 1
ATOM 5617 C C . ALA B 1 342 ? -20.328 7.695 17.781 1 91.94 342 ALA B C 1
ATOM 5619 O O . ALA B 1 342 ? -20.234 7.117 16.703 1 91.94 342 ALA B O 1
ATOM 5620 N N . ASP B 1 343 ? -19.438 8.516 18.219 1 93.69 343 ASP B N 1
ATOM 5621 C CA . ASP B 1 343 ? -18.25 8.852 17.438 1 93.69 343 ASP B CA 1
ATOM 5622 C C . ASP B 1 343 ? -17.078 7.945 17.812 1 93.69 343 ASP B C 1
ATOM 5624 O O . ASP B 1 343 ? -15.938 8.414 17.953 1 93.69 343 ASP B O 1
ATOM 5628 N N . HIS B 1 344 ? -17.344 6.66 18.016 1 96.12 344 HIS B N 1
ATOM 5629 C CA . HIS B 1 344 ? -16.312 5.734 18.469 1 96.12 344 HIS B CA 1
ATOM 5630 C C . HIS B 1 344 ? -15.266 5.496 17.391 1 96.12 344 HIS B C 1
ATOM 5632 O O . HIS B 1 344 ? -14.094 5.25 17.688 1 96.12 344 HIS B O 1
ATOM 5638 N N . ALA B 1 345 ? -15.633 5.551 16.109 1 97.12 345 ALA B N 1
ATOM 5639 C CA . ALA B 1 345 ? -14.672 5.371 15.023 1 97.12 345 ALA B CA 1
ATOM 5640 C C . ALA B 1 345 ? -13.938 6.676 14.711 1 97.12 345 ALA B C 1
ATOM 5642 O O . ALA B 1 345 ? -14.57 7.691 14.414 1 97.12 345 ALA B O 1
ATOM 5643 N N . ILE B 1 346 ? -12.664 6.688 14.789 1 98.69 346 ILE B N 1
ATOM 5644 C CA . ILE B 1 346 ? -11.844 7.875 14.562 1 98.69 346 ILE B CA 1
ATOM 5645 C C . ILE B 1 346 ? -11.422 7.934 13.094 1 98.69 346 ILE B C 1
ATOM 5647 O O . ILE B 1 346 ? -10.758 7.023 12.594 1 98.69 346 ILE B O 1
ATOM 5651 N N . PRO B 1 347 ? -11.859 8.969 12.344 1 98.81 347 PRO B N 1
ATOM 5652 C CA . PRO B 1 347 ? -11.32 9.109 10.984 1 98.81 347 PRO B CA 1
ATOM 5653 C C . PRO B 1 347 ? -9.812 9.375 10.984 1 98.81 347 PRO B C 1
ATOM 5655 O O . PRO B 1 347 ? -9.305 10.07 11.859 1 98.81 347 PRO B O 1
ATOM 5658 N N . PHE B 1 348 ? -9.125 8.789 10.062 1 98.88 348 PHE B N 1
ATOM 5659 C CA . PHE B 1 348 ? -7.711 9.094 9.875 1 98.88 348 PHE B CA 1
ATOM 5660 C C . PHE B 1 348 ? -7.363 9.172 8.391 1 98.88 348 PHE B C 1
ATOM 5662 O O . PHE B 1 348 ? -8.094 8.648 7.551 1 98.88 348 PHE B O 1
ATOM 5669 N N . ARG B 1 349 ? -6.355 9.875 8.062 1 98.69 349 ARG B N 1
ATOM 5670 C CA . ARG B 1 349 ? -5.797 9.891 6.719 1 98.69 349 ARG B CA 1
ATOM 5671 C C . ARG B 1 349 ? -4.289 9.664 6.746 1 98.69 349 ARG B C 1
ATOM 5673 O O . ARG B 1 349 ? -3.619 10.016 7.723 1 98.69 349 ARG B O 1
ATOM 5680 N N . PRO B 1 350 ? -3.703 9.023 5.742 1 98.38 350 PRO B N 1
ATOM 5681 C CA . PRO B 1 350 ? -2.264 8.75 5.73 1 98.38 350 PRO B CA 1
ATOM 5682 C C . PRO B 1 350 ? -1.425 10.023 5.613 1 98.38 350 PRO B C 1
ATOM 5684 O O . PRO B 1 350 ? -0.215 9.992 5.852 1 98.38 350 PRO B O 1
ATOM 5687 N N . ASP B 1 351 ? -2.1 11.102 5.426 1 96.88 351 ASP B N 1
ATOM 5688 C CA . ASP B 1 351 ? -1.629 12.477 5.285 1 96.88 351 ASP B CA 1
ATOM 5689 C C . ASP B 1 351 ? -0.551 12.586 4.211 1 96.88 351 ASP B C 1
ATOM 5691 O O . ASP B 1 351 ? -0.796 12.266 3.045 1 96.88 351 ASP B O 1
ATOM 5695 N N . HIS B 1 352 ? 0.758 12.961 4.473 1 97.12 352 HIS B N 1
ATOM 5696 C CA . HIS B 1 352 ? 1.777 13.141 3.447 1 97.12 352 HIS B CA 1
ATOM 5697 C C . HIS B 1 352 ? 2.381 11.805 3.023 1 97.12 352 HIS B C 1
ATOM 5699 O O . HIS B 1 352 ? 2.461 10.875 3.828 1 97.12 352 HIS B O 1
ATOM 5705 N N . GLY B 1 353 ? 2.723 11.711 1.768 1 97.06 353 GLY B N 1
ATOM 5706 C CA . GLY B 1 353 ? 3.396 10.539 1.229 1 97.06 353 GLY B CA 1
ATOM 5707 C C . GLY B 1 353 ? 4.527 10.891 0.277 1 97.06 353 GLY B C 1
ATOM 5708 O O . GLY B 1 353 ? 4.664 12.039 -0.136 1 97.06 353 GLY B O 1
ATOM 5709 N N . HIS B 1 354 ? 5.371 9.891 -0.027 1 98.12 354 HIS B N 1
ATOM 5710 C CA . HIS B 1 354 ? 6.422 10.055 -1.022 1 98.12 354 HIS B CA 1
ATOM 5711 C C . HIS B 1 354 ? 5.836 10.25 -2.418 1 98.12 354 HIS B C 1
ATOM 5713 O O . HIS B 1 354 ? 4.805 9.664 -2.748 1 98.12 354 HIS B O 1
ATOM 5719 N N . HIS B 1 355 ? 6.438 11.156 -3.16 1 98.06 355 HIS B N 1
ATOM 5720 C CA . HIS B 1 355 ? 6.164 11.281 -4.586 1 98.06 355 HIS B CA 1
ATOM 5721 C C . HIS B 1 355 ? 6.867 10.188 -5.379 1 98.06 355 HIS B C 1
ATOM 5723 O O . HIS B 1 355 ? 8.094 10.195 -5.512 1 98.06 355 HIS B O 1
ATOM 5729 N N . MET B 1 356 ? 6.055 9.227 -5.957 1 98.31 356 MET B N 1
ATOM 5730 C CA . MET B 1 356 ? 6.676 8.008 -6.469 1 98.31 356 MET B CA 1
ATOM 5731 C C . MET B 1 356 ? 5.922 7.488 -7.688 1 98.31 356 MET B C 1
ATOM 5733 O O . MET B 1 356 ? 4.723 7.723 -7.832 1 98.31 356 MET B O 1
ATOM 5737 N N . LEU B 1 357 ? 6.688 6.781 -8.586 1 98.06 357 LEU B N 1
ATOM 5738 C CA . LEU B 1 357 ? 6.129 6.09 -9.742 1 98.06 357 LEU B CA 1
ATOM 5739 C C . LEU B 1 357 ? 5.328 7.047 -10.617 1 98.06 357 LEU B C 1
ATOM 5741 O O . LEU B 1 357 ? 5.848 8.078 -11.055 1 98.06 357 LEU B O 1
ATOM 5745 N N . SER B 1 358 ? 4.066 6.77 -10.875 1 97.31 358 SER B N 1
ATOM 5746 C CA . SER B 1 358 ? 3.307 7.609 -11.797 1 97.31 358 SER B CA 1
ATOM 5747 C C . SER B 1 358 ? 3.107 9.008 -11.227 1 97.31 358 SER B C 1
ATOM 5749 O O . SER B 1 358 ? 2.799 9.945 -11.969 1 97.31 358 SER B O 1
ATOM 5751 N N . ASP B 1 359 ? 3.227 9.227 -9.93 1 97.94 359 ASP B N 1
ATOM 5752 C CA . ASP B 1 359 ? 3.15 10.555 -9.328 1 97.94 359 ASP B CA 1
ATOM 5753 C C . ASP B 1 359 ? 4.223 11.484 -9.898 1 97.94 359 ASP B C 1
ATOM 5755 O O . ASP B 1 359 ? 4.012 12.688 -10.016 1 97.94 359 ASP B O 1
ATOM 5759 N N . LEU B 1 360 ? 5.352 10.891 -10.188 1 96.62 360 LEU B N 1
ATOM 5760 C CA . LEU B 1 360 ? 6.516 11.664 -10.602 1 96.62 360 LEU B CA 1
ATOM 5761 C C . LEU B 1 360 ? 6.242 12.391 -11.922 1 96.62 360 LEU B C 1
ATOM 5763 O O . LEU B 1 360 ? 6.887 13.391 -12.227 1 96.62 360 LEU B O 1
ATOM 5767 N N . ALA B 1 361 ? 5.32 11.906 -12.656 1 94.31 361 ALA B N 1
ATOM 5768 C CA . ALA B 1 361 ? 5.016 12.484 -13.969 1 94.31 361 ALA B CA 1
ATOM 5769 C C . ALA B 1 361 ? 3.773 13.367 -13.898 1 94.31 361 ALA B C 1
ATOM 5771 O O . ALA B 1 361 ? 3.277 13.828 -14.93 1 94.31 361 ALA B O 1
ATOM 5772 N N . ARG B 1 362 ? 3.256 13.594 -12.719 1 94 362 ARG B N 1
ATOM 5773 C CA . ARG B 1 362 ? 2.021 14.352 -12.547 1 94 362 ARG B CA 1
ATOM 5774 C C . ARG B 1 362 ? 2.27 15.617 -11.742 1 94 362 ARG B C 1
ATOM 5776 O O . ARG B 1 362 ? 3.164 15.656 -10.891 1 94 362 ARG B O 1
ATOM 5783 N N . ASP B 1 363 ? 1.475 16.609 -12.078 1 92.62 363 ASP B N 1
ATOM 5784 C CA . ASP B 1 363 ? 1.43 17.812 -11.242 1 92.62 363 ASP B CA 1
ATOM 5785 C C . ASP B 1 363 ? 0.441 17.625 -10.086 1 92.62 363 ASP B C 1
ATOM 5787 O O . ASP B 1 363 ? -0.771 17.75 -10.281 1 92.62 363 ASP B O 1
ATOM 5791 N N . LEU B 1 364 ? 0.959 17.375 -8.953 1 94.69 364 LEU B N 1
ATOM 5792 C CA . LEU B 1 364 ? 0.147 17.094 -7.77 1 94.69 364 LEU B CA 1
ATOM 5793 C C . LEU B 1 364 ? 0.453 18.094 -6.656 1 94.69 364 LEU B C 1
ATOM 5795 O O . LEU B 1 364 ? 1.485 18.766 -6.688 1 94.69 364 LEU B O 1
ATOM 5799 N N . ILE B 1 365 ? -0.479 18.234 -5.738 1 93.38 365 ILE B N 1
ATOM 5800 C CA . ILE B 1 365 ? -0.254 19.078 -4.559 1 93.38 365 ILE B CA 1
ATOM 5801 C C . ILE B 1 365 ? 0.888 18.484 -3.73 1 93.38 365 ILE B C 1
ATOM 5803 O O . ILE B 1 365 ? 0.878 17.312 -3.393 1 93.38 365 ILE B O 1
ATOM 5807 N N . PRO B 1 366 ? 1.914 19.312 -3.42 1 93.31 366 PRO B N 1
ATOM 5808 C CA . PRO B 1 366 ? 3.059 18.797 -2.662 1 93.31 366 PRO B CA 1
ATOM 5809 C C . PRO B 1 366 ? 2.646 18.109 -1.368 1 93.31 366 PRO B C 1
ATOM 5811 O O . PRO B 1 366 ? 1.87 18.656 -0.584 1 93.31 366 PRO B O 1
ATOM 5814 N N . GLY B 1 367 ? 3.172 16.922 -1.227 1 94.81 367 GLY B N 1
ATOM 5815 C CA . GLY B 1 367 ? 2.898 16.156 -0.022 1 94.81 367 GLY B CA 1
ATOM 5816 C C . GLY B 1 367 ? 1.673 15.273 -0.145 1 94.81 367 GLY B C 1
ATOM 5817 O O . GLY B 1 367 ? 1.445 14.398 0.694 1 94.81 367 GLY B O 1
ATOM 5818 N N . TYR B 1 368 ? 0.946 15.492 -1.24 1 96.56 368 TYR B N 1
ATOM 5819 C CA . TYR B 1 368 ? -0.316 14.766 -1.362 1 96.56 368 TYR B CA 1
ATOM 5820 C C . TYR B 1 368 ? -0.374 13.984 -2.67 1 96.56 368 TYR B C 1
ATOM 5822 O O . TYR B 1 368 ? -1.324 14.133 -3.443 1 96.56 368 TYR B O 1
ATOM 5830 N N . PRO B 1 369 ? 0.649 13.109 -2.891 1 98 369 PRO B N 1
ATOM 5831 C CA . PRO B 1 369 ? 0.638 12.258 -4.082 1 98 369 PRO B CA 1
ATOM 5832 C C . PRO B 1 369 ? -0.417 11.156 -4.012 1 98 369 PRO B C 1
ATOM 5834 O O . PRO B 1 369 ? -0.956 10.883 -2.938 1 98 369 PRO B O 1
ATOM 5837 N N . LEU B 1 370 ? -0.771 10.633 -5.148 1 98.56 370 LEU B N 1
ATOM 5838 C CA . LEU B 1 370 ? -1.748 9.547 -5.195 1 98.56 370 LEU B CA 1
ATOM 5839 C C . LEU B 1 370 ? -1.125 8.234 -4.742 1 98.56 370 LEU B C 1
ATOM 5841 O O . LEU B 1 370 ? -1.588 7.617 -3.777 1 98.56 370 LEU B O 1
ATOM 5845 N N . ILE B 1 371 ? -0.012 7.781 -5.367 1 98.69 371 ILE B N 1
ATOM 5846 C CA . ILE B 1 371 ? 0.549 6.453 -5.145 1 98.69 371 ILE B CA 1
ATOM 5847 C C . ILE B 1 371 ? 1.234 6.406 -3.781 1 98.69 371 ILE B C 1
ATOM 5849 O O . ILE B 1 371 ? 1.129 5.41 -3.059 1 98.69 371 ILE B O 1
ATOM 5853 N N . GLY B 1 372 ? 1.921 7.461 -3.43 1 98.38 372 GLY B N 1
ATOM 5854 C CA . GLY B 1 372 ? 2.578 7.504 -2.133 1 98.38 372 GLY B CA 1
ATOM 5855 C C . GLY B 1 372 ? 1.611 7.398 -0.97 1 98.38 372 GLY B C 1
ATOM 5856 O O . GLY B 1 372 ? 1.872 6.68 -0.002 1 98.38 372 GLY B O 1
ATOM 5857 N N . ARG B 1 373 ? 0.514 8.133 -1.05 1 98.75 373 ARG B N 1
ATOM 5858 C CA . ARG B 1 373 ? -0.48 8.062 0.017 1 98.75 373 ARG B CA 1
ATOM 5859 C C . ARG B 1 373 ? -1.22 6.727 -0.011 1 98.75 373 ARG B C 1
ATOM 5861 O O . ARG B 1 373 ? -1.602 6.199 1.036 1 98.75 373 ARG B O 1
ATOM 5868 N N . LEU B 1 374 ? -1.427 6.195 -1.216 1 98.75 374 LEU B N 1
ATOM 5869 C CA . LEU B 1 374 ? -2.01 4.863 -1.32 1 98.75 374 LEU B CA 1
ATOM 5870 C C . LEU B 1 374 ? -1.146 3.834 -0.597 1 98.75 374 LEU B C 1
ATOM 5872 O O . LEU B 1 374 ? -1.663 2.994 0.143 1 98.75 374 LEU B O 1
ATOM 5876 N N . ARG B 1 375 ? 0.157 3.879 -0.806 1 98.62 375 ARG B N 1
ATOM 5877 C CA . ARG B 1 375 ? 1.077 2.965 -0.134 1 98.62 375 ARG B CA 1
ATOM 5878 C C . ARG B 1 375 ? 0.982 3.109 1.381 1 98.62 375 ARG B C 1
ATOM 5880 O O . ARG B 1 375 ? 0.915 2.111 2.102 1 98.62 375 ARG B O 1
ATOM 5887 N N . GLY B 1 376 ? 0.989 4.348 1.829 1 98.75 376 GLY B N 1
ATOM 5888 C CA . GLY B 1 376 ? 0.868 4.594 3.258 1 98.75 376 GLY B CA 1
ATOM 5889 C C . GLY B 1 376 ? -0.431 4.07 3.844 1 98.75 376 GLY B C 1
ATOM 5890 O O . GLY B 1 376 ? -0.429 3.426 4.895 1 98.75 376 GLY B O 1
ATOM 5891 N N . LEU B 1 377 ? -1.55 4.379 3.178 1 98.88 377 LEU B N 1
ATOM 5892 C CA . LEU B 1 377 ? -2.857 3.916 3.635 1 98.88 377 LEU B CA 1
ATOM 5893 C C . LEU B 1 377 ? -2.898 2.395 3.719 1 98.88 377 LEU B C 1
ATOM 5895 O O . LEU B 1 377 ? -3.434 1.836 4.68 1 98.88 377 LEU B O 1
ATOM 5899 N N . ALA B 1 378 ? -2.312 1.764 2.705 1 98.81 378 ALA B N 1
ATOM 5900 C CA . ALA B 1 378 ? -2.279 0.304 2.662 1 98.81 378 ALA B CA 1
ATOM 5901 C C . ALA B 1 378 ? -1.465 -0.26 3.822 1 98.81 378 ALA B C 1
ATOM 5903 O O . ALA B 1 378 ? -1.882 -1.223 4.473 1 98.81 378 ALA B O 1
ATOM 5904 N N . GLU B 1 379 ? -0.314 0.285 4.066 1 98.81 379 GLU B N 1
ATOM 5905 C CA . GLU B 1 379 ? 0.514 -0.145 5.188 1 98.81 379 GLU B CA 1
ATOM 5906 C C . GLU B 1 379 ? -0.234 -0.006 6.512 1 98.81 379 GLU B C 1
ATOM 5908 O O . GLU B 1 379 ? -0.225 -0.923 7.336 1 98.81 379 GLU B O 1
ATOM 5913 N N . LEU B 1 380 ? -0.864 1.104 6.684 1 98.94 380 LEU B N 1
ATOM 5914 C CA . LEU B 1 380 ? -1.599 1.372 7.914 1 98.94 380 LEU B CA 1
ATOM 5915 C C . LEU B 1 380 ? -2.779 0.417 8.062 1 98.94 380 LEU B C 1
ATOM 5917 O O . LEU B 1 380 ? -3.061 -0.064 9.164 1 98.94 380 LEU B O 1
ATOM 5921 N N . ARG B 1 381 ? -3.455 0.185 6.977 1 98.75 381 ARG B N 1
ATOM 5922 C CA . ARG B 1 381 ? -4.539 -0.793 6.98 1 98.75 381 ARG B CA 1
ATOM 5923 C C . ARG B 1 381 ? -4.047 -2.152 7.465 1 98.75 381 ARG B C 1
ATOM 5925 O O . ARG B 1 381 ? -4.734 -2.826 8.234 1 98.75 381 ARG B O 1
ATOM 5932 N N . GLY B 1 382 ? -2.855 -2.561 6.949 1 98.75 382 GLY B N 1
ATOM 5933 C CA . GLY B 1 382 ? -2.271 -3.809 7.414 1 98.75 382 GLY B CA 1
ATOM 5934 C C . GLY B 1 382 ? -2.031 -3.836 8.914 1 98.75 382 GLY B C 1
ATOM 5935 O O . GLY B 1 382 ? -2.354 -4.82 9.578 1 98.75 382 GLY B O 1
ATOM 5936 N N . VAL B 1 383 ? -1.517 -2.785 9.422 1 98.81 383 VAL B N 1
ATOM 5937 C CA . VAL B 1 383 ? -1.244 -2.684 10.852 1 98.81 383 VAL B CA 1
ATOM 5938 C C . VAL B 1 383 ? -2.551 -2.801 11.641 1 98.81 383 VAL B C 1
ATOM 5940 O O . VAL B 1 383 ? -2.641 -3.572 12.594 1 98.81 383 VAL B O 1
ATOM 5943 N N . MET B 1 384 ? -3.537 -2.035 11.234 1 98.62 384 MET B N 1
ATOM 5944 C CA . MET B 1 384 ? -4.824 -2.02 11.93 1 98.62 384 MET B CA 1
ATOM 5945 C C . MET B 1 384 ? -5.465 -3.402 11.914 1 98.62 384 MET B C 1
ATOM 5947 O O . MET B 1 384 ? -5.996 -3.855 12.93 1 98.62 384 MET B O 1
ATOM 5951 N N . ARG B 1 385 ? -5.434 -4.066 10.719 1 98.38 385 ARG B N 1
ATOM 5952 C CA . ARG B 1 385 ? -6.02 -5.395 10.594 1 98.38 385 ARG B CA 1
ATOM 5953 C C . ARG B 1 385 ? -5.34 -6.387 11.531 1 98.38 385 ARG B C 1
ATOM 5955 O O . ARG B 1 385 ? -6.008 -7.215 12.156 1 98.38 385 ARG B O 1
ATOM 5962 N N . ALA B 1 386 ? -4.062 -6.309 11.602 1 98.56 386 ALA B N 1
ATOM 5963 C CA . ALA B 1 386 ? -3.305 -7.223 12.453 1 98.56 386 ALA B CA 1
ATOM 5964 C C . ALA B 1 386 ? -3.604 -6.977 13.93 1 98.56 386 ALA B C 1
ATOM 5966 O O . ALA B 1 386 ? -3.814 -7.922 14.695 1 98.56 386 ALA B O 1
ATOM 5967 N N . LEU B 1 387 ? -3.623 -5.703 14.328 1 98.25 387 LEU B N 1
ATOM 5968 C CA . LEU B 1 387 ? -3.842 -5.352 15.727 1 98.25 387 LEU B CA 1
ATOM 5969 C C . LEU B 1 387 ? -5.266 -5.691 16.156 1 98.25 387 LEU B C 1
ATOM 5971 O O . LEU B 1 387 ? -5.508 -5.996 17.328 1 98.25 387 LEU B O 1
ATOM 5975 N N . SER B 1 388 ? -6.168 -5.691 15.266 1 96.88 388 SER B N 1
ATOM 5976 C CA . SER B 1 388 ? -7.57 -5.953 15.578 1 96.88 388 SER B CA 1
ATOM 5977 C C . SER B 1 388 ? -7.883 -7.445 15.5 1 96.88 388 SER B C 1
ATOM 5979 O O . SER B 1 388 ? -8.992 -7.871 15.828 1 96.88 388 SER B O 1
ATOM 5981 N N . HIS B 1 389 ? -7.051 -8.312 14.859 1 94.12 389 HIS B N 1
ATOM 5982 C CA . HIS B 1 389 ? -7.277 -9.734 14.602 1 94.12 389 HIS B CA 1
ATOM 5983 C C . HIS B 1 389 ? -7.305 -10.523 15.906 1 94.12 389 HIS B C 1
ATOM 5985 O O . HIS B 1 389 ? -7.984 -11.547 16 1 94.12 389 HIS B O 1
ATOM 5991 N N . GLY B 1 390 ? -7.168 -10.102 17.25 1 74.38 390 GLY B N 1
ATOM 5992 C CA . GLY B 1 390 ? -7.176 -10.852 18.5 1 74.38 390 GLY B CA 1
ATOM 5993 C C . GLY B 1 390 ? -6.121 -11.938 18.547 1 74.38 390 GLY B C 1
ATOM 5994 O O . GLY B 1 390 ? -5.625 -12.383 17.516 1 74.38 390 GLY B O 1
#

InterPro domains:
  IPR004628 Mannonate dehydratase [MF_00106] (1-390)
  IPR004628 Mannonate dehydratase [NF003027] (1-389)
  IPR004628 Mannonate dehydratase [PF03786] (3-388)
  IPR004628 Mannonate dehydratase [PIRSF016049] (1-389)
  IPR004628 Mannonate dehydratase [PTHR30387] (2-388)
  IPR004628 Mannonate dehydratase [TIGR00695] (2-387)
  IPR036237 Xylose isomerase-like superfamily [SSF51658] (1-385)

Foldseek 3Di:
DQAEAEDEPPVFPDALLLVVVLVHAEYEYEPLPDDQLAADDLVNLVVVQCSQVVSRHGHAEYPANEHDLCLLLVDDDCPSSLVRSLNNQLSCLVVVHFEHEYASFHPFAAFFQALFPDDPPGWGFTKHDLLLLLLCLCPVLNDDCSVVVADPVSNVSNVVCNVVDDPVSNVSRLCRGRLRPRNVPDRDDSVRVNVSLVSNPPQDQVNSVVSLLVSCVSRLVSSVVSVHAYAYEAGHQLADGSNTGGQRAALVSQVCQCVSDPDLSGAHAQECANNVLDVVHQSLVSCLVRVLNHQEYAQFAWAYDPRSMIITDQRCPHPHNRLSNLLSNVVQLVVCVVVPNPSSDHYYFPFFFIQDDPSVVDDGRRRRGSVGRSNNSVVSVVSNCVSVVD/DQAEAEDEPPVFPDALLLVVVLVHAEYEYEPLPDDQLAADDLVNLVVVQCSQVVSPHGHAEYPANEHDLCLLLVHDDCPSSLVRSLNNQLSCLVVVHFEHEYASFHPFAAFFQALFPDDPPGWGFTKHDLLLLLLCLCPVLNDPCSVVVADPVSNVSNVVCNVVDDPVSNVSRLCRGRLRDRRPPDRDDSVRVNVSLVSNPPQDQVNSVVSLLVSCVSRLVSSVVSVHAYAYEAGHQLADGSNTGGQRAALVSQVCQCVSDPDLSGAHAQECANNVLDVVHQSLVSCLVRVLNHQEYAQFAWAYDPRSMIITDQSPPHPHNRLSNLLSNVVQLVVCVVVPNPSSDHYYFPFFFIQDDPSVVDDGRRRRGSVRRSNNSVVSVVSNCVSVVD

Secondary structure (DSSP, 8-state):
-EEEEE--GGG-SS-HHHHHTTT--EEEE--TTSPTTS---HHHHHHHHHHHHHTT-EEEEEE--PPPHHHHHT-S--HHHHHHHHHHHHHHHHTT--EEEE---SS-SB--SEEEEE-TTS-EEEEE-HHHHHIIIIIIS--TTGGGGS-HHHHHHHHHHHHH--HHHHHHHHHHHHTTSTTSTT---HHHHHHHHHTTTT--HHHHHHHHHHHHHHHHHHHHHHT-EEEEPPPBSSS-BTTB--SSSSHHHHHHHHHHT-STTEEEEEEHHHHHTSTT--HHHHHHHHGGGEEEEE--EEEE-TTS-EEEE-TTTSSS-HHHHHHHHHHHHHHHHHTT-TT-SPEEE--S--B-GGGGGS---TT--HHHHHHHHHHHHHHHHHHH--/-EEEEE--GGG-SS-HHHHHTTT--EEEE--TTSPTTS---HHHHHHHHHHHHHTT-EEEEEE--PPPHHHHHT-S--HHHHHHHHHHHHHHHHTT--EEEEE--SS-SB--SEEEEE-TTS-EEEEE-HHHHHIIIIIIS--TTGGGGS-HHHHHHHHHHHHH--HHHHHHHHHHHHTTSSSGGG---HHHHHHHHHTTTT--HHHHHHHHHHHHHHHHHHHHHHT-EEEEEPPBSSS-BTTB--SSSSHHHHHHHHHHT-STTEEEEEEHHHHHTSTT--HHHHHHHHGGGEEEEE--EEEE-TTS-EEEE-TTTSSS-HHHHHHHHHHHHHHHHHTT-TT-SPEEE--S--B-GGGGGS---TT--HHHHHHHHHHHHHHHHHHH--

pLDDT: mean 96.2, std 6.29, range [45.75, 98.94]

Radius of gyration: 30.02 Å; Cα contacts (8 Å, |Δi|>4): 1557; chains: 2; bounding box: 55×87×62 Å

Solvent-accessible surface area (backbone atoms only — not comparable to full-atom values): 40432 Å² total; per-residue (Å²): 108,40,47,24,40,82,44,61,61,94,77,34,79,70,52,68,63,60,47,37,58,64,68,44,49,28,32,27,28,54,70,73,85,59,62,69,46,54,60,52,52,52,68,60,50,53,53,54,47,46,59,38,44,74,70,70,32,42,67,58,33,32,53,51,65,63,68,38,65,48,54,58,68,59,52,79,85,51,64,64,47,54,51,22,51,48,47,25,50,50,35,36,35,75,72,70,40,36,37,36,32,31,57,84,54,70,92,48,51,37,57,32,44,30,68,64,38,78,41,90,43,75,29,21,17,40,24,33,41,50,37,59,49,45,21,41,38,46,70,68,62,54,46,84,71,40,68,76,77,49,57,70,70,44,51,54,50,7,53,53,48,55,73,70,47,52,68,66,53,52,51,49,36,52,51,24,43,50,58,31,38,86,58,77,73,82,73,61,52,68,67,52,44,50,55,60,53,56,72,48,65,89,52,47,58,68,54,37,50,51,24,49,39,48,50,48,68,72,42,41,63,57,26,53,75,63,65,26,32,39,15,42,40,51,25,29,57,30,51,66,53,95,87,41,60,57,76,36,32,46,56,68,32,49,53,46,56,39,62,65,48,78,42,87,29,42,31,28,24,46,35,42,29,30,36,41,64,25,88,87,46,54,54,45,62,40,44,58,76,45,42,94,38,48,63,31,33,33,50,28,18,26,38,73,45,96,80,65,20,35,30,58,30,56,48,82,71,25,71,51,63,45,59,60,32,50,47,49,53,52,52,42,27,52,52,30,47,73,74,65,43,88,76,23,63,38,39,30,25,31,56,53,20,39,36,28,73,75,36,68,81,48,85,61,60,82,43,53,29,64,55,22,24,39,36,33,40,26,20,49,49,15,26,52,52,38,70,67,63,120,108,39,50,25,40,81,45,60,61,92,76,35,79,70,52,68,64,60,47,37,59,65,68,43,48,27,33,26,28,54,70,71,87,58,62,71,47,54,60,53,53,51,68,59,51,51,52,52,48,46,57,38,44,74,70,71,33,42,68,57,34,32,53,51,64,63,67,38,66,49,54,56,67,59,54,79,86,51,65,64,47,54,49,21,51,50,47,24,50,50,35,36,34,75,72,70,41,37,36,36,33,31,58,84,56,70,95,49,52,37,56,32,45,31,69,65,38,77,42,91,43,76,28,22,18,40,24,33,41,48,36,60,50,46,21,40,38,45,69,69,63,52,46,83,70,40,68,76,78,50,56,69,71,44,52,53,50,9,52,51,50,56,71,70,46,52,70,66,54,52,51,50,36,53,51,24,42,52,59,34,43,81,55,81,70,83,76,60,52,68,67,52,43,51,55,59,53,54,73,49,65,90,52,46,60,69,54,37,49,51,24,49,40,48,49,47,68,70,42,41,63,59,27,53,75,63,62,26,31,37,15,42,40,50,24,29,57,31,51,67,53,95,88,40,58,55,76,37,32,45,59,68,33,49,52,46,56,38,61,66,47,79,42,86,29,44,32,28,25,46,35,42,29,31,36,40,62,23,86,86,47,54,53,46,62,39,45,58,75,46,42,94,36,48,62,32,34,33,49,28,18,25,39,73,45,95,79,64,20,36,30,56,30,54,49,83,70,24,72,51,61,45,61,60,32,51,47,47,53,52,52,42,26,51,52,30,47,73,73,66,42,88,76,23,64,38,40,30,26,30,55,54,22,39,38,28,72,76,35,68,81,49,85,60,58,82,42,54,29,64,54,21,22,39,38,32,40,25,22,49,49,15,24,52,52,38,70,67,63,118

Sequence (780 aa):
MIESWRWYGEFDSIPLSDVAQTGARGIVTALHGIPYGEVWPQDAIVARKALVTEAGFDWVVVESLPIHERIKRGDGDLSQLFANYRQSMANLAAEGITTICYNFMPLLDWTRTDLAAPVAGGATCLRFEAVRMAAFEVHMLGRRAAEDDYPDDILAKAAAWFQAANDADRAALLAAIMAGLPGAFDRYDVDGLKAALAAYDGIGRDALRANYQRFLNEVVPTAEELGVRLCVHPDDPPRDILGLPRIVSNGDDLEWVLKAYDSPANGITLCSGSLGANPANDVPVIAGKVAHRIHFAHLRNVRKDPDGSFEEAAHLDGDTDMVALVRVLLDEEARRCDVGRADHAIPFRPDHGHHMLSDLARDLIPGYPLIGRLRGLAELRGVMRALSHGMIESWRWYGEFDSIPLSDVAQTGARGIVTALHGIPYGEVWPQDAIVARKALVTEAGFDWVVVESLPIHERIKRGDGDLSQLFANYRQSMANLAAEGITTICYNFMPLLDWTRTDLAAPVAGGATCLRFEAVRMAAFEVHMLGRRAAEDDYPDDILAKAAAWFQAANDADRAALLAAIMAGLPGAFDRYDVDGLKAALAAYDGIGRDALRANYQRFLNEVVPTAEELGVRLCVHPDDPPRDILGLPRIVSNGDDLEWVLKAYDSPANGITLCSGSLGANPANDVPVIAGKVAHRIHFAHLRNVRKDPDGSFEEAAHLDGDTDMVALVRVLLDEEARRCDVGRADHAIPFRPDHGHHMLSDLARDLIPGYPLIGRLRGLAELRGVMRALSHG

Organism: NCBI:txid391626